Protein AF-0000000070150692 (afdb_homodimer)

Structure (mmCIF, N/CA/C/O backbone):
data_AF-0000000070150692-model_v1
#
loop_
_entity.id
_entity.type
_entity.pdbx_description
1 polymer 'Bone morphogenetic protein 2'
#
loop_
_atom_site.group_PDB
_atom_site.id
_atom_site.type_symbol
_atom_site.label_atom_id
_atom_site.label_alt_id
_atom_site.label_comp_id
_atom_site.label_asym_id
_atom_site.label_entity_id
_atom_site.label_seq_id
_atom_site.pdbx_PDB_ins_code
_atom_site.Cartn_x
_atom_site.Cartn_y
_atom_site.Cartn_z
_atom_site.occupancy
_atom_site.B_iso_or_equiv
_atom_site.auth_seq_id
_atom_site.auth_comp_id
_atom_site.auth_asym_id
_atom_site.auth_atom_id
_atom_site.pdbx_PDB_model_num
ATOM 1 N N . MET A 1 1 ? -30.719 25.016 54.812 1 31.39 1 MET A N 1
ATOM 2 C CA . MET A 1 1 ? -31.125 25.188 53.406 1 31.39 1 MET A CA 1
ATOM 3 C C . MET A 1 1 ? -30 25.859 52.625 1 31.39 1 MET A C 1
ATOM 5 O O . MET A 1 1 ? -29.953 25.734 51.406 1 31.39 1 MET A O 1
ATOM 9 N N . VAL A 1 2 ? -29.156 26.766 53.25 1 43.91 2 VAL A N 1
ATOM 10 C CA . VAL A 1 2 ? -28.094 27.547 52.625 1 43.91 2 VAL A CA 1
ATOM 11 C C . VAL A 1 2 ? -26.891 26.656 52.312 1 43.91 2 VAL A C 1
ATOM 13 O O . VAL A 1 2 ? -26.172 26.891 51.344 1 43.91 2 VAL A O 1
ATOM 16 N N . ALA A 1 3 ? -26.5 25.734 53.219 1 50.25 3 ALA A N 1
ATOM 17 C CA . ALA A 1 3 ? -25.312 24.922 53.031 1 50.25 3 ALA A CA 1
ATOM 18 C C . ALA A 1 3 ? -25.469 23.984 51.812 1 50.25 3 ALA A C 1
ATOM 20 O O . ALA A 1 3 ? -24.484 23.562 51.219 1 50.25 3 ALA A O 1
ATOM 21 N N . GLY A 1 4 ? -26.641 23.5 51.469 1 44.91 4 GLY A N 1
ATOM 22 C CA . GLY A 1 4 ? -26.906 22.641 50.344 1 44.91 4 GLY A CA 1
ATOM 23 C C . GLY A 1 4 ? -26.719 23.344 49 1 44.91 4 GLY A C 1
ATOM 24 O O . GLY A 1 4 ? -26.469 22.703 48 1 44.91 4 GLY A O 1
ATOM 25 N N . ILE A 1 5 ? -27 24.688 48.938 1 50.38 5 ILE A N 1
ATOM 26 C CA . ILE A 1 5 ? -26.891 25.438 47.688 1 50.38 5 ILE A CA 1
ATOM 27 C C . ILE A 1 5 ? -25.422 25.641 47.344 1 50.38 5 ILE A C 1
ATOM 29 O O . ILE A 1 5 ? -25.047 25.594 46.156 1 50.38 5 ILE A O 1
ATOM 33 N N . ARG A 1 6 ? -24.438 25.688 48.344 1 47.22 6 ARG A N 1
ATOM 34 C CA . ARG A 1 6 ? -23.047 25.969 48 1 47.22 6 ARG A CA 1
ATOM 35 C C . ARG A 1 6 ? -22.406 24.734 47.344 1 47.22 6 ARG A C 1
ATOM 37 O O . ARG A 1 6 ? -21.578 24.875 46.469 1 47.22 6 ARG A O 1
ATOM 44 N N . SER A 1 7 ? -22.766 23.531 47.906 1 48.38 7 SER A N 1
ATOM 45 C CA . SER A 1 7 ? -22.141 22.375 47.281 1 48.38 7 SER A CA 1
ATOM 46 C C . SER A 1 7 ? -22.688 22.141 45.875 1 48.38 7 SER A C 1
ATOM 48 O O . SER A 1 7 ? -21.984 21.578 45.031 1 48.38 7 SER A O 1
ATOM 50 N N . LEU A 1 8 ? -23.969 22.438 45.656 1 47.47 8 LEU A N 1
ATOM 51 C CA . LEU A 1 8 ? -24.484 22.312 44.312 1 47.47 8 LEU A CA 1
ATOM 52 C C . LEU A 1 8 ? -23.875 23.375 43.406 1 47.47 8 LEU A C 1
ATOM 54 O O . LEU A 1 8 ? -23.547 23.094 42.25 1 47.47 8 LEU A O 1
ATOM 58 N N . LEU A 1 9 ? -23.625 24.594 43.938 1 45.09 9 LEU A N 1
ATOM 59 C CA . LEU A 1 9 ? -22.984 25.594 43.094 1 45.09 9 LEU A CA 1
ATOM 60 C C . LEU A 1 9 ? -21.531 25.203 42.812 1 45.09 9 LEU A C 1
ATOM 62 O O . LEU A 1 9 ? -21.031 25.391 41.688 1 45.09 9 LEU A O 1
ATOM 66 N N . ALA A 1 10 ? -20.812 24.688 43.812 1 47.94 10 ALA A N 1
ATOM 67 C CA . ALA A 1 10 ? -19.438 24.281 43.531 1 47.94 10 ALA A CA 1
ATOM 68 C C . ALA A 1 10 ? -19.406 23.125 42.531 1 47.94 10 ALA A C 1
ATOM 70 O O . ALA A 1 10 ? -18.516 23.078 41.688 1 47.94 10 ALA A O 1
ATOM 71 N N . LEU A 1 11 ? -20.359 22.141 42.625 1 43.25 11 LEU A N 1
ATOM 72 C CA . LEU A 1 11 ? -20.391 21.109 41.594 1 43.25 11 LEU A CA 1
ATOM 73 C C . LEU A 1 11 ? -20.781 21.703 40.25 1 43.25 11 LEU A C 1
ATOM 75 O O . LEU A 1 11 ? -20.234 21.312 39.219 1 43.25 11 LEU A O 1
ATOM 79 N N . LEU A 1 12 ? -21.75 22.688 40.219 1 42.66 12 LEU A N 1
ATOM 80 C CA . LEU A 1 12 ? -22.062 23.344 38.969 1 42.66 12 LEU A CA 1
ATOM 81 C C . LEU A 1 12 ? -20.891 24.203 38.5 1 42.66 12 LEU A C 1
ATOM 83 O O . LEU A 1 12 ? -20.594 24.25 37.312 1 42.66 12 LEU A O 1
ATOM 87 N N . LEU A 1 13 ? -20.219 24.938 39.438 1 41.47 13 LEU A N 1
ATOM 88 C CA . LEU A 1 13 ? -19.062 25.703 39.031 1 41.47 13 LEU A CA 1
ATOM 89 C C . LEU A 1 13 ? -17.922 24.797 38.562 1 41.47 13 LEU A C 1
ATOM 91 O O . LEU A 1 13 ? -17.203 25.109 37.625 1 41.47 13 LEU A O 1
ATOM 95 N N . TYR A 1 14 ? -17.625 23.703 39.344 1 37.47 14 TYR A N 1
ATOM 96 C CA . TYR A 1 14 ? -16.594 22.797 38.812 1 37.47 14 TYR A CA 1
ATOM 97 C C . TYR A 1 14 ? -16.984 22.281 37.438 1 37.47 14 TYR A C 1
ATOM 99 O O . TYR A 1 14 ? -16.125 22.141 36.562 1 37.47 14 TYR A O 1
ATOM 107 N N . GLN A 1 15 ? -18.219 21.906 37.156 1 38.5 15 GLN A N 1
ATOM 108 C CA . GLN A 1 15 ? -18.625 21.562 35.781 1 38.5 15 GLN A CA 1
ATOM 109 C C . GLN A 1 15 ? -18.469 22.766 34.844 1 38.5 15 GLN A C 1
ATOM 111 O O . GLN A 1 15 ? -18.094 22.594 33.688 1 38.5 15 GLN A O 1
ATOM 116 N N . VAL A 1 16 ? -18.797 24.016 35.156 1 39.44 16 VAL A N 1
ATOM 117 C CA . VAL A 1 16 ? -18.594 25.203 34.312 1 39.44 16 VAL A CA 1
ATOM 118 C C . VAL A 1 16 ? -17.109 25.531 34.219 1 39.44 16 VAL A C 1
ATOM 120 O O . VAL A 1 16 ? -16.625 25.938 33.156 1 39.44 16 VAL A O 1
ATOM 123 N N . LEU A 1 17 ? -16.344 25.734 35.25 1 35.66 17 LEU A N 1
ATOM 124 C CA . LEU A 1 17 ? -14.93 26.078 35.219 1 35.66 17 LEU A CA 1
ATOM 125 C C . LEU A 1 17 ? -14.109 24.938 34.625 1 35.66 17 LEU A C 1
ATOM 127 O O . LEU A 1 17 ? -12.922 25.109 34.344 1 35.66 17 LEU A O 1
ATOM 131 N N . LEU A 1 18 ? -14.32 23.656 35.062 1 36.81 18 LEU A N 1
ATOM 132 C CA . LEU A 1 18 ? -13.758 22.719 34.094 1 36.81 18 LEU A CA 1
ATOM 133 C C . LEU A 1 18 ? -14.203 23.062 32.656 1 36.81 18 LEU A C 1
ATOM 135 O O . LEU A 1 18 ? -15.359 22.828 32.312 1 36.81 18 LEU A O 1
ATOM 139 N N . GLY A 1 19 ? -14.023 24.219 32.25 1 37.12 19 GLY A N 1
ATOM 140 C CA . GLY A 1 19 ? -14.172 24.672 30.859 1 37.12 19 GLY A CA 1
ATOM 141 C C . GLY A 1 19 ? -14.258 23.516 29.875 1 37.12 19 GLY A C 1
ATOM 142 O O . GLY A 1 19 ? -13.297 22.766 29.703 1 37.12 19 GLY A O 1
ATOM 143 N N . GLY A 1 20 ? -15.328 22.781 29.922 1 41.5 20 GLY A N 1
ATOM 144 C CA . GLY A 1 20 ? -15.555 21.641 29.047 1 41.5 20 GLY A CA 1
ATOM 145 C C . GLY A 1 20 ? -14.781 21.734 27.734 1 41.5 20 GLY A C 1
ATOM 146 O O . GLY A 1 20 ? -15.227 22.391 26.797 1 41.5 20 GLY A O 1
ATOM 147 N N . SER A 1 21 ? -13.531 22.031 27.797 1 49.66 21 SER A N 1
ATOM 148 C CA . SER A 1 21 ? -12.695 21.969 26.609 1 49.66 21 SER A CA 1
ATOM 149 C C . SER A 1 21 ? -13.203 20.906 25.641 1 49.66 21 SER A C 1
ATOM 151 O O . SER A 1 21 ? -13.211 19.719 25.953 1 49.66 21 SER A O 1
ATOM 153 N N . ALA A 1 22 ? -14.344 21.234 24.953 1 69.12 22 ALA A N 1
ATOM 154 C CA . ALA A 1 22 ? -15.062 20.484 23.922 1 69.12 22 ALA A CA 1
ATOM 155 C C . ALA A 1 22 ? -14.094 19.766 23 1 69.12 22 ALA A C 1
ATOM 157 O O . ALA A 1 22 ? -13.062 20.312 22.609 1 69.12 22 ALA A O 1
ATOM 158 N N . GLY A 1 23 ? -13.875 18.5 23.25 1 86.25 23 GLY A N 1
ATOM 159 C CA . GLY A 1 23 ? -13.117 17.609 22.375 1 86.25 23 GLY A CA 1
ATOM 160 C C . GLY A 1 23 ? -13.422 17.812 20.906 1 86.25 23 GLY A C 1
ATOM 161 O O . GLY A 1 23 ? -14.031 18.812 20.531 1 86.25 23 GLY A O 1
ATOM 162 N N . LEU A 1 24 ? -12.766 17.109 20.188 1 90.94 24 LEU A N 1
ATOM 163 C CA . LEU A 1 24 ? -12.922 17.188 18.75 1 90.94 24 LEU A CA 1
ATOM 164 C C . LEU A 1 24 ? -14.234 16.547 18.297 1 90.94 24 LEU A C 1
ATOM 166 O O . LEU A 1 24 ? -14.742 16.859 17.219 1 90.94 24 LEU A O 1
ATOM 170 N N . ILE A 1 25 ? -14.805 15.695 19.094 1 91.38 25 ILE A N 1
ATOM 171 C CA . ILE A 1 25 ? -16.062 15.039 18.75 1 91.38 25 ILE A CA 1
ATOM 172 C C . ILE A 1 25 ? -17.219 16.031 18.875 1 91.38 25 ILE A C 1
ATOM 174 O O . ILE A 1 25 ? -17.406 16.641 19.938 1 91.38 25 ILE A O 1
ATOM 178 N N . PRO A 1 26 ? -17.969 16.125 17.844 1 88.94 26 PRO A N 1
ATOM 179 C CA . PRO A 1 26 ? -19.125 17.016 17.938 1 88.94 26 PRO A CA 1
ATOM 180 C C . PRO A 1 26 ? -20.125 16.594 19.016 1 88.94 26 PRO A C 1
ATOM 182 O O . PRO A 1 26 ? -20.297 15.391 19.25 1 88.94 26 PRO A O 1
ATOM 185 N N . GLU A 1 27 ? -20.797 17.625 19.531 1 87.5 27 GLU A N 1
ATOM 186 C CA . GLU A 1 27 ? -21.734 17.359 20.609 1 87.5 27 GLU A CA 1
ATOM 187 C C . GLU A 1 27 ? -22.891 16.484 20.141 1 87.5 27 GLU A C 1
ATOM 189 O O . GLU A 1 27 ? -23.359 15.609 20.891 1 87.5 27 GLU A O 1
ATOM 194 N N . VAL A 1 28 ? -23.312 16.797 18.984 1 86.56 28 VAL A N 1
ATOM 195 C CA . VAL A 1 28 ? -24.438 16.031 18.438 1 86.56 28 VAL A CA 1
ATOM 196 C C . VAL A 1 28 ? -24.062 14.547 18.391 1 86.56 28 VAL A C 1
ATOM 198 O O . VAL A 1 28 ? -24.844 13.688 18.797 1 86.56 28 VAL A O 1
ATOM 201 N N . GLY A 1 29 ? -22.891 14.328 17.953 1 85.25 29 GLY A N 1
ATOM 202 C CA . GLY A 1 29 ? -22.422 12.953 17.875 1 85.25 29 GLY A CA 1
ATOM 203 C C . GLY A 1 29 ? -22.266 12.305 19.25 1 85.25 29 GLY A C 1
ATOM 204 O O . GLY A 1 29 ? -22.641 11.148 19.438 1 85.25 29 GLY A O 1
ATOM 205 N N . ARG A 1 30 ? -21.75 12.992 20.141 1 87.5 30 ARG A N 1
ATOM 206 C CA . ARG A 1 30 ? -21.578 12.5 21.5 1 87.5 30 ARG A CA 1
ATOM 207 C C . ARG A 1 30 ? -22.922 12.156 22.125 1 87.5 30 ARG A C 1
ATOM 209 O O . ARG A 1 30 ? -23.062 11.102 22.75 1 87.5 30 ARG A O 1
ATOM 216 N N . ARG A 1 31 ? -23.859 12.969 21.953 1 87.31 31 ARG A N 1
ATOM 217 C CA . ARG A 1 31 ? -25.188 12.781 22.531 1 87.31 31 ARG A CA 1
ATOM 218 C C . ARG A 1 31 ? -25.875 11.562 21.922 1 87.31 31 ARG A C 1
ATOM 220 O O . ARG A 1 31 ? -26.438 10.734 22.641 1 87.31 31 ARG A O 1
ATOM 227 N N . ARG A 1 32 ? -25.781 11.523 20.641 1 85.5 32 ARG A N 1
ATOM 228 C CA . ARG A 1 32 ? -26.406 10.406 19.953 1 85.5 32 ARG A CA 1
ATOM 229 C C . ARG A 1 32 ? -25.828 9.07 20.422 1 85.5 32 ARG A C 1
ATOM 231 O O . ARG A 1 32 ? -26.562 8.094 20.578 1 85.5 32 ARG A O 1
ATOM 238 N N . PHE A 1 33 ? -24.609 9.07 20.625 1 88.12 33 PHE A N 1
ATOM 239 C CA . PHE A 1 33 ? -23.953 7.848 21.062 1 88.12 33 PHE A CA 1
ATOM 240 C C . PHE A 1 33 ? -24.328 7.512 22.5 1 88.12 33 PHE A C 1
ATOM 242 O O . PHE A 1 33 ? -24.641 6.359 22.812 1 88.12 33 PHE A O 1
ATOM 249 N N . THR A 1 34 ? -24.312 8.43 23.297 1 85.44 34 THR A N 1
ATOM 250 C CA . THR A 1 34 ? -24.641 8.211 24.703 1 85.44 34 THR A CA 1
ATOM 251 C C . THR A 1 34 ? -26.094 7.805 24.875 1 85.44 34 THR A C 1
ATOM 253 O O . THR A 1 34 ? -26.438 6.996 25.734 1 85.44 34 THR A O 1
ATOM 256 N N . GLU A 1 35 ? -26.906 8.297 23.984 1 84.62 35 GLU A N 1
ATOM 257 C CA . GLU A 1 35 ? -28.344 8.031 24.078 1 84.62 35 GLU A CA 1
ATOM 258 C C . GLU A 1 35 ? -28.703 6.695 23.438 1 84.62 35 GLU A C 1
ATOM 260 O O . GLU A 1 35 ? -29.797 6.172 23.656 1 84.62 35 GLU A O 1
ATOM 265 N N . SER A 1 36 ? -27.844 6.215 22.641 1 79.69 36 SER A N 1
ATOM 266 C CA . SER A 1 36 ? -28.141 4.973 21.922 1 79.69 36 SER A CA 1
ATOM 267 C C . SER A 1 36 ? -28.281 3.803 22.891 1 79.69 36 SER A C 1
ATOM 269 O O . SER A 1 36 ? -28.859 2.768 22.547 1 79.69 36 SER A O 1
ATOM 271 N N . GLY A 1 37 ? -27.844 3.924 24.172 1 72.25 37 GLY A N 1
ATOM 272 C CA . GLY A 1 37 ? -28.047 2.916 25.188 1 72.25 37 GLY A CA 1
ATOM 273 C C . GLY A 1 37 ? -27.219 1.663 24.984 1 72.25 37 GLY A C 1
ATOM 274 O O . GLY A 1 37 ? -27.438 0.646 25.641 1 72.25 37 GLY A O 1
ATOM 275 N N . ARG A 1 38 ? -26.312 1.704 24.125 1 72.12 38 ARG A N 1
ATOM 276 C CA . ARG A 1 38 ? -25.547 0.5 23.781 1 72.12 38 ARG A CA 1
ATOM 277 C C . ARG A 1 38 ? -24.578 0.136 24.906 1 72.12 38 ARG A C 1
ATOM 279 O O . ARG A 1 38 ? -24.172 -1.019 25.016 1 72.12 38 ARG A O 1
ATOM 286 N N . SER A 1 39 ? -24.234 1.1 25.672 1 78.06 39 SER A N 1
ATOM 287 C CA . SER A 1 39 ? -23.281 0.906 26.75 1 78.06 39 SER A CA 1
ATOM 288 C C . SER A 1 39 ? -23.656 1.72 27.984 1 78.06 39 SER A C 1
ATOM 290 O O . SER A 1 39 ? -24.516 2.607 27.906 1 78.06 39 SER A O 1
ATOM 292 N N . THR A 1 40 ? -23.094 1.246 29.062 1 84.31 40 THR A N 1
ATOM 293 C CA . THR A 1 40 ? -23.25 2.039 30.281 1 84.31 40 THR A CA 1
ATOM 294 C C . THR A 1 40 ? -22.641 3.426 30.109 1 84.31 40 THR A C 1
ATOM 296 O O . THR A 1 40 ? -21.75 3.619 29.266 1 84.31 40 THR A O 1
ATOM 299 N N . PRO A 1 41 ? -23.188 4.32 30.859 1 82.25 41 PRO A N 1
ATOM 300 C CA . PRO A 1 41 ? -22.672 5.684 30.719 1 82.25 41 PRO A CA 1
ATOM 301 C C . PRO A 1 41 ? -21.156 5.77 30.922 1 82.25 41 PRO A C 1
ATOM 303 O O . PRO A 1 41 ? -20.484 6.5 30.203 1 82.25 41 PRO A O 1
ATOM 306 N N . GLN A 1 42 ? -20.672 5.062 31.922 1 85.38 42 GLN A N 1
ATOM 307 C CA . GLN A 1 42 ? -19.234 5.094 32.156 1 85.38 42 GLN A CA 1
ATOM 308 C C . GLN A 1 42 ? -18.469 4.5 30.984 1 85.38 42 GLN A C 1
ATOM 310 O O . GLN A 1 42 ? -17.438 5.047 30.547 1 85.38 42 GLN A O 1
ATOM 315 N N . ARG A 1 43 ? -18.938 3.473 30.562 1 84.88 43 ARG A N 1
ATOM 316 C CA . ARG A 1 43 ? -18.297 2.824 29.422 1 84.88 43 ARG A CA 1
ATOM 317 C C . ARG A 1 43 ? -18.375 3.695 28.172 1 84.88 43 ARG A C 1
ATOM 319 O O . ARG A 1 43 ? -17.438 3.736 27.375 1 84.88 43 ARG A O 1
ATOM 326 N N . SER A 1 44 ? -19.484 4.293 28.047 1 85.62 44 SER A N 1
ATOM 327 C CA . SER A 1 44 ? -19.672 5.188 26.906 1 85.62 44 SER A CA 1
ATOM 328 C C . SER A 1 44 ? -18.625 6.305 26.906 1 85.62 44 SER A C 1
ATOM 330 O O . SER A 1 44 ? -18.078 6.645 25.859 1 85.62 44 SER A O 1
ATOM 332 N N . GLU A 1 45 ? -18.391 6.789 28.094 1 87.62 45 GLU A N 1
ATOM 333 C CA . GLU A 1 45 ? -17.406 7.863 28.188 1 87.62 45 GLU A CA 1
ATOM 334 C C . GLU A 1 45 ? -16 7.363 27.875 1 87.62 45 GLU A C 1
ATOM 336 O O . GLU A 1 45 ? -15.203 8.086 27.281 1 87.62 45 GLU A O 1
ATOM 341 N N . ASP A 1 46 ? -15.805 6.195 28.25 1 88.44 46 ASP A N 1
ATOM 342 C CA . ASP A 1 46 ? -14.5 5.609 27.969 1 88.44 46 ASP A CA 1
ATOM 343 C C . ASP A 1 46 ? -14.289 5.43 26.469 1 88.44 46 ASP A C 1
ATOM 345 O O . ASP A 1 46 ? -13.219 5.73 25.938 1 88.44 46 ASP A O 1
ATOM 349 N N . ILE A 1 47 ? -15.289 5.012 25.844 1 87 47 ILE A N 1
ATOM 350 C CA . ILE A 1 47 ? -15.227 4.77 24.406 1 87 47 ILE A CA 1
ATOM 351 C C . ILE A 1 47 ? -15.039 6.094 23.672 1 87 47 ILE A C 1
ATOM 353 O O . ILE A 1 47 ? -14.234 6.188 22.734 1 87 47 ILE A O 1
ATOM 357 N N . LEU A 1 48 ? -15.711 7.039 24.125 1 90 48 LEU A N 1
ATOM 358 C CA . LEU A 1 48 ? -15.625 8.352 23.5 1 90 48 LEU A CA 1
ATOM 359 C C . LEU A 1 48 ? -14.25 8.969 23.734 1 90 48 LEU A C 1
ATOM 361 O O . LEU A 1 48 ? -13.695 9.609 22.828 1 90 48 LEU A O 1
ATOM 365 N N . SER A 1 49 ? -13.758 8.727 24.875 1 90.19 49 SER A N 1
ATOM 366 C CA . SER A 1 49 ? -12.438 9.258 25.172 1 90.19 49 SER A CA 1
ATOM 367 C C . SER A 1 49 ? -11.367 8.609 24.312 1 90.19 49 SER A C 1
ATOM 369 O O . SER A 1 49 ? -10.438 9.281 23.844 1 90.19 49 SER A O 1
ATOM 371 N N . GLU A 1 50 ? -11.547 7.387 24.094 1 88.62 50 GLU A N 1
ATOM 372 C CA . GLU A 1 50 ? -10.609 6.68 23.234 1 88.62 50 GLU A CA 1
ATOM 373 C C . GLU A 1 50 ? -10.68 7.195 21.797 1 88.62 50 GLU A C 1
ATOM 375 O O . GLU A 1 50 ? -9.648 7.344 21.141 1 88.62 50 GLU A O 1
ATOM 380 N N . PHE A 1 51 ? -11.836 7.438 21.438 1 90.5 51 PHE A N 1
ATOM 381 C CA . PHE A 1 51 ? -12.008 7.953 20.094 1 90.5 51 PHE A CA 1
ATOM 382 C C . PHE A 1 51 ? -11.445 9.367 19.969 1 90.5 51 PHE A C 1
ATOM 384 O O . PHE A 1 51 ? -10.875 9.727 18.953 1 90.5 51 PHE A O 1
ATOM 391 N N . GLU A 1 52 ? -11.648 10.102 20.953 1 92 52 GLU A N 1
ATOM 392 C CA . GLU A 1 52 ? -11.078 11.453 20.984 1 92 52 GLU A CA 1
ATOM 393 C C . GLU A 1 52 ? -9.562 11.414 20.828 1 92 52 GLU A C 1
ATOM 395 O O . GLU A 1 52 ? -8.992 12.211 20.078 1 92 52 GLU A O 1
ATOM 400 N N . LEU A 1 53 ? -8.984 10.523 21.531 1 90.5 53 LEU A N 1
ATOM 401 C CA . LEU A 1 53 ? -7.535 10.375 21.438 1 90.5 53 LEU A CA 1
ATOM 402 C C . LEU A 1 53 ? -7.117 9.992 20.016 1 90.5 53 LEU A C 1
ATOM 404 O O . LEU A 1 53 ? -6.098 10.461 19.516 1 90.5 53 LEU A O 1
ATOM 408 N N . ARG A 1 54 ? -7.844 9.234 19.391 1 89.75 54 ARG A N 1
ATOM 409 C CA . ARG A 1 54 ? -7.562 8.82 18.016 1 89.75 54 ARG A CA 1
ATOM 410 C C . ARG A 1 54 ? -7.652 10.008 17.062 1 89.75 54 ARG A C 1
ATOM 412 O O . ARG A 1 54 ? -6.809 10.164 16.172 1 89.75 54 ARG A O 1
ATOM 419 N N . LEU A 1 55 ? -8.688 10.766 17.281 1 91.62 55 LEU A N 1
ATOM 420 C CA . LEU A 1 55 ? -8.867 11.961 16.469 1 91.62 55 LEU A CA 1
ATOM 421 C C . LEU A 1 55 ? -7.695 12.922 16.641 1 91.62 55 LEU A C 1
ATOM 423 O O . LEU A 1 55 ? -7.18 13.461 15.664 1 91.62 55 LEU A O 1
ATOM 427 N N . LEU A 1 56 ? -7.355 13.008 17.828 1 92.56 56 LEU A N 1
ATOM 428 C CA . LEU A 1 56 ? -6.23 13.891 18.125 1 92.56 56 LEU A CA 1
ATOM 429 C C . LEU A 1 56 ? -4.949 13.359 17.469 1 92.56 56 LEU A C 1
ATOM 431 O O . LEU A 1 56 ? -4.188 14.133 16.891 1 92.56 56 LEU A O 1
ATOM 435 N N . ASN A 1 57 ? -4.793 12.133 17.531 1 88.25 57 ASN A N 1
ATOM 436 C CA . ASN A 1 57 ? -3.615 11.523 16.922 1 88.25 57 ASN A CA 1
ATOM 437 C C . ASN A 1 57 ? -3.633 11.672 15.406 1 88.25 57 ASN A C 1
ATOM 439 O O . ASN A 1 57 ? -2.586 11.859 14.781 1 88.25 57 ASN A O 1
ATOM 443 N N . MET A 1 58 ? -4.789 11.57 14.844 1 88.62 58 MET A N 1
ATOM 444 C CA . MET A 1 58 ? -4.926 11.742 13.398 1 88.62 58 MET A CA 1
ATOM 445 C C . MET A 1 58 ? -4.426 13.117 12.969 1 88.62 58 MET A C 1
ATOM 447 O O . MET A 1 58 ? -3.754 13.25 11.938 1 88.62 58 MET A O 1
ATOM 451 N N . PHE A 1 59 ? -4.656 14.078 13.852 1 90.69 59 PHE A N 1
ATOM 452 C CA . PHE A 1 59 ? -4.27 15.445 13.516 1 90.69 59 PHE A CA 1
ATOM 453 C C . PHE A 1 59 ? -2.893 15.773 14.086 1 90.69 59 PHE A C 1
ATOM 455 O O . PHE A 1 59 ? -2.342 16.844 13.812 1 90.69 59 PHE A O 1
ATOM 462 N N . GLY A 1 60 ? -2.396 14.844 14.844 1 88.25 60 GLY A N 1
ATOM 463 C CA . GLY A 1 60 ? -1.121 15.117 15.492 1 88.25 60 GLY A CA 1
ATOM 464 C C . GLY A 1 60 ? -1.222 16.141 16.609 1 88.25 60 GLY A C 1
ATOM 465 O O . GLY A 1 60 ? -0.32 16.953 16.797 1 88.25 60 GLY A O 1
ATOM 466 N N . LEU A 1 61 ? -2.336 16.172 17.312 1 92.62 61 LEU A N 1
ATOM 467 C CA . LEU A 1 61 ? -2.596 17.109 18.391 1 92.62 61 LEU A CA 1
ATOM 468 C C . LEU A 1 61 ? -2.607 16.391 19.734 1 92.62 61 LEU A C 1
ATOM 470 O O . LEU A 1 61 ? -2.941 15.195 19.812 1 92.62 61 LEU A O 1
ATOM 474 N N . LYS A 1 62 ? -2.252 17.062 20.75 1 90.94 62 LYS A N 1
ATOM 475 C CA . LYS A 1 62 ? -2.316 16.5 22.094 1 90.94 62 LYS A CA 1
ATOM 476 C C . LYS A 1 62 ? -3.637 16.859 22.766 1 90.94 62 LYS A C 1
ATOM 478 O O . LYS A 1 62 ? -4.152 16.094 23.578 1 90.94 62 LYS A O 1
ATOM 483 N N . ARG A 1 63 ? -4.18 17.969 22.438 1 93.5 63 ARG A N 1
ATOM 484 C CA . ARG A 1 63 ? -5.473 18.453 22.906 1 93.5 63 ARG A CA 1
ATOM 485 C C . ARG A 1 63 ? -6.141 19.344 21.875 1 93.5 63 ARG A C 1
ATOM 487 O O . ARG A 1 63 ? -5.488 19.797 20.922 1 93.5 63 ARG A O 1
ATOM 494 N N . ARG A 1 64 ? -7.398 19.469 22 1 93.88 64 ARG A N 1
ATOM 495 C CA . ARG A 1 64 ? -8.125 20.344 21.062 1 93.88 64 ARG A CA 1
ATOM 496 C C . ARG A 1 64 ? -7.582 21.766 21.125 1 93.88 64 ARG A C 1
ATOM 498 O O . ARG A 1 64 ? -7.434 22.344 22.203 1 93.88 64 ARG A O 1
ATOM 505 N N . PRO A 1 65 ? -7.301 22.297 19.969 1 94.81 65 PRO A N 1
ATOM 506 C CA . PRO A 1 65 ? -6.84 23.688 19.953 1 94.81 65 PRO A CA 1
ATOM 507 C C . PRO A 1 65 ? -7.941 24.672 20.328 1 94.81 65 PRO A C 1
ATOM 509 O O . PRO A 1 65 ? -9.102 24.484 19.953 1 94.81 65 PRO A O 1
ATOM 512 N N . ASN A 1 66 ? -7.613 25.625 21.125 1 92.44 66 ASN A N 1
ATOM 513 C CA . ASN A 1 66 ? -8.492 26.719 21.5 1 92.44 66 ASN A CA 1
ATOM 514 C C . ASN A 1 66 ? -7.812 28.078 21.297 1 92.44 66 ASN A C 1
ATOM 516 O O . ASN A 1 66 ? -7.438 28.734 22.266 1 92.44 66 ASN A O 1
ATOM 520 N N . PRO A 1 67 ? -7.777 28.438 20.047 1 93.12 67 PRO A N 1
ATOM 521 C CA . PRO A 1 67 ? -7.062 29.688 19.75 1 93.12 67 PRO A CA 1
ATOM 522 C C . PRO A 1 67 ? -7.773 30.922 20.297 1 93.12 67 PRO A C 1
ATOM 524 O O . PRO A 1 67 ? -9 30.922 20.422 1 93.12 67 PRO A O 1
ATOM 527 N N . SER A 1 68 ? -6.93 31.875 20.625 1 90.62 68 SER A N 1
ATOM 528 C CA . SER A 1 68 ? -7.473 33.156 21.078 1 90.62 68 SER A CA 1
ATOM 529 C C . SER A 1 68 ? -8.133 33.906 19.922 1 90.62 68 SER A C 1
ATOM 531 O O . SER A 1 68 ? -7.82 33.656 18.75 1 90.62 68 SER A O 1
ATOM 533 N N . LYS A 1 69 ? -9.172 34.719 20.188 1 84.81 69 LYS A N 1
ATOM 534 C CA . LYS A 1 69 ? -9.906 35.469 19.172 1 84.81 69 LYS A CA 1
ATOM 535 C C . LYS A 1 69 ? -8.984 36.375 18.375 1 84.81 69 LYS A C 1
ATOM 537 O O . LYS A 1 69 ? -9.234 36.656 17.203 1 84.81 69 LYS A O 1
ATOM 542 N N . GLY A 1 70 ? -7.871 36.719 18.938 1 81.38 70 GLY A N 1
ATOM 543 C CA . GLY A 1 70 ? -6.977 37.656 18.25 1 81.38 70 GLY A CA 1
ATOM 544 C C . GLY A 1 70 ? -5.734 36.969 17.703 1 81.38 70 GLY A C 1
ATOM 545 O O . GLY A 1 70 ? -4.711 37.625 17.484 1 81.38 70 GLY A O 1
ATOM 546 N N . ALA A 1 71 ? -5.902 35.719 17.406 1 86.19 71 ALA A N 1
ATOM 547 C CA . ALA A 1 71 ? -4.727 35.031 16.859 1 86.19 71 ALA A CA 1
ATOM 548 C C . ALA A 1 71 ? -4.414 35.531 15.445 1 86.19 71 ALA A C 1
ATOM 550 O O . ALA A 1 71 ? -5.32 35.688 14.625 1 86.19 71 ALA A O 1
ATOM 551 N N . VAL A 1 72 ? -3.135 35.844 15.219 1 87.81 72 VAL A N 1
ATOM 552 C CA . VAL A 1 72 ? -2.709 36.375 13.93 1 87.81 72 VAL A CA 1
ATOM 553 C C . VAL A 1 72 ? -2.168 35.25 13.055 1 87.81 72 VAL A C 1
ATOM 555 O O . VAL A 1 72 ? -1.329 34.469 13.492 1 87.81 72 VAL A O 1
ATOM 558 N N . ILE A 1 73 ? -2.701 35.188 11.82 1 92.69 73 ILE A N 1
ATOM 559 C CA . ILE A 1 73 ? -2.178 34.25 10.828 1 92.69 73 ILE A CA 1
ATOM 560 C C . ILE A 1 73 ? -1.183 34.969 9.922 1 92.69 73 ILE A C 1
ATOM 562 O O . ILE A 1 73 ? -1.56 35.875 9.164 1 92.69 73 ILE A O 1
ATOM 566 N N . PRO A 1 74 ? 0.036 34.562 10.023 1 91.12 74 PRO A N 1
ATOM 567 C CA . PRO A 1 74 ? 1.014 35.219 9.156 1 91.12 74 PRO A CA 1
ATOM 568 C C . PRO A 1 74 ? 0.674 35.062 7.672 1 91.12 74 PRO A C 1
ATOM 570 O O . PRO A 1 74 ? 0.338 33.969 7.211 1 91.12 74 PRO A O 1
ATOM 573 N N . PRO A 1 75 ? 0.78 36.188 6.984 1 86.94 75 PRO A N 1
ATOM 574 C CA . PRO A 1 75 ? 0.487 36.125 5.551 1 86.94 75 PRO A CA 1
ATOM 575 C C . PRO A 1 75 ? 1.354 35.094 4.809 1 86.94 75 PRO A C 1
ATOM 577 O O . PRO A 1 75 ? 0.902 34.5 3.838 1 86.94 75 PRO A O 1
ATOM 580 N N . TYR A 1 76 ? 2.525 34.969 5.262 1 85 76 TYR A N 1
ATOM 581 C CA . TYR A 1 76 ? 3.432 34.031 4.648 1 85 76 TYR A CA 1
ATOM 582 C C . TYR A 1 76 ? 2.824 32.625 4.648 1 85 76 TYR A C 1
ATOM 584 O O . TYR A 1 76 ? 2.912 31.891 3.652 1 85 76 TYR A O 1
ATOM 592 N N . MET A 1 77 ? 2.23 32.25 5.672 1 91.38 77 MET A N 1
ATOM 593 C CA . MET A 1 77 ? 1.645 30.922 5.805 1 91.38 77 MET A CA 1
ATOM 594 C C . MET A 1 77 ? 0.422 30.766 4.906 1 91.38 77 MET A C 1
ATOM 596 O O . MET A 1 77 ? 0.192 29.703 4.336 1 91.38 77 MET A O 1
ATOM 600 N N . LEU A 1 78 ? -0.325 31.797 4.812 1 90.69 78 LEU A N 1
ATOM 601 C CA . LEU A 1 78 ? -1.479 31.781 3.92 1 90.69 78 LEU A CA 1
ATOM 602 C C . LEU A 1 78 ? -1.042 31.625 2.467 1 90.69 78 LEU A C 1
ATOM 604 O O . LEU A 1 78 ? -1.655 30.875 1.706 1 90.69 78 LEU A O 1
ATOM 608 N N . ASP A 1 79 ? -0.005 32.312 2.209 1 86 79 ASP A N 1
ATOM 609 C CA . ASP A 1 79 ? 0.529 32.219 0.853 1 86 79 ASP A CA 1
ATOM 610 C C . ASP A 1 79 ? 1.051 30.812 0.564 1 86 79 ASP A C 1
ATOM 612 O O . ASP A 1 79 ? 0.871 30.281 -0.54 1 86 79 ASP A O 1
ATOM 616 N N . LEU A 1 80 ? 1.707 30.328 1.5 1 86.94 80 LEU A N 1
ATOM 617 C CA . LEU A 1 80 ? 2.207 28.969 1.358 1 86.94 80 LEU A CA 1
ATOM 618 C C . LEU A 1 80 ? 1.06 27.984 1.139 1 86.94 80 LEU A C 1
ATOM 620 O O . LEU A 1 80 ? 1.159 27.078 0.303 1 86.94 80 LEU A O 1
ATOM 624 N N . TYR A 1 81 ? 0.031 28.078 1.838 1 91.12 81 TYR A N 1
ATOM 625 C CA . TYR A 1 81 ? -1.144 27.234 1.676 1 91.12 81 TYR A CA 1
ATOM 626 C C . TYR A 1 81 ? -1.72 27.359 0.271 1 91.12 81 TYR A C 1
ATOM 628 O O . TYR A 1 81 ? -2.035 26.359 -0.371 1 91.12 81 TYR A O 1
ATOM 636 N N . ARG A 1 82 ? -1.898 28.562 -0.144 1 87.75 82 ARG A N 1
ATOM 637 C CA . ARG A 1 82 ? -2.467 28.812 -1.465 1 87.75 82 ARG A CA 1
ATOM 638 C C . ARG A 1 82 ? -1.592 28.203 -2.559 1 87.75 82 ARG A C 1
ATOM 640 O O . ARG A 1 82 ? -2.102 27.703 -3.564 1 87.75 82 ARG A O 1
ATOM 647 N N . LEU A 1 83 ? -0.372 28.266 -2.34 1 81.62 83 LEU A N 1
ATOM 648 C CA . LEU A 1 83 ? 0.562 27.688 -3.301 1 81.62 83 LEU A CA 1
ATOM 649 C C . LEU A 1 83 ? 0.401 26.172 -3.371 1 81.62 83 LEU A C 1
ATOM 651 O O . LEU A 1 83 ? 0.323 25.609 -4.461 1 81.62 83 LEU A O 1
ATOM 655 N N . HIS A 1 84 ? 0.245 25.594 -2.316 1 82.81 84 HIS A N 1
ATOM 656 C CA . HIS A 1 84 ? 0.223 24.141 -2.256 1 82.81 84 HIS A CA 1
ATOM 657 C C . HIS A 1 84 ? -1.165 23.594 -2.576 1 82.81 84 HIS A C 1
ATOM 659 O O . HIS A 1 84 ? -1.304 22.438 -3.006 1 82.81 84 HIS A O 1
ATOM 665 N N . SER A 1 85 ? -2.156 24.391 -2.314 1 82.75 85 SER A N 1
ATOM 666 C CA . SER A 1 85 ? -3.52 23.953 -2.602 1 82.75 85 SER A CA 1
ATOM 667 C C . SER A 1 85 ? -3.869 24.156 -4.07 1 82.75 85 SER A C 1
ATOM 669 O O . SER A 1 85 ? -4.938 23.75 -4.527 1 82.75 85 SER A O 1
ATOM 671 N N . GLY A 1 86 ? -3.023 24.641 -4.828 1 73.56 86 GLY A N 1
ATOM 672 C CA . GLY A 1 86 ? -3.225 24.859 -6.254 1 73.56 86 GLY A CA 1
ATOM 673 C C . GLY A 1 86 ? -4.016 26.125 -6.555 1 73.56 86 GLY A C 1
ATOM 674 O O . GLY A 1 86 ? -4.438 26.344 -7.691 1 73.56 86 GLY A O 1
ATOM 675 N N . GLN A 1 87 ? -4.391 26.891 -5.645 1 68.69 87 GLN A N 1
ATOM 676 C CA . GLN A 1 87 ? -5.207 28.094 -5.836 1 68.69 87 GLN A CA 1
ATOM 677 C C . GLN A 1 87 ? -4.395 29.219 -6.461 1 68.69 87 GLN A C 1
ATOM 679 O O . GLN A 1 87 ? -4.949 30.094 -7.129 1 68.69 87 GLN A O 1
ATOM 684 N N . LEU A 1 88 ? -3.203 29.359 -6.078 1 60.97 88 LEU A N 1
ATOM 685 C CA . LEU A 1 88 ? -2.396 30.453 -6.609 1 60.97 88 LEU A CA 1
ATOM 686 C C . LEU A 1 88 ? -1.557 29.984 -7.793 1 60.97 88 LEU A C 1
ATOM 688 O O . LEU A 1 88 ? -1.028 28.875 -7.781 1 60.97 88 LEU A O 1
ATOM 692 N N . GLU A 1 89 ? -1.922 30.562 -8.977 1 56.16 89 GLU A N 1
ATOM 693 C CA . GLU A 1 89 ? -0.996 30.406 -10.094 1 56.16 89 GLU A CA 1
ATOM 694 C C . GLU A 1 89 ? 0.439 30.703 -9.672 1 56.16 89 GLU A C 1
ATOM 696 O O . GLU A 1 89 ? 0.665 31.422 -8.695 1 56.16 89 GLU A O 1
ATOM 701 N N . GLU A 1 90 ? 1.413 30.078 -10.203 1 53.44 90 GLU A N 1
ATOM 702 C CA . GLU A 1 90 ? 2.842 30.047 -9.906 1 53.44 90 GLU A CA 1
ATOM 703 C C . GLU A 1 90 ? 3.375 31.438 -9.586 1 53.44 90 GLU A C 1
ATOM 705 O O . GLU A 1 90 ? 3.594 32.25 -10.492 1 53.44 90 GLU A O 1
ATOM 710 N N . PRO A 1 91 ? 2.826 32.062 -8.648 1 50.78 91 PRO A N 1
ATOM 711 C CA . PRO A 1 91 ? 3.738 33.219 -8.594 1 50.78 91 PRO A CA 1
ATOM 712 C C . PRO A 1 91 ? 5.207 32.812 -8.57 1 50.78 91 PRO A C 1
ATOM 714 O O . PRO A 1 91 ? 5.52 31.641 -8.273 1 50.78 91 PRO A O 1
ATOM 717 N N . ALA A 1 92 ? 6.109 33.688 -8.992 1 48.19 92 ALA A N 1
ATOM 718 C CA . ALA A 1 92 ? 7.562 33.594 -8.883 1 48.19 92 ALA A CA 1
ATOM 719 C C . ALA A 1 92 ? 7.984 33.156 -7.492 1 48.19 92 ALA A C 1
ATOM 721 O O . ALA A 1 92 ? 8.297 34 -6.633 1 48.19 92 ALA A O 1
ATOM 722 N N . MET A 1 93 ? 7.086 32.5 -6.73 1 53.62 93 MET A N 1
ATOM 723 C CA . MET A 1 93 ? 7.688 32.125 -5.457 1 53.62 93 MET A CA 1
ATOM 724 C C . MET A 1 93 ? 9.047 31.453 -5.668 1 53.62 93 MET A C 1
ATOM 726 O O . MET A 1 93 ? 9.281 30.828 -6.699 1 53.62 93 MET A O 1
ATOM 730 N N . ASP A 1 94 ? 9.938 31.859 -4.742 1 60.81 94 ASP A N 1
ATOM 731 C CA . ASP A 1 94 ? 11.359 31.516 -4.68 1 60.81 94 ASP A CA 1
ATOM 732 C C . ASP A 1 94 ? 11.562 30 -4.738 1 60.81 94 ASP A C 1
ATOM 734 O O . ASP A 1 94 ? 10.805 29.25 -4.141 1 60.81 94 ASP A O 1
ATOM 738 N N . TYR A 1 95 ? 12.062 29.562 -5.773 1 61.91 95 TYR A N 1
ATOM 739 C CA . TYR A 1 95 ? 12.555 28.203 -5.973 1 61.91 95 TYR A CA 1
ATOM 740 C C . TYR A 1 95 ? 12.969 27.578 -4.645 1 61.91 95 TYR A C 1
ATOM 742 O O . TYR A 1 95 ? 12.734 26.391 -4.414 1 61.91 95 TYR A O 1
ATOM 750 N N . ARG A 1 96 ? 13.344 28.469 -3.809 1 64.88 96 ARG A N 1
ATOM 751 C CA . ARG A 1 96 ? 13.836 27.938 -2.541 1 64.88 96 ARG A CA 1
ATOM 752 C C . ARG A 1 96 ? 12.688 27.453 -1.667 1 64.88 96 ARG A C 1
ATOM 754 O O . ARG A 1 96 ? 12.789 26.391 -1.034 1 64.88 96 ARG A O 1
ATOM 761 N N . LEU A 1 97 ? 11.688 28.203 -1.777 1 68.38 97 LEU A N 1
ATOM 762 C CA . LEU A 1 97 ? 10.531 27.828 -0.969 1 68.38 97 LEU A CA 1
ATOM 763 C C . LEU A 1 97 ? 9.906 26.531 -1.477 1 68.38 97 LEU A C 1
ATOM 765 O O . LEU A 1 97 ? 9.516 25.672 -0.683 1 68.38 97 LEU A O 1
ATOM 769 N N . GLU A 1 98 ? 9.922 26.422 -2.701 1 70.19 98 GLU A N 1
ATOM 770 C CA . GLU A 1 98 ? 9.352 25.234 -3.316 1 70.19 98 GLU A CA 1
ATOM 771 C C . GLU A 1 98 ? 10.164 23.984 -2.951 1 70.19 98 GLU A C 1
ATOM 773 O O . GLU A 1 98 ? 9.602 22.922 -2.668 1 70.19 98 GLU A O 1
ATOM 778 N N . ARG A 1 99 ? 11.375 24.219 -2.938 1 72.5 99 ARG A N 1
ATOM 779 C CA . ARG A 1 99 ? 12.25 23.094 -2.619 1 72.5 99 ARG A CA 1
ATOM 780 C C . ARG A 1 99 ? 12.086 22.672 -1.165 1 72.5 99 ARG A C 1
ATOM 782 O O . ARG A 1 99 ? 12.023 21.484 -0.867 1 72.5 99 ARG A O 1
ATOM 789 N N . ALA A 1 100 ? 12 23.688 -0.326 1 75.56 100 ALA A N 1
ATOM 790 C CA . ALA A 1 100 ? 11.867 23.375 1.095 1 75.56 100 ALA A CA 1
ATOM 791 C C . ALA A 1 100 ? 10.539 22.672 1.375 1 75.56 100 ALA A C 1
ATOM 793 O O . ALA A 1 100 ? 10.484 21.703 2.129 1 75.56 100 ALA A O 1
ATOM 794 N N . ALA A 1 101 ? 9.586 23.125 0.68 1 73 101 ALA A N 1
ATOM 795 C CA . ALA A 1 101 ? 8.242 22.609 0.915 1 73 101 ALA A CA 1
ATOM 796 C C . ALA A 1 101 ? 8.078 21.203 0.322 1 73 101 ALA A C 1
ATOM 798 O O . ALA A 1 101 ? 7.285 20.406 0.82 1 73 101 ALA A O 1
ATOM 799 N N . SER A 1 102 ? 8.906 20.875 -0.622 1 75.44 102 SER A N 1
ATOM 800 C CA . SER A 1 102 ? 8.758 19.594 -1.323 1 75.44 102 SER A CA 1
ATOM 801 C C . SER A 1 102 ? 9.234 18.438 -0.462 1 75.44 102 SER A C 1
ATOM 803 O O . SER A 1 102 ? 8.859 17.281 -0.7 1 75.44 102 SER A O 1
ATOM 805 N N . ARG A 1 103 ? 9.875 18.797 0.541 1 81.44 103 ARG A N 1
ATOM 806 C CA . ARG A 1 103 ? 10.422 17.719 1.355 1 81.44 103 ARG A CA 1
ATOM 807 C C . ARG A 1 103 ? 9.727 17.641 2.711 1 81.44 103 ARG A C 1
ATOM 809 O O . ARG A 1 103 ? 10.047 16.781 3.535 1 81.44 103 ARG A O 1
ATOM 816 N N . ALA A 1 104 ? 8.852 18.562 2.861 1 90.94 104 ALA A N 1
ATOM 817 C CA . ALA A 1 104 ? 8.203 18.656 4.168 1 90.94 104 ALA A CA 1
ATOM 818 C C . ALA A 1 104 ? 6.707 18.375 4.062 1 90.94 104 ALA A C 1
ATOM 820 O O . ALA A 1 104 ? 6.086 18.656 3.037 1 90.94 104 ALA A O 1
ATOM 821 N N . ASN A 1 105 ? 6.203 17.703 5.082 1 92.38 105 ASN A N 1
ATOM 822 C CA . ASN A 1 105 ? 4.754 17.547 5.125 1 92.38 105 ASN A CA 1
ATOM 823 C C . ASN A 1 105 ? 4.121 18.438 6.199 1 92.38 105 ASN A C 1
ATOM 825 O O . ASN A 1 105 ? 2.9 18.453 6.348 1 92.38 105 ASN A O 1
ATOM 829 N N . THR A 1 106 ? 4.977 19.078 6.938 1 94.88 106 THR A N 1
ATOM 830 C CA . THR A 1 106 ? 4.512 19.969 7.992 1 94.88 106 THR A CA 1
ATOM 831 C C . THR A 1 106 ? 5.348 21.25 8.023 1 94.88 106 THR A C 1
ATOM 833 O O . THR A 1 106 ? 6.578 21.188 7.984 1 94.88 106 THR A O 1
ATOM 836 N N . VAL A 1 107 ? 4.711 22.359 8 1 95.12 107 VAL A N 1
ATOM 837 C CA . VAL A 1 107 ? 5.344 23.672 8.125 1 95.12 107 VAL A CA 1
ATOM 838 C C . VAL A 1 107 ? 4.785 24.391 9.352 1 95.12 107 VAL A C 1
ATOM 840 O O . VAL A 1 107 ? 3.57 24.438 9.547 1 95.12 107 VAL A O 1
ATOM 843 N N . ARG A 1 108 ? 5.652 24.906 10.188 1 96.06 108 ARG A N 1
ATOM 844 C CA . ARG A 1 108 ? 5.234 25.609 11.391 1 96.06 108 ARG A CA 1
ATOM 845 C C . ARG A 1 108 ? 5.84 27.016 11.438 1 96.06 108 ARG A C 1
ATOM 847 O O . ARG A 1 108 ? 6.98 27.219 11.008 1 96.06 108 ARG A O 1
ATOM 854 N N . SER A 1 109 ? 5.086 27.938 11.961 1 96.12 109 SER A N 1
ATOM 855 C CA . SER A 1 109 ? 5.578 29.312 12.07 1 96.12 109 SER A CA 1
ATOM 856 C C . SER A 1 109 ? 5.656 29.75 13.531 1 96.12 109 SER A C 1
ATOM 858 O O . SER A 1 109 ? 4.832 29.344 14.352 1 96.12 109 SER A O 1
ATOM 860 N N . PHE A 1 110 ? 6.664 30.562 13.828 1 95.69 110 PHE A N 1
ATOM 861 C CA . PHE A 1 110 ? 6.918 31.078 15.172 1 95.69 110 PHE A CA 1
ATOM 862 C C . PHE A 1 110 ? 7.16 32.594 15.133 1 95.69 110 PHE A C 1
ATOM 864 O O . PHE A 1 110 ? 8.039 33.062 14.414 1 95.69 110 PHE A O 1
ATOM 871 N N . HIS A 1 111 ? 6.383 33.25 15.883 1 91.5 111 HIS A N 1
ATOM 872 C CA . HIS A 1 111 ? 6.691 34.688 16.078 1 91.5 111 HIS A CA 1
ATOM 873 C C . HIS A 1 111 ? 7.707 34.875 17.203 1 91.5 111 HIS A C 1
ATOM 875 O O . HIS A 1 111 ? 7.785 34.062 18.125 1 91.5 111 HIS A O 1
ATOM 881 N N . HIS A 1 112 ? 8.508 35.875 17.078 1 88.81 112 HIS A N 1
ATOM 882 C CA . HIS A 1 112 ? 9.508 36.156 18.094 1 88.81 112 HIS A CA 1
ATOM 883 C C . HIS A 1 112 ? 8.859 36.625 19.391 1 88.81 112 HIS A C 1
ATOM 885 O O . HIS A 1 112 ? 7.734 37.125 19.391 1 88.81 112 HIS A O 1
ATOM 891 N N . GLU A 1 113 ? 9.547 36.406 20.453 1 86.38 113 GLU A N 1
ATOM 892 C CA . GLU A 1 113 ? 9.117 36.906 21.75 1 86.38 113 GLU A CA 1
ATOM 893 C C . GLU A 1 113 ? 9.469 38.375 21.922 1 86.38 113 GLU A C 1
ATOM 895 O O . GLU A 1 113 ? 10.633 38.719 22.109 1 86.38 113 GLU A O 1
ATOM 900 N N . GLU A 1 114 ? 8.477 39.188 21.875 1 77.94 114 GLU A N 1
ATOM 901 C CA . GLU A 1 114 ? 8.703 40.625 21.891 1 77.94 114 GLU A CA 1
ATOM 902 C C . GLU A 1 114 ? 9.359 41.062 23.203 1 77.94 114 GLU A C 1
ATOM 904 O O . GLU A 1 114 ? 10.133 42.031 23.219 1 77.94 114 GLU A O 1
ATOM 909 N N . SER A 1 115 ? 9.109 40.344 24.25 1 75.44 115 SER A N 1
ATOM 910 C CA . SER A 1 115 ? 9.648 40.719 25.547 1 75.44 115 SER A CA 1
ATOM 911 C C . SER A 1 115 ? 11.164 40.531 25.594 1 75.44 115 SER A C 1
ATOM 913 O O . SER A 1 115 ? 11.844 41.156 26.406 1 75.44 115 SER A O 1
ATOM 915 N N . LEU A 1 116 ? 11.656 39.781 24.703 1 70.12 116 LEU A N 1
ATOM 916 C CA . LEU A 1 116 ? 13.078 39.469 24.75 1 70.12 116 LEU A CA 1
ATOM 917 C C . LEU A 1 116 ? 13.836 40.25 23.656 1 70.12 116 LEU A C 1
ATOM 919 O O . LEU A 1 116 ? 15.031 40 23.453 1 70.12 116 LEU A O 1
ATOM 923 N N . GLU A 1 117 ? 13.031 41.062 23 1 67.88 117 GLU A N 1
ATOM 924 C CA . GLU A 1 117 ? 13.695 41.875 21.969 1 67.88 117 GLU A CA 1
ATOM 925 C C . GLU A 1 117 ? 14.586 42.938 22.594 1 67.88 117 GLU A C 1
ATOM 927 O O . GLU A 1 117 ? 14.156 43.656 23.484 1 67.88 117 GLU A O 1
ATOM 932 N N . GLU A 1 118 ? 16.016 42.75 22.641 1 63.5 118 GLU A N 1
ATOM 933 C CA . GLU A 1 118 ? 16.906 43.75 23.219 1 63.5 118 GLU A CA 1
ATOM 934 C C . GLU A 1 118 ? 17.578 44.594 22.141 1 63.5 118 GLU A C 1
ATOM 936 O O . GLU A 1 118 ? 17.938 44.094 21.078 1 63.5 118 GLU A O 1
ATOM 941 N N . LEU A 1 119 ? 17.359 45.969 22.203 1 55.31 119 LEU A N 1
ATOM 942 C CA . LEU A 1 119 ? 17.875 46.969 21.266 1 55.31 119 LEU A CA 1
ATOM 943 C C . LEU A 1 119 ? 19.312 47.344 21.594 1 55.31 119 LEU A C 1
ATOM 945 O O . LEU A 1 119 ? 19.547 48.031 22.594 1 55.31 119 LEU A O 1
ATOM 949 N N . PRO A 1 120 ? 20.344 46.5 21.297 1 52.25 120 PRO A N 1
ATOM 950 C CA . PRO A 1 120 ? 21.547 47.25 21.578 1 52.25 120 PRO A CA 1
ATOM 951 C C . PRO A 1 120 ? 21.75 48.438 20.609 1 52.25 120 PRO A C 1
ATOM 953 O O . PRO A 1 120 ? 21.547 48.281 19.406 1 52.25 120 PRO A O 1
ATOM 956 N N . GLU A 1 121 ? 21.344 49.625 20.906 1 48.03 121 GLU A N 1
ATOM 957 C CA . GLU A 1 121 ? 21.625 50.781 20.062 1 48.03 121 GLU A CA 1
ATOM 958 C C . GLU A 1 121 ? 23.141 51.031 19.953 1 48.03 121 GLU A C 1
ATOM 960 O O . GLU A 1 121 ? 23.797 51.312 20.953 1 48.03 121 GLU A O 1
ATOM 965 N N . ALA A 1 122 ? 23.938 50.156 19.297 1 45.84 122 ALA A N 1
ATOM 966 C CA . ALA A 1 122 ? 25.281 50.688 19.078 1 45.84 122 ALA A CA 1
ATOM 967 C C . ALA A 1 122 ? 25.281 51.688 17.906 1 45.84 122 ALA A C 1
ATOM 969 O O . ALA A 1 122 ? 24.375 51.656 17.062 1 45.84 122 ALA A O 1
ATOM 970 N N . SER A 1 123 ? 26.25 52.562 17.672 1 48.5 123 SER A N 1
ATOM 971 C CA . SER A 1 123 ? 26.531 53.625 16.688 1 48.5 123 SER A CA 1
ATOM 972 C C . SER A 1 123 ? 26.656 53.031 15.281 1 48.5 123 SER A C 1
ATOM 974 O O . SER A 1 123 ? 27.484 52.156 15.039 1 48.5 123 SER A O 1
ATOM 976 N N . GLY A 1 124 ? 25.656 53.281 14.188 1 53.97 124 GLY A N 1
ATOM 977 C CA . GLY A 1 124 ? 25.625 53.062 12.75 1 53.97 124 GLY A CA 1
ATOM 978 C C . GLY A 1 124 ? 25 51.75 12.367 1 53.97 124 GLY A C 1
ATOM 979 O O . GLY A 1 124 ? 24.703 51.5 11.188 1 53.97 124 GLY A O 1
ATOM 980 N N . THR A 1 125 ? 25.125 50.719 13.125 1 60.91 125 THR A N 1
ATOM 981 C CA . THR A 1 125 ? 24.547 49.406 12.844 1 60.91 125 THR A CA 1
ATOM 982 C C . THR A 1 125 ? 23.312 49.156 13.695 1 60.91 125 THR A C 1
ATOM 984 O O . THR A 1 125 ? 23.297 49.469 14.883 1 60.91 125 THR A O 1
ATOM 987 N N . THR A 1 126 ? 22.266 48.969 12.953 1 74.81 126 THR A N 1
ATOM 988 C CA . THR A 1 126 ? 21.047 48.594 13.688 1 74.81 126 THR A CA 1
ATOM 989 C C . THR A 1 126 ? 20.953 47.094 13.867 1 74.81 126 THR A C 1
ATOM 991 O O . THR A 1 126 ? 20.969 46.344 12.883 1 74.81 126 THR A O 1
ATOM 994 N N . ALA A 1 127 ? 21.375 46.656 15.039 1 80.38 127 ALA A N 1
ATOM 995 C CA . ALA A 1 127 ? 21.266 45.219 15.328 1 80.38 127 ALA A CA 1
ATOM 996 C C . ALA A 1 127 ? 20.172 44.938 16.344 1 80.38 127 ALA A C 1
ATOM 998 O O . ALA A 1 127 ? 19.984 45.719 17.297 1 80.38 127 ALA A O 1
ATOM 999 N N . ARG A 1 128 ? 19.406 43.906 16.031 1 83.38 128 ARG A N 1
ATOM 1000 C CA . ARG A 1 128 ? 18.344 43.469 16.953 1 83.38 128 ARG A CA 1
ATOM 1001 C C . ARG A 1 128 ? 18.406 41.969 17.219 1 83.38 128 ARG A C 1
ATOM 1003 O O . ARG A 1 128 ? 18.812 41.219 16.359 1 83.38 128 ARG A O 1
ATOM 1010 N N . ARG A 1 129 ? 18.062 41.688 18.484 1 87.44 129 ARG A N 1
ATOM 1011 C CA . ARG A 1 129 ? 18.047 40.281 18.891 1 87.44 129 ARG A CA 1
ATOM 1012 C C . ARG A 1 129 ? 16.625 39.75 18.875 1 87.44 129 ARG A C 1
ATOM 1014 O O . ARG A 1 129 ? 15.695 40.406 19.344 1 87.44 129 ARG A O 1
ATOM 1021 N N . PHE A 1 130 ? 16.469 38.594 18.359 1 90.69 130 PHE A N 1
ATOM 1022 C CA . PHE A 1 130 ? 15.18 37.938 18.297 1 90.69 130 PHE A CA 1
ATOM 1023 C C . PHE A 1 130 ? 15.266 36.531 18.906 1 90.69 130 PHE A C 1
ATOM 1025 O O . PHE A 1 130 ? 16.219 35.781 18.656 1 90.69 130 PHE A O 1
ATOM 1032 N N . PHE A 1 131 ? 14.273 36.281 19.734 1 92.62 131 PHE A N 1
ATOM 1033 C CA . PHE A 1 131 ? 14.156 34.938 20.312 1 92.62 131 PHE A CA 1
ATOM 1034 C C . PHE A 1 131 ? 12.859 34.281 19.891 1 92.62 131 PHE A C 1
ATOM 1036 O O . PHE A 1 131 ? 11.789 34.875 19.938 1 92.62 131 PHE A O 1
ATOM 1043 N N . PHE A 1 132 ? 12.961 33.062 19.406 1 95.12 132 PHE A N 1
ATOM 1044 C CA . PHE A 1 132 ? 11.812 32.25 19 1 95.12 132 PHE A CA 1
ATOM 1045 C C . PHE A 1 132 ? 11.711 31 19.859 1 95.12 132 PHE A C 1
ATOM 1047 O O . PHE A 1 132 ? 12.664 30.234 19.969 1 95.12 132 PHE A O 1
ATOM 1054 N N . ASN A 1 133 ? 10.578 30.828 20.469 1 94.25 133 ASN A N 1
ATOM 1055 C CA . ASN A 1 133 ? 10.352 29.641 21.297 1 94.25 133 ASN A CA 1
ATOM 1056 C C . ASN A 1 133 ? 9.984 28.438 20.453 1 94.25 133 ASN A C 1
ATOM 1058 O O . ASN A 1 133 ? 8.867 28.344 19.938 1 94.25 133 ASN A O 1
ATOM 1062 N N . LEU A 1 134 ? 10.852 27.438 20.422 1 95.62 134 LEU A N 1
ATOM 1063 C CA . LEU A 1 134 ? 10.664 26.281 19.547 1 95.62 134 LEU A CA 1
ATOM 1064 C C . LEU A 1 134 ? 10.289 25.047 20.375 1 95.62 134 LEU A C 1
ATOM 1066 O O . LEU A 1 134 ? 10.367 23.922 19.891 1 95.62 134 LEU A O 1
ATOM 1070 N N . THR A 1 135 ? 9.805 25.234 21.547 1 93 135 THR A N 1
ATOM 1071 C CA . THR A 1 135 ? 9.523 24.125 22.453 1 93 135 THR A CA 1
ATOM 1072 C C . THR A 1 135 ? 8.273 23.359 21.984 1 93 135 THR A C 1
ATOM 1074 O O . THR A 1 135 ? 8.07 22.203 22.359 1 93 135 THR A O 1
ATOM 1077 N N . SER A 1 136 ? 7.5 24 21.172 1 92.56 136 SER A N 1
ATOM 1078 C CA . SER A 1 136 ? 6.246 23.391 20.734 1 92.56 136 SER A CA 1
ATOM 1079 C C . SER A 1 136 ? 6.469 22.422 19.578 1 92.56 136 SER A C 1
ATOM 1081 O O . SER A 1 136 ? 5.555 21.703 19.172 1 92.56 136 SER A O 1
ATOM 1083 N N . VAL A 1 137 ? 7.668 22.375 19 1 93.88 137 VAL A N 1
ATOM 1084 C CA . VAL A 1 137 ? 7.965 21.438 17.938 1 93.88 137 VAL A CA 1
ATOM 1085 C C . VAL A 1 137 ? 7.965 20.016 18.484 1 93.88 137 VAL A C 1
ATOM 1087 O O . VAL A 1 137 ? 8.711 19.703 19.422 1 93.88 137 VAL A O 1
ATOM 1090 N N . PRO A 1 138 ? 7.105 19.172 17.906 1 91.12 138 PRO A N 1
ATOM 1091 C CA . PRO A 1 138 ? 7.066 17.797 18.406 1 91.12 138 PRO A CA 1
ATOM 1092 C C . PRO A 1 138 ? 8.391 17.062 18.219 1 91.12 138 PRO A C 1
ATOM 1094 O O . PRO A 1 138 ? 9.07 17.266 17.203 1 91.12 138 PRO A O 1
ATOM 1097 N N . ASN A 1 139 ? 8.672 16.125 19.062 1 87.12 139 ASN A N 1
ATOM 1098 C CA . ASN A 1 139 ? 9.922 15.375 19.031 1 87.12 139 ASN A CA 1
ATOM 1099 C C . ASN A 1 139 ? 9.969 14.422 17.844 1 87.12 139 ASN A C 1
ATOM 1101 O O . ASN A 1 139 ? 11.047 14.102 17.328 1 87.12 139 ASN A O 1
ATOM 1105 N N . GLU A 1 140 ? 8.844 14.047 17.391 1 86.38 140 GLU A N 1
ATOM 1106 C CA . GLU A 1 140 ? 8.773 13.07 16.312 1 86.38 140 GLU A CA 1
ATOM 1107 C C . GLU A 1 140 ? 8.977 13.734 14.945 1 86.38 140 GLU A C 1
ATOM 1109 O O . GLU A 1 140 ? 9.156 13.047 13.938 1 86.38 140 GLU A O 1
ATOM 1114 N N . GLU A 1 141 ? 9.031 14.992 14.938 1 89.94 141 GLU A N 1
ATOM 1115 C CA . GLU A 1 141 ? 9.172 15.719 13.68 1 89.94 141 GLU A CA 1
ATOM 1116 C C . GLU A 1 141 ? 10.633 15.961 13.336 1 89.94 141 GLU A C 1
ATOM 1118 O O . GLU A 1 141 ? 11.414 16.391 14.188 1 89.94 141 GLU A O 1
ATOM 1123 N N . PHE A 1 142 ? 10.984 15.625 12.109 1 91.62 142 PHE A N 1
ATOM 1124 C CA . PHE A 1 142 ? 12.32 15.883 11.602 1 91.62 142 PHE A CA 1
ATOM 1125 C C . PHE A 1 142 ? 12.352 17.172 10.781 1 91.62 142 PHE A C 1
ATOM 1127 O O . PHE A 1 142 ? 11.672 17.266 9.758 1 91.62 142 PHE A O 1
ATOM 1134 N N . ILE A 1 143 ? 13.203 18.062 11.242 1 94 143 ILE A N 1
ATOM 1135 C CA . ILE A 1 143 ? 13.273 19.344 10.555 1 94 143 ILE A CA 1
ATOM 1136 C C . ILE A 1 143 ? 14.18 19.219 9.328 1 94 143 ILE A C 1
ATOM 1138 O O . ILE A 1 143 ? 15.328 18.781 9.438 1 94 143 ILE A O 1
ATOM 1142 N N . THR A 1 144 ? 13.641 19.547 8.211 1 91.94 144 THR A N 1
ATOM 1143 C CA . THR A 1 144 ? 14.406 19.5 6.973 1 91.94 144 THR A CA 1
ATOM 1144 C C . THR A 1 144 ? 15.008 20.859 6.652 1 91.94 144 THR A C 1
ATOM 1146 O O . THR A 1 144 ? 16.125 20.953 6.133 1 91.94 144 THR A O 1
ATOM 1149 N N . SER A 1 145 ? 14.305 21.891 6.934 1 93.81 145 SER A N 1
ATOM 1150 C CA . SER A 1 145 ? 14.789 23.25 6.68 1 93.81 145 SER A CA 1
ATOM 1151 C C . SER A 1 145 ? 14.086 24.266 7.57 1 93.81 145 SER A C 1
ATOM 1153 O O . SER A 1 145 ? 13.086 23.938 8.219 1 93.81 145 SER A O 1
ATOM 1155 N N . ALA A 1 146 ? 14.711 25.453 7.664 1 95.81 146 ALA A N 1
ATOM 1156 C CA . ALA A 1 146 ? 14.164 26.562 8.43 1 95.81 146 ALA A CA 1
ATOM 1157 C C . ALA A 1 146 ? 14.531 27.906 7.797 1 95.81 146 ALA A C 1
ATOM 1159 O O . ALA A 1 146 ? 15.641 28.062 7.285 1 95.81 146 ALA A O 1
ATOM 1160 N N . GLU A 1 147 ? 13.594 28.797 7.887 1 94.56 147 GLU A N 1
ATOM 1161 C CA . GLU A 1 147 ? 13.812 30.109 7.293 1 94.56 147 GLU A CA 1
ATOM 1162 C C . GLU A 1 147 ? 13.344 31.219 8.227 1 94.56 147 GLU A C 1
ATOM 1164 O O . GLU A 1 147 ? 12.312 31.094 8.891 1 94.56 147 GLU A O 1
ATOM 1169 N N . LEU A 1 148 ? 14.133 32.25 8.25 1 94.31 148 LEU A N 1
ATOM 1170 C CA . LEU A 1 148 ? 13.727 33.469 8.953 1 94.31 148 LEU A CA 1
ATOM 1171 C C . LEU A 1 148 ? 13.203 34.5 7.977 1 94.31 148 LEU A C 1
ATOM 1173 O O . LEU A 1 148 ? 13.875 34.844 7.004 1 94.31 148 LEU A O 1
ATOM 1177 N N . GLN A 1 149 ? 12 34.906 8.281 1 91.06 149 GLN A N 1
ATOM 1178 C CA . GLN A 1 149 ? 11.359 35.938 7.449 1 91.06 149 GLN A CA 1
ATOM 1179 C C . GLN A 1 149 ? 11.422 37.312 8.102 1 91.06 149 GLN A C 1
ATOM 1181 O O . GLN A 1 149 ? 10.992 37.469 9.242 1 91.06 149 GLN A O 1
ATOM 1186 N N . VAL A 1 150 ? 12.016 38.219 7.305 1 87.62 150 VAL A N 1
ATOM 1187 C CA . VAL A 1 150 ? 12.109 39.594 7.781 1 87.62 150 VAL A CA 1
ATOM 1188 C C . VAL A 1 150 ? 11.492 40.531 6.758 1 87.62 150 VAL A C 1
ATOM 1190 O O . VAL A 1 150 ? 11.742 40.406 5.555 1 87.62 150 VAL A O 1
ATOM 1193 N N . PHE A 1 151 ? 10.641 41.438 7.309 1 81.88 151 PHE A N 1
ATOM 1194 C CA . PHE A 1 151 ? 9.961 42.375 6.418 1 81.88 151 PHE A CA 1
ATOM 1195 C C . PHE A 1 151 ? 10.758 43.656 6.277 1 81.88 151 PHE A C 1
ATOM 1197 O O . PHE A 1 151 ? 11.18 44.25 7.273 1 81.88 151 PHE A O 1
ATOM 1204 N N . ARG A 1 152 ? 10.953 43.969 5.008 1 77 152 ARG A N 1
ATOM 1205 C CA . ARG A 1 152 ? 11.602 45.25 4.699 1 77 152 ARG A CA 1
ATOM 1206 C C . ARG A 1 152 ? 10.594 46.281 4.203 1 77 152 ARG A C 1
ATOM 1208 O O . ARG A 1 152 ? 9.828 46 3.273 1 77 152 ARG A O 1
ATOM 1215 N N . GLU A 1 153 ? 10.57 47.406 4.859 1 72.19 153 GLU A N 1
ATOM 1216 C CA . GLU A 1 153 ? 9.656 48.469 4.43 1 72.19 153 GLU A CA 1
ATOM 1217 C C . GLU A 1 153 ? 10.383 49.531 3.637 1 72.19 153 GLU A C 1
ATOM 1219 O O . GLU A 1 153 ? 11.5 49.938 3.992 1 72.19 153 GLU A O 1
ATOM 1224 N N . GLN A 1 154 ? 9.688 49.844 2.455 1 65.69 154 GLN A N 1
ATOM 1225 C CA . GLN A 1 154 ? 10.219 50.906 1.626 1 65.69 154 GLN A CA 1
ATOM 1226 C C . GLN A 1 154 ? 10.18 52.25 2.363 1 65.69 154 GLN A C 1
ATOM 1228 O O . GLN A 1 154 ? 9.203 52.562 3.053 1 65.69 154 GLN A O 1
ATOM 1233 N N . VAL A 1 155 ? 11.312 52.938 2.529 1 58.53 155 VAL A N 1
ATOM 1234 C CA . VAL A 1 155 ? 11.328 54.281 3.115 1 58.53 155 VAL A CA 1
ATOM 1235 C C . VAL A 1 155 ? 11.141 55.312 2.02 1 58.53 155 VAL A C 1
ATOM 1237 O O . VAL A 1 155 ? 11.859 55.312 1.017 1 58.53 155 VAL A O 1
ATOM 1240 N N . ARG A 1 156 ? 9.93 55.938 1.994 1 52.97 156 ARG A N 1
ATOM 1241 C CA . ARG A 1 156 ? 9.547 56.969 1.013 1 52.97 156 ARG A CA 1
ATOM 1242 C C . ARG A 1 156 ? 10.625 58.031 0.873 1 52.97 156 ARG A C 1
ATOM 1244 O O . ARG A 1 156 ? 10.852 58.531 -0.222 1 52.97 156 ARG A O 1
ATOM 1251 N N . GLU A 1 157 ? 10.992 58.5 1.989 1 53 157 GLU A N 1
ATOM 1252 C CA . GLU A 1 157 ? 11.781 59.719 1.817 1 53 157 GLU A CA 1
ATOM 1253 C C . GLU A 1 157 ? 12.984 59.469 0.913 1 53 157 GLU A C 1
ATOM 1255 O O . GLU A 1 157 ? 13.492 60.406 0.276 1 53 157 GLU A O 1
ATOM 1260 N N . ALA A 1 158 ? 13.414 58.438 0.927 1 49.22 158 ALA A N 1
ATOM 1261 C CA . ALA A 1 158 ? 14.57 58.156 0.07 1 49.22 158 ALA A CA 1
ATOM 1262 C C . ALA A 1 158 ? 14.156 58.094 -1.398 1 49.22 158 ALA A C 1
ATOM 1264 O O . ALA A 1 158 ? 14.969 57.75 -2.262 1 49.22 158 ALA A O 1
ATOM 1265 N N . LEU A 1 159 ? 12.938 58.219 -1.63 1 46.03 159 LEU A N 1
ATOM 1266 C CA . LEU A 1 159 ? 12.453 58.156 -3.002 1 46.03 159 LEU A CA 1
ATOM 1267 C C . LEU A 1 159 ? 13.164 59.156 -3.889 1 46.03 159 LEU A C 1
ATOM 1269 O O . LEU A 1 159 ? 13.117 59.062 -5.117 1 46.03 159 LEU A O 1
ATOM 1273 N N . ASP A 1 160 ? 13.211 60.375 -3.434 1 46.88 160 ASP A N 1
ATOM 1274 C CA . ASP A 1 160 ? 13.656 61.375 -4.402 1 46.88 160 ASP A CA 1
ATOM 1275 C C . ASP A 1 160 ? 15.023 61 -4.977 1 46.88 160 ASP A C 1
ATOM 1277 O O . ASP A 1 160 ? 15.453 61.562 -5.984 1 46.88 160 ASP A O 1
ATOM 1281 N N . ASN A 1 161 ? 16.047 61.156 -4.109 1 46.72 161 ASN A N 1
ATOM 1282 C CA . ASN A 1 161 ? 17.375 61.031 -4.711 1 46.72 161 ASN A CA 1
ATOM 1283 C C . ASN A 1 161 ? 17.609 59.625 -5.285 1 46.72 161 ASN A C 1
ATOM 1285 O O . ASN A 1 161 ? 17.031 58.656 -4.801 1 46.72 161 ASN A O 1
ATOM 1289 N N . ASN A 1 162 ? 18.469 59.375 -6.266 1 45.09 162 ASN A N 1
ATOM 1290 C CA . ASN A 1 162 ? 18.781 58.312 -7.184 1 45.09 162 ASN A CA 1
ATOM 1291 C C . ASN A 1 162 ? 18.672 56.938 -6.5 1 45.09 162 ASN A C 1
ATOM 1293 O O . ASN A 1 162 ? 18.703 56.844 -5.273 1 45.09 162 ASN A O 1
ATOM 1297 N N . SER A 1 163 ? 18.891 55.688 -7.172 1 47.94 163 SER A N 1
ATOM 1298 C CA . SER A 1 163 ? 18.812 54.25 -7.477 1 47.94 163 SER A CA 1
ATOM 1299 C C . SER A 1 163 ? 19.391 53.406 -6.344 1 47.94 163 SER A C 1
ATOM 1301 O O . SER A 1 163 ? 18.875 52.344 -6.035 1 47.94 163 SER A O 1
ATOM 1303 N N . GLY A 1 164 ? 20.75 53.375 -5.992 1 52.12 164 GLY A N 1
ATOM 1304 C CA . GLY A 1 164 ? 21.797 52.406 -5.746 1 52.12 164 GLY A CA 1
ATOM 1305 C C . GLY A 1 164 ? 21.969 52.062 -4.273 1 52.12 164 GLY A C 1
ATOM 1306 O O . GLY A 1 164 ? 23.047 51.656 -3.852 1 52.12 164 GLY A O 1
ATOM 1307 N N . TYR A 1 165 ? 21.078 52.406 -3.393 1 61.03 165 TYR A N 1
ATOM 1308 C CA . TYR A 1 165 ? 21.562 52.188 -2.033 1 61.03 165 TYR A CA 1
ATOM 1309 C C . TYR A 1 165 ? 21.25 50.75 -1.589 1 61.03 165 TYR A C 1
ATOM 1311 O O . TYR A 1 165 ? 20.125 50.281 -1.745 1 61.03 165 TYR A O 1
ATOM 1319 N N . HIS A 1 166 ? 22.281 50 -1.382 1 71.06 166 HIS A N 1
ATOM 1320 C CA . HIS A 1 166 ? 22.203 48.625 -0.951 1 71.06 166 HIS A CA 1
ATOM 1321 C C . HIS A 1 166 ? 22.453 48.5 0.549 1 71.06 166 HIS A C 1
ATOM 1323 O O . HIS A 1 166 ? 23.203 49.281 1.126 1 71.06 166 HIS A O 1
ATOM 1329 N N . HIS A 1 167 ? 21.531 47.875 1.143 1 76.81 167 HIS A N 1
ATOM 1330 C CA . HIS A 1 167 ? 21.766 47.438 2.514 1 76.81 167 HIS A CA 1
ATOM 1331 C C . HIS A 1 167 ? 22.062 45.938 2.574 1 76.81 167 HIS A C 1
ATOM 1333 O O . HIS A 1 167 ? 21.625 45.188 1.711 1 76.81 167 HIS A O 1
ATOM 1339 N N . ARG A 1 168 ? 22.906 45.719 3.516 1 86.06 168 ARG A N 1
ATOM 1340 C CA . ARG A 1 168 ? 23.219 44.312 3.766 1 86.06 168 ARG A CA 1
ATOM 1341 C C . ARG A 1 168 ? 22.562 43.844 5.062 1 86.06 168 ARG A C 1
ATOM 1343 O O . ARG A 1 168 ? 22.688 44.5 6.098 1 86.06 168 ARG A O 1
ATOM 1350 N N . ILE A 1 169 ? 21.812 42.812 4.973 1 88.5 169 ILE A N 1
ATOM 1351 C CA . ILE A 1 169 ? 21.219 42.219 6.164 1 88.5 169 ILE A CA 1
ATOM 1352 C C . ILE A 1 169 ? 21.953 40.938 6.527 1 88.5 169 ILE A C 1
ATOM 1354 O O . ILE A 1 169 ? 22.109 40.031 5.695 1 88.5 169 ILE A O 1
ATOM 1358 N N . ASN A 1 170 ? 22.469 40.938 7.723 1 92.38 170 ASN A N 1
ATOM 1359 C CA . ASN A 1 170 ? 23.172 39.75 8.242 1 92.38 170 ASN A CA 1
ATOM 1360 C C . ASN A 1 170 ? 22.391 39.094 9.359 1 92.38 170 ASN A C 1
ATOM 1362 O O . ASN A 1 170 ? 21.875 39.75 10.258 1 92.38 170 ASN A O 1
ATOM 1366 N N . ILE A 1 171 ? 22.266 37.812 9.203 1 95.31 171 ILE A N 1
ATOM 1367 C CA . ILE A 1 171 ? 21.625 37.031 10.258 1 95.31 171 ILE A CA 1
ATOM 1368 C C . ILE A 1 171 ? 22.672 36.188 11 1 95.31 171 ILE A C 1
ATOM 1370 O O . ILE A 1 171 ? 23.391 35.406 10.391 1 95.31 171 ILE A O 1
ATOM 1374 N N . TYR A 1 172 ? 22.766 36.406 12.336 1 95.5 172 TYR A N 1
ATOM 1375 C CA . TYR A 1 172 ? 23.719 35.688 13.164 1 95.5 172 TYR A CA 1
ATOM 1376 C C . TYR A 1 172 ? 22.984 34.812 14.18 1 95.5 172 TYR A C 1
ATOM 1378 O O . TYR A 1 172 ? 21.953 35.188 14.719 1 95.5 172 TYR A O 1
ATOM 1386 N N . GLU A 1 173 ? 23.531 33.625 14.414 1 96.81 173 GLU A N 1
ATOM 1387 C CA . GLU A 1 173 ? 23.109 32.812 15.539 1 96.81 173 GLU A CA 1
ATOM 1388 C C . GLU A 1 173 ? 23.844 33.188 16.812 1 96.81 173 GLU A C 1
ATOM 1390 O O . GLU A 1 173 ? 25.062 33.375 16.812 1 96.81 173 GLU A O 1
ATOM 1395 N N . ILE A 1 174 ? 23.109 33.312 17.875 1 94.44 174 ILE A N 1
ATOM 1396 C CA . ILE A 1 174 ? 23.734 33.594 19.156 1 94.44 174 ILE A CA 1
ATOM 1397 C C . ILE A 1 174 ? 24.203 32.281 19.797 1 94.44 174 ILE A C 1
ATOM 1399 O O . ILE A 1 174 ? 23.375 31.438 20.188 1 94.44 174 ILE A O 1
ATOM 1403 N N . ILE A 1 175 ? 25.469 32.125 19.906 1 93.56 175 ILE A N 1
ATOM 1404 C CA . ILE A 1 175 ? 26.031 30.906 20.5 1 93.56 175 ILE A CA 1
ATOM 1405 C C . ILE A 1 175 ? 26.109 31.047 22.016 1 93.56 175 ILE A C 1
ATOM 1407 O O . ILE A 1 175 ? 25.672 30.156 22.75 1 93.56 175 ILE A O 1
ATOM 1411 N N . LYS A 1 176 ? 26.656 32.219 22.438 1 91.19 176 LYS A N 1
ATOM 1412 C CA . LYS A 1 176 ? 26.719 32.562 23.859 1 91.19 176 LYS A CA 1
ATOM 1413 C C . LYS A 1 176 ? 26.172 33.969 24.094 1 91.19 176 LYS A C 1
ATOM 1415 O O . LYS A 1 176 ? 26.625 34.906 23.453 1 91.19 176 LYS A O 1
ATOM 1420 N N . PRO A 1 177 ? 25.188 33.969 24.969 1 87.62 177 PRO A N 1
ATOM 1421 C CA . PRO A 1 177 ? 24.641 35.312 25.234 1 87.62 177 PRO A CA 1
ATOM 1422 C C . PRO A 1 177 ? 25.656 36.219 25.922 1 87.62 177 PRO A C 1
ATOM 1424 O O . PRO A 1 177 ? 26.656 35.75 26.469 1 87.62 177 PRO A O 1
ATOM 1427 N N . ALA A 1 178 ? 25.344 37.531 25.75 1 81.44 178 ALA A N 1
ATOM 1428 C CA . ALA A 1 178 ? 26.188 38.5 26.438 1 81.44 178 ALA A CA 1
ATOM 1429 C C . ALA A 1 178 ? 26.094 38.344 27.953 1 81.44 178 ALA A C 1
ATOM 1431 O O . ALA A 1 178 ? 25.047 38 28.484 1 81.44 178 ALA A O 1
ATOM 1432 N N . THR A 1 179 ? 27.25 38.344 28.547 1 78.5 179 THR A N 1
ATOM 1433 C CA . THR A 1 179 ? 27.312 38.281 30 1 78.5 179 THR A CA 1
ATOM 1434 C C . THR A 1 179 ? 27.719 39.625 30.594 1 78.5 179 THR A C 1
ATOM 1436 O O . THR A 1 179 ? 27.953 40.562 29.859 1 78.5 179 THR A O 1
ATOM 1439 N N . ALA A 1 180 ? 27.625 39.688 31.938 1 72.62 180 ALA A N 1
ATOM 1440 C CA . ALA A 1 180 ? 28.047 40.906 32.656 1 72.62 180 ALA A CA 1
ATOM 1441 C C . ALA A 1 180 ? 29.484 41.281 32.281 1 72.62 180 ALA A C 1
ATOM 1443 O O . ALA A 1 180 ? 29.828 42.469 32.25 1 72.62 180 ALA A O 1
ATOM 1444 N N . ILE A 1 181 ? 30.234 40.281 31.953 1 67.19 181 ILE A N 1
ATOM 1445 C CA . ILE A 1 181 ? 31.656 40.5 31.703 1 67.19 181 ILE A CA 1
ATOM 1446 C C . ILE A 1 181 ? 31.875 40.844 30.219 1 67.19 181 ILE A C 1
ATOM 1448 O O . ILE A 1 181 ? 32.656 41.719 29.875 1 67.19 181 ILE A O 1
ATOM 1452 N N . SER A 1 182 ? 31.141 40.094 29.422 1 67.69 182 SER A N 1
ATOM 1453 C CA . SER A 1 182 ? 31.297 40.312 27.984 1 67.69 182 SER A CA 1
ATOM 1454 C C . SER A 1 182 ? 30.047 40.938 27.375 1 67.69 182 SER A C 1
ATOM 1456 O O . SER A 1 182 ? 28.984 40.344 27.359 1 67.69 182 SER A O 1
ATOM 1458 N N . LYS A 1 183 ? 30.188 42.219 26.969 1 72 183 LYS A N 1
ATOM 1459 C CA . LYS A 1 183 ? 29.078 43.031 26.516 1 72 183 LYS A CA 1
ATOM 1460 C C . LYS A 1 183 ? 28.484 42.5 25.203 1 72 183 LYS A C 1
ATOM 1462 O O . LYS A 1 183 ? 27.281 42.625 24.969 1 72 183 LYS A O 1
ATOM 1467 N N . ASP A 1 184 ? 29.438 41.812 24.422 1 78.12 184 ASP A N 1
ATOM 1468 C CA . ASP A 1 184 ? 28.938 41.375 23.109 1 78.12 184 ASP A CA 1
ATOM 1469 C C . ASP A 1 184 ? 28.719 39.875 23.078 1 78.12 184 ASP A C 1
ATOM 1471 O O . ASP A 1 184 ? 29.562 39.094 23.547 1 78.12 184 ASP A O 1
ATOM 1475 N N . PRO A 1 185 ? 27.641 39.375 22.594 1 85.69 185 PRO A N 1
ATOM 1476 C CA . PRO A 1 185 ? 27.422 37.938 22.453 1 85.69 185 PRO A CA 1
ATOM 1477 C C . PRO A 1 185 ? 28.328 37.312 21.406 1 85.69 185 PRO A C 1
ATOM 1479 O O . PRO A 1 185 ? 28.812 38 20.5 1 85.69 185 PRO A O 1
ATOM 1482 N N . VAL A 1 186 ? 28.656 36.031 21.625 1 91.12 186 VAL A N 1
ATOM 1483 C CA . VAL A 1 186 ? 29.344 35.281 20.609 1 91.12 186 VAL A CA 1
ATOM 1484 C C . VAL A 1 186 ? 28.344 34.812 19.547 1 91.12 186 VAL A C 1
ATOM 1486 O O . VAL A 1 186 ? 27.375 34.125 19.859 1 91.12 186 VAL A O 1
ATOM 1489 N N . THR A 1 187 ? 28.594 35.25 18.344 1 93.69 187 THR A N 1
ATOM 1490 C CA . THR A 1 187 ? 27.609 34.938 17.297 1 93.69 187 THR A CA 1
ATOM 1491 C C . THR A 1 187 ? 28.266 34.219 16.125 1 93.69 187 THR A C 1
ATOM 1493 O O . THR A 1 187 ? 29.5 34.219 16.016 1 93.69 187 THR A O 1
ATOM 1496 N N . ARG A 1 188 ? 27.531 33.562 15.32 1 96.06 188 ARG A N 1
ATOM 1497 C CA . ARG A 1 188 ? 27.922 32.875 14.094 1 96.06 188 ARG A CA 1
ATOM 1498 C C . ARG A 1 188 ? 27.047 33.312 12.914 1 96.06 188 ARG A C 1
ATOM 1500 O O . ARG A 1 188 ? 25.828 33.219 12.992 1 96.06 188 ARG A O 1
ATOM 1507 N N . LEU A 1 189 ? 27.688 33.719 11.797 1 96.56 189 LEU A N 1
ATOM 1508 C CA . LEU A 1 189 ? 26.938 34.156 10.625 1 96.56 189 LEU A CA 1
ATOM 1509 C C . LEU A 1 189 ? 26.25 33 9.945 1 96.56 189 LEU A C 1
ATOM 1511 O O . LEU A 1 189 ? 26.875 31.969 9.664 1 96.56 189 LEU A O 1
ATOM 1515 N N . LEU A 1 190 ? 25 33.125 9.781 1 97.12 190 LEU A N 1
ATOM 1516 C CA . LEU A 1 190 ? 24.234 32.062 9.133 1 97.12 190 LEU A CA 1
ATOM 1517 C C . LEU A 1 190 ? 23.953 32.406 7.672 1 97.12 190 LEU A C 1
ATOM 1519 O O . LEU A 1 190 ? 24.141 31.578 6.789 1 97.12 190 LEU A O 1
ATOM 1523 N N . ASP A 1 191 ? 23.453 33.562 7.398 1 95.75 191 ASP A N 1
ATOM 1524 C CA . ASP A 1 191 ? 23.062 34 6.059 1 95.75 191 ASP A CA 1
ATOM 1525 C C . ASP A 1 191 ? 23.172 35.5 5.914 1 95.75 191 ASP A C 1
ATOM 1527 O O . ASP A 1 191 ? 23.125 36.219 6.91 1 95.75 191 ASP A O 1
ATOM 1531 N N . THR A 1 192 ? 23.406 35.938 4.652 1 94 192 THR A N 1
ATOM 1532 C CA . THR A 1 192 ? 23.531 37.375 4.34 1 94 192 THR A CA 1
ATOM 1533 C C . THR A 1 192 ? 22.922 37.688 2.982 1 94 192 THR A C 1
ATOM 1535 O O . THR A 1 192 ? 22.891 36.844 2.092 1 94 192 THR A O 1
ATOM 1538 N N . ARG A 1 193 ? 22.281 38.875 3.021 1 89.19 193 ARG A N 1
ATOM 1539 C CA . ARG A 1 193 ? 21.703 39.281 1.753 1 89.19 193 ARG A CA 1
ATOM 1540 C C . ARG A 1 193 ? 21.859 40.812 1.551 1 89.19 193 ARG A C 1
ATOM 1542 O O . ARG A 1 193 ? 21.734 41.562 2.5 1 89.19 193 ARG A O 1
ATOM 1549 N N . LEU A 1 194 ? 22.172 41.031 0.236 1 84.94 194 LEU A N 1
ATOM 1550 C CA . LEU A 1 194 ? 22.188 42.438 -0.163 1 84.94 194 LEU A CA 1
ATOM 1551 C C . LEU A 1 194 ? 20.828 42.844 -0.714 1 84.94 194 LEU A C 1
ATOM 1553 O O . LEU A 1 194 ? 20.281 42.188 -1.61 1 84.94 194 LEU A O 1
ATOM 1557 N N . VAL A 1 195 ? 20.203 43.844 -0.059 1 79.31 195 VAL A N 1
ATOM 1558 C CA . VAL A 1 195 ? 18.844 44.219 -0.458 1 79.31 195 VAL A CA 1
ATOM 1559 C C . VAL A 1 195 ? 18.812 45.656 -0.914 1 79.31 195 VAL A C 1
ATOM 1561 O O . VAL A 1 195 ? 19.625 46.469 -0.456 1 79.31 195 VAL A O 1
ATOM 1564 N N . ASN A 1 196 ? 17.922 45.812 -1.963 1 72.75 196 ASN A N 1
ATOM 1565 C CA . ASN A 1 196 ? 17.719 47.156 -2.445 1 72.75 196 ASN A CA 1
ATOM 1566 C C . ASN A 1 196 ? 16.625 47.875 -1.666 1 72.75 196 ASN A C 1
ATOM 1568 O O . ASN A 1 196 ? 15.68 47.25 -1.2 1 72.75 196 ASN A O 1
ATOM 1572 N N . HIS A 1 197 ? 16.766 49.219 -1.397 1 62.5 197 HIS A N 1
ATOM 1573 C CA . HIS A 1 197 ? 15.891 50 -0.527 1 62.5 197 HIS A CA 1
ATOM 1574 C C . HIS A 1 197 ? 14.539 50.25 -1.187 1 62.5 197 HIS A C 1
ATOM 1576 O O . HIS A 1 197 ? 13.586 50.688 -0.522 1 62.5 197 HIS A O 1
ATOM 1582 N N . ASN A 1 198 ? 14.289 49.938 -2.352 1 62.09 198 ASN A N 1
ATOM 1583 C CA . ASN A 1 198 ? 13.156 50.5 -3.078 1 62.09 198 ASN A CA 1
ATOM 1584 C C . ASN A 1 198 ? 11.93 49.594 -3.01 1 62.09 198 ASN A C 1
ATOM 1586 O O . ASN A 1 198 ? 10.898 49.906 -3.607 1 62.09 198 ASN A O 1
ATOM 1590 N N . ALA A 1 199 ? 11.977 48.531 -2.23 1 65.25 199 ALA A N 1
ATOM 1591 C CA . ALA A 1 199 ? 10.781 47.688 -2.297 1 65.25 199 ALA A CA 1
ATOM 1592 C C . ALA A 1 199 ? 10.469 47.062 -0.937 1 65.25 199 ALA A C 1
ATOM 1594 O O . ALA A 1 199 ? 11.375 46.75 -0.171 1 65.25 199 ALA A O 1
ATOM 1595 N N . SER A 1 200 ? 9.148 47.281 -0.528 1 70.88 200 SER A N 1
ATOM 1596 C CA . SER A 1 200 ? 8.656 46.531 0.626 1 70.88 200 SER A CA 1
ATOM 1597 C C . SER A 1 200 ? 8.477 45.062 0.291 1 70.88 200 SER A C 1
ATOM 1599 O O . SER A 1 200 ? 7.672 44.719 -0.574 1 70.88 200 SER A O 1
ATOM 1601 N N . LYS A 1 201 ? 9.32 44.281 0.844 1 75.31 201 LYS A N 1
ATOM 1602 C CA . LYS A 1 201 ? 9.234 42.875 0.528 1 75.31 201 LYS A CA 1
ATOM 1603 C C . LYS A 1 201 ? 9.695 42 1.706 1 75.31 201 LYS A C 1
ATOM 1605 O O . LYS A 1 201 ? 10.438 42.469 2.568 1 75.31 201 LYS A O 1
ATOM 1610 N N . TRP A 1 202 ? 9.188 40.875 1.729 1 78.31 202 TRP A N 1
ATOM 1611 C CA . TRP A 1 202 ? 9.672 39.875 2.68 1 78.31 202 TRP A CA 1
ATOM 1612 C C . TRP A 1 202 ? 10.977 39.25 2.195 1 78.31 202 TRP A C 1
ATOM 1614 O O . TRP A 1 202 ? 11.102 38.875 1.023 1 78.31 202 TRP A O 1
ATOM 1624 N N . GLU A 1 203 ? 11.945 39.312 3.1 1 84.5 203 GLU A N 1
ATOM 1625 C CA . GLU A 1 203 ? 13.211 38.625 2.814 1 84.5 203 GLU A CA 1
ATOM 1626 C C . GLU A 1 203 ? 13.344 37.344 3.621 1 84.5 203 GLU A C 1
ATOM 1628 O O . GLU A 1 203 ? 13.047 37.312 4.816 1 84.5 203 GLU A O 1
ATOM 1633 N N . SER A 1 204 ? 13.734 36.312 2.893 1 89.44 204 SER A N 1
ATOM 1634 C CA . SER A 1 204 ? 13.891 35.031 3.535 1 89.44 204 SER A CA 1
ATOM 1635 C C . SER A 1 204 ? 15.359 34.656 3.734 1 89.44 204 SER A C 1
ATOM 1637 O O . SER A 1 204 ? 16.172 34.812 2.818 1 89.44 204 SER A O 1
ATOM 1639 N N . PHE A 1 205 ? 15.719 34.219 4.934 1 92.62 205 PHE A N 1
ATOM 1640 C CA . PHE A 1 205 ? 17.094 33.844 5.258 1 92.62 205 PHE A CA 1
ATOM 1641 C C . PHE A 1 205 ? 17.141 32.406 5.734 1 92.62 205 PHE A C 1
ATOM 1643 O O . PHE A 1 205 ? 16.297 31.969 6.512 1 92.62 205 PHE A O 1
ATOM 1650 N N . ASP A 1 206 ? 18.156 31.703 5.277 1 94.56 206 ASP A N 1
ATOM 1651 C CA . ASP A 1 206 ? 18.328 30.312 5.668 1 94.56 206 ASP A CA 1
ATOM 1652 C C . ASP A 1 206 ? 18.953 30.203 7.059 1 94.56 206 ASP A C 1
ATOM 1654 O O . ASP A 1 206 ? 20.109 30.578 7.254 1 94.56 206 ASP A O 1
ATOM 1658 N N . VAL A 1 207 ? 18.219 29.688 7.945 1 96.81 207 VAL A N 1
ATOM 1659 C CA . VAL A 1 207 ? 18.734 29.516 9.297 1 96.81 207 VAL A CA 1
ATOM 1660 C C . VAL A 1 207 ? 18.688 28.031 9.688 1 96.81 207 VAL A C 1
ATOM 1662 O O . VAL A 1 207 ? 18.625 27.703 10.875 1 96.81 207 VAL A O 1
ATOM 1665 N N . THR A 1 208 ? 18.688 27.094 8.711 1 95.38 208 THR A N 1
ATOM 1666 C CA . THR A 1 208 ? 18.562 25.656 8.883 1 95.38 208 THR A CA 1
ATOM 1667 C C . THR A 1 208 ? 19.656 25.125 9.828 1 95.38 208 THR A C 1
ATOM 1669 O O . THR A 1 208 ? 19.359 24.375 10.75 1 95.38 208 THR A O 1
ATOM 1672 N N . PRO A 1 209 ? 20.828 25.594 9.695 1 96.75 209 PRO A N 1
ATOM 1673 C CA . PRO A 1 209 ? 21.875 25.031 10.562 1 96.75 209 PRO A CA 1
ATOM 1674 C C . PRO A 1 209 ? 21.625 25.312 12.039 1 96.75 209 PRO A C 1
ATOM 1676 O O . PRO A 1 209 ? 21.812 24.422 12.875 1 96.75 209 PRO A O 1
ATOM 1679 N N . ALA A 1 210 ? 21.203 26.5 12.336 1 97.56 210 ALA A N 1
ATOM 1680 C CA . ALA A 1 210 ? 20.969 26.844 13.734 1 97.56 210 ALA A CA 1
ATOM 1681 C C . ALA A 1 210 ? 19.812 26.047 14.312 1 97.56 210 ALA A C 1
ATOM 1683 O O . ALA A 1 210 ? 19.922 25.469 15.398 1 97.56 210 ALA A O 1
ATOM 1684 N N . VAL A 1 211 ? 18.766 25.984 13.602 1 96.94 211 VAL A N 1
ATOM 1685 C CA . VAL A 1 211 ? 17.578 25.312 14.07 1 96.94 211 VAL A CA 1
ATOM 1686 C C . VAL A 1 211 ? 17.859 23.812 14.227 1 96.94 211 VAL A C 1
ATOM 1688 O O . VAL A 1 211 ? 17.375 23.172 15.164 1 96.94 211 VAL A O 1
ATOM 1691 N N . THR A 1 212 ? 18.641 23.266 13.336 1 94.69 212 THR A N 1
ATOM 1692 C CA . THR A 1 212 ? 19.016 21.859 13.43 1 94.69 212 THR A CA 1
ATOM 1693 C C . THR A 1 212 ? 19.828 21.60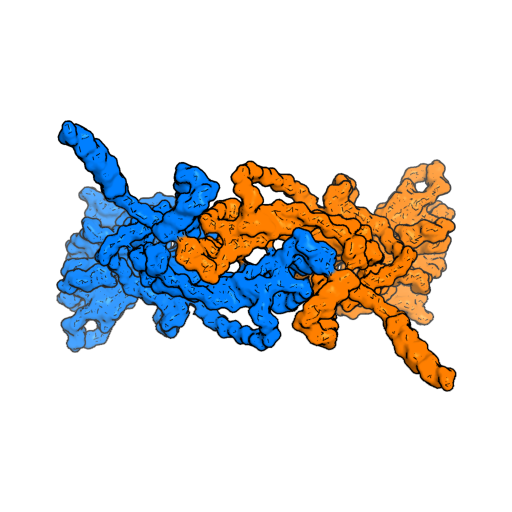9 14.688 1 94.69 212 THR A C 1
ATOM 1695 O O . THR A 1 212 ? 19.625 20.594 15.375 1 94.69 212 THR A O 1
ATOM 1698 N N . ARG A 1 213 ? 20.656 22.5 14.984 1 95.25 213 ARG A N 1
ATOM 1699 C CA . ARG A 1 213 ? 21.469 22.344 16.188 1 95.25 213 ARG A CA 1
ATOM 1700 C C . ARG A 1 213 ? 20.594 22.422 17.438 1 95.25 213 ARG A C 1
ATOM 1702 O O . ARG A 1 213 ? 20.797 21.672 18.391 1 95.25 213 ARG A O 1
ATOM 1709 N N . TRP A 1 214 ? 19.641 23.312 17.438 1 96.75 214 TRP A N 1
ATOM 1710 C CA . TRP A 1 214 ? 18.766 23.5 18.594 1 96.75 214 TRP A CA 1
ATOM 1711 C C . TRP A 1 214 ? 17.859 22.297 18.797 1 96.75 214 TRP A C 1
ATOM 1713 O O . TRP A 1 214 ? 17.688 21.828 19.922 1 96.75 214 TRP A O 1
ATOM 1723 N N . ILE A 1 215 ? 17.328 21.766 17.75 1 94.69 215 ILE A N 1
ATOM 1724 C CA . ILE A 1 215 ? 16.266 20.766 17.859 1 94.69 215 ILE A CA 1
ATOM 1725 C C . ILE A 1 215 ? 16.859 19.359 17.75 1 94.69 215 ILE A C 1
ATOM 1727 O O . ILE A 1 215 ? 16.594 18.5 18.594 1 94.69 215 ILE A O 1
ATOM 1731 N N . ALA A 1 216 ? 17.656 19.078 16.734 1 91.12 216 ALA A N 1
ATOM 1732 C CA . ALA A 1 216 ? 18.172 17.75 16.469 1 91.12 216 ALA A CA 1
ATOM 1733 C C . ALA A 1 216 ? 19.312 17.406 17.422 1 91.12 216 ALA A C 1
ATOM 1735 O O . ALA A 1 216 ? 19.422 16.281 17.906 1 91.12 216 ALA A O 1
ATOM 1736 N N . GLN A 1 217 ? 20.141 18.422 17.703 1 92.19 217 GLN A N 1
ATOM 1737 C CA . GLN A 1 217 ? 21.328 18.141 18.5 1 92.19 217 GLN A CA 1
ATOM 1738 C C . GLN A 1 217 ? 21.125 18.531 19.953 1 92.19 217 GLN A C 1
ATOM 1740 O O . GLN A 1 217 ? 21.953 18.234 20.812 1 92.19 217 GLN A O 1
ATOM 1745 N N . GLY A 1 218 ? 20.141 19.266 20.203 1 92.44 218 GLY A N 1
ATOM 1746 C CA . GLY A 1 218 ? 19.797 19.594 21.578 1 92.44 218 GLY A CA 1
ATOM 1747 C C . GLY A 1 218 ? 20.641 20.734 22.125 1 92.44 218 GLY A C 1
ATOM 1748 O O . GLY A 1 218 ? 20.812 20.844 23.344 1 92.44 218 GLY A O 1
ATOM 1749 N N . GLN A 1 219 ? 21.219 21.547 21.297 1 94.94 219 GLN A N 1
ATOM 1750 C CA . GLN A 1 219 ? 21.969 22.719 21.75 1 94.94 219 GLN A CA 1
ATOM 1751 C C . GLN A 1 219 ? 21.016 23.828 22.219 1 94.94 219 GLN A C 1
ATOM 1753 O O . GLN A 1 219 ? 19.875 23.891 21.781 1 94.94 219 GLN A O 1
ATOM 1758 N N . PRO A 1 220 ? 21.484 24.625 23.109 1 95.12 220 PRO A N 1
ATOM 1759 C CA . PRO A 1 220 ? 20.609 25.688 23.609 1 95.12 220 PRO A CA 1
ATOM 1760 C C . PRO A 1 220 ? 20.25 26.703 22.531 1 95.12 220 PRO A C 1
ATOM 1762 O O . PRO A 1 220 ? 21.094 27.047 21.688 1 95.12 220 PRO A O 1
ATOM 1765 N N . ASN A 1 221 ? 19.078 27.094 22.531 1 95.88 221 ASN A N 1
ATOM 1766 C CA . ASN A 1 221 ? 18.562 28.125 21.641 1 95.88 221 ASN A CA 1
ATOM 1767 C C . ASN A 1 221 ? 18.641 29.5 22.297 1 95.88 221 ASN A C 1
ATOM 1769 O O . ASN A 1 221 ? 17.875 29.797 23.219 1 95.88 221 ASN A O 1
ATOM 1773 N N . HIS A 1 222 ? 19.516 30.375 21.766 1 93.5 222 HIS A N 1
ATOM 1774 C CA . HIS A 1 222 ? 19.641 31.734 22.297 1 93.5 222 HIS A CA 1
ATOM 1775 C C . HIS A 1 222 ? 19.109 32.75 21.312 1 93.5 222 HIS A C 1
ATOM 1777 O O . HIS A 1 222 ? 19.234 33.969 21.547 1 93.5 222 HIS A O 1
ATOM 1783 N N . GLY A 1 223 ? 18.625 32.312 20.219 1 94.88 223 GLY A N 1
ATOM 1784 C CA . GLY A 1 223 ? 18 33.219 19.266 1 94.88 223 GLY A CA 1
ATOM 1785 C C . GLY A 1 223 ? 18.969 33.719 18.203 1 94.88 223 GLY A C 1
ATOM 1786 O O . GLY A 1 223 ? 20 33.094 17.953 1 94.88 223 GLY A O 1
ATOM 1787 N N . PHE A 1 224 ? 18.516 34.781 17.5 1 94.62 224 PHE A N 1
ATOM 1788 C CA . PHE A 1 224 ? 19.25 35.344 16.391 1 94.62 224 PHE A CA 1
ATOM 1789 C C . PHE A 1 224 ? 19.547 36.812 16.609 1 94.62 224 PHE A C 1
ATOM 1791 O O . PHE A 1 224 ? 18.844 37.5 17.375 1 94.62 224 PHE A O 1
ATOM 1798 N N . VAL A 1 225 ? 20.641 37.219 15.961 1 91.69 225 VAL A N 1
ATOM 1799 C CA . VAL A 1 225 ? 20.906 38.656 15.805 1 91.69 225 VAL A CA 1
ATOM 1800 C C . VAL A 1 225 ? 20.734 39.062 14.344 1 91.69 225 VAL A C 1
ATOM 1802 O O . VAL A 1 225 ? 21.297 38.438 13.445 1 91.69 225 VAL A O 1
ATOM 1805 N N . VAL A 1 226 ? 19.875 40 14.148 1 89.81 226 VAL A N 1
ATOM 1806 C CA . VAL A 1 226 ? 19.703 40.562 12.812 1 89.81 226 VAL A CA 1
ATOM 1807 C C . VAL A 1 226 ? 20.406 41.938 12.734 1 89.81 226 VAL A C 1
ATOM 1809 O O . VAL A 1 226 ? 20.062 42.844 13.477 1 89.81 226 VAL A O 1
ATOM 1812 N N . GLU A 1 227 ? 21.281 41.938 11.797 1 87.88 227 GLU A N 1
ATOM 1813 C CA . GLU A 1 227 ? 22.078 43.156 11.625 1 87.88 227 GLU A CA 1
ATOM 1814 C C . GLU A 1 227 ? 21.844 43.781 10.25 1 87.88 227 GLU A C 1
ATOM 1816 O O . GLU A 1 227 ? 21.906 43.094 9.234 1 87.88 227 GLU A O 1
ATOM 1821 N N . VAL A 1 228 ? 21.578 45.062 10.297 1 83.31 228 VAL A N 1
ATOM 1822 C CA . VAL A 1 228 ? 21.453 45.812 9.055 1 83.31 228 VAL A CA 1
ATOM 1823 C C . VAL A 1 228 ? 22.609 46.812 8.914 1 83.31 228 VAL A C 1
ATOM 1825 O O . VAL A 1 228 ? 22.797 47.656 9.766 1 83.31 228 VAL A O 1
ATOM 1828 N N . VAL A 1 229 ? 23.344 46.531 7.789 1 81.19 229 VAL A N 1
ATOM 1829 C CA . VAL A 1 229 ? 24.5 47.375 7.516 1 81.19 229 VAL A CA 1
ATOM 1830 C C . VAL A 1 229 ? 24.219 48.281 6.32 1 81.19 229 VAL A C 1
ATOM 1832 O O . VAL A 1 229 ? 23.844 47.812 5.246 1 81.19 229 VAL A O 1
ATOM 1835 N N . HIS A 1 230 ? 24.359 49.531 6.645 1 74.69 230 HIS A N 1
ATOM 1836 C CA . HIS A 1 230 ? 24.172 50.5 5.562 1 74.69 230 HIS A CA 1
ATOM 1837 C C . HIS A 1 230 ? 25.484 50.75 4.828 1 74.69 230 HIS A C 1
ATOM 1839 O O . HIS A 1 230 ? 26.5 51.094 5.449 1 74.69 230 HIS A O 1
ATOM 1845 N N . LEU A 1 231 ? 25.625 50.281 3.637 1 68.81 231 LEU A N 1
ATOM 1846 C CA . LEU A 1 231 ? 26.891 50.375 2.902 1 68.81 231 LEU A CA 1
ATOM 1847 C C . LEU A 1 231 ? 27.141 51.812 2.469 1 68.81 231 LEU A C 1
ATOM 1849 O O . LEU A 1 231 ? 28.297 52.25 2.371 1 68.81 231 LEU A O 1
ATOM 1853 N N . GLU A 1 232 ? 26.281 52.562 1.896 1 62.56 232 GLU A N 1
ATOM 1854 C CA . GLU A 1 232 ? 26.656 53.906 1.424 1 62.56 232 GLU A CA 1
ATOM 1855 C C . GLU A 1 232 ? 26.406 54.969 2.5 1 62.56 232 GLU A C 1
ATOM 1857 O O . GLU A 1 232 ? 25.531 54.781 3.352 1 62.56 232 GLU A O 1
ATOM 1862 N N . ASP A 1 233 ? 27.438 55.719 2.951 1 53.31 233 ASP A N 1
ATOM 1863 C CA . ASP A 1 233 ? 27.688 56.75 3.953 1 53.31 233 ASP A CA 1
ATOM 1864 C C . ASP A 1 233 ? 26.469 57.625 4.172 1 53.31 233 ASP A C 1
ATOM 1866 O O . ASP A 1 233 ? 26.562 58.719 4.75 1 53.31 233 ASP A O 1
ATOM 1870 N N . GLU A 1 234 ? 25.328 57.594 3.436 1 50.62 234 GLU A N 1
ATOM 1871 C CA . GLU A 1 234 ? 24.469 58.688 3.879 1 50.62 234 GLU A CA 1
ATOM 1872 C C . GLU A 1 234 ? 23.672 58.281 5.121 1 50.62 234 GLU A C 1
ATOM 1874 O O . GLU A 1 234 ? 22.875 57.344 5.082 1 50.62 234 GLU A O 1
ATOM 1879 N N . ARG A 1 235 ? 24.094 58.531 6.344 1 50 235 ARG A N 1
ATOM 1880 C CA . ARG A 1 235 ? 23.719 58.344 7.742 1 50 235 ARG A CA 1
ATOM 1881 C C . ARG A 1 235 ? 22.203 58.344 7.914 1 50 235 ARG A C 1
ATOM 1883 O O . ARG A 1 235 ? 21.688 57.844 8.898 1 50 235 ARG A O 1
ATOM 1890 N N . GLY A 1 236 ? 21.562 59.312 7.418 1 47.22 236 GLY A N 1
ATOM 1891 C CA . GLY A 1 236 ? 20.297 59.719 8.008 1 47.22 236 GLY A CA 1
ATOM 1892 C C . GLY A 1 236 ? 19.219 58.656 7.832 1 47.22 236 GLY A C 1
ATOM 1893 O O . GLY A 1 236 ? 18.406 58.438 8.734 1 47.22 236 GLY A O 1
ATOM 1894 N N . VAL A 1 237 ? 18.953 58.25 6.641 1 47.66 237 VAL A N 1
ATOM 1895 C CA . VAL A 1 237 ? 17.688 57.594 6.27 1 47.66 237 VAL A CA 1
ATOM 1896 C C . VAL A 1 237 ? 17.703 56.125 6.699 1 47.66 237 VAL A C 1
ATOM 1898 O O . VAL A 1 237 ? 16.688 55.438 6.609 1 47.66 237 VAL A O 1
ATOM 1901 N N . SER A 1 238 ? 18.797 55.562 7.07 1 48.72 238 SER A N 1
ATOM 1902 C CA . SER A 1 238 ? 18.984 54.125 7.031 1 48.72 238 SER A CA 1
ATOM 1903 C C . SER A 1 238 ? 18.234 53.406 8.164 1 48.72 238 SER A C 1
ATOM 1905 O O . SER A 1 238 ? 17.906 52.25 8.07 1 48.72 238 SER A O 1
ATOM 1907 N N . GLU A 1 239 ? 18.109 54.031 9.273 1 51.78 239 GLU A N 1
ATOM 1908 C CA . GLU A 1 239 ? 17.703 53.281 10.453 1 51.78 239 GLU A CA 1
ATOM 1909 C C . GLU A 1 239 ? 16.281 52.719 10.289 1 51.78 239 GLU A C 1
ATOM 1911 O O . GLU A 1 239 ? 15.93 51.719 10.906 1 51.78 239 GLU A O 1
ATOM 1916 N N . ARG A 1 240 ? 15.531 53.312 9.352 1 52.88 240 ARG A N 1
ATOM 1917 C CA . ARG A 1 240 ? 14.094 53.031 9.391 1 52.88 240 ARG A CA 1
ATOM 1918 C C . ARG A 1 240 ? 13.719 51.938 8.375 1 52.88 240 ARG A C 1
ATOM 1920 O O . ARG A 1 240 ? 12.555 51.562 8.281 1 52.88 240 ARG A O 1
ATOM 1927 N N . HIS A 1 241 ? 14.711 51.469 7.578 1 54.72 241 HIS A N 1
ATOM 1928 C CA . HIS A 1 241 ? 14.289 50.688 6.406 1 54.72 241 HIS A CA 1
ATOM 1929 C C . HIS A 1 241 ? 13.953 49.25 6.773 1 54.72 241 HIS A C 1
ATOM 1931 O O . HIS A 1 241 ? 13.094 48.625 6.137 1 54.72 241 HIS A O 1
ATOM 1937 N N . VAL A 1 242 ? 14.664 48.75 7.711 1 56.78 242 VAL A N 1
ATOM 1938 C CA . VAL A 1 242 ? 14.398 47.344 8.023 1 56.78 242 VAL A CA 1
ATOM 1939 C C . VAL A 1 242 ? 13.648 47.25 9.352 1 56.78 242 VAL A C 1
ATOM 1941 O O . VAL A 1 242 ? 14.148 47.688 10.391 1 56.78 242 VAL A O 1
ATOM 1944 N N . ARG A 1 243 ? 12.305 47.062 9.125 1 55.53 243 ARG A N 1
ATOM 1945 C CA . ARG A 1 243 ? 11.461 47.031 10.32 1 55.53 243 ARG A CA 1
ATOM 1946 C C . ARG A 1 243 ? 11.68 45.75 11.117 1 55.53 243 ARG A C 1
ATOM 1948 O O . ARG A 1 243 ? 10.945 44.781 10.938 1 55.53 243 ARG A O 1
ATOM 1955 N N . ILE A 1 244 ? 12.844 45.781 11.734 1 57.53 244 ILE A N 1
ATOM 1956 C CA . ILE A 1 244 ? 13.195 44.625 12.539 1 57.53 244 ILE A CA 1
ATOM 1957 C C . ILE A 1 244 ? 12.633 44.812 13.953 1 57.53 244 ILE A C 1
ATOM 1959 O O . ILE A 1 244 ? 12.727 43.875 14.773 1 57.53 244 ILE A O 1
ATOM 1963 N N . SER A 1 245 ? 11.984 46 14.164 1 57.91 245 SER A N 1
ATOM 1964 C CA . SER A 1 245 ? 11.422 46.156 15.5 1 57.91 245 SER A CA 1
ATOM 1965 C C . SER A 1 245 ? 10.18 47.031 15.492 1 57.91 245 SER A C 1
ATOM 1967 O O . SER A 1 245 ? 9.992 47.844 14.586 1 57.91 245 SER A O 1
ATOM 1969 N N . ARG A 1 246 ? 9.25 46.719 16.453 1 58.59 246 ARG A N 1
ATOM 1970 C CA . ARG A 1 246 ? 8.023 47.469 16.625 1 58.59 246 ARG A CA 1
ATOM 1971 C C . ARG A 1 246 ? 8.312 48.969 16.703 1 58.59 246 ARG A C 1
ATOM 1973 O O . ARG A 1 246 ? 7.559 49.781 16.156 1 58.59 246 ARG A O 1
ATOM 1980 N N . SER A 1 247 ? 9.422 49.219 17.344 1 57.38 247 SER A N 1
ATOM 1981 C CA . SER A 1 247 ? 9.742 50.625 17.562 1 57.38 247 SER A CA 1
ATOM 1982 C C . SER A 1 247 ? 10.047 51.312 16.234 1 57.38 247 SER A C 1
ATOM 1984 O O . SER A 1 247 ? 9.891 52.531 16.141 1 57.38 247 SER A O 1
ATOM 1986 N N . LEU A 1 248 ? 10.312 50.5 15.297 1 57.81 248 LEU A N 1
ATOM 1987 C CA . LEU A 1 248 ? 10.68 51.062 14.008 1 57.81 248 LEU A CA 1
ATOM 1988 C C . LEU A 1 248 ? 9.461 51.156 13.094 1 57.81 248 LEU A C 1
ATOM 1990 O O . LEU A 1 248 ? 9.523 51.781 12.039 1 57.81 248 LEU A O 1
ATOM 1994 N N . HIS A 1 249 ? 8.352 50.531 13.727 1 59.62 249 HIS A N 1
ATOM 1995 C CA . HIS A 1 249 ? 7.164 50.469 12.883 1 59.62 249 HIS A CA 1
ATOM 1996 C C . HIS A 1 249 ? 6.121 51.5 13.352 1 59.62 249 HIS A C 1
ATOM 1998 O O . HIS A 1 249 ? 5.793 51.531 14.539 1 59.62 249 HIS A O 1
ATOM 2004 N N . GLN A 1 250 ? 5.68 52.344 12.547 1 60.94 250 GLN A N 1
ATOM 2005 C CA . GLN A 1 250 ? 4.766 53.438 12.867 1 60.94 250 GLN A CA 1
ATOM 2006 C C . GLN A 1 250 ? 3.354 52.938 13.117 1 60.94 250 GLN A C 1
ATOM 2008 O O . GLN A 1 250 ? 2.67 53.375 14.031 1 60.94 250 GLN A O 1
ATOM 2013 N N . ASP A 1 251 ? 2.979 52 12.289 1 66.06 251 ASP A N 1
ATOM 2014 C CA . ASP A 1 251 ? 1.608 51.5 12.398 1 66.06 251 ASP A CA 1
ATOM 2015 C C . ASP A 1 251 ? 1.531 50.281 13.32 1 66.06 251 ASP A C 1
ATOM 2017 O O . ASP A 1 251 ? 1.87 49.188 12.922 1 66.06 251 ASP A O 1
ATOM 2021 N N . GLU A 1 252 ? 1.055 50.531 14.484 1 69.25 252 GLU A N 1
ATOM 2022 C CA . GLU A 1 252 ? 0.969 49.469 15.508 1 69.25 252 GLU A CA 1
ATOM 2023 C C . GLU A 1 252 ? -0.002 48.375 15.086 1 69.25 252 GLU A C 1
ATOM 2025 O O . GLU A 1 252 ? 0.169 47.219 15.469 1 69.25 252 GLU A O 1
ATOM 2030 N N . GLN A 1 253 ? -0.929 48.812 14.281 1 71.38 253 GLN A N 1
ATOM 2031 C CA . GLN A 1 253 ? -1.965 47.844 13.922 1 71.38 253 GLN A CA 1
ATOM 2032 C C . GLN A 1 253 ? -1.438 46.812 12.93 1 71.38 253 GLN A C 1
ATOM 2034 O O . GLN A 1 253 ? -1.893 45.656 12.922 1 71.38 253 GLN A O 1
ATOM 2039 N N . SER A 1 254 ? -0.399 47.156 12.211 1 77.75 254 SER A N 1
ATOM 2040 C CA . SER A 1 254 ? 0.088 46.25 11.164 1 77.75 254 SER A CA 1
ATOM 2041 C C . SER A 1 254 ? 1.299 45.469 11.641 1 77.75 254 SER A C 1
ATOM 2043 O O . SER A 1 254 ? 1.688 44.469 11.008 1 77.75 254 SER A O 1
ATOM 2045 N N . TRP A 1 255 ? 1.752 45.781 12.812 1 79.25 255 TRP A N 1
ATOM 2046 C CA . TRP A 1 255 ? 3.008 45.188 13.281 1 79.25 255 TRP A CA 1
ATOM 2047 C C . TRP A 1 255 ? 2.885 43.688 13.43 1 79.25 255 TRP A C 1
ATOM 2049 O O . TRP A 1 255 ? 3.758 42.938 12.977 1 79.25 255 TRP A O 1
ATOM 2059 N N . PRO A 1 256 ? 1.743 43.344 13.945 1 76.62 256 PRO A N 1
ATOM 2060 C CA . PRO A 1 256 ? 1.663 41.906 14.141 1 76.62 256 PRO A CA 1
ATOM 2061 C C . PRO A 1 256 ? 1.768 41.125 12.836 1 76.62 256 PRO A C 1
ATOM 2063 O O . PRO A 1 256 ? 2.186 39.969 12.836 1 76.62 256 PRO A O 1
ATOM 2066 N N . GLN A 1 257 ? 1.552 41.781 11.773 1 78.44 257 GLN A N 1
ATOM 2067 C CA . GLN A 1 257 ? 1.548 41.094 10.484 1 78.44 257 GLN A CA 1
ATOM 2068 C C . GLN A 1 257 ? 2.939 41.094 9.859 1 78.44 257 GLN A C 1
ATOM 2070 O O . GLN A 1 257 ? 3.248 40.281 9.008 1 78.44 257 GLN A O 1
ATOM 2075 N N . ILE A 1 258 ? 3.717 42.031 10.297 1 79.69 258 ILE A N 1
ATOM 2076 C CA . ILE A 1 258 ? 4.984 42.188 9.594 1 79.69 258 ILE A CA 1
ATOM 2077 C C . ILE A 1 258 ? 6.141 41.812 10.523 1 79.69 258 ILE A C 1
ATOM 2079 O O . ILE A 1 258 ? 7.309 41.938 10.148 1 79.69 258 ILE A O 1
ATOM 2083 N N . ARG A 1 259 ? 5.805 41.312 11.703 1 83.56 259 ARG A N 1
ATOM 2084 C CA . ARG A 1 259 ? 6.848 40.906 12.641 1 83.56 259 ARG A CA 1
ATOM 2085 C C . ARG A 1 259 ? 7.656 39.75 12.094 1 83.56 259 ARG A C 1
ATOM 2087 O O . ARG A 1 259 ? 7.16 38.969 11.273 1 83.56 259 ARG A O 1
ATOM 2094 N N . PRO A 1 260 ? 8.93 39.656 12.5 1 88.94 260 PRO A N 1
ATOM 2095 C CA . PRO A 1 260 ? 9.773 38.562 12.031 1 88.94 260 PRO A CA 1
ATOM 2096 C C . PRO A 1 260 ? 9.172 37.188 12.352 1 88.94 260 PRO A C 1
ATOM 2098 O O . PRO A 1 260 ? 8.578 37 13.414 1 88.94 260 PRO A O 1
ATOM 2101 N N . LEU A 1 261 ? 9.352 36.375 11.344 1 92.75 261 LEU A N 1
ATOM 2102 C CA . LEU A 1 261 ? 8.719 35.062 11.422 1 92.75 261 LEU A CA 1
ATOM 2103 C C . LEU A 1 261 ? 9.734 33.969 11.148 1 92.75 261 LEU A C 1
ATOM 2105 O O . LEU A 1 261 ? 10.445 34 10.141 1 92.75 261 LEU A O 1
ATOM 2109 N N . LEU A 1 262 ? 9.844 33.094 12.18 1 96.25 262 LEU A N 1
ATOM 2110 C CA . LEU A 1 262 ? 10.617 31.875 11.938 1 96.25 262 LEU A CA 1
ATOM 2111 C C . LEU A 1 262 ? 9.727 30.75 11.438 1 96.25 262 LEU A C 1
ATOM 2113 O O . LEU A 1 262 ? 8.695 30.438 12.047 1 96.25 262 LEU A O 1
ATOM 2117 N N . VAL A 1 263 ? 10.109 30.188 10.305 1 95.56 263 VAL A N 1
ATOM 2118 C CA . VAL A 1 263 ? 9.328 29.094 9.711 1 95.56 263 VAL A CA 1
ATOM 2119 C C . VAL A 1 263 ? 10.172 27.828 9.656 1 95.56 263 VAL A C 1
ATOM 2121 O O . VAL A 1 263 ? 11.312 27.859 9.188 1 95.56 263 VAL A O 1
ATOM 2124 N N . THR A 1 264 ? 9.617 26.781 10.125 1 96.25 264 THR A N 1
ATOM 2125 C CA . THR A 1 264 ? 10.305 25.5 10.07 1 96.25 264 THR A CA 1
ATOM 2126 C C . THR A 1 264 ? 9.578 24.531 9.148 1 96.25 264 THR A C 1
ATOM 2128 O O . THR A 1 264 ? 8.344 24.5 9.117 1 96.25 264 THR A O 1
ATOM 2131 N N . PHE A 1 265 ? 10.375 23.812 8.383 1 94.69 265 PHE A N 1
ATOM 2132 C CA . PHE A 1 265 ? 9.891 22.75 7.508 1 94.69 265 PHE A CA 1
ATOM 2133 C C . PHE A 1 265 ? 10.336 21.391 8.016 1 94.69 265 PHE A C 1
ATOM 2135 O O . PHE A 1 265 ? 11.523 21.156 8.25 1 94.69 265 PHE A O 1
ATOM 2142 N N . GLY A 1 266 ? 9.297 20.594 8.234 1 93.88 266 GLY A N 1
ATOM 2143 C CA . GLY A 1 266 ? 9.656 19.281 8.766 1 93.88 266 GLY A CA 1
ATOM 2144 C C . GLY A 1 266 ? 8.773 18.156 8.242 1 93.88 266 GLY A C 1
ATOM 2145 O O . GLY A 1 266 ? 7.914 18.391 7.387 1 93.88 266 GLY A O 1
ATOM 2146 N N . HIS A 1 267 ? 9.148 16.953 8.695 1 91.94 267 HIS A N 1
ATOM 2147 C CA . HIS A 1 267 ? 8.422 15.742 8.352 1 91.94 267 HIS A CA 1
ATOM 2148 C C . HIS A 1 267 ? 8.203 14.867 9.578 1 91.94 267 HIS A C 1
ATOM 2150 O O . HIS A 1 267 ? 9.133 14.648 10.367 1 91.94 267 HIS A O 1
ATOM 2156 N N . ASP A 1 268 ? 7.008 14.422 9.719 1 87.19 268 ASP A N 1
ATOM 2157 C CA . ASP A 1 268 ? 6.719 13.594 10.883 1 87.19 268 ASP A CA 1
ATOM 2158 C C . ASP A 1 268 ? 6.828 12.109 10.547 1 87.19 268 ASP A C 1
ATOM 2160 O O . ASP A 1 268 ? 6.527 11.258 11.383 1 87.19 268 ASP A O 1
ATOM 2164 N N . GLY A 1 269 ? 7.191 11.789 9.469 1 81.5 269 GLY A N 1
ATOM 2165 C CA . GLY A 1 269 ? 7.383 10.398 9.094 1 81.5 269 GLY A CA 1
ATOM 2166 C C . GLY A 1 269 ? 6.117 9.742 8.578 1 81.5 269 GLY A C 1
ATOM 2167 O O . GLY A 1 269 ? 6.141 8.586 8.141 1 81.5 269 GLY A O 1
ATOM 2168 N N . LYS A 1 270 ? 5.023 10.461 8.781 1 76.25 270 LYS A N 1
ATOM 2169 C CA . LYS A 1 270 ? 3.717 9.922 8.422 1 76.25 270 LYS A CA 1
ATOM 2170 C C . LYS A 1 270 ? 3.186 10.578 7.148 1 76.25 270 LYS A C 1
ATOM 2172 O O . LYS A 1 270 ? 3.219 11.805 7.02 1 76.25 270 LYS A O 1
ATOM 2177 N N . GLY A 1 271 ? 3.51 10.078 5.949 1 75.38 271 GLY A N 1
ATOM 2178 C CA . GLY A 1 271 ? 2.834 10.602 4.77 1 75.38 271 GLY A CA 1
ATOM 2179 C C . GLY A 1 271 ? 3.791 11.133 3.719 1 75.38 271 GLY A C 1
ATOM 2180 O O . GLY A 1 271 ? 5.008 10.984 3.846 1 75.38 271 GLY A O 1
ATOM 2181 N N . HIS A 1 272 ? 3.125 11.789 2.777 1 81.19 272 HIS A N 1
ATOM 2182 C CA . HIS A 1 272 ? 3.867 12.352 1.653 1 81.19 272 HIS A CA 1
ATOM 2183 C C . HIS A 1 272 ? 4.098 13.844 1.83 1 81.19 272 HIS A C 1
ATOM 2185 O O . HIS A 1 272 ? 3.334 14.516 2.531 1 81.19 272 HIS A O 1
ATOM 2191 N N . PRO A 1 273 ? 5.137 14.266 1.244 1 81.38 273 PRO A N 1
ATOM 2192 C CA . PRO A 1 273 ? 5.449 15.695 1.33 1 81.38 273 PRO A CA 1
ATOM 2193 C C . PRO A 1 273 ? 4.379 16.578 0.687 1 81.38 273 PRO A C 1
ATOM 2195 O O . PRO A 1 273 ? 3.506 16.062 -0.022 1 81.38 273 PRO A O 1
ATOM 2198 N N . LEU A 1 274 ? 4.527 17.844 1.071 1 79.5 274 LEU A N 1
ATOM 2199 C CA . LEU A 1 274 ? 3.621 18.859 0.54 1 79.5 274 LEU A CA 1
ATOM 2200 C C . LEU A 1 274 ? 3.826 19.047 -0.961 1 79.5 274 LEU A C 1
ATOM 2202 O O . LEU A 1 274 ? 4.945 19.297 -1.415 1 79.5 274 LEU A O 1
ATOM 2206 N N . HIS A 1 275 ? 3.172 18.156 -1.798 1 65.12 275 HIS A N 1
ATOM 2207 C CA . HIS A 1 275 ? 3.348 18.297 -3.238 1 65.12 275 HIS A CA 1
ATOM 2208 C C . HIS A 1 275 ? 2.232 19.141 -3.848 1 65.12 275 HIS A C 1
ATOM 2210 O O . HIS A 1 275 ? 1.125 19.203 -3.307 1 65.12 275 HIS A O 1
ATOM 2216 N N . LYS A 1 276 ? 2.73 19.891 -4.879 1 61.19 276 LYS A N 1
ATOM 2217 C CA . LYS A 1 276 ? 1.733 20.609 -5.672 1 61.19 276 LYS A CA 1
ATOM 2218 C C . LYS A 1 276 ? 0.701 19.641 -6.254 1 61.19 276 LYS A C 1
ATOM 2220 O O . LYS A 1 276 ? 1.061 18.641 -6.871 1 61.19 276 LYS A O 1
ATOM 2225 N N . ARG A 1 277 ? -0.425 19.688 -5.664 1 55.53 277 ARG A N 1
ATOM 2226 C CA . ARG A 1 277 ? -1.498 18.844 -6.172 1 55.53 277 ARG A CA 1
ATOM 2227 C C . ARG A 1 277 ? -1.708 19.062 -7.668 1 55.53 277 ARG A C 1
ATOM 2229 O O . ARG A 1 277 ? -1.896 20.203 -8.117 1 55.53 277 ARG A O 1
ATOM 2236 N N . GLU A 1 278 ? -1.033 18.219 -8.406 1 51.34 278 GLU A N 1
ATOM 2237 C CA . GLU A 1 278 ? -1.426 18.297 -9.812 1 51.34 278 GLU A CA 1
ATOM 2238 C C . GLU A 1 278 ? -2.893 17.906 -9.992 1 51.34 278 GLU A C 1
ATOM 2240 O O . GLU A 1 278 ? -3.373 16.953 -9.367 1 51.34 278 GLU A O 1
ATOM 2245 N N . LYS A 1 279 ? -3.637 18.906 -10.211 1 48.75 279 LYS A N 1
ATOM 2246 C CA . LYS A 1 279 ? -5.012 18.641 -10.617 1 48.75 279 LYS A CA 1
ATOM 2247 C C . LYS A 1 279 ? -5.07 17.453 -11.578 1 48.75 279 LYS A C 1
ATOM 2249 O O . LYS A 1 279 ? -4.594 17.547 -12.719 1 48.75 279 LYS A O 1
ATOM 2254 N N . ARG A 1 280 ? -4.973 16.391 -11.234 1 45.25 280 ARG A N 1
ATOM 2255 C CA . ARG A 1 280 ? -5.156 15.297 -12.188 1 45.25 280 ARG A CA 1
ATOM 2256 C C . ARG A 1 280 ? -6.605 15.211 -12.648 1 45.25 280 ARG A C 1
ATOM 2258 O O . ARG A 1 280 ? -7.523 15.141 -11.828 1 45.25 280 ARG A O 1
ATOM 2265 N N . GLN A 1 281 ? -6.863 15.812 -13.82 1 42.78 281 GLN A N 1
ATOM 2266 C CA . GLN A 1 281 ? -8.117 15.609 -14.539 1 42.78 281 GLN A CA 1
ATOM 2267 C C . GLN A 1 281 ? -8.383 14.125 -14.773 1 42.78 281 GLN A C 1
ATOM 2269 O O . GLN A 1 281 ? -7.723 13.492 -15.594 1 42.78 281 GLN A O 1
ATOM 2274 N N . ALA A 1 282 ? -8.547 13.508 -13.859 1 42.62 282 ALA A N 1
ATOM 2275 C CA . ALA A 1 282 ? -8.914 12.133 -14.18 1 42.62 282 ALA A CA 1
ATOM 2276 C C . ALA A 1 282 ? -10.125 12.086 -15.102 1 42.62 282 ALA A C 1
ATOM 2278 O O . ALA A 1 282 ? -11.188 12.602 -14.758 1 42.62 282 ALA A O 1
ATOM 2279 N N . LYS A 1 283 ? -9.93 11.969 -16.359 1 41.94 283 LYS A N 1
ATOM 2280 C CA . LYS A 1 283 ? -10.969 11.648 -17.328 1 41.94 283 LYS A CA 1
ATOM 2281 C C . LYS A 1 283 ? -11.688 10.352 -16.953 1 41.94 283 LYS A C 1
ATOM 2283 O O . LYS A 1 283 ? -11.086 9.273 -17 1 41.94 283 LYS A O 1
ATOM 2288 N N . HIS A 1 284 ? -12.477 10.414 -16.062 1 44.22 284 HIS A N 1
ATOM 2289 C CA . HIS A 1 284 ? -13.289 9.242 -15.773 1 44.22 284 HIS A CA 1
ATOM 2290 C C . HIS A 1 284 ? -14.164 8.859 -16.953 1 44.22 284 HIS A C 1
ATOM 2292 O O . HIS A 1 284 ? -15.039 9.633 -17.359 1 44.22 284 HIS A O 1
ATOM 2298 N N . LYS A 1 285 ? -13.711 8.141 -17.766 1 44.88 285 LYS A N 1
ATOM 2299 C CA . LYS A 1 285 ? -14.648 7.602 -18.766 1 44.88 285 LYS A CA 1
ATOM 2300 C C . LYS A 1 285 ? -15.836 6.93 -18.078 1 44.88 285 LYS A C 1
ATOM 2302 O O . LYS A 1 285 ? -15.664 6.066 -17.219 1 44.88 285 LYS A O 1
ATOM 2307 N N . GLN A 1 286 ? -17.094 7.527 -18.156 1 44.19 286 GLN A N 1
ATOM 2308 C CA . GLN A 1 286 ? -18.406 7.125 -17.641 1 44.19 286 GLN A CA 1
ATOM 2309 C C . GLN A 1 286 ? -18.938 5.902 -18.375 1 44.19 286 GLN A C 1
ATOM 2311 O O . GLN A 1 286 ? -19.516 6.027 -19.453 1 44.19 286 GLN A O 1
ATOM 2316 N N . ARG A 1 287 ? -18.375 4.836 -18.422 1 48.53 287 ARG A N 1
ATOM 2317 C CA . ARG A 1 287 ? -19.25 3.807 -18.984 1 48.53 287 ARG A CA 1
ATOM 2318 C C . ARG A 1 287 ? -20.5 3.633 -18.141 1 48.53 287 ARG A C 1
ATOM 2320 O O . ARG A 1 287 ? -20.469 3.814 -16.922 1 48.53 287 ARG A O 1
ATOM 2327 N N . LYS A 1 288 ? -21.641 3.424 -18.859 1 51.53 288 LYS A N 1
ATOM 2328 C CA . LYS A 1 288 ? -22.984 3.275 -18.328 1 51.53 288 LYS A CA 1
ATOM 2329 C C . LYS A 1 288 ? -23.031 2.266 -17.172 1 51.53 288 LYS A C 1
ATOM 2331 O O . LYS A 1 288 ? -22.984 1.057 -17.406 1 51.53 288 LYS A O 1
ATOM 2336 N N . ARG A 1 289 ? -22.672 2.627 -16.016 1 58.91 289 ARG A N 1
ATOM 2337 C CA . ARG A 1 289 ? -22.688 1.823 -14.797 1 58.91 289 ARG A CA 1
ATOM 2338 C C . ARG A 1 289 ? -24.109 1.589 -14.312 1 58.91 289 ARG A C 1
ATOM 2340 O O . ARG A 1 289 ? -24.969 2.467 -14.438 1 58.91 289 ARG A O 1
ATOM 2347 N N . LEU A 1 290 ? -24.328 0.304 -14.062 1 59.28 290 LEU A N 1
ATOM 2348 C CA . LEU A 1 290 ? -25.625 0.049 -13.453 1 59.28 290 LEU A CA 1
ATOM 2349 C C . LEU A 1 290 ? -25.812 0.908 -12.211 1 59.28 290 LEU A C 1
ATOM 2351 O O . LEU A 1 290 ? -24.859 1.166 -11.477 1 59.28 290 LEU A O 1
ATOM 2355 N N . LYS A 1 291 ? -26.812 1.607 -11.992 1 63.56 291 LYS A N 1
ATOM 2356 C CA . LYS A 1 291 ? -27.172 2.609 -10.992 1 63.56 291 LYS A CA 1
ATOM 2357 C C . LYS A 1 291 ? -26.797 2.137 -9.586 1 63.56 291 LYS A C 1
ATOM 2359 O O . LYS A 1 291 ? -26.391 2.939 -8.742 1 63.56 291 LYS A O 1
ATOM 2364 N N . SER A 1 292 ? -26.625 0.716 -9.367 1 82.88 292 SER A N 1
ATOM 2365 C CA . SER A 1 292 ? -26.469 0.272 -7.988 1 82.88 292 SER A CA 1
ATOM 2366 C C . SER A 1 292 ? -25.047 -0.263 -7.75 1 82.88 292 SER A C 1
ATOM 2368 O O . SER A 1 292 ? -24.734 -0.717 -6.648 1 82.88 292 SER A O 1
ATOM 2370 N N . SER A 1 293 ? -24.203 -0.008 -8.656 1 87.88 293 SER A N 1
ATOM 2371 C CA . SER A 1 293 ? -22.859 -0.585 -8.531 1 87.88 293 SER A CA 1
ATOM 2372 C C . SER A 1 293 ? -21.953 0.317 -7.711 1 87.88 293 SER A C 1
ATOM 2374 O O . SER A 1 293 ? -22.234 1.499 -7.52 1 87.88 293 SER A O 1
ATOM 2376 N N . CYS A 1 294 ? -20.953 -0.275 -7.148 1 94 294 CYS A N 1
ATOM 2377 C CA . CYS A 1 294 ? -19.969 0.424 -6.348 1 94 294 CYS A CA 1
ATOM 2378 C C . CYS A 1 294 ? -19.375 1.608 -7.109 1 94 294 CYS A C 1
ATOM 2380 O O . CYS A 1 294 ? -18.812 1.437 -8.188 1 94 294 CYS A O 1
ATOM 2382 N N . LYS A 1 295 ? -19.578 2.795 -6.547 1 94.56 295 LYS A N 1
ATOM 2383 C CA . LYS A 1 295 ? -19.062 4 -7.188 1 94.56 295 LYS A CA 1
ATOM 2384 C C . LYS A 1 295 ? -18.812 5.105 -6.164 1 94.56 295 LYS A C 1
ATOM 2386 O O . LYS A 1 295 ? -19.219 4.98 -5 1 94.56 295 LYS A O 1
ATOM 2391 N N . ARG A 1 296 ? -18.156 6.109 -6.641 1 95.38 296 ARG A N 1
ATOM 2392 C CA . ARG A 1 296 ? -17.844 7.262 -5.805 1 95.38 296 ARG A CA 1
ATOM 2393 C C . ARG A 1 296 ? -19.016 8.227 -5.738 1 95.38 296 ARG A C 1
ATOM 2395 O O . ARG A 1 296 ? -19.672 8.484 -6.75 1 95.38 296 ARG A O 1
ATOM 2402 N N . HIS A 1 297 ? -19.391 8.734 -4.594 1 96.19 297 HIS A N 1
ATOM 2403 C CA . HIS A 1 297 ? -20.484 9.688 -4.355 1 96.19 297 HIS A CA 1
ATOM 2404 C C . HIS A 1 297 ? -19.953 10.977 -3.734 1 96.19 297 HIS A C 1
ATOM 2406 O O . HIS A 1 297 ? -18.938 10.969 -3.039 1 96.19 297 HIS A O 1
ATOM 2412 N N . PRO A 1 298 ? -20.625 12.078 -4.012 1 96.5 298 PRO A N 1
ATOM 2413 C CA . PRO A 1 298 ? -20.172 13.352 -3.453 1 96.5 298 PRO A CA 1
ATOM 2414 C C . PRO A 1 298 ? -20.422 13.461 -1.949 1 96.5 298 PRO A C 1
ATOM 2416 O O . PRO A 1 298 ? -21.422 12.961 -1.449 1 96.5 298 PRO A O 1
ATOM 2419 N N . LEU A 1 299 ? -19.453 14.008 -1.237 1 96.56 299 LEU A N 1
ATOM 2420 C CA . LEU A 1 299 ? -19.531 14.344 0.181 1 96.56 299 LEU A CA 1
ATOM 2421 C C . LEU A 1 299 ? -18.656 15.555 0.498 1 96.56 299 LEU A C 1
ATOM 2423 O O . LEU A 1 299 ? -17.438 15.516 0.323 1 96.56 299 LEU A O 1
ATOM 2427 N N . TYR A 1 300 ? -19.281 16.562 0.84 1 96.56 300 TYR A N 1
ATOM 2428 C CA . TYR A 1 300 ? -18.562 17.734 1.315 1 96.56 300 TYR A CA 1
ATOM 2429 C C . TYR A 1 300 ? -18.531 17.781 2.838 1 96.56 300 TYR A C 1
ATOM 2431 O O . TYR A 1 300 ? -19.578 17.719 3.486 1 96.56 300 TYR A O 1
ATOM 2439 N N . VAL A 1 301 ? -17.375 17.828 3.355 1 95.31 301 VAL A N 1
ATOM 2440 C CA . VAL A 1 301 ? -17.188 17.938 4.801 1 95.31 301 VAL A CA 1
ATOM 2441 C C . VAL A 1 301 ? -16.906 19.391 5.176 1 95.31 301 VAL A C 1
ATOM 2443 O O . VAL A 1 301 ? -15.844 19.922 4.879 1 95.31 301 VAL A O 1
ATOM 2446 N N . ASP A 1 302 ? -17.875 19.938 5.812 1 94.56 302 ASP A N 1
ATOM 2447 C CA . ASP A 1 302 ? -17.734 21.297 6.32 1 94.56 302 ASP A CA 1
ATOM 2448 C C . ASP A 1 302 ? -17.203 21.297 7.754 1 94.56 302 ASP A C 1
ATOM 2450 O O . ASP A 1 302 ? -17.828 20.734 8.656 1 94.56 302 ASP A O 1
ATOM 2454 N N . PHE A 1 303 ? -16.125 21.984 8.008 1 94.06 303 PHE A N 1
ATOM 2455 C CA . PHE A 1 303 ? -15.5 21.953 9.32 1 94.06 303 PHE A CA 1
ATOM 2456 C C . PHE A 1 303 ? -16.344 22.703 10.344 1 94.06 303 PHE A C 1
ATOM 2458 O O . PHE A 1 303 ? -16.203 22.5 11.547 1 94.06 303 PHE A O 1
ATOM 2465 N N . SER A 1 304 ? -17.188 23.547 9.891 1 92.44 304 SER A N 1
ATOM 2466 C CA . SER A 1 304 ? -18.109 24.234 10.797 1 92.44 304 SER A CA 1
ATOM 2467 C C . SER A 1 304 ? -19.141 23.266 11.359 1 92.44 304 SER A C 1
ATOM 2469 O O . SER A 1 304 ? -19.594 23.422 12.5 1 92.44 304 SER A O 1
ATOM 2471 N N . ASP A 1 305 ? -19.516 22.234 10.578 1 88.31 305 ASP A N 1
ATOM 2472 C CA . ASP A 1 305 ? -20.516 21.25 11 1 88.31 305 ASP A CA 1
ATOM 2473 C C . ASP A 1 305 ? -20 20.406 12.156 1 88.31 305 ASP A C 1
ATOM 2475 O O . ASP A 1 305 ? -20.781 19.891 12.961 1 88.31 305 ASP A O 1
ATOM 2479 N N . VAL A 1 306 ? -18.688 20.297 12.211 1 88.19 306 VAL A N 1
ATOM 2480 C CA . VAL A 1 306 ? -18.109 19.438 13.25 1 88.19 306 VAL A CA 1
ATOM 2481 C C . VAL A 1 306 ? -17.453 20.312 14.312 1 88.19 306 VAL A C 1
ATOM 2483 O O . VAL A 1 306 ? -16.781 19.797 15.211 1 88.19 306 VAL A O 1
ATOM 2486 N N . GLY A 1 307 ? -17.516 21.594 14.195 1 88.56 307 GLY A N 1
ATOM 2487 C CA . GLY A 1 307 ? -17.016 22.516 15.195 1 88.56 307 GLY A CA 1
ATOM 2488 C C . GLY A 1 307 ? -15.508 22.719 15.133 1 88.56 307 GLY A C 1
ATOM 2489 O O . GLY A 1 307 ? -14.859 22.922 16.156 1 88.56 307 GLY A O 1
ATOM 2490 N N . TRP A 1 308 ? -14.945 22.5 13.984 1 93.25 308 TRP A N 1
ATOM 2491 C CA . TRP A 1 308 ? -13.492 22.609 13.859 1 93.25 308 TRP A CA 1
ATOM 2492 C C . TRP A 1 308 ? -13.102 23.938 13.219 1 93.25 308 TRP A C 1
ATOM 2494 O O . TRP A 1 308 ? -11.922 24.203 13 1 93.25 308 TRP A O 1
ATOM 2504 N N . ASN A 1 309 ? -14.047 24.797 12.922 1 93.06 309 ASN A N 1
ATOM 2505 C CA . ASN A 1 309 ? -13.797 26.047 12.203 1 93.06 309 ASN A CA 1
ATOM 2506 C C . ASN A 1 309 ? -13.094 27.078 13.086 1 93.06 309 ASN A C 1
ATOM 2508 O O . ASN A 1 309 ? -12.586 28.078 12.594 1 93.06 309 ASN A O 1
ATOM 2512 N N . ASP A 1 310 ? -13.055 26.859 14.398 1 93.38 310 ASP A N 1
ATOM 2513 C CA . ASP A 1 310 ? -12.414 27.812 15.305 1 93.38 310 ASP A CA 1
ATOM 2514 C C . ASP A 1 310 ? -10.898 27.688 15.242 1 93.38 310 ASP A C 1
ATOM 2516 O O . ASP A 1 310 ? -10.172 28.641 15.531 1 93.38 310 ASP A O 1
ATOM 2520 N N . TRP A 1 311 ? -10.438 26.516 14.883 1 95.5 311 TRP A N 1
ATOM 2521 C CA . TRP A 1 311 ? -8.992 26.359 14.898 1 95.5 311 TRP A CA 1
ATOM 2522 C C . TRP A 1 311 ? -8.453 26.016 13.516 1 95.5 311 TRP A C 1
ATOM 2524 O O . TRP A 1 311 ? -7.254 26.125 13.258 1 95.5 311 TRP A O 1
ATOM 2534 N N . ILE A 1 312 ? -9.227 25.531 12.641 1 96.38 312 ILE A N 1
ATOM 2535 C CA . ILE A 1 312 ? -8.805 25.344 11.258 1 96.38 312 ILE A CA 1
ATOM 2536 C C . ILE A 1 312 ? -8.961 26.656 10.492 1 96.38 312 ILE A C 1
ATOM 2538 O O . ILE A 1 312 ? -10.055 27.234 10.445 1 96.38 312 ILE A O 1
ATOM 2542 N N . VAL A 1 313 ? -7.902 27.078 9.922 1 96.19 313 VAL A N 1
ATOM 2543 C CA . VAL A 1 313 ? -7.891 28.344 9.203 1 96.19 313 VAL A CA 1
ATOM 2544 C C . VAL A 1 313 ? -8.328 28.125 7.754 1 96.19 313 VAL A C 1
ATOM 2546 O O . VAL A 1 313 ? -9.172 28.859 7.234 1 96.19 313 VAL A O 1
ATOM 2549 N N . ALA A 1 314 ? -7.648 27.156 7.156 1 95.56 314 ALA A N 1
ATOM 2550 C CA . ALA A 1 314 ? -7.957 26.812 5.773 1 95.56 314 ALA A CA 1
ATOM 2551 C C . ALA A 1 314 ? -7.652 25.344 5.5 1 95.56 314 ALA A C 1
ATOM 2553 O O . ALA A 1 314 ? -6.695 24.781 6.043 1 95.56 314 ALA A O 1
ATOM 2554 N N . PRO A 1 315 ? -8.508 24.688 4.656 1 95.81 315 PRO A N 1
ATOM 2555 C CA . PRO A 1 315 ? -9.734 25.188 4.039 1 95.81 315 PRO A CA 1
ATOM 2556 C C . PRO A 1 315 ? -10.93 25.141 4.992 1 95.81 315 PRO A C 1
ATOM 2558 O O . PRO A 1 315 ? -10.828 24.609 6.098 1 95.81 315 PRO A O 1
ATOM 2561 N N . PRO A 1 316 ? -12.039 25.922 4.625 1 96.25 316 PRO A N 1
ATOM 2562 C CA . PRO A 1 316 ? -13.234 25.828 5.461 1 96.25 316 PRO A CA 1
ATOM 2563 C C . PRO A 1 316 ? -13.867 24.438 5.434 1 96.25 316 PRO A C 1
ATOM 2565 O O . PRO A 1 316 ? -14.625 24.078 6.34 1 96.25 316 PRO A O 1
ATOM 2568 N N . GLY A 1 317 ? -13.641 23.719 4.422 1 96.31 317 GLY A N 1
ATOM 2569 C CA . GLY A 1 317 ? -14.094 22.359 4.164 1 96.31 317 GLY A CA 1
ATOM 2570 C C . GLY A 1 317 ? -13.5 21.766 2.91 1 96.31 317 GLY A C 1
ATOM 2571 O O . GLY A 1 317 ? -12.68 22.391 2.24 1 96.31 317 GLY A O 1
ATOM 2572 N N . TYR A 1 318 ? -13.797 20.516 2.697 1 95.69 318 TYR A N 1
ATOM 2573 C CA . TYR A 1 318 ? -13.25 19.891 1.504 1 95.69 318 TYR A CA 1
ATOM 2574 C C . TYR A 1 318 ? -14.172 18.781 0.992 1 95.69 318 TYR A C 1
ATOM 2576 O O . TYR A 1 318 ? -15.062 18.328 1.714 1 95.69 318 TYR A O 1
ATOM 2584 N N . HIS A 1 319 ? -14.039 18.5 -0.24 1 97.06 319 HIS A N 1
ATOM 2585 C CA . HIS A 1 319 ? -14.781 17.391 -0.841 1 97.06 319 HIS A CA 1
ATOM 2586 C C . HIS A 1 319 ? -14.117 16.062 -0.552 1 97.06 319 HIS A C 1
ATOM 2588 O O . HIS A 1 319 ? -13.164 15.672 -1.236 1 97.06 319 HIS A O 1
ATOM 2594 N N . ALA A 1 320 ? -14.664 15.336 0.365 1 97.62 320 ALA A N 1
ATOM 2595 C CA . ALA A 1 320 ? -14.086 14.062 0.79 1 97.62 320 ALA A CA 1
ATOM 2596 C C . ALA A 1 320 ? -14.586 12.914 -0.086 1 97.62 320 ALA A C 1
ATOM 2598 O O . ALA A 1 320 ? -13.875 11.922 -0.283 1 97.62 320 ALA A O 1
ATOM 2599 N N . PHE A 1 321 ? -15.766 12.984 -0.584 1 98 321 PHE A N 1
ATOM 2600 C CA . PHE A 1 321 ? -16.438 11.922 -1.331 1 98 321 PHE A CA 1
ATOM 2601 C C . PHE A 1 321 ? -16.562 10.664 -0.486 1 98 321 PHE A C 1
ATOM 2603 O O . PHE A 1 321 ? -16.078 10.617 0.649 1 98 321 PHE A O 1
ATOM 2610 N N . TYR A 1 322 ? -17.312 9.75 -0.828 1 97.25 322 TYR A N 1
ATOM 2611 C CA . TYR A 1 322 ? -17.391 8.43 -0.206 1 97.25 322 TYR A CA 1
ATOM 2612 C C . TYR A 1 322 ? -17.766 7.367 -1.23 1 97.25 322 TYR A C 1
ATOM 2614 O O . TYR A 1 322 ? -18.203 7.691 -2.34 1 97.25 322 TYR A O 1
ATOM 2622 N N . CYS A 1 323 ? -17.453 6.145 -0.941 1 96.31 323 CYS A N 1
ATOM 2623 C CA . CYS A 1 323 ? -17.781 5.02 -1.813 1 96.31 323 CYS A CA 1
ATOM 2624 C C . CYS A 1 323 ? -19.016 4.285 -1.323 1 96.31 323 CYS A C 1
ATOM 2626 O O . CYS A 1 323 ? -19.172 4.051 -0.124 1 96.31 323 CYS A O 1
ATOM 2628 N N . HIS A 1 324 ? -19.922 3.994 -2.217 1 94.62 324 HIS A N 1
ATOM 2629 C CA . HIS A 1 324 ? -21.141 3.273 -1.883 1 94.62 324 HIS A CA 1
ATOM 2630 C C . HIS A 1 324 ? -21.703 2.547 -3.102 1 94.62 324 HIS A C 1
ATOM 2632 O O . HIS A 1 324 ? -21.516 2.992 -4.234 1 94.62 324 HIS A O 1
ATOM 2638 N N . GLY A 1 325 ? -22.422 1.463 -2.803 1 93.31 325 GLY A N 1
ATOM 2639 C CA . GLY A 1 325 ? -23 0.641 -3.854 1 93.31 325 GLY A CA 1
ATOM 2640 C C . GLY A 1 325 ? -22.797 -0.845 -3.633 1 93.31 325 GLY A C 1
ATOM 2641 O O . GLY A 1 325 ? -22.141 -1.249 -2.668 1 93.31 325 GLY A O 1
ATOM 2642 N N . GLU A 1 326 ? -23.281 -1.635 -4.531 1 91.94 326 GLU A N 1
ATOM 2643 C CA . GLU A 1 326 ? -23.219 -3.088 -4.41 1 91.94 326 GLU A CA 1
ATOM 2644 C C . GLU A 1 326 ? -22.016 -3.645 -5.168 1 91.94 326 GLU A C 1
ATOM 2646 O O . GLU A 1 326 ? -21.578 -3.062 -6.164 1 91.94 326 GLU A O 1
ATOM 2651 N N . CYS A 1 327 ? -21.469 -4.664 -4.633 1 92.44 327 CYS A N 1
ATOM 2652 C CA . CYS A 1 327 ? -20.453 -5.473 -5.301 1 92.44 327 CYS A CA 1
ATOM 2653 C C . CYS A 1 327 ? -21.031 -6.816 -5.734 1 92.44 327 CYS A C 1
ATOM 2655 O O . CYS A 1 327 ? -20.781 -7.84 -5.094 1 92.44 327 CYS A O 1
ATOM 2657 N N . PRO A 1 328 ? -21.688 -6.785 -6.848 1 88.81 328 PRO A N 1
ATOM 2658 C CA . PRO A 1 328 ? -22.422 -7.977 -7.266 1 88.81 328 PRO A CA 1
ATOM 2659 C C . PRO A 1 328 ? -21.531 -9.016 -7.934 1 88.81 328 PRO A C 1
ATOM 2661 O O . PRO A 1 328 ? -20.375 -8.734 -8.25 1 88.81 328 PRO A O 1
ATOM 2664 N N . PHE A 1 329 ? -22.078 -10.25 -8 1 88.81 329 PHE A N 1
ATOM 2665 C CA . PHE A 1 329 ? -21.5 -11.234 -8.906 1 88.81 329 PHE A CA 1
ATOM 2666 C C . PHE A 1 329 ? -22.094 -11.117 -10.297 1 88.81 329 PHE A C 1
ATOM 2668 O O . PHE A 1 329 ? -23.328 -11.086 -10.453 1 88.81 329 PHE A O 1
ATOM 2675 N N . PRO A 1 330 ? -21.328 -11.008 -11.32 1 88.81 330 PRO A N 1
ATOM 2676 C CA . PRO A 1 330 ? -19.859 -10.969 -11.414 1 88.81 330 PRO A CA 1
ATOM 2677 C C . PRO A 1 330 ? -19.297 -9.562 -11.195 1 88.81 330 PRO A C 1
ATOM 2679 O O . PRO A 1 330 ? -19.938 -8.578 -11.562 1 88.81 330 PRO A O 1
ATOM 2682 N N . LEU A 1 331 ? -18.109 -9.609 -10.609 1 88.69 331 LEU A N 1
ATOM 2683 C CA . LEU A 1 331 ? -17.453 -8.328 -10.336 1 88.69 331 LEU A CA 1
ATOM 2684 C C . LEU A 1 331 ? -16.938 -7.699 -11.625 1 88.69 331 LEU A C 1
ATOM 2686 O O . LEU A 1 331 ? -16.359 -8.383 -12.469 1 88.69 331 LEU A O 1
ATOM 2690 N N . ALA A 1 332 ? -17.203 -6.461 -11.703 1 82.62 332 ALA A N 1
ATOM 2691 C CA . ALA A 1 332 ? -16.734 -5.738 -12.875 1 82.62 332 ALA A CA 1
ATOM 2692 C C . ALA A 1 332 ? -15.227 -5.48 -12.797 1 82.62 332 ALA A C 1
ATOM 2694 O O . ALA A 1 332 ? -14.672 -5.395 -11.703 1 82.62 332 ALA A O 1
ATOM 2695 N N . ASP A 1 333 ? -14.57 -5.297 -13.961 1 78.62 333 ASP A N 1
ATOM 2696 C CA . ASP A 1 333 ? -13.117 -5.133 -14.078 1 78.62 333 ASP A CA 1
ATOM 2697 C C . ASP A 1 333 ? -12.672 -3.787 -13.508 1 78.62 333 ASP A C 1
ATOM 2699 O O . ASP A 1 333 ? -11.602 -3.684 -12.914 1 78.62 333 ASP A O 1
ATOM 2703 N N . HIS A 1 334 ? -13.461 -2.826 -13.609 1 77 334 HIS A N 1
ATOM 2704 C CA . HIS A 1 334 ? -13.039 -1.477 -13.25 1 77 334 HIS A CA 1
ATOM 2705 C C . HIS A 1 334 ? -12.992 -1.304 -11.734 1 77 334 HIS A C 1
ATOM 2707 O O . HIS A 1 334 ? -12.531 -0.271 -11.242 1 77 334 HIS A O 1
ATOM 2713 N N . LEU A 1 335 ? -13.383 -2.324 -10.992 1 81.88 335 LEU A N 1
ATOM 2714 C CA . LEU A 1 335 ? -13.477 -2.207 -9.539 1 81.88 335 LEU A CA 1
ATOM 2715 C C . LEU A 1 335 ? -12.156 -2.596 -8.883 1 81.88 335 LEU A C 1
ATOM 2717 O O . LEU A 1 335 ? -12.039 -2.576 -7.652 1 81.88 335 LEU A O 1
ATOM 2721 N N . ASN A 1 336 ? -11.102 -2.781 -9.609 1 80.88 336 ASN A N 1
ATOM 2722 C CA . ASN A 1 336 ? -9.766 -3.07 -9.102 1 80.88 336 ASN A CA 1
ATOM 2723 C C . ASN A 1 336 ? -9.812 -3.934 -7.844 1 80.88 336 ASN A C 1
ATOM 2725 O O . ASN A 1 336 ? -9.195 -3.598 -6.832 1 80.88 336 ASN A O 1
ATOM 2729 N N . SER A 1 337 ? -10.398 -5.051 -7.906 1 90.25 337 SER A N 1
ATOM 2730 C CA . SER A 1 337 ? -10.648 -5.91 -6.754 1 90.25 337 SER A CA 1
ATOM 2731 C C . SER A 1 337 ? -9.453 -6.816 -6.465 1 90.25 337 SER A C 1
ATOM 2733 O O . SER A 1 337 ? -8.672 -7.125 -7.367 1 90.25 337 SER A O 1
ATOM 2735 N N . THR A 1 338 ? -9.266 -7.09 -5.207 1 92.62 338 THR A N 1
ATOM 2736 C CA . THR A 1 338 ? -8.258 -8.07 -4.812 1 92.62 338 THR A CA 1
ATOM 2737 C C . THR A 1 338 ? -8.688 -9.477 -5.219 1 92.62 338 THR A C 1
ATOM 2739 O O . THR A 1 338 ? -9.867 -9.719 -5.48 1 92.62 338 THR A O 1
ATOM 2742 N N . ASN A 1 339 ? -7.707 -10.344 -5.262 1 92.75 339 ASN A N 1
ATOM 2743 C CA . ASN A 1 339 ? -8.031 -11.742 -5.52 1 92.75 339 ASN A CA 1
ATOM 2744 C C . ASN A 1 339 ? -9.031 -12.281 -4.504 1 92.75 339 ASN A C 1
ATOM 2746 O O . ASN A 1 339 ? -9.961 -13.016 -4.863 1 92.75 339 ASN A O 1
ATOM 2750 N N . HIS A 1 340 ? -8.836 -11.906 -3.307 1 96.62 340 HIS A N 1
ATOM 2751 C CA . HIS A 1 340 ? -9.742 -12.359 -2.264 1 96.62 340 HIS A CA 1
ATOM 2752 C C . HIS A 1 340 ? -11.172 -11.906 -2.543 1 96.62 340 HIS A C 1
ATOM 2754 O O . HIS A 1 340 ? -12.117 -12.688 -2.389 1 96.62 340 HIS A O 1
ATOM 2760 N N . ALA A 1 341 ? -11.289 -10.664 -2.932 1 96.38 341 ALA A N 1
ATOM 2761 C CA . ALA A 1 341 ? -12.617 -10.141 -3.227 1 96.38 341 ALA A CA 1
ATOM 2762 C C . ALA A 1 341 ? -13.273 -10.906 -4.375 1 96.38 341 ALA A C 1
ATOM 2764 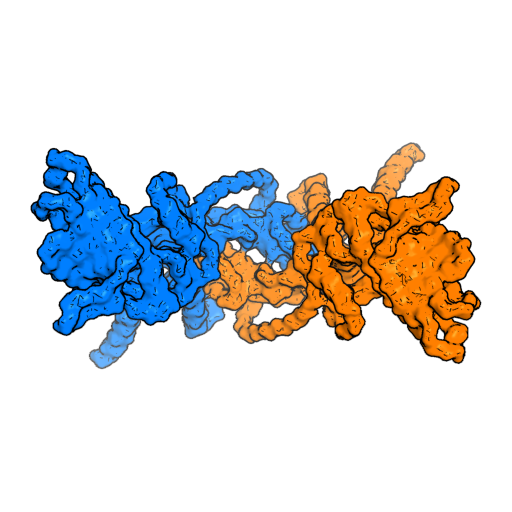O O . ALA A 1 341 ? -14.477 -11.172 -4.348 1 96.38 341 ALA A O 1
ATOM 2765 N N . ILE A 1 342 ? -12.562 -11.227 -5.348 1 93.81 342 ILE A N 1
ATOM 2766 C CA . ILE A 1 342 ? -13.047 -11.984 -6.492 1 93.81 342 ILE A CA 1
ATOM 2767 C C . ILE A 1 342 ? -13.531 -13.359 -6.031 1 93.81 342 ILE A C 1
ATOM 2769 O O . ILE A 1 342 ? -14.641 -13.773 -6.352 1 93.81 342 ILE A O 1
ATOM 2773 N N . VAL A 1 343 ? -12.688 -14.008 -5.266 1 93.31 343 VAL A N 1
ATOM 2774 C CA . VAL A 1 343 ? -13.016 -15.352 -4.789 1 93.31 343 VAL A CA 1
ATOM 2775 C C . VAL A 1 343 ? -14.227 -15.289 -3.859 1 93.31 343 VAL A C 1
ATOM 2777 O O . VAL A 1 343 ? -15.125 -16.125 -3.949 1 93.31 343 VAL A O 1
ATOM 2780 N N . GLN A 1 344 ? -14.211 -14.336 -2.977 1 94.31 344 GLN A N 1
ATOM 2781 C CA . GLN A 1 344 ? -15.336 -14.188 -2.053 1 94.31 344 GLN A CA 1
ATOM 2782 C C . GLN A 1 344 ? -16.641 -14.008 -2.807 1 94.31 344 GLN A C 1
ATOM 2784 O O . GLN A 1 344 ? -17.672 -14.578 -2.426 1 94.31 344 GLN A O 1
ATOM 2789 N N . THR A 1 345 ? -16.641 -13.188 -3.818 1 92.31 345 THR A N 1
ATOM 2790 C CA . THR A 1 345 ? -17.828 -12.961 -4.617 1 92.31 345 THR A CA 1
ATOM 2791 C C . THR A 1 345 ? -18.25 -14.227 -5.352 1 92.31 345 THR A C 1
ATOM 2793 O O . THR A 1 345 ? -19.438 -14.516 -5.48 1 92.31 345 THR A O 1
ATOM 2796 N N . LEU A 1 346 ? -17.281 -14.922 -5.852 1 91.88 346 LEU A N 1
ATOM 2797 C CA . LEU A 1 346 ? -17.547 -16.203 -6.496 1 91.88 346 LEU A CA 1
ATOM 2798 C C . LEU A 1 346 ? -18.203 -17.172 -5.523 1 91.88 346 LEU A C 1
ATOM 2800 O O . LEU A 1 346 ? -19.219 -17.812 -5.855 1 91.88 346 LEU A O 1
ATOM 2804 N N . VAL A 1 347 ? -17.672 -17.25 -4.355 1 91.88 347 VAL A N 1
ATOM 2805 C CA . VAL A 1 347 ? -18.203 -18.156 -3.342 1 91.88 347 VAL A CA 1
ATOM 2806 C C . VAL A 1 347 ? -19.609 -17.719 -2.928 1 91.88 347 VAL A C 1
ATOM 2808 O O . VAL A 1 347 ? -20.484 -18.547 -2.689 1 91.88 347 VAL A O 1
ATOM 2811 N N . ASN A 1 348 ? -19.75 -16.391 -2.809 1 92.25 348 ASN A N 1
ATOM 2812 C CA . ASN A 1 348 ? -21.078 -15.867 -2.498 1 92.25 348 ASN A CA 1
ATOM 2813 C C . ASN A 1 348 ? -22.109 -16.297 -3.539 1 92.25 348 ASN A C 1
ATOM 2815 O O . ASN A 1 348 ? -23.266 -16.516 -3.207 1 92.25 348 ASN A O 1
ATOM 2819 N N . SER A 1 349 ? -21.75 -16.391 -4.816 1 89.75 349 SER A N 1
ATOM 2820 C CA . SER A 1 349 ? -22.656 -16.781 -5.891 1 89.75 349 SER A CA 1
ATOM 2821 C C . SER A 1 349 ? -23.109 -18.219 -5.727 1 89.75 349 SER A C 1
ATOM 2823 O O . SER A 1 349 ? -24.172 -18.609 -6.227 1 89.75 349 SER A O 1
ATOM 2825 N N . VAL A 1 350 ? -22.359 -18.984 -5.031 1 88.25 350 VAL A N 1
ATOM 2826 C CA . VAL A 1 350 ? -22.688 -20.391 -4.805 1 88.25 350 VAL A CA 1
ATOM 2827 C C . VAL A 1 350 ? -23.359 -20.547 -3.443 1 88.25 350 VAL A C 1
ATOM 2829 O O . VAL A 1 350 ? -24.281 -21.344 -3.297 1 88.25 350 VAL A O 1
ATOM 2832 N N . ASN A 1 351 ? -22.859 -19.812 -2.453 1 88.69 351 ASN A N 1
ATOM 2833 C CA . ASN A 1 351 ? -23.344 -19.844 -1.08 1 88.69 351 ASN A CA 1
ATOM 2834 C C . ASN A 1 351 ? -23.656 -18.453 -0.555 1 88.69 351 ASN A C 1
ATOM 2836 O O . ASN A 1 351 ? -22.75 -17.719 -0.15 1 88.69 351 ASN A O 1
ATOM 2840 N N . SER A 1 352 ? -24.859 -18.078 -0.402 1 89.81 352 SER A N 1
ATOM 2841 C CA . SER A 1 352 ? -25.297 -16.734 -0.061 1 89.81 352 SER A CA 1
ATOM 2842 C C . SER A 1 352 ? -25.062 -16.438 1.418 1 89.81 352 SER A C 1
ATOM 2844 O O . SER A 1 352 ? -25.234 -15.297 1.861 1 89.81 352 SER A O 1
ATOM 2846 N N . LYS A 1 353 ? -24.688 -17.422 2.18 1 91.38 353 LYS A N 1
ATOM 2847 C CA . LYS A 1 353 ? -24.375 -17.203 3.59 1 91.38 353 LYS A CA 1
ATOM 2848 C C . LYS A 1 353 ? -23.094 -16.391 3.76 1 91.38 353 LYS A C 1
ATOM 2850 O O . LYS A 1 353 ? -22.891 -15.766 4.801 1 91.38 353 LYS A O 1
ATOM 2855 N N . ILE A 1 354 ? -22.297 -16.5 2.705 1 92 354 ILE A N 1
ATOM 2856 C CA . ILE A 1 354 ? -21.078 -15.711 2.703 1 92 354 ILE A CA 1
ATOM 2857 C C . ILE A 1 354 ? -21.359 -14.312 2.162 1 92 354 ILE A C 1
ATOM 2859 O O . ILE A 1 354 ? -21.953 -14.172 1.09 1 92 354 ILE A O 1
ATOM 2863 N N . PRO A 1 355 ? -21 -13.344 2.898 1 94 355 PRO A N 1
ATOM 2864 C CA . PRO A 1 355 ? -21.281 -11.984 2.434 1 94 355 PRO A CA 1
ATOM 2865 C C . PRO A 1 355 ? -20.516 -11.617 1.172 1 94 355 PRO A C 1
ATOM 2867 O O . PRO A 1 355 ? -19.469 -12.211 0.883 1 94 355 PRO A O 1
ATOM 2870 N N . LYS A 1 356 ? -21.047 -10.633 0.457 1 93.38 356 LYS A N 1
ATOM 2871 C CA . LYS A 1 356 ? -20.344 -10.055 -0.691 1 93.38 356 LYS A CA 1
ATOM 2872 C C . LYS A 1 356 ? -19.234 -9.117 -0.245 1 93.38 356 LYS A C 1
ATOM 2874 O O . LYS A 1 356 ? -19.156 -8.742 0.927 1 93.38 356 LYS A O 1
ATOM 2879 N N . ALA A 1 357 ? -18.359 -8.82 -1.206 1 94.88 357 ALA A N 1
ATOM 2880 C CA . ALA A 1 357 ? -17.344 -7.793 -0.961 1 94.88 357 ALA A CA 1
ATOM 2881 C C . ALA A 1 357 ? -18 -6.43 -0.736 1 94.88 357 ALA A C 1
ATOM 2883 O O . ALA A 1 357 ? -19.156 -6.219 -1.107 1 94.88 357 ALA A O 1
ATOM 2884 N N . CYS A 1 358 ? -17.297 -5.578 -0.103 1 95.25 358 CYS A N 1
ATOM 2885 C CA . CYS A 1 358 ? -17.844 -4.27 0.238 1 95.25 358 CYS A CA 1
ATOM 2886 C C . CYS A 1 358 ? -17.219 -3.18 -0.625 1 95.25 358 CYS A C 1
ATOM 2888 O O . CYS A 1 358 ? -16.062 -3.27 -0.999 1 95.25 358 CYS A O 1
ATOM 2890 N N . CYS A 1 359 ? -18.047 -2.219 -0.924 1 96.06 359 CYS A N 1
ATOM 2891 C CA . CYS A 1 359 ? -17.578 -1.071 -1.694 1 96.06 359 CYS A CA 1
ATOM 2892 C C . CYS A 1 359 ? -16.797 -0.101 -0.812 1 96.06 359 CYS A C 1
ATOM 2894 O O . CYS A 1 359 ? -17.359 0.473 0.126 1 96.06 359 CYS A O 1
ATOM 2896 N N . VAL A 1 360 ? -15.484 0.084 -1.115 1 96.62 360 VAL A N 1
ATOM 2897 C CA . VAL A 1 360 ? -14.648 0.913 -0.252 1 96.62 360 VAL A CA 1
ATOM 2898 C C . VAL A 1 360 ? -13.703 1.755 -1.104 1 96.62 360 VAL A C 1
ATOM 2900 O O . VAL A 1 360 ? -13.5 1.468 -2.287 1 96.62 360 VAL A O 1
ATOM 2903 N N . PRO A 1 361 ? -13.125 2.826 -0.488 1 96.25 361 PRO A N 1
ATOM 2904 C CA . PRO A 1 361 ? -12.094 3.572 -1.209 1 96.25 361 PRO A CA 1
ATOM 2905 C C . PRO A 1 361 ? -10.852 2.734 -1.491 1 96.25 361 PRO A C 1
ATOM 2907 O O . PRO A 1 361 ? -10.32 2.082 -0.587 1 96.25 361 PRO A O 1
ATOM 2910 N N . THR A 1 362 ? -10.43 2.766 -2.738 1 94.5 362 THR A N 1
ATOM 2911 C CA . THR A 1 362 ? -9.227 2.041 -3.115 1 94.5 362 THR A CA 1
ATOM 2912 C C . THR A 1 362 ? -8.086 3.01 -3.428 1 94.5 362 THR A C 1
ATOM 2914 O O . THR A 1 362 ? -6.918 2.621 -3.426 1 94.5 362 THR A O 1
ATOM 2917 N N . GLU A 1 363 ? -8.43 4.191 -3.748 1 94.81 363 GLU A N 1
ATOM 2918 C CA . GLU A 1 363 ? -7.465 5.262 -4 1 94.81 363 GLU A CA 1
ATOM 2919 C C . GLU A 1 363 ? -7.824 6.52 -3.213 1 94.81 363 GLU A C 1
ATOM 2921 O O . GLU A 1 363 ? -8.93 7.051 -3.35 1 94.81 363 GLU A O 1
ATOM 2926 N N . LEU A 1 364 ? -6.871 6.934 -2.426 1 95.56 364 LEU A N 1
ATOM 2927 C CA . LEU A 1 364 ? -7.094 8.109 -1.593 1 95.56 364 LEU A CA 1
ATOM 2928 C C . LEU A 1 364 ? -6.004 9.148 -1.821 1 95.56 364 LEU A C 1
ATOM 2930 O O . LEU A 1 364 ? -4.871 8.805 -2.166 1 95.56 364 LEU A O 1
ATOM 2934 N N . SER A 1 365 ? -6.355 10.383 -1.695 1 94.94 365 SER A N 1
ATOM 2935 C CA . SER A 1 365 ? -5.375 11.461 -1.796 1 94.94 365 SER A CA 1
ATOM 2936 C C . SER A 1 365 ? -5.363 12.312 -0.534 1 94.94 365 SER A C 1
ATOM 2938 O O . SER A 1 365 ? -6.215 12.148 0.342 1 94.94 365 SER A O 1
ATOM 2940 N N . ALA A 1 366 ? -4.371 13.172 -0.527 1 93.56 366 ALA A N 1
ATOM 2941 C CA . ALA A 1 366 ? -4.141 13.992 0.661 1 93.56 366 ALA A CA 1
ATOM 2942 C C . ALA A 1 366 ? -4.727 15.391 0.485 1 93.56 366 ALA A C 1
ATOM 2944 O O . ALA A 1 366 ? -5.086 15.781 -0.628 1 93.56 366 ALA A O 1
ATOM 2945 N N . ILE A 1 367 ? -4.875 16.062 1.626 1 92.88 367 ILE A N 1
ATOM 2946 C CA . ILE A 1 367 ? -5.188 17.484 1.613 1 92.88 367 ILE A CA 1
ATOM 2947 C C . ILE A 1 367 ? -4.262 18.219 2.58 1 92.88 367 ILE A C 1
ATOM 2949 O O . ILE A 1 367 ? -3.768 17.641 3.545 1 92.88 367 ILE A O 1
ATOM 2953 N N . SER A 1 368 ? -4.047 19.453 2.178 1 93.25 368 SER A N 1
ATOM 2954 C CA . SER A 1 368 ? -3.301 20.328 3.078 1 93.25 368 SER A CA 1
ATOM 2955 C C . SER A 1 368 ? -4.238 21.156 3.943 1 93.25 368 SER A C 1
ATOM 2957 O O . SER A 1 368 ? -5.266 21.641 3.465 1 93.25 368 SER A O 1
ATOM 2959 N N . MET A 1 369 ? -3.846 21.25 5.195 1 95.19 369 MET A N 1
ATOM 2960 C CA . MET A 1 369 ? -4.648 22.047 6.125 1 95.19 369 MET A CA 1
ATOM 2961 C C . MET A 1 369 ? -3.783 23.062 6.859 1 95.19 369 MET A C 1
ATOM 2963 O O . MET A 1 369 ? -2.672 22.75 7.289 1 95.19 369 MET A O 1
ATOM 2967 N N . LEU A 1 370 ? -4.262 24.297 6.824 1 96.69 370 LEU A N 1
ATOM 2968 C CA . LEU A 1 370 ? -3.689 25.375 7.621 1 96.69 370 LEU A CA 1
ATOM 2969 C C . LEU A 1 370 ? -4.48 25.578 8.906 1 96.69 370 LEU A C 1
ATOM 2971 O O . LEU A 1 370 ? -5.691 25.797 8.867 1 96.69 370 LEU A O 1
ATOM 2975 N N . TYR A 1 371 ? -3.799 25.469 10.094 1 97.19 371 TYR A N 1
ATOM 2976 C CA . TYR A 1 371 ? -4.551 25.547 11.344 1 97.19 371 TYR A CA 1
ATOM 2977 C C . TYR A 1 371 ? -3.668 26.047 12.477 1 97.19 371 TYR A C 1
ATOM 2979 O O . TYR A 1 371 ? -2.459 26.234 12.305 1 97.19 371 TYR A O 1
ATOM 2987 N N . LEU A 1 372 ? -4.332 26.453 13.594 1 97 372 LEU A N 1
ATOM 2988 C CA . LEU A 1 372 ? -3.641 26.781 14.836 1 97 372 LEU A CA 1
ATOM 2989 C C . LEU A 1 372 ? -3.604 25.578 15.766 1 97 372 LEU A C 1
ATOM 2991 O O . LEU A 1 372 ? -4.637 24.953 16.016 1 97 372 LEU A O 1
ATOM 2995 N N . ASP A 1 373 ? -2.463 25.266 16.219 1 95.19 373 ASP A N 1
ATOM 2996 C CA . ASP A 1 373 ? -2.361 24.109 17.109 1 95.19 373 ASP A CA 1
ATOM 2997 C C . ASP A 1 373 ? -2.666 24.484 18.547 1 95.19 373 ASP A C 1
ATOM 2999 O O . ASP A 1 373 ? -3.166 25.578 18.812 1 95.19 373 ASP A O 1
ATOM 3003 N N . GLU A 1 374 ? -2.486 23.547 19.484 1 93.88 374 GLU A N 1
ATOM 3004 C CA . GLU A 1 374 ? -2.838 23.734 20.891 1 93.88 374 GLU A CA 1
ATOM 3005 C C . GLU A 1 374 ? -1.979 24.828 21.531 1 93.88 374 GLU A C 1
ATOM 3007 O O . GLU A 1 374 ? -2.344 25.391 22.562 1 93.88 374 GLU A O 1
ATOM 3012 N N . ASN A 1 375 ? -0.852 25.125 20.938 1 92.5 375 ASN A N 1
ATOM 3013 C CA . ASN A 1 375 ? 0.033 26.188 21.422 1 92.5 375 ASN A CA 1
ATOM 3014 C C . ASN A 1 375 ? -0.162 27.484 20.656 1 92.5 375 ASN A C 1
ATOM 3016 O O . ASN A 1 375 ? 0.672 28.391 20.719 1 92.5 375 ASN A O 1
ATOM 3020 N N . GLU A 1 376 ? -1.154 27.516 19.828 1 93.12 376 GLU A N 1
ATOM 3021 C CA . GLU A 1 376 ? -1.54 28.672 19.031 1 93.12 376 GLU A CA 1
ATOM 3022 C C . GLU A 1 376 ? -0.471 29.016 18 1 93.12 376 GLU A C 1
ATOM 3024 O O . GLU A 1 376 ? -0.215 30.188 17.719 1 93.12 376 GLU A O 1
ATOM 3029 N N . LYS A 1 377 ? 0.23 28.016 17.625 1 95.25 377 LYS A N 1
ATOM 3030 C CA . LYS A 1 377 ? 1.135 28.156 16.484 1 95.25 377 LYS A CA 1
ATOM 3031 C C . LYS A 1 377 ? 0.425 27.828 15.172 1 95.25 377 LYS A C 1
ATOM 3033 O O . LYS A 1 377 ? -0.378 26.906 15.102 1 95.25 377 LYS A O 1
ATOM 3038 N N . VAL A 1 378 ? 0.769 28.625 14.172 1 96.38 378 VAL A N 1
ATOM 3039 C CA . VAL A 1 378 ? 0.167 28.375 12.867 1 96.38 378 VAL A CA 1
ATOM 3040 C C . VAL A 1 378 ? 0.923 27.25 12.156 1 96.38 378 VAL A C 1
ATOM 3042 O O . VAL A 1 378 ? 2.139 27.344 11.969 1 96.38 378 VAL A O 1
ATOM 3045 N N . VAL A 1 379 ? 0.134 26.188 11.742 1 96.5 379 VAL A N 1
ATOM 3046 C CA . VAL A 1 379 ? 0.732 25 11.164 1 96.5 379 VAL A CA 1
ATOM 3047 C C . VAL A 1 379 ? 0.08 24.688 9.82 1 96.5 379 VAL A C 1
ATOM 3049 O O . VAL A 1 379 ? -1.143 24.781 9.68 1 96.5 379 VAL A O 1
ATOM 3052 N N . LEU A 1 380 ? 0.925 24.438 8.867 1 95.31 380 LEU A N 1
ATOM 3053 C CA . LEU A 1 380 ? 0.489 23.891 7.586 1 95.31 380 LEU A CA 1
ATOM 3054 C C . LEU A 1 380 ? 0.919 22.438 7.445 1 95.31 380 LEU A C 1
ATOM 3056 O O . LEU A 1 380 ? 2.115 22.141 7.438 1 95.31 380 LEU A O 1
ATOM 3060 N N . LYS A 1 381 ? -0.075 21.578 7.277 1 94.19 381 LYS A N 1
ATOM 3061 C CA . LYS A 1 381 ? 0.252 20.156 7.258 1 94.19 381 LYS A CA 1
ATOM 3062 C C . LYS A 1 381 ? -0.554 19.422 6.195 1 94.19 381 LYS A C 1
ATOM 3064 O O . LYS A 1 381 ? -1.702 19.766 5.922 1 94.19 381 LYS A O 1
ATOM 3069 N N . ASN A 1 382 ? 0.161 18.453 5.641 1 92.94 382 ASN A N 1
ATOM 3070 C CA . ASN A 1 382 ? -0.481 17.562 4.684 1 92.94 382 ASN A CA 1
ATOM 3071 C C . ASN A 1 382 ? -1.035 16.312 5.363 1 92.94 382 ASN A C 1
ATOM 3073 O O . ASN A 1 382 ? -0.302 15.602 6.051 1 92.94 382 ASN A O 1
ATOM 3077 N N . TYR A 1 383 ? -2.326 16.062 5.211 1 93.06 383 TYR A N 1
ATOM 3078 C CA . TYR A 1 383 ? -2.963 14.891 5.785 1 93.06 383 TYR A CA 1
ATOM 3079 C C . TYR A 1 383 ? -3.305 13.867 4.707 1 93.06 383 TYR A C 1
ATOM 3081 O O . TYR A 1 383 ? -4.031 14.18 3.76 1 93.06 383 TYR A O 1
ATOM 3089 N N . GLN A 1 384 ? -2.832 12.648 4.988 1 92.69 384 GLN A N 1
ATOM 3090 C CA . GLN A 1 384 ? -3.004 11.602 3.99 1 92.69 384 GLN A CA 1
ATOM 3091 C C . GLN A 1 384 ? -4.391 10.969 4.09 1 92.69 384 GLN A C 1
ATOM 3093 O O . GLN A 1 384 ? -5.062 11.094 5.113 1 92.69 384 GLN A O 1
ATOM 3098 N N . ASP A 1 385 ? -4.84 10.391 2.965 1 94.94 385 ASP A N 1
ATOM 3099 C CA . ASP A 1 385 ? -6.031 9.555 2.92 1 94.94 385 ASP A CA 1
ATOM 3100 C C . ASP A 1 385 ? -7.266 10.32 3.385 1 94.94 385 ASP A C 1
ATOM 3102 O O . ASP A 1 385 ? -8.016 9.844 4.234 1 94.94 385 ASP A O 1
ATOM 3106 N N . MET A 1 386 ? -7.387 11.453 2.746 1 96.12 386 MET A N 1
ATOM 3107 C CA . MET A 1 386 ? -8.492 12.312 3.158 1 96.12 386 MET A CA 1
ATOM 3108 C C . MET A 1 386 ? -9.578 12.352 2.092 1 96.12 386 MET A C 1
ATOM 3110 O O . MET A 1 386 ? -10.758 12.539 2.406 1 96.12 386 MET A O 1
ATOM 3114 N N . VAL A 1 387 ? -9.172 12.102 0.834 1 97.25 387 VAL A N 1
ATOM 3115 C CA . VAL A 1 387 ? -10.109 12.281 -0.271 1 97.25 387 VAL A CA 1
ATOM 3116 C C . VAL A 1 387 ? -10.195 10.984 -1.084 1 97.25 387 VAL A C 1
ATOM 3118 O O . VAL A 1 387 ? -9.164 10.406 -1.445 1 97.25 387 VAL A O 1
ATOM 3121 N N . VAL A 1 388 ? -11.438 10.625 -1.384 1 97.62 388 VAL A N 1
ATOM 3122 C CA . VAL A 1 388 ? -11.641 9.438 -2.203 1 97.62 388 VAL A CA 1
ATOM 3123 C C . VAL A 1 388 ? -11.438 9.781 -3.678 1 97.62 388 VAL A C 1
ATOM 3125 O O . VAL A 1 388 ? -12.125 10.656 -4.215 1 97.62 388 VAL A O 1
ATOM 3128 N N . GLU A 1 389 ? -10.516 9.07 -4.309 1 96.25 389 GLU A N 1
ATOM 3129 C CA . GLU A 1 389 ? -10.273 9.25 -5.738 1 96.25 389 GLU A CA 1
ATOM 3130 C C . GLU A 1 389 ? -10.859 8.094 -6.543 1 96.25 389 GLU A C 1
ATOM 3132 O O . GLU A 1 389 ? -11.281 8.273 -7.688 1 96.25 389 GLU A O 1
ATOM 3137 N N . GLY A 1 390 ? -10.867 7.004 -5.906 1 95.5 390 GLY A N 1
ATOM 3138 C CA . GLY A 1 390 ? -11.383 5.816 -6.574 1 95.5 390 GLY A CA 1
ATOM 3139 C C . GLY A 1 390 ? -11.992 4.812 -5.613 1 95.5 390 GLY A C 1
ATOM 3140 O O . GLY A 1 390 ? -11.562 4.699 -4.465 1 95.5 390 GLY A O 1
ATOM 3141 N N . CYS A 1 391 ? -12.984 4.113 -6.094 1 95.69 391 CYS A N 1
ATOM 3142 C CA . CYS A 1 391 ? -13.672 3.1 -5.301 1 95.69 391 CYS A CA 1
ATOM 3143 C C . CYS A 1 391 ? -13.5 1.716 -5.918 1 95.69 391 CYS A C 1
ATOM 3145 O O . CYS A 1 391 ? -13.25 1.594 -7.121 1 95.69 391 CYS A O 1
ATOM 3147 N N . GLY A 1 392 ? -13.633 0.728 -5.113 1 95.44 392 GLY A N 1
ATOM 3148 C CA . GLY A 1 392 ? -13.57 -0.663 -5.535 1 95.44 392 GLY A CA 1
ATOM 3149 C C . GLY A 1 392 ? -14.133 -1.625 -4.508 1 95.44 392 GLY A C 1
ATOM 3150 O O . GLY A 1 392 ? -14.547 -1.211 -3.424 1 95.44 392 GLY A O 1
ATOM 3151 N N . CYS A 1 393 ? -14.164 -2.93 -4.898 1 95.06 393 CYS A N 1
ATOM 3152 C CA . CYS A 1 393 ? -14.727 -3.959 -4.027 1 95.06 393 CYS A CA 1
ATOM 3153 C C . CYS A 1 393 ? -13.617 -4.734 -3.326 1 95.06 393 CYS A C 1
ATOM 3155 O O . CYS A 1 393 ? -12.672 -5.191 -3.969 1 95.06 393 CYS A O 1
ATOM 3157 N N . ARG A 1 394 ? -13.805 -4.734 -1.988 1 95 394 ARG A N 1
ATOM 3158 C CA . ARG A 1 394 ? -12.812 -5.445 -1.188 1 95 394 ARG A CA 1
ATOM 3159 C C . ARG A 1 394 ? -13.477 -6.367 -0.175 1 95 394 ARG A C 1
ATOM 3161 O O . ARG A 1 394 ? -14.602 -6.105 0.26 1 95 394 ARG A O 1
ATOM 3168 N N . MET B 1 1 ? -39.781 -35.531 -43.125 1 32.72 1 MET B N 1
ATOM 3169 C CA . MET B 1 1 ? -39.625 -35.625 -41.688 1 32.72 1 MET B CA 1
ATOM 3170 C C . MET B 1 1 ? -38.188 -35.875 -41.312 1 32.72 1 MET B C 1
ATOM 3172 O O . MET B 1 1 ? -37.812 -35.688 -40.156 1 32.72 1 MET B O 1
ATOM 3176 N N . VAL B 1 2 ? -37.344 -36.469 -42.219 1 44.5 2 VAL B N 1
ATOM 3177 C CA . VAL B 1 2 ? -35.938 -36.875 -41.969 1 44.5 2 VAL B CA 1
ATOM 3178 C C . VAL B 1 2 ? -35.031 -35.625 -42.031 1 44.5 2 VAL B C 1
ATOM 3180 O O . VAL B 1 2 ? -34 -35.562 -41.375 1 44.5 2 VAL B O 1
ATOM 3183 N N . ALA B 1 3 ? -35.25 -34.656 -42.938 1 51.09 3 ALA B N 1
ATOM 3184 C CA . ALA B 1 3 ? -34.375 -33.5 -43.094 1 51.09 3 ALA B CA 1
ATOM 3185 C C . ALA B 1 3 ? -34.406 -32.625 -41.875 1 51.09 3 ALA B C 1
ATOM 3187 O O . ALA B 1 3 ? -33.438 -31.906 -41.594 1 51.09 3 ALA B O 1
ATOM 3188 N N . GLY B 1 4 ? -35.5 -32.469 -41.156 1 45.22 4 GLY B N 1
ATOM 3189 C CA . GLY B 1 4 ? -35.594 -31.656 -39.938 1 45.22 4 GLY B CA 1
ATOM 3190 C C . GLY B 1 4 ? -34.812 -32.219 -38.781 1 45.22 4 GLY B C 1
ATOM 3191 O O . GLY B 1 4 ? -34.438 -31.469 -37.844 1 45.22 4 GLY B O 1
ATOM 3192 N N . ILE B 1 5 ? -34.656 -33.562 -38.656 1 51.06 5 ILE B N 1
ATOM 3193 C CA . ILE B 1 5 ? -33.938 -34.188 -37.562 1 51.06 5 ILE B CA 1
ATOM 3194 C C . ILE B 1 5 ? -32.438 -33.938 -37.688 1 51.06 5 ILE B C 1
ATOM 3196 O O . ILE B 1 5 ? -31.75 -33.719 -36.719 1 51.06 5 ILE B O 1
ATOM 3200 N N . ARG B 1 6 ? -31.875 -33.75 -38.969 1 47.84 6 ARG B N 1
ATOM 3201 C CA . ARG B 1 6 ? -30.438 -33.594 -39.094 1 47.84 6 ARG B CA 1
ATOM 3202 C C . ARG B 1 6 ? -30 -32.188 -38.625 1 47.84 6 ARG B C 1
ATOM 3204 O O . ARG B 1 6 ? -28.922 -32.031 -38.062 1 47.84 6 ARG B O 1
ATOM 3211 N N . SER B 1 7 ? -30.875 -31.188 -38.969 1 48.84 7 SER B N 1
ATOM 3212 C CA . SER B 1 7 ? -30.453 -29.859 -38.531 1 48.84 7 SER B CA 1
ATOM 3213 C C . SER B 1 7 ? -30.547 -29.719 -37 1 48.84 7 SER B C 1
ATOM 3215 O O . SER B 1 7 ? -29.797 -28.953 -36.406 1 48.84 7 SER B O 1
ATOM 3217 N N . LEU B 1 8 ? -31.562 -30.359 -36.406 1 47.97 8 LEU B N 1
ATOM 3218 C CA . LEU B 1 8 ? -31.609 -30.312 -34.938 1 47.97 8 LEU B CA 1
ATOM 3219 C C . LEU B 1 8 ? -30.469 -31.109 -34.312 1 47.97 8 LEU B C 1
ATOM 3221 O O . LEU B 1 8 ? -29.875 -30.688 -33.344 1 47.97 8 LEU B O 1
ATOM 3225 N N . LEU B 1 9 ? -30.062 -32.219 -34.938 1 45.38 9 LEU B N 1
ATOM 3226 C CA . LEU B 1 9 ? -28.922 -32.969 -34.406 1 45.38 9 LEU B CA 1
ATOM 3227 C C . LEU B 1 9 ? -27.625 -32.156 -34.594 1 45.38 9 LEU B C 1
ATOM 3229 O O . LEU B 1 9 ? -26.766 -32.156 -33.719 1 45.38 9 LEU B O 1
ATOM 3233 N N . ALA B 1 10 ? -27.438 -31.5 -35.75 1 48.09 10 ALA B N 1
ATOM 3234 C CA . ALA B 1 10 ? -26.219 -30.703 -35.938 1 48.09 10 ALA B CA 1
ATOM 3235 C C . ALA B 1 10 ? -26.188 -29.547 -34.938 1 48.09 10 ALA B C 1
ATOM 3237 O O . ALA B 1 10 ? -25.125 -29.203 -34.406 1 48.09 10 ALA B O 1
ATOM 3238 N N . LEU B 1 11 ? -27.375 -28.859 -34.688 1 43.53 11 LEU B N 1
ATOM 3239 C CA . LEU B 1 11 ? -27.359 -27.844 -33.656 1 43.53 11 LEU B CA 1
ATOM 3240 C C . LEU B 1 11 ? -27.109 -28.453 -32.281 1 43.53 11 LEU B C 1
ATOM 3242 O O . LEU B 1 11 ? -26.391 -27.875 -31.469 1 43.53 11 LEU B O 1
ATOM 3246 N N . LEU B 1 12 ? -27.719 -29.656 -31.984 1 42.38 12 LEU B N 1
ATOM 3247 C CA . LEU B 1 12 ? -27.391 -30.297 -30.719 1 42.38 12 LEU B CA 1
ATOM 3248 C C . LEU B 1 12 ? -25.953 -30.781 -30.719 1 42.38 12 LEU B C 1
ATOM 3250 O O . LEU B 1 12 ? -25.266 -30.703 -29.688 1 42.38 12 LEU B O 1
ATOM 3254 N N . LEU B 1 13 ? -25.438 -31.344 -31.875 1 41.38 13 LEU B N 1
ATOM 3255 C CA . LEU B 1 13 ? -24.031 -31.75 -31.891 1 41.38 13 LEU B CA 1
ATOM 3256 C C . LEU B 1 13 ? -23.125 -30.531 -31.797 1 41.38 13 LEU B C 1
ATOM 3258 O O . LEU B 1 13 ? -22.078 -30.578 -31.156 1 41.38 13 LEU B O 1
ATOM 3262 N N . TYR B 1 14 ? -23.375 -29.422 -32.562 1 37.94 14 TYR B N 1
ATOM 3263 C CA . TYR B 1 14 ? -22.547 -28.25 -32.344 1 37.94 14 TYR B CA 1
ATOM 3264 C C . TYR B 1 14 ? -22.578 -27.797 -30.906 1 37.94 14 TYR B C 1
ATOM 3266 O O . TYR B 1 14 ? -21.562 -27.391 -30.344 1 37.94 14 TYR B O 1
ATOM 3274 N N . GLN B 1 15 ? -23.719 -27.766 -30.188 1 38.75 15 GLN B N 1
ATOM 3275 C CA . GLN B 1 15 ? -23.719 -27.484 -28.766 1 38.75 15 GLN B CA 1
ATOM 3276 C C . GLN B 1 15 ? -22.953 -28.562 -28 1 38.75 15 GLN B C 1
ATOM 3278 O O . GLN B 1 15 ? -22.297 -28.266 -27 1 38.75 15 GLN B O 1
ATOM 3283 N N . VAL B 1 16 ? -23.016 -29.875 -28.219 1 39.41 16 VAL B N 1
ATOM 3284 C CA . VAL B 1 16 ? -22.25 -30.922 -27.562 1 39.41 16 VAL B CA 1
ATOM 3285 C C . VAL B 1 16 ? -20.781 -30.844 -27.984 1 39.41 16 VAL B C 1
ATOM 3287 O O . VAL B 1 16 ? -19.875 -31.047 -27.172 1 39.41 16 VAL B O 1
ATOM 3290 N N . LEU B 1 17 ? -20.359 -30.859 -29.234 1 35.53 17 LEU B N 1
ATOM 3291 C CA . LEU B 1 17 ? -18.969 -30.812 -29.672 1 35.53 17 LEU B CA 1
ATOM 3292 C C . LEU B 1 17 ? -18.344 -29.469 -29.328 1 35.53 17 LEU B C 1
ATOM 3294 O O . LEU B 1 17 ? -17.141 -29.281 -29.469 1 35.53 17 LEU B O 1
ATOM 3298 N N . LEU B 1 18 ? -19.031 -28.297 -29.578 1 36.97 18 LEU B N 1
ATOM 3299 C CA . LEU B 1 18 ? -18.453 -27.219 -28.797 1 36.97 18 LEU B CA 1
ATOM 3300 C C . LEU B 1 18 ? -18.297 -27.641 -27.328 1 36.97 18 LEU B C 1
ATOM 3302 O O . LEU B 1 18 ? -19.266 -27.703 -26.578 1 36.97 18 LEU B O 1
ATOM 3306 N N . GLY B 1 19 ? -17.719 -28.734 -27.078 1 37 19 GLY B N 1
ATOM 3307 C CA . GLY B 1 19 ? -17.266 -29.172 -25.781 1 37 19 GLY B CA 1
ATOM 3308 C C . GLY B 1 19 ? -17.234 -28.062 -24.75 1 37 19 GLY B C 1
ATOM 3309 O O . GLY B 1 19 ? -16.469 -27.094 -24.875 1 37 19 GLY B O 1
ATOM 3310 N N . GLY B 1 20 ? -18.391 -27.578 -24.375 1 41.81 20 GLY B N 1
ATOM 3311 C CA . GLY B 1 20 ? -18.578 -26.5 -23.406 1 41.81 20 GLY B CA 1
ATOM 3312 C C . GLY B 1 20 ? -17.422 -26.375 -22.438 1 41.81 20 GLY B C 1
ATOM 3313 O O . GLY B 1 20 ? -17.391 -27.078 -21.422 1 41.81 20 GLY B O 1
ATOM 3314 N N . SER B 1 21 ? -16.234 -26.406 -22.906 1 49.84 21 SER B N 1
ATOM 3315 C CA . SER B 1 21 ? -15.094 -26.094 -22.047 1 49.84 21 SER B CA 1
ATOM 3316 C C . SER B 1 21 ? -15.492 -25.141 -20.922 1 49.84 21 SER B C 1
ATOM 3318 O O . SER B 1 21 ? -15.867 -23.984 -21.188 1 49.84 21 SER B O 1
ATOM 3320 N N . ALA B 1 22 ? -16.266 -25.672 -19.906 1 69.69 22 ALA B N 1
ATOM 3321 C CA . ALA B 1 22 ? -16.75 -25.078 -18.672 1 69.69 22 ALA B CA 1
ATOM 3322 C C . ALA B 1 22 ? -15.734 -24.094 -18.094 1 69.69 22 ALA B C 1
ATOM 3324 O O . ALA B 1 22 ? -14.531 -24.359 -18.094 1 69.69 22 ALA B O 1
ATOM 3325 N N . GLY B 1 23 ? -15.922 -22.828 -18.359 1 86.56 23 GLY B N 1
ATOM 3326 C CA . GLY B 1 23 ? -15.148 -21.75 -17.766 1 86.56 23 GLY B CA 1
ATOM 3327 C C . GLY B 1 23 ? -14.883 -21.953 -16.281 1 86.56 23 GLY B C 1
ATOM 3328 O O . GLY B 1 23 ? -15.07 -23.062 -15.766 1 86.56 23 GLY B O 1
ATOM 3329 N N . LEU B 1 24 ? -14.211 -21.078 -15.797 1 91.25 24 LEU B N 1
ATOM 3330 C CA . LEU B 1 24 ? -13.844 -21.141 -14.391 1 91.25 24 LEU B CA 1
ATOM 3331 C C . LEU B 1 24 ? -15.047 -20.828 -13.5 1 91.25 24 LEU B C 1
ATOM 3333 O O . LEU B 1 24 ? -15.062 -21.203 -12.32 1 91.25 24 LEU B O 1
ATOM 3337 N N . ILE B 1 25 ? -16.031 -20.172 -14.016 1 91.5 25 ILE B N 1
ATOM 3338 C CA . ILE B 1 25 ? -17.219 -19.828 -13.234 1 91.5 25 ILE B CA 1
ATOM 3339 C C . ILE B 1 25 ? -18.078 -21.078 -13.016 1 91.5 25 ILE B C 1
ATOM 3341 O O . ILE B 1 25 ? -18.438 -21.766 -13.969 1 91.5 25 ILE B O 1
ATOM 3345 N N . PRO B 1 26 ? -18.391 -21.297 -11.781 1 89.06 26 PRO B N 1
ATOM 3346 C CA . PRO B 1 26 ? -19.25 -22.453 -11.516 1 89.06 26 PRO B CA 1
ATOM 3347 C C . PRO B 1 26 ? -20.625 -22.328 -12.172 1 89.06 26 PRO B C 1
ATOM 3349 O O . PRO B 1 26 ? -21.156 -21.234 -12.281 1 89.06 26 PRO B O 1
ATOM 3352 N N . GLU B 1 27 ? -21.156 -23.531 -12.469 1 87.62 27 GLU B N 1
ATOM 3353 C CA . GLU B 1 27 ? -22.438 -23.562 -13.164 1 87.62 27 GLU B CA 1
ATOM 3354 C C . GLU B 1 27 ? -23.547 -22.969 -12.297 1 87.62 27 GLU B C 1
ATOM 3356 O O . GLU B 1 27 ? -24.422 -22.281 -12.797 1 87.62 27 GLU B O 1
ATOM 3361 N N . VAL B 1 28 ? -23.469 -23.328 -11.078 1 86.69 28 VAL B N 1
ATOM 3362 C CA . VAL B 1 28 ? -24.484 -22.828 -10.156 1 86.69 28 VAL B CA 1
ATOM 3363 C C . VAL B 1 28 ? -24.484 -21.312 -10.172 1 86.69 28 VAL B C 1
ATOM 3365 O O . VAL B 1 28 ? -25.547 -20.688 -10.25 1 86.69 28 VAL B O 1
ATOM 3368 N N . GLY B 1 29 ? -23.344 -20.781 -10.133 1 85.31 29 GLY B N 1
ATOM 3369 C CA . GLY B 1 29 ? -23.234 -19.328 -10.164 1 85.31 29 GLY B CA 1
ATOM 3370 C C . GLY B 1 29 ? -23.703 -18.719 -11.469 1 85.31 29 GLY B C 1
ATOM 3371 O O . GLY B 1 29 ? -24.391 -17.703 -11.477 1 85.31 29 GLY B O 1
ATOM 3372 N N . ARG B 1 30 ? -23.375 -19.312 -12.516 1 87.81 30 ARG B N 1
ATOM 3373 C CA . ARG B 1 30 ? -23.797 -18.859 -13.836 1 87.81 30 ARG B CA 1
ATOM 3374 C C . ARG B 1 30 ? -25.312 -18.875 -13.961 1 87.81 30 ARG B C 1
ATOM 3376 O O . ARG B 1 30 ? -25.906 -17.922 -14.453 1 87.81 30 ARG B O 1
ATOM 3383 N N . ARG B 1 31 ? -25.906 -19.875 -13.508 1 87.44 31 ARG B N 1
ATOM 3384 C CA . ARG B 1 31 ? -27.359 -20.047 -13.586 1 87.44 31 ARG B CA 1
ATOM 3385 C C . ARG B 1 31 ? -28.078 -19.016 -12.734 1 87.44 31 ARG B C 1
ATOM 3387 O O . ARG B 1 31 ? -29.031 -18.375 -13.188 1 87.44 31 ARG B O 1
ATOM 3394 N N . ARG B 1 32 ? -27.547 -18.891 -11.562 1 85.75 32 ARG B N 1
ATOM 3395 C CA . ARG B 1 32 ? -28.172 -17.938 -10.656 1 85.75 32 ARG B CA 1
ATOM 3396 C C . ARG B 1 32 ? -28.125 -16.531 -11.227 1 85.75 32 ARG B C 1
ATOM 3398 O O . ARG B 1 32 ? -29.094 -15.766 -11.094 1 85.75 32 ARG B O 1
ATOM 3405 N N . PHE B 1 33 ? -27.094 -16.234 -11.828 1 88.12 33 PHE B N 1
ATOM 3406 C CA . PHE B 1 33 ? -26.938 -14.914 -12.414 1 88.12 33 PHE B CA 1
ATOM 3407 C C . PHE B 1 33 ? -27.859 -14.742 -13.617 1 88.12 33 PHE B C 1
ATOM 3409 O O . PHE B 1 33 ? -28.531 -13.719 -13.758 1 88.12 33 PHE B O 1
ATOM 3416 N N . THR B 1 34 ? -27.891 -15.664 -14.43 1 85.56 34 THR B N 1
ATOM 3417 C CA . THR B 1 34 ? -28.719 -15.594 -15.625 1 85.56 34 THR B CA 1
ATOM 3418 C C . THR B 1 34 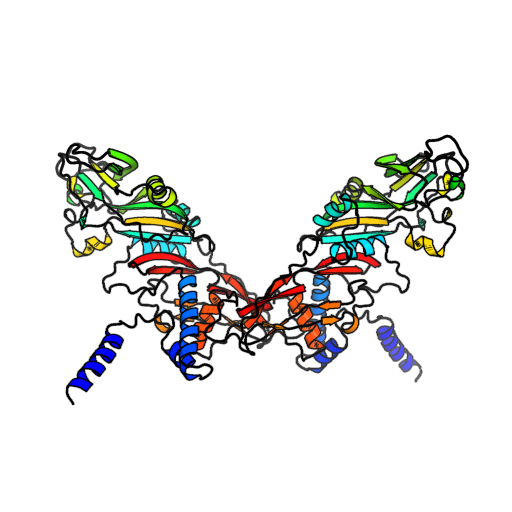? -30.203 -15.57 -15.266 1 85.56 34 THR B C 1
ATOM 3420 O O . THR B 1 34 ? -31 -14.906 -15.93 1 85.56 34 THR B O 1
ATOM 3423 N N . GLU B 1 35 ? -30.5 -16.188 -14.164 1 84.69 35 GLU B N 1
ATOM 3424 C CA . GLU B 1 35 ? -31.906 -16.297 -13.758 1 84.69 35 GLU B CA 1
ATOM 3425 C C . GLU B 1 35 ? -32.344 -15.055 -12.977 1 84.69 35 GLU B C 1
ATOM 3427 O O . GLU B 1 35 ? -33.531 -14.82 -12.781 1 84.69 35 GLU B O 1
ATOM 3432 N N . SER B 1 36 ? -31.406 -14.352 -12.484 1 79.62 36 SER B N 1
ATOM 3433 C CA . SER B 1 36 ? -31.734 -13.188 -11.664 1 79.62 36 SER B CA 1
ATOM 3434 C C . SER B 1 36 ? -32.469 -12.133 -12.477 1 79.62 36 SER B C 1
ATOM 3436 O O . SER B 1 36 ? -33.125 -11.25 -11.914 1 79.62 36 SER B O 1
ATOM 3438 N N . GLY B 1 37 ? -32.469 -12.195 -13.82 1 72.38 37 GLY B N 1
ATOM 3439 C CA . GLY B 1 37 ? -33.25 -11.312 -14.672 1 72.38 37 GLY B CA 1
ATOM 3440 C C . GLY B 1 37 ? -32.75 -9.883 -14.695 1 72.38 37 GLY B C 1
ATOM 3441 O O . GLY B 1 37 ? -33.406 -8.977 -15.18 1 72.38 37 GLY B O 1
ATOM 3442 N N . ARG B 1 38 ? -31.609 -9.656 -14.195 1 72.06 38 ARG B N 1
ATOM 3443 C CA . ARG B 1 38 ? -31.094 -8.297 -14.086 1 72.06 38 ARG B CA 1
ATOM 3444 C C . ARG B 1 38 ? -30.672 -7.754 -15.445 1 72.06 38 ARG B C 1
ATOM 3446 O O . ARG B 1 38 ? -30.609 -6.539 -15.648 1 72.06 38 ARG B O 1
ATOM 3453 N N . SER B 1 39 ? -30.406 -8.641 -16.344 1 77.81 39 SER B N 1
ATOM 3454 C CA . SER B 1 39 ? -29.953 -8.258 -17.672 1 77.81 39 SER B CA 1
ATOM 3455 C C . SER B 1 39 ? -30.516 -9.195 -18.75 1 77.81 39 SER B C 1
ATOM 3457 O O . SER B 1 39 ? -31.047 -10.258 -18.422 1 77.81 39 SER B O 1
ATOM 3459 N N . THR B 1 40 ? -30.5 -8.641 -19.922 1 84.12 40 THR B N 1
ATOM 3460 C CA . THR B 1 40 ? -30.859 -9.492 -21.047 1 84.12 40 THR B CA 1
ATOM 3461 C C . THR B 1 40 ? -29.906 -10.68 -21.156 1 84.12 40 THR B C 1
ATOM 3463 O O . THR B 1 40 ? -28.766 -10.617 -20.688 1 84.12 40 THR B O 1
ATOM 3466 N N . PRO B 1 41 ? -30.438 -11.711 -21.719 1 82.06 41 PRO B N 1
ATOM 3467 C CA . PRO B 1 41 ? -29.594 -12.906 -21.812 1 82.06 41 PRO B CA 1
ATOM 3468 C C . PRO B 1 41 ? -28.266 -12.625 -22.531 1 82.06 41 PRO B C 1
ATOM 3470 O O . PRO B 1 41 ? -27.219 -13.133 -22.109 1 82.06 41 PRO B O 1
ATOM 3473 N N . GLN B 1 42 ? -28.328 -11.867 -23.609 1 85.44 42 GLN B N 1
ATOM 3474 C CA . GLN B 1 42 ? -27.094 -11.555 -24.328 1 85.44 42 GLN B CA 1
ATOM 3475 C C . GLN B 1 42 ? -26.141 -10.742 -23.438 1 85.44 42 GLN B C 1
ATOM 3477 O O . GLN B 1 42 ? -24.938 -11.008 -23.422 1 85.44 42 GLN B O 1
ATOM 3482 N N . ARG B 1 43 ? -26.688 -9.836 -22.844 1 85.06 43 ARG B N 1
ATOM 3483 C CA . ARG B 1 43 ? -25.859 -9.008 -21.969 1 85.06 43 ARG B CA 1
ATOM 3484 C C . ARG B 1 43 ? -25.312 -9.812 -20.797 1 85.06 43 ARG B C 1
ATOM 3486 O O . ARG B 1 43 ? -24.172 -9.594 -20.375 1 85.06 43 ARG B O 1
ATOM 3493 N N . SER B 1 44 ? -26.141 -10.672 -20.328 1 85.75 44 SER B N 1
ATOM 3494 C CA . SER B 1 44 ? -25.703 -11.531 -19.234 1 85.75 44 SER B CA 1
ATOM 3495 C C . SER B 1 44 ? -24.484 -12.359 -19.641 1 85.75 44 SER B C 1
ATOM 3497 O O . SER B 1 44 ? -23.547 -12.516 -18.859 1 85.75 44 SER B O 1
ATOM 3499 N N . GLU B 1 45 ? -24.531 -12.82 -20.859 1 87.75 45 GLU B N 1
ATOM 3500 C CA . GLU B 1 45 ? -23.422 -13.633 -21.328 1 87.75 45 GLU B CA 1
ATOM 3501 C C . GLU B 1 45 ? -22.156 -12.781 -21.484 1 87.75 45 GLU B C 1
ATOM 3503 O O . GLU B 1 45 ? -21.047 -13.266 -21.234 1 87.75 45 GLU B O 1
ATOM 3508 N N . ASP B 1 46 ? -22.375 -11.617 -21.875 1 88.62 46 ASP B N 1
ATOM 3509 C CA . ASP B 1 46 ? -21.234 -10.719 -22.016 1 88.62 46 ASP B CA 1
ATOM 3510 C C . ASP B 1 46 ? -20.594 -10.43 -20.672 1 88.62 46 ASP B C 1
ATOM 3512 O O . ASP B 1 46 ? -19.359 -10.43 -20.547 1 88.62 46 ASP B O 1
ATOM 3516 N N . ILE B 1 47 ? -21.391 -10.234 -19.719 1 87.31 47 ILE B N 1
ATOM 3517 C CA . ILE B 1 47 ? -20.906 -9.922 -18.375 1 87.31 47 ILE B CA 1
ATOM 3518 C C . ILE B 1 47 ? -20.172 -11.133 -17.812 1 87.31 47 ILE B C 1
ATOM 3520 O O . ILE B 1 47 ? -19.094 -10.984 -17.203 1 87.31 47 ILE B O 1
ATOM 3524 N N . LEU B 1 48 ? -20.703 -12.227 -18.047 1 90.25 48 LEU B N 1
ATOM 3525 C CA . LEU B 1 48 ? -20.094 -13.453 -17.547 1 90.25 48 LEU B CA 1
ATOM 3526 C C . LEU B 1 48 ? -18.766 -13.727 -18.266 1 90.25 48 LEU B C 1
ATOM 3528 O O . LEU B 1 48 ? -17.797 -14.172 -17.625 1 90.25 48 LEU B O 1
ATOM 3532 N N . SER B 1 49 ? -18.766 -13.422 -19.484 1 90.38 49 SER B N 1
ATOM 3533 C CA . SER B 1 49 ? -17.531 -13.617 -20.25 1 90.38 49 SER B CA 1
ATOM 3534 C C . SER B 1 49 ? -16.422 -12.688 -19.766 1 90.38 49 SER B C 1
ATOM 3536 O O . SER B 1 49 ? -15.266 -13.094 -19.672 1 90.38 49 SER B O 1
ATOM 3538 N N . GLU B 1 50 ? -16.828 -11.539 -19.469 1 88.88 50 GLU B N 1
ATOM 3539 C CA . GLU B 1 50 ? -15.859 -10.586 -18.938 1 88.88 50 GLU B CA 1
ATOM 3540 C C . GLU B 1 50 ? -15.312 -11.039 -17.594 1 88.88 50 GLU B C 1
ATOM 3542 O O . GLU B 1 50 ? -14.117 -10.898 -17.328 1 88.88 50 GLU B O 1
ATOM 3547 N N . PHE B 1 51 ? -16.188 -11.539 -16.875 1 90.69 51 PHE B N 1
ATOM 3548 C CA . PHE B 1 51 ? -15.75 -12.023 -15.562 1 90.69 51 PHE B CA 1
ATOM 3549 C C . PHE B 1 51 ? -14.859 -13.25 -15.711 1 90.69 51 PHE B C 1
ATOM 3551 O O . PHE B 1 51 ? -13.898 -13.414 -14.945 1 90.69 51 PHE B O 1
ATOM 3558 N N . GLU B 1 52 ? -15.188 -14.055 -16.594 1 92.12 52 GLU B N 1
ATOM 3559 C CA . GLU B 1 52 ? -14.352 -15.219 -16.859 1 92.12 52 GLU B CA 1
ATOM 3560 C C . GLU B 1 52 ? -12.93 -14.805 -17.234 1 92.12 52 GLU B C 1
ATOM 3562 O O . GLU B 1 52 ? -11.961 -15.398 -16.766 1 92.12 52 GLU B O 1
ATOM 3567 N N . LEU B 1 53 ? -12.852 -13.836 -18.047 1 90.69 53 LEU B N 1
ATOM 3568 C CA . LEU B 1 53 ? -11.539 -13.336 -18.438 1 90.69 53 LEU B CA 1
ATOM 3569 C C . LEU B 1 53 ? -10.781 -12.789 -17.234 1 90.69 53 LEU B C 1
ATOM 3571 O O . LEU B 1 53 ? -9.57 -12.977 -17.125 1 90.69 53 LEU B O 1
ATOM 3575 N N . ARG B 1 54 ? -11.414 -12.211 -16.375 1 89.88 54 ARG B N 1
ATOM 3576 C CA . ARG B 1 54 ? -10.797 -11.688 -15.156 1 89.88 54 ARG B CA 1
ATOM 3577 C C . ARG B 1 54 ? -10.258 -12.812 -14.281 1 89.88 54 ARG B C 1
ATOM 3579 O O . ARG B 1 54 ? -9.156 -12.719 -13.742 1 89.88 54 ARG B O 1
ATOM 3586 N N . LEU B 1 55 ? -11.094 -13.812 -14.172 1 91.75 55 LEU B N 1
ATOM 3587 C CA . LEU B 1 55 ? -10.68 -14.977 -13.398 1 91.75 55 LEU B CA 1
ATOM 3588 C C . LEU B 1 55 ? -9.438 -15.625 -14 1 91.75 55 LEU B C 1
ATOM 3590 O O . LEU B 1 55 ? -8.508 -15.977 -13.281 1 91.75 55 LEU B O 1
ATOM 3594 N N . LEU B 1 56 ? -9.516 -15.672 -15.227 1 92.62 56 LEU B N 1
ATOM 3595 C CA . LEU B 1 56 ? -8.375 -16.25 -15.922 1 92.62 56 LEU B CA 1
ATOM 3596 C C . LEU B 1 56 ? -7.125 -15.398 -15.727 1 92.62 56 LEU B C 1
ATOM 3598 O O . LEU B 1 56 ? -6.039 -15.93 -15.469 1 92.62 56 LEU B O 1
ATOM 3602 N N . ASN B 1 57 ? -7.301 -14.188 -15.789 1 88.31 57 ASN B N 1
ATOM 3603 C CA . ASN B 1 57 ? -6.176 -13.273 -15.586 1 88.31 57 ASN B CA 1
ATOM 3604 C C . ASN B 1 57 ? -5.641 -13.359 -14.156 1 88.31 57 ASN B C 1
ATOM 3606 O O . ASN B 1 57 ? -4.43 -13.258 -13.938 1 88.31 57 ASN B O 1
ATOM 3610 N N . MET B 1 58 ? -6.523 -13.516 -13.227 1 88.69 58 MET B N 1
ATOM 3611 C CA . MET B 1 58 ? -6.113 -13.656 -11.836 1 88.69 58 MET B CA 1
ATOM 3612 C C . MET B 1 58 ? -5.176 -14.844 -11.664 1 88.69 58 MET B C 1
ATOM 3614 O O . MET B 1 58 ? -4.188 -14.758 -10.93 1 88.69 58 MET B O 1
ATOM 3618 N N . PHE B 1 59 ? -5.453 -15.875 -12.445 1 90.75 59 PHE B N 1
ATOM 3619 C CA . PHE B 1 59 ? -4.648 -17.094 -12.32 1 90.75 59 PHE B CA 1
ATOM 3620 C C . PHE B 1 59 ? -3.516 -17.094 -13.336 1 90.75 59 PHE B C 1
ATOM 3622 O O . PHE B 1 59 ? -2.662 -17.984 -13.32 1 90.75 59 PHE B O 1
ATOM 3629 N N . GLY B 1 60 ? -3.553 -16.109 -14.188 1 88.31 60 GLY B N 1
ATOM 3630 C CA . GLY B 1 60 ? -2.545 -16.094 -15.234 1 88.31 60 GLY B CA 1
ATOM 3631 C C . GLY B 1 60 ? -2.766 -17.156 -16.297 1 88.31 60 GLY B C 1
ATOM 3632 O O . GLY B 1 60 ? -1.807 -17.734 -16.812 1 88.31 60 GLY B O 1
ATOM 3633 N N . LEU B 1 61 ? -4 -17.484 -16.578 1 92.69 61 LEU B N 1
ATOM 3634 C CA . LEU B 1 61 ? -4.375 -18.516 -17.547 1 92.69 61 LEU B CA 1
ATOM 3635 C C . LEU B 1 61 ? -5.016 -17.875 -18.781 1 92.69 61 LEU B C 1
ATOM 3637 O O . LEU B 1 61 ? -5.637 -16.812 -18.688 1 92.69 61 LEU B O 1
ATOM 3641 N N . LYS B 1 62 ? -4.867 -18.484 -19.875 1 91.12 62 LYS B N 1
ATOM 3642 C CA . LYS B 1 62 ? -5.52 -18.031 -21.094 1 91.12 62 LYS B CA 1
ATOM 3643 C C . LYS B 1 62 ? -6.863 -18.719 -21.297 1 91.12 62 LYS B C 1
ATOM 3645 O O . LYS B 1 62 ? -7.793 -18.141 -21.859 1 91.12 62 LYS B O 1
ATOM 3650 N N . ARG B 1 63 ? -6.977 -19.906 -20.844 1 93.69 63 ARG B N 1
ATOM 3651 C CA . ARG B 1 63 ? -8.195 -20.703 -20.875 1 93.69 63 ARG B CA 1
ATOM 3652 C C . ARG B 1 63 ? -8.227 -21.688 -19.703 1 93.69 63 ARG B C 1
ATOM 3654 O O . ARG B 1 63 ? -7.203 -21.938 -19.062 1 93.69 63 ARG B O 1
ATOM 3661 N N . ARG B 1 64 ? -9.367 -22.125 -19.391 1 93.94 64 ARG B N 1
ATOM 3662 C CA . ARG B 1 64 ? -9.5 -23.109 -18.312 1 93.94 64 ARG B CA 1
ATOM 3663 C C . ARG B 1 64 ? -8.68 -24.359 -18.609 1 93.94 64 ARG B C 1
ATOM 3665 O O . ARG B 1 64 ? -8.766 -24.922 -19.703 1 93.94 64 ARG B O 1
ATOM 3672 N N . PRO B 1 65 ? -7.906 -24.766 -17.641 1 94.88 65 PRO B N 1
ATOM 3673 C CA . PRO B 1 65 ? -7.145 -26 -17.844 1 94.88 65 PRO B CA 1
ATOM 3674 C C . PRO B 1 65 ? -8.031 -27.234 -17.859 1 94.88 65 PRO B C 1
ATOM 3676 O O . PRO B 1 65 ? -9 -27.312 -17.109 1 94.88 65 PRO B O 1
ATOM 3679 N N . ASN B 1 66 ? -7.762 -28.109 -18.766 1 92.44 66 ASN B N 1
ATOM 3680 C CA . ASN B 1 66 ? -8.414 -29.406 -18.875 1 92.44 66 ASN B CA 1
ATOM 3681 C C . ASN B 1 66 ? -7.395 -30.531 -18.969 1 92.44 66 ASN B C 1
ATOM 3683 O O . ASN B 1 66 ? -7.211 -31.141 -20.031 1 92.44 66 ASN B O 1
ATOM 3687 N N . PRO B 1 67 ? -6.852 -30.828 -17.812 1 93.19 67 PRO B N 1
ATOM 3688 C CA . PRO B 1 67 ? -5.797 -31.844 -17.828 1 93.19 67 PRO B CA 1
ATOM 3689 C C . PRO B 1 67 ? -6.324 -33.25 -18.156 1 93.19 67 PRO B C 1
ATOM 3691 O O . PRO B 1 67 ? -7.48 -33.562 -17.875 1 93.19 67 PRO B O 1
ATOM 3694 N N . SER B 1 68 ? -5.434 -33.969 -18.797 1 90.62 68 SER B N 1
ATOM 3695 C CA . SER B 1 68 ? -5.766 -35.344 -19.078 1 90.62 68 SER B CA 1
ATOM 3696 C C . SER B 1 68 ? -5.793 -36.188 -17.812 1 90.62 68 SER B C 1
ATOM 3698 O O . SER B 1 68 ? -5.172 -35.844 -16.812 1 90.62 68 SER B O 1
ATOM 3700 N N . LYS B 1 69 ? -6.621 -37.25 -17.734 1 84.75 69 LYS B N 1
ATOM 3701 C CA . LYS B 1 69 ? -6.766 -38.094 -16.562 1 84.75 69 LYS B CA 1
ATOM 3702 C C . LYS B 1 69 ? -5.43 -38.719 -16.172 1 84.75 69 LYS B C 1
ATOM 3704 O O . LYS B 1 69 ? -5.191 -39.031 -15 1 84.75 69 LYS B O 1
ATOM 3709 N N . GLY B 1 70 ? -4.516 -38.812 -17.094 1 81.19 70 GLY B N 1
ATOM 3710 C CA . GLY B 1 70 ? -3.248 -39.469 -16.797 1 81.19 70 GLY B CA 1
ATOM 3711 C C . GLY B 1 70 ? -2.094 -38.469 -16.672 1 81.19 70 GLY B C 1
ATOM 3712 O O . GLY B 1 70 ? -0.933 -38.875 -16.844 1 81.19 70 GLY B O 1
ATOM 3713 N N . ALA B 1 71 ? -2.449 -37.312 -16.266 1 86.06 71 ALA B N 1
ATOM 3714 C CA . ALA B 1 71 ? -1.367 -36.344 -16.141 1 86.06 71 ALA B CA 1
ATOM 3715 C C . ALA B 1 71 ? -0.488 -36.656 -14.93 1 86.06 71 ALA B C 1
ATOM 3717 O O . ALA B 1 71 ? -0.994 -37 -13.859 1 86.06 71 ALA B O 1
ATOM 3718 N N . VAL B 1 72 ? 0.832 -36.625 -15.156 1 87.75 72 VAL B N 1
ATOM 3719 C CA . VAL B 1 72 ? 1.786 -37 -14.109 1 87.75 72 VAL B CA 1
ATOM 3720 C C . VAL B 1 72 ? 2.299 -35.719 -13.422 1 87.75 72 VAL B C 1
ATOM 3722 O O . VAL B 1 72 ? 2.719 -34.781 -14.094 1 87.75 72 VAL B O 1
ATOM 3725 N N . ILE B 1 73 ? 2.213 -35.75 -12.086 1 92.62 73 ILE B N 1
ATOM 3726 C CA . ILE B 1 73 ? 2.793 -34.688 -11.297 1 92.62 73 ILE B CA 1
ATOM 3727 C C . ILE B 1 73 ? 4.184 -35.094 -10.812 1 92.62 73 ILE B C 1
ATOM 3729 O O . ILE B 1 73 ? 4.32 -36 -10.008 1 92.62 73 ILE B O 1
ATOM 3733 N N . PRO B 1 74 ? 5.152 -34.375 -11.305 1 91.12 74 PRO B N 1
ATOM 3734 C CA . PRO B 1 74 ? 6.5 -34.719 -10.852 1 91.12 74 PRO B CA 1
ATOM 3735 C C . PRO B 1 74 ? 6.66 -34.625 -9.336 1 91.12 74 PRO B C 1
ATOM 3737 O O . PRO B 1 74 ? 6.242 -33.625 -8.742 1 91.12 74 PRO B O 1
ATOM 3740 N N . PRO B 1 75 ? 7.262 -35.625 -8.773 1 86.94 75 PRO B N 1
ATOM 3741 C CA . PRO B 1 75 ? 7.469 -35.562 -7.324 1 86.94 75 PRO B CA 1
ATOM 3742 C C . PRO B 1 75 ? 8.258 -34.344 -6.875 1 86.94 75 PRO B C 1
ATOM 3744 O O . PRO B 1 75 ? 8.023 -33.812 -5.785 1 86.94 75 PRO B O 1
ATOM 3747 N N . TYR B 1 76 ? 9.141 -33.969 -7.699 1 85.19 76 TYR B N 1
ATOM 3748 C CA . TYR B 1 76 ? 9.93 -32.781 -7.387 1 85.19 76 TYR B CA 1
ATOM 3749 C C . TYR B 1 76 ? 9.039 -31.578 -7.117 1 85.19 76 TYR B C 1
ATOM 3751 O O . TYR B 1 76 ? 9.273 -30.812 -6.18 1 85.19 76 TYR B O 1
ATOM 3759 N N . MET B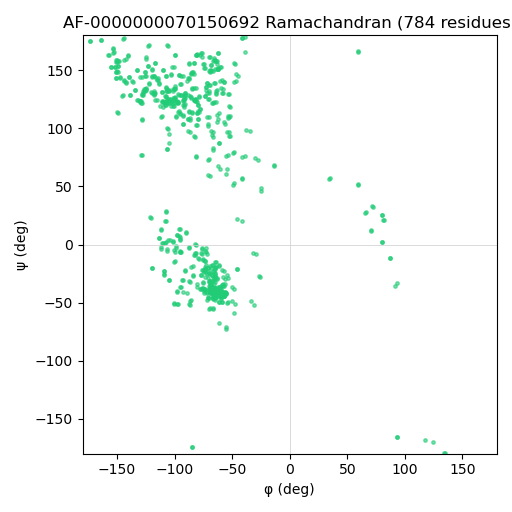 1 77 ? 8.055 -31.406 -7.863 1 91.44 77 MET B N 1
ATOM 3760 C CA . MET B 1 77 ? 7.148 -30.266 -7.738 1 91.44 77 MET B CA 1
ATOM 3761 C C . MET B 1 77 ? 6.305 -30.391 -6.473 1 91.44 77 MET B C 1
ATOM 3763 O O . MET B 1 77 ? 6.027 -29.375 -5.812 1 91.44 77 MET B O 1
ATOM 3767 N N . LEU B 1 78 ? 5.91 -31.562 -6.176 1 90.69 78 LEU B N 1
ATOM 3768 C CA . LEU B 1 78 ? 5.16 -31.797 -4.949 1 90.69 78 LEU B CA 1
ATOM 3769 C C . LEU B 1 78 ? 6.012 -31.484 -3.723 1 90.69 78 LEU B C 1
ATOM 3771 O O . LEU B 1 78 ? 5.527 -30.875 -2.766 1 90.69 78 LEU B O 1
ATOM 3775 N N . ASP B 1 79 ? 7.203 -31.859 -3.859 1 85.94 79 ASP B N 1
ATOM 3776 C CA . ASP B 1 79 ? 8.125 -31.578 -2.762 1 85.94 79 ASP B CA 1
ATOM 3777 C C . ASP B 1 79 ? 8.352 -30.078 -2.604 1 85.94 79 ASP B C 1
ATOM 3779 O O . ASP B 1 79 ? 8.43 -29.578 -1.483 1 85.94 79 ASP B O 1
ATOM 3783 N N . LEU B 1 80 ? 8.516 -29.5 -3.688 1 86.88 80 LEU B N 1
ATOM 3784 C CA . LEU B 1 80 ? 8.68 -28.047 -3.662 1 86.88 80 LEU B CA 1
ATOM 3785 C C . LEU B 1 80 ? 7.469 -27.375 -3.023 1 86.88 80 LEU B C 1
ATOM 3787 O O . LEU B 1 80 ? 7.617 -26.438 -2.23 1 86.88 80 LEU B O 1
ATOM 3791 N N . TYR B 1 81 ? 6.324 -27.75 -3.342 1 91.06 81 TYR B N 1
ATOM 3792 C CA . TYR B 1 81 ? 5.102 -27.219 -2.756 1 91.06 81 TYR B CA 1
ATOM 3793 C C . TYR B 1 81 ? 5.082 -27.422 -1.245 1 91.06 81 TYR B C 1
ATOM 3795 O O . TYR B 1 81 ? 4.766 -26.5 -0.49 1 91.06 81 TYR B O 1
ATOM 3803 N N . ARG B 1 82 ? 5.363 -28.609 -0.84 1 87.69 82 ARG B N 1
ATOM 3804 C CA . ARG B 1 82 ? 5.355 -28.922 0.583 1 87.69 82 ARG B CA 1
ATOM 3805 C C . ARG B 1 82 ? 6.375 -28.078 1.343 1 87.69 82 ARG B C 1
ATOM 3807 O O . ARG B 1 82 ? 6.129 -27.672 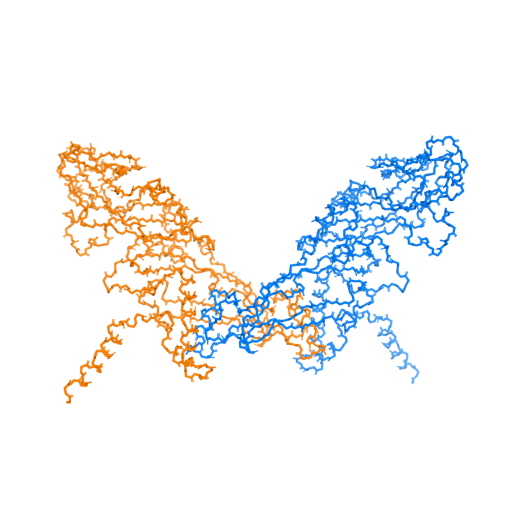2.482 1 87.69 82 ARG B O 1
ATOM 3814 N N . LEU B 1 83 ? 7.418 -27.859 0.721 1 81.56 83 LEU B N 1
ATOM 3815 C CA . LEU B 1 83 ? 8.445 -27.016 1.331 1 81.56 83 LEU B CA 1
ATOM 3816 C C . LEU B 1 83 ? 7.953 -25.594 1.519 1 81.56 83 LEU B C 1
ATOM 3818 O O . LEU B 1 83 ? 8.109 -25.016 2.596 1 81.56 83 LEU B O 1
ATOM 3822 N N . HIS B 1 84 ? 7.312 -25.109 0.602 1 82.81 84 HIS B N 1
ATOM 3823 C CA . HIS B 1 84 ? 6.914 -23.703 0.618 1 82.81 84 HIS B CA 1
ATOM 3824 C C . HIS B 1 84 ? 5.625 -23.516 1.409 1 82.81 84 HIS B C 1
ATOM 3826 O O . HIS B 1 84 ? 5.359 -22.406 1.909 1 82.81 84 HIS B O 1
ATOM 3832 N N . SER B 1 85 ? 4.832 -24.531 1.469 1 82.75 85 SER B N 1
ATOM 3833 C CA . SER B 1 85 ? 3.582 -24.438 2.219 1 82.75 85 SER B CA 1
ATOM 3834 C C . SER B 1 85 ? 3.814 -24.672 3.709 1 82.75 85 SER B C 1
ATOM 3836 O O . SER B 1 85 ? 2.896 -24.516 4.516 1 82.75 85 SER B O 1
ATOM 3838 N N . GLY B 1 86 ? 4.961 -24.891 4.121 1 73.62 86 GLY B N 1
ATOM 3839 C CA . GLY B 1 86 ? 5.312 -25.094 5.516 1 73.62 86 GLY B CA 1
ATOM 3840 C C . GLY B 1 86 ? 5.012 -26.5 6.012 1 73.62 86 GLY B C 1
ATOM 3841 O O . GLY B 1 86 ? 5.066 -26.766 7.211 1 73.62 86 GLY B O 1
ATOM 3842 N N . GLN B 1 87 ? 4.551 -27.375 5.238 1 68.88 87 GLN B N 1
ATOM 3843 C CA . GLN B 1 87 ? 4.172 -28.734 5.641 1 68.88 87 GLN B CA 1
ATOM 3844 C C . GLN B 1 87 ? 5.402 -29.594 5.898 1 68.88 87 GLN B C 1
ATOM 3846 O O . GLN B 1 87 ? 5.34 -30.562 6.664 1 68.88 87 GLN B O 1
ATOM 3851 N N . LEU B 1 88 ? 6.402 -29.453 5.145 1 61.31 88 LEU B N 1
ATOM 3852 C CA . LEU B 1 88 ? 7.586 -30.281 5.316 1 61.31 88 LEU B CA 1
ATOM 3853 C C . LEU B 1 88 ? 8.633 -29.578 6.172 1 61.31 88 LEU B C 1
ATOM 3855 O O . LEU B 1 88 ? 8.828 -28.359 6.035 1 61.31 88 LEU B O 1
ATOM 3859 N N . GLU B 1 89 ? 8.836 -30.156 7.391 1 56.31 89 GLU B N 1
ATOM 3860 C CA . GLU B 1 89 ? 10.016 -29.734 8.141 1 56.31 89 GLU B CA 1
ATOM 3861 C C . GLU B 1 89 ? 11.25 -29.672 7.246 1 56.31 89 GLU B C 1
ATOM 3863 O O . GLU B 1 89 ? 11.312 -30.344 6.219 1 56.31 89 GLU B O 1
ATOM 3868 N N . GLU B 1 90 ? 12.148 -28.781 7.434 1 53.72 90 GLU B N 1
ATOM 3869 C CA . GLU B 1 90 ? 13.328 -28.391 6.664 1 53.72 90 GLU B CA 1
ATOM 3870 C C . GLU B 1 90 ? 14.062 -29.625 6.141 1 53.72 90 GLU B C 1
ATOM 3872 O O . GLU B 1 90 ? 14.773 -30.297 6.891 1 53.72 90 GLU B O 1
ATOM 3877 N N . PRO B 1 91 ? 13.422 -30.438 5.422 1 50.75 91 PRO B N 1
ATOM 3878 C CA . PRO B 1 91 ? 14.523 -31.312 5.039 1 50.75 91 PRO B CA 1
ATOM 3879 C C . PRO B 1 91 ? 15.758 -30.562 4.559 1 50.75 91 PRO B C 1
ATOM 3881 O O . PRO B 1 91 ? 15.656 -29.375 4.223 1 50.75 91 PRO B O 1
ATOM 3884 N N . ALA B 1 92 ? 16.938 -31.156 4.656 1 48.41 92 ALA B N 1
ATOM 3885 C CA . ALA B 1 92 ? 18.203 -30.734 4.059 1 48.41 92 ALA B CA 1
ATOM 3886 C C . ALA B 1 92 ? 18 -30.25 2.627 1 48.41 92 ALA B C 1
ATOM 3888 O O . ALA B 1 92 ? 18.156 -31.016 1.676 1 48.41 92 ALA B O 1
ATOM 3889 N N . MET B 1 93 ? 16.766 -29.875 2.232 1 53.56 93 MET B N 1
ATOM 3890 C CA . MET B 1 93 ? 16.766 -29.422 0.846 1 53.56 93 MET B CA 1
ATOM 3891 C C . MET B 1 93 ? 17.906 -28.453 0.585 1 53.56 93 MET B C 1
ATOM 3893 O O . MET B 1 93 ? 18.328 -27.719 1.487 1 53.56 93 MET B O 1
ATOM 3897 N N . ASP B 1 94 ? 18.484 -28.656 -0.63 1 60.72 94 ASP B N 1
ATOM 3898 C CA . ASP B 1 94 ? 19.656 -28 -1.182 1 60.72 94 ASP B CA 1
ATOM 3899 C C . ASP B 1 94 ? 19.5 -26.469 -1.136 1 60.72 94 ASP B C 1
ATOM 3901 O O . ASP B 1 94 ? 18.422 -25.953 -1.419 1 60.72 94 ASP B O 1
ATOM 3905 N N . TYR B 1 95 ? 20.219 -25.875 -0.307 1 61.78 95 TYR B N 1
ATOM 3906 C CA . TYR B 1 95 ? 20.391 -24.438 -0.237 1 61.78 95 TYR B CA 1
ATOM 3907 C C . TYR B 1 95 ? 20.156 -23.781 -1.597 1 61.78 95 TYR B C 1
ATOM 3909 O O . TYR B 1 95 ? 19.562 -22.703 -1.685 1 61.78 95 TYR B O 1
ATOM 3917 N N . ARG B 1 96 ? 20.422 -24.609 -2.559 1 64.81 96 ARG B N 1
ATOM 3918 C CA . ARG B 1 96 ? 20.297 -24.047 -3.896 1 64.81 96 ARG B CA 1
ATOM 3919 C C . ARG B 1 96 ? 18.844 -23.891 -4.301 1 64.81 96 ARG B C 1
ATOM 3921 O O . ARG B 1 96 ? 18.453 -22.875 -4.883 1 64.81 96 ARG B O 1
ATOM 3928 N N . LEU B 1 97 ? 18.156 -24.859 -3.889 1 68.25 97 LEU B N 1
ATOM 3929 C CA . LEU B 1 97 ? 16.734 -24.812 -4.234 1 68.25 97 LEU B CA 1
ATOM 3930 C C . LEU B 1 97 ? 16.031 -23.688 -3.492 1 68.25 97 LEU B C 1
ATOM 3932 O O . LEU B 1 97 ? 15.195 -22.984 -4.07 1 68.25 97 LEU B O 1
ATOM 3936 N N . GLU B 1 98 ? 16.438 -23.516 -2.34 1 70.25 98 GLU B N 1
ATOM 3937 C CA . GLU B 1 98 ? 15.844 -22.469 -1.522 1 70.25 98 GLU B CA 1
ATOM 3938 C C . GLU B 1 98 ? 16.156 -21.078 -2.094 1 70.25 98 GLU B C 1
ATOM 3940 O O . GLU B 1 98 ? 15.281 -20.203 -2.125 1 70.25 98 GLU B O 1
ATOM 3945 N N . ARG B 1 99 ? 17.297 -21.016 -2.529 1 72.44 99 ARG B N 1
ATOM 3946 C CA . ARG B 1 99 ? 17.703 -19.719 -3.08 1 72.44 99 ARG B CA 1
ATOM 3947 C C . ARG B 1 99 ? 16.969 -19.422 -4.375 1 72.44 99 ARG B C 1
ATOM 3949 O O . ARG B 1 99 ? 16.5 -18.297 -4.582 1 72.44 99 ARG B O 1
ATOM 3956 N N . ALA B 1 100 ? 16.844 -20.453 -5.18 1 75.62 100 ALA B N 1
ATOM 3957 C CA . ALA B 1 100 ? 16.172 -20.25 -6.453 1 75.62 100 ALA B CA 1
ATOM 3958 C C . ALA B 1 100 ? 14.695 -19.922 -6.238 1 75.62 100 ALA B C 1
ATOM 3960 O O . ALA B 1 100 ? 14.148 -19.031 -6.891 1 75.62 100 ALA B O 1
ATOM 3961 N N . ALA B 1 101 ? 14.172 -20.547 -5.285 1 73.25 101 ALA B N 1
ATOM 3962 C CA . ALA B 1 101 ? 12.742 -20.391 -5.027 1 73.25 101 ALA B CA 1
ATOM 3963 C C . ALA B 1 101 ? 12.453 -19.047 -4.348 1 73.25 101 ALA B C 1
ATOM 3965 O O . ALA B 1 101 ? 11.359 -18.484 -4.508 1 73.25 101 ALA B O 1
ATOM 3966 N N . SER B 1 102 ? 13.445 -18.469 -3.721 1 75.5 102 SER B N 1
ATOM 3967 C CA . SER B 1 102 ? 13.234 -17.25 -2.951 1 75.5 102 SER B CA 1
ATOM 3968 C C . SER B 1 102 ? 13.078 -16.047 -3.867 1 75.5 102 SER B C 1
ATOM 3970 O O . SER B 1 102 ? 12.523 -15.016 -3.461 1 75.5 102 SER B O 1
ATOM 3972 N N . ARG B 1 103 ? 13.406 -16.266 -5.043 1 81.5 103 ARG B N 1
ATOM 3973 C CA . ARG B 1 103 ? 13.352 -15.117 -5.945 1 81.5 103 ARG B CA 1
ATOM 3974 C C . ARG B 1 103 ? 12.242 -15.281 -6.973 1 81.5 103 ARG B C 1
ATOM 3976 O O . ARG B 1 103 ? 12.023 -14.398 -7.805 1 81.5 103 ARG B O 1
ATOM 3983 N N . ALA B 1 104 ? 11.641 -16.422 -6.875 1 90.94 104 ALA B N 1
ATOM 3984 C CA . ALA B 1 104 ? 10.633 -16.719 -7.887 1 90.94 104 ALA B CA 1
ATOM 3985 C C . ALA B 1 104 ? 9.242 -16.812 -7.27 1 90.94 104 ALA B C 1
ATOM 3987 O O . ALA B 1 104 ? 9.094 -17.203 -6.105 1 90.94 104 ALA B O 1
ATOM 3988 N N . ASN B 1 105 ? 8.273 -16.328 -8.023 1 92.38 105 ASN B N 1
ATOM 3989 C CA . ASN B 1 105 ? 6.906 -16.547 -7.562 1 92.38 105 ASN B CA 1
ATOM 3990 C C . ASN B 1 105 ? 6.188 -17.594 -8.398 1 92.38 105 ASN B C 1
ATOM 3992 O O . ASN B 1 105 ? 5.031 -17.922 -8.125 1 92.38 105 ASN B O 1
ATOM 3996 N N . THR B 1 106 ? 6.871 -18.047 -9.406 1 94.88 106 THR B N 1
ATOM 3997 C CA . THR B 1 106 ? 6.316 -19.078 -10.281 1 94.88 106 THR B CA 1
ATOM 3998 C C . THR B 1 106 ? 7.383 -20.109 -10.641 1 94.88 106 THR B C 1
ATOM 4000 O O . THR B 1 106 ? 8.5 -19.75 -11.023 1 94.88 106 THR B O 1
ATOM 4003 N N . VAL B 1 107 ? 7.078 -21.328 -10.461 1 95.12 107 VAL B N 1
ATOM 4004 C CA . VAL B 1 107 ? 7.934 -22.453 -10.859 1 95.12 107 VAL B CA 1
ATOM 4005 C C . VAL B 1 107 ? 7.191 -23.344 -11.852 1 95.12 107 VAL B C 1
ATOM 4007 O O . VAL B 1 107 ? 6.031 -23.703 -11.625 1 95.12 107 VAL B O 1
ATOM 4010 N N . ARG B 1 108 ? 7.832 -23.672 -12.945 1 96.06 108 ARG B N 1
ATOM 4011 C CA . ARG B 1 108 ? 7.219 -24.516 -13.961 1 96.06 108 ARG B CA 1
ATOM 4012 C C . ARG B 1 108 ? 8.094 -25.719 -14.273 1 96.06 108 ARG B C 1
ATOM 4014 O O . ARG B 1 108 ? 9.328 -25.625 -14.266 1 96.06 108 ARG B O 1
ATOM 4021 N N . SER B 1 109 ? 7.457 -26.828 -14.555 1 96.06 109 SER B N 1
ATOM 4022 C CA . SER B 1 109 ? 8.195 -28.031 -14.891 1 96.06 109 SER B CA 1
ATOM 4023 C C . SER B 1 109 ? 7.887 -28.5 -16.297 1 96.06 109 SER B C 1
ATOM 4025 O O . SER B 1 109 ? 6.758 -28.359 -16.781 1 96.06 109 SER B O 1
ATOM 4027 N N . PHE B 1 110 ? 8.906 -29.062 -16.969 1 95.69 110 PHE B N 1
ATOM 4028 C CA . PHE B 1 110 ? 8.805 -29.562 -18.328 1 95.69 110 PHE B CA 1
ATOM 4029 C C . PHE B 1 110 ? 9.414 -30.953 -18.438 1 95.69 110 PHE B C 1
ATOM 4031 O O . PHE B 1 110 ? 10.57 -31.172 -18.078 1 95.69 110 PHE B O 1
ATOM 4038 N N . HIS B 1 111 ? 8.609 -31.828 -18.906 1 91.56 111 HIS B N 1
ATOM 4039 C CA . HIS B 1 111 ? 9.172 -33.125 -19.266 1 91.56 111 HIS B CA 1
ATOM 4040 C C . HIS B 1 111 ? 9.766 -33.125 -20.672 1 91.56 111 HIS B C 1
ATOM 4042 O O . HIS B 1 111 ? 9.32 -32.344 -21.531 1 91.56 111 HIS B O 1
ATOM 4048 N N . HIS B 1 112 ? 10.781 -33.906 -20.859 1 88.94 112 HIS B N 1
ATOM 4049 C CA . HIS B 1 112 ? 11.414 -33.969 -22.172 1 88.94 112 HIS B CA 1
ATOM 4050 C C . HIS B 1 112 ? 10.5 -34.625 -23.203 1 88.94 112 HIS B C 1
ATOM 4052 O O . HIS B 1 112 ? 9.594 -35.375 -22.828 1 88.94 112 HIS B O 1
ATOM 4058 N N . GLU B 1 113 ? 10.711 -34.281 -24.422 1 86.69 113 GLU B N 1
ATOM 4059 C CA . GLU B 1 113 ? 10 -34.938 -25.516 1 86.69 113 GLU B CA 1
ATOM 4060 C C . GLU B 1 113 ? 10.625 -36.281 -25.859 1 86.69 113 GLU B C 1
ATOM 4062 O O . GLU B 1 113 ? 11.711 -36.344 -26.438 1 86.69 113 GLU B O 1
ATOM 4067 N N . GLU B 1 114 ? 9.938 -37.312 -25.516 1 78.44 114 GLU B N 1
ATOM 4068 C CA . GLU B 1 114 ? 10.492 -38.656 -25.672 1 78.44 114 GLU B CA 1
ATOM 4069 C C . GLU B 1 114 ? 10.75 -38.969 -27.141 1 78.44 114 GLU B C 1
ATOM 4071 O O . GLU B 1 114 ? 11.68 -39.719 -27.469 1 78.44 114 GLU B O 1
ATOM 4076 N N . SER B 1 115 ? 9.984 -38.406 -28 1 76.06 115 SER B N 1
ATOM 4077 C CA . SER B 1 115 ? 10.125 -38.688 -29.422 1 76.06 115 SER B CA 1
ATOM 4078 C C . SER B 1 115 ? 11.438 -38.125 -29.969 1 76.06 115 SER B C 1
ATOM 4080 O O . SER B 1 115 ? 11.93 -38.594 -31 1 76.06 115 SER B O 1
ATOM 4082 N N . LEU B 1 116 ? 11.992 -37.219 -29.297 1 70.19 116 LEU B N 1
ATOM 4083 C CA . LEU B 1 116 ? 13.195 -36.562 -29.797 1 70.19 116 LEU B CA 1
ATOM 4084 C C . LEU B 1 116 ? 14.438 -37.062 -29.078 1 70.19 116 LEU B C 1
ATOM 4086 O O . LEU B 1 116 ? 15.539 -36.562 -29.281 1 70.19 116 LEU B O 1
ATOM 4090 N N . GLU B 1 117 ? 14.141 -38.062 -28.203 1 67.94 117 GLU B N 1
ATOM 4091 C CA . GLU B 1 117 ? 15.289 -38.625 -27.5 1 67.94 117 GLU B CA 1
ATOM 4092 C C . GLU B 1 117 ? 16.156 -39.438 -28.438 1 67.94 117 GLU B C 1
ATOM 4094 O O . GLU B 1 117 ? 15.648 -40.312 -29.156 1 67.94 117 GLU B O 1
ATOM 4099 N N . GLU B 1 118 ? 17.391 -38.938 -28.938 1 63.97 118 GLU B N 1
ATOM 4100 C CA . GLU B 1 118 ? 18.266 -39.688 -29.828 1 63.97 118 GLU B CA 1
ATOM 4101 C C . GLU B 1 118 ? 19.438 -40.312 -29.078 1 63.97 118 GLU B C 1
ATOM 4103 O O . GLU B 1 118 ? 20 -39.688 -28.172 1 63.97 118 GLU B O 1
ATOM 4108 N N . LEU B 1 119 ? 19.531 -41.719 -29.109 1 55.44 119 LEU B N 1
ATOM 4109 C CA . LEU B 1 119 ? 20.562 -42.5 -28.438 1 55.44 119 LEU B CA 1
ATOM 4110 C C . LEU B 1 119 ? 21.844 -42.531 -29.25 1 55.44 119 LEU B C 1
ATOM 4112 O O . LEU B 1 119 ? 21.906 -43.188 -30.297 1 55.44 119 LEU B O 1
ATOM 4116 N N . PRO B 1 120 ? 22.656 -41.438 -29.266 1 52.41 120 PRO B N 1
ATOM 4117 C CA . PRO B 1 120 ? 23.859 -41.875 -29.984 1 52.41 120 PRO B CA 1
ATOM 4118 C C . PRO B 1 120 ? 24.656 -42.938 -29.219 1 52.41 120 PRO B C 1
ATOM 4120 O O . PRO B 1 120 ? 24.828 -42.812 -28 1 52.41 120 PRO B O 1
ATOM 4123 N N . GLU B 1 121 ? 24.469 -44.219 -29.406 1 48.34 121 GLU B N 1
ATOM 4124 C CA . GLU B 1 121 ? 25.297 -45.219 -28.781 1 48.34 121 GLU B CA 1
ATOM 4125 C C . GLU B 1 121 ? 26.766 -45.094 -29.188 1 48.34 121 GLU B C 1
ATOM 4127 O O . GLU B 1 121 ? 27.109 -45.25 -30.359 1 48.34 121 GLU B O 1
ATOM 4132 N N . ALA B 1 122 ? 27.5 -43.969 -28.828 1 45.91 122 ALA B N 1
ATOM 4133 C CA . ALA B 1 122 ? 28.922 -44.156 -29.094 1 45.91 122 ALA B CA 1
ATOM 4134 C C . ALA B 1 122 ? 29.578 -45.062 -28.047 1 45.91 122 ALA B C 1
ATOM 4136 O O . ALA B 1 122 ? 29.031 -45.25 -26.953 1 45.91 122 ALA B O 1
ATOM 4137 N N . SER B 1 123 ? 30.75 -45.688 -28.219 1 48.25 123 SER B N 1
ATOM 4138 C CA . SER B 1 123 ? 31.609 -46.594 -27.438 1 48.25 123 SER B CA 1
ATOM 4139 C C . SER B 1 123 ? 32.062 -45.906 -26.141 1 48.25 123 SER B C 1
ATOM 4141 O O . SER B 1 123 ? 32.656 -44.844 -26.156 1 48.25 123 SER B O 1
ATOM 4143 N N . GLY B 1 124 ? 31.578 -46.406 -24.797 1 53.97 124 GLY B N 1
ATOM 4144 C CA . GLY B 1 124 ? 31.984 -46.125 -23.422 1 53.97 124 GLY B CA 1
ATOM 4145 C C . GLY B 1 124 ? 31.219 -45 -22.766 1 53.97 124 GLY B C 1
ATOM 4146 O O . GLY B 1 124 ? 31.266 -44.812 -21.547 1 53.97 124 GLY B O 1
ATOM 4147 N N . THR B 1 125 ? 30.844 -43.969 -23.469 1 60.88 125 THR B N 1
ATOM 4148 C CA . THR B 1 125 ? 30.109 -42.844 -22.938 1 60.88 125 THR B CA 1
ATOM 4149 C C . THR B 1 125 ? 28.625 -42.938 -23.297 1 60.88 125 THR B C 1
ATOM 4151 O O . THR B 1 125 ? 28.281 -43.312 -24.422 1 60.88 125 THR B O 1
ATOM 4154 N N . THR B 1 126 ? 27.875 -43 -22.234 1 74.81 126 THR B N 1
ATOM 4155 C CA . THR B 1 126 ? 26.438 -42.969 -22.484 1 74.81 126 THR B CA 1
ATOM 4156 C C . THR B 1 126 ? 25.922 -41.562 -22.562 1 74.81 126 THR B C 1
ATOM 4158 O O . THR B 1 126 ? 26.078 -40.781 -21.609 1 74.81 126 THR B O 1
ATOM 4161 N N . ALA B 1 127 ? 25.797 -41.062 -23.781 1 80.31 127 ALA B N 1
ATOM 4162 C CA . ALA B 1 127 ? 25.266 -39.719 -23.953 1 80.31 127 ALA B CA 1
ATOM 4163 C C . ALA B 1 127 ? 23.844 -39.75 -24.531 1 80.31 127 ALA B C 1
ATOM 4165 O O . ALA B 1 127 ? 23.547 -40.594 -25.391 1 80.31 127 ALA B O 1
ATOM 4166 N N . ARG B 1 128 ? 23 -38.938 -23.922 1 83.5 128 ARG B N 1
ATOM 4167 C CA . ARG B 1 128 ? 21.625 -38.812 -24.406 1 83.5 128 ARG B CA 1
ATOM 4168 C C . ARG B 1 128 ? 21.234 -37.375 -24.625 1 83.5 128 ARG B C 1
ATOM 4170 O O . ARG B 1 128 ? 21.688 -36.469 -23.906 1 83.5 128 ARG B O 1
ATOM 4177 N N . ARG B 1 129 ? 20.422 -37.219 -25.703 1 87.56 129 ARG B N 1
ATOM 4178 C CA . ARG B 1 129 ? 19.922 -35.906 -26 1 87.56 129 ARG B CA 1
ATOM 4179 C C . ARG B 1 129 ? 18.5 -35.719 -25.5 1 87.56 129 ARG B C 1
ATOM 4181 O O . ARG B 1 129 ? 17.656 -36.594 -25.641 1 87.56 129 ARG B O 1
ATOM 4188 N N . PHE B 1 130 ? 18.25 -34.625 -24.891 1 90.69 130 PHE B N 1
ATOM 4189 C CA . PHE B 1 130 ? 16.922 -34.281 -24.375 1 90.69 130 PHE B CA 1
ATOM 4190 C C . PHE B 1 130 ? 16.453 -32.938 -24.906 1 90.69 130 PHE B C 1
ATOM 4192 O O . PHE B 1 130 ? 17.234 -31.984 -24.969 1 90.69 130 PHE B O 1
ATOM 4199 N N . PHE B 1 131 ? 15.195 -32.969 -25.344 1 92.69 131 PHE B N 1
ATOM 4200 C CA . PHE B 1 131 ? 14.57 -31.734 -25.781 1 92.69 131 PHE B CA 1
ATOM 4201 C C . PHE B 1 131 ? 13.367 -31.375 -24.922 1 92.69 131 PHE B C 1
ATOM 4203 O O . PHE B 1 131 ? 12.539 -32.25 -24.625 1 92.69 131 PHE B O 1
ATOM 4210 N N . PHE B 1 132 ? 13.336 -30.172 -24.438 1 95.19 132 PHE B N 1
ATOM 4211 C CA . PHE B 1 132 ? 12.234 -29.656 -23.641 1 95.19 132 PHE B CA 1
ATOM 4212 C C . PHE B 1 132 ? 11.539 -28.516 -24.359 1 95.19 132 PHE B C 1
ATOM 4214 O O . PHE B 1 132 ? 12.18 -27.531 -24.734 1 95.19 132 PHE B O 1
ATOM 4221 N N . ASN B 1 133 ? 10.258 -28.641 -24.547 1 94.31 133 ASN B N 1
ATOM 4222 C CA . ASN B 1 133 ? 9.484 -27.594 -25.188 1 94.31 133 ASN B CA 1
ATOM 4223 C C . ASN B 1 133 ? 9.141 -26.469 -24.219 1 94.31 133 ASN B C 1
ATOM 4225 O O . ASN B 1 133 ? 8.281 -26.625 -23.344 1 94.31 133 ASN B O 1
ATOM 4229 N N . LEU B 1 134 ? 9.703 -25.281 -24.438 1 95.69 134 LEU B N 1
ATOM 4230 C CA . LEU B 1 134 ? 9.539 -24.172 -23.516 1 95.69 134 LEU B CA 1
ATOM 4231 C C . LEU B 1 134 ? 8.617 -23.109 -24.109 1 95.69 134 LEU B C 1
ATOM 4233 O O . LEU B 1 134 ? 8.578 -21.969 -23.625 1 95.69 134 LEU B O 1
ATOM 4237 N N . THR B 1 135 ? 7.824 -23.453 -25.062 1 93.06 135 THR B N 1
ATOM 4238 C CA . THR B 1 135 ? 6.984 -22.484 -25.75 1 93.06 135 THR B CA 1
ATOM 4239 C C . THR B 1 135 ? 5.824 -22.031 -24.875 1 93.06 135 THR B C 1
ATOM 4241 O O . THR B 1 135 ? 5.227 -20.984 -25.109 1 93.06 135 THR B O 1
ATOM 4244 N N . SER B 1 136 ? 5.555 -22.812 -23.859 1 92.56 136 SER B N 1
ATOM 4245 C CA . SER B 1 136 ? 4.41 -22.516 -23 1 92.56 136 SER B CA 1
ATOM 4246 C C . SER B 1 136 ? 4.77 -21.469 -21.938 1 92.56 136 SER B C 1
ATOM 4248 O O . SER B 1 136 ? 3.895 -20.984 -21.219 1 92.56 136 SER B O 1
ATOM 4250 N N . VAL B 1 137 ? 6.039 -21.125 -21.812 1 93.88 137 VAL B N 1
ATOM 4251 C CA . VAL B 1 137 ? 6.441 -20.078 -20.875 1 93.88 137 VAL B CA 1
ATOM 4252 C C . VAL B 1 137 ? 5.898 -18.734 -21.328 1 93.88 137 VAL B C 1
ATOM 4254 O O . VAL B 1 137 ? 6.184 -18.281 -22.438 1 93.88 137 VAL B O 1
ATOM 4257 N N . PRO B 1 138 ? 5.105 -18.094 -20.453 1 91.12 138 PRO B N 1
ATOM 4258 C CA . PRO B 1 138 ? 4.566 -16.797 -20.844 1 91.12 138 PRO B CA 1
ATOM 4259 C C . PRO B 1 138 ? 5.652 -15.75 -21.078 1 91.12 138 PRO B C 1
ATOM 4261 O O . PRO B 1 138 ? 6.66 -15.734 -20.359 1 91.12 138 PRO B O 1
ATOM 4264 N N . ASN B 1 139 ? 5.395 -14.812 -21.938 1 87.12 139 ASN B N 1
ATOM 4265 C CA . ASN B 1 139 ? 6.359 -13.773 -22.281 1 87.12 139 ASN B CA 1
ATOM 4266 C C . ASN B 1 139 ? 6.57 -12.789 -21.141 1 87.12 139 ASN B C 1
ATOM 4268 O O . ASN B 1 139 ? 7.637 -12.188 -21.016 1 87.12 139 ASN B O 1
ATOM 4272 N N . GLU B 1 140 ? 5.602 -12.688 -20.328 1 86.31 140 GLU B N 1
ATOM 4273 C CA . GLU B 1 140 ? 5.664 -11.711 -19.234 1 86.31 140 GLU B CA 1
ATOM 4274 C C . GLU B 1 140 ? 6.469 -12.242 -18.062 1 86.31 140 GLU B C 1
ATOM 4276 O O . GLU B 1 140 ? 6.793 -11.5 -17.141 1 86.31 140 GLU B O 1
ATOM 4281 N N . GLU B 1 141 ? 6.832 -13.453 -18.125 1 89.88 141 GLU B N 1
ATOM 4282 C CA . GLU B 1 141 ? 7.562 -14.062 -17.031 1 89.88 141 GLU B CA 1
ATOM 4283 C C . GLU B 1 141 ? 9.07 -13.922 -17.219 1 89.88 141 GLU B C 1
ATOM 4285 O O . GLU B 1 141 ? 9.594 -14.188 -18.297 1 89.88 141 GLU B O 1
ATOM 4290 N N . PHE B 1 142 ? 9.711 -13.445 -16.156 1 91.62 142 PHE B N 1
ATOM 4291 C CA . PHE B 1 142 ? 11.164 -13.344 -16.141 1 91.62 142 PHE B CA 1
ATOM 4292 C C . PHE B 1 142 ? 11.789 -14.539 -15.438 1 91.62 142 PHE B C 1
ATOM 4294 O O . PHE B 1 142 ? 11.531 -14.773 -14.258 1 91.62 142 PHE B O 1
ATOM 4301 N N . ILE B 1 143 ? 12.641 -15.211 -16.203 1 94.06 143 ILE B N 1
ATOM 4302 C CA . ILE B 1 143 ? 13.25 -16.406 -15.633 1 94.06 143 ILE B CA 1
ATOM 4303 C C . ILE B 1 143 ? 14.461 -16.016 -14.781 1 94.06 143 ILE B C 1
ATOM 4305 O O . ILE B 1 143 ? 15.352 -15.312 -15.25 1 94.06 143 ILE B O 1
ATOM 4309 N N . THR B 1 144 ? 14.414 -16.438 -13.555 1 91.88 144 THR B N 1
ATOM 4310 C CA . THR B 1 144 ? 15.516 -16.141 -12.648 1 91.88 144 THR B CA 1
ATOM 4311 C C . THR B 1 144 ? 16.5 -17.297 -12.609 1 91.88 144 THR B C 1
ATOM 4313 O O . THR B 1 144 ? 17.719 -17.078 -12.5 1 91.88 144 THR B O 1
ATOM 4316 N N . SER B 1 145 ? 16.031 -18.484 -12.688 1 93.81 145 SER B N 1
ATOM 4317 C CA . SER B 1 145 ? 16.891 -19.656 -12.68 1 93.81 145 SER B CA 1
ATOM 4318 C C . SER B 1 145 ? 16.203 -20.859 -13.32 1 93.81 145 SER B C 1
ATOM 4320 O O . SER B 1 145 ? 14.992 -20.828 -13.578 1 93.81 145 SER B O 1
ATOM 4322 N N . ALA B 1 146 ? 17.031 -21.859 -13.672 1 95.81 146 ALA B N 1
ATOM 4323 C CA . ALA B 1 146 ? 16.547 -23.109 -14.25 1 95.81 146 ALA B CA 1
ATOM 4324 C C . ALA B 1 146 ? 17.422 -24.281 -13.836 1 95.81 146 ALA B C 1
ATOM 4326 O O . ALA B 1 146 ? 18.641 -24.141 -13.734 1 95.81 146 ALA B O 1
ATOM 4327 N N . GLU B 1 147 ? 16.766 -25.391 -13.648 1 94.56 147 GLU B N 1
ATOM 4328 C CA . GLU B 1 147 ? 17.484 -26.578 -13.227 1 94.56 147 GLU B CA 1
ATOM 4329 C C . GLU B 1 147 ? 17.016 -27.812 -13.992 1 94.56 147 GLU B C 1
ATOM 4331 O O . GLU B 1 147 ? 15.828 -27.969 -14.258 1 94.56 147 GLU B O 1
ATOM 4336 N N . LEU B 1 148 ? 17.984 -28.625 -14.312 1 94.31 148 LEU B N 1
ATOM 4337 C CA . LEU B 1 148 ? 17.688 -29.922 -14.891 1 94.31 148 LEU B CA 1
ATOM 4338 C C . LEU B 1 148 ? 17.797 -31.016 -13.836 1 94.31 148 LEU B C 1
ATOM 4340 O O . LEU B 1 148 ? 18.812 -31.141 -13.164 1 94.31 148 LEU B O 1
ATOM 4344 N N . GLN B 1 149 ? 16.703 -31.734 -13.742 1 91.06 149 GLN B N 1
ATOM 4345 C CA . GLN B 1 149 ? 16.656 -32.844 -12.789 1 91.06 149 GLN B CA 1
ATOM 4346 C C . GLN B 1 149 ? 16.828 -34.188 -13.484 1 91.06 149 GLN B C 1
ATOM 4348 O O . GLN B 1 149 ? 16.078 -34.5 -14.414 1 91.06 149 GLN B O 1
ATOM 4353 N N . VAL B 1 150 ? 17.844 -34.875 -12.977 1 87.69 150 VAL B N 1
ATOM 4354 C CA . VAL B 1 150 ? 18.109 -36.188 -13.516 1 87.69 150 VAL B CA 1
ATOM 4355 C C . VAL B 1 150 ? 18.141 -37.219 -12.391 1 87.69 150 VAL B C 1
ATOM 4357 O O . VAL B 1 150 ? 18.75 -37 -11.344 1 87.69 150 VAL B O 1
ATOM 4360 N N . PHE B 1 151 ? 17.391 -38.344 -12.641 1 82.06 151 PHE B N 1
ATOM 4361 C CA . PHE B 1 151 ? 17.312 -39.375 -11.617 1 82.06 151 PHE B CA 1
ATOM 4362 C C . PHE B 1 151 ? 18.406 -40.406 -11.812 1 82.06 151 PHE B C 1
ATOM 4364 O O . PHE B 1 151 ? 18.609 -40.906 -12.922 1 82.06 151 PHE B O 1
ATOM 4371 N N . ARG B 1 152 ? 19.094 -40.625 -10.703 1 77 152 ARG B N 1
ATOM 4372 C CA . ARG B 1 152 ? 20.094 -41.688 -10.688 1 77 152 ARG B CA 1
ATOM 4373 C C . ARG B 1 152 ? 19.609 -42.906 -9.93 1 77 152 ARG B C 1
ATOM 4375 O O . ARG B 1 152 ? 19.156 -42.781 -8.789 1 77 152 ARG B O 1
ATOM 4382 N N . GLU B 1 153 ? 19.641 -44.031 -10.609 1 72.31 153 GLU B N 1
ATOM 4383 C CA . GLU B 1 153 ? 19.219 -45.25 -9.938 1 72.31 153 GLU B CA 1
ATOM 4384 C C . GLU B 1 153 ? 20.422 -46.062 -9.492 1 72.31 153 GLU B C 1
ATOM 4386 O O . GLU B 1 153 ? 21.406 -46.188 -10.227 1 72.31 153 GLU B O 1
ATOM 4391 N N . GLN B 1 154 ? 20.266 -46.5 -8.156 1 65.81 154 GLN B N 1
ATOM 4392 C CA . GLN B 1 154 ? 21.312 -47.344 -7.609 1 65.81 154 GLN B CA 1
ATOM 4393 C C . GLN B 1 154 ? 21.344 -48.688 -8.352 1 65.81 154 GLN B C 1
ATOM 4395 O O . GLN B 1 154 ? 20.312 -49.25 -8.68 1 65.81 154 GLN B O 1
ATOM 4400 N N . VAL B 1 155 ? 22.484 -49.062 -8.938 1 58.31 155 VAL B N 1
ATOM 4401 C CA . VAL B 1 155 ? 22.641 -50.375 -9.547 1 58.31 155 VAL B CA 1
ATOM 4402 C C . VAL B 1 155 ? 23.094 -51.375 -8.5 1 58.31 155 VAL B C 1
ATOM 4404 O O . VAL B 1 155 ? 24.094 -51.156 -7.805 1 58.31 155 VAL B O 1
ATOM 4407 N N . ARG B 1 156 ? 22.172 -52.312 -8.094 1 53.19 156 ARG B N 1
ATOM 4408 C CA . ARG B 1 156 ? 22.406 -53.312 -7.082 1 53.19 156 ARG B CA 1
ATOM 4409 C C . ARG B 1 156 ? 23.703 -54.062 -7.359 1 53.19 156 ARG B C 1
ATOM 4411 O O . ARG B 1 156 ? 24.422 -54.469 -6.426 1 53.19 156 ARG B O 1
ATOM 4418 N N . GLU B 1 157 ? 23.797 -54.469 -8.57 1 52.97 157 GLU B N 1
ATOM 4419 C CA . GLU B 1 157 ? 24.891 -55.438 -8.727 1 52.97 157 GLU B CA 1
ATOM 4420 C C . GLU B 1 157 ? 26.219 -54.844 -8.289 1 52.97 157 GLU B C 1
ATOM 4422 O O . GLU B 1 157 ? 27.141 -55.562 -7.895 1 52.97 157 GLU B O 1
ATOM 4427 N N . ALA B 1 158 ? 26.328 -53.688 -8.391 1 49.72 158 ALA B N 1
ATOM 4428 C CA . ALA B 1 158 ? 27.578 -53.062 -7.973 1 49.72 158 ALA B CA 1
ATOM 4429 C C . ALA B 1 158 ? 27.703 -53.062 -6.453 1 49.72 158 ALA B C 1
ATOM 4431 O O . ALA B 1 158 ? 28.641 -52.469 -5.902 1 49.72 158 ALA B O 1
ATOM 4432 N N . LEU B 1 159 ? 26.688 -53.438 -5.809 1 46.53 159 LEU B N 1
ATOM 4433 C CA . LEU B 1 159 ? 26.703 -53.438 -4.348 1 46.53 159 LEU B CA 1
ATOM 4434 C C . LEU B 1 159 ? 27.891 -54.219 -3.812 1 46.53 159 LEU B C 1
ATOM 4436 O O . LEU B 1 159 ? 28.25 -54.094 -2.641 1 46.53 159 LEU B O 1
ATOM 4440 N N . ASP B 1 160 ? 28.078 -55.406 -4.301 1 47.09 160 ASP B N 1
ATOM 4441 C CA . ASP B 1 160 ? 29.062 -56.25 -3.604 1 47.09 160 ASP B CA 1
ATOM 4442 C C . ASP B 1 160 ? 30.406 -55.531 -3.521 1 47.09 160 ASP B C 1
ATOM 4444 O O . ASP B 1 160 ? 31.266 -55.938 -2.734 1 47.09 160 ASP B O 1
ATOM 4448 N N . ASN B 1 161 ? 31.078 -55.406 -4.699 1 47 161 ASN B N 1
ATOM 4449 C CA . ASN B 1 161 ? 32.469 -54.969 -4.586 1 47 161 ASN B CA 1
ATOM 4450 C C . ASN B 1 161 ? 32.531 -53.531 -4.043 1 47 161 ASN B C 1
ATOM 4452 O O . ASN B 1 161 ? 31.578 -52.781 -4.172 1 47 161 ASN B O 1
ATOM 4456 N N . ASN B 1 162 ? 33.656 -53.031 -3.479 1 45.47 162 ASN B N 1
ATOM 4457 C CA . ASN B 1 162 ? 34.031 -51.844 -2.697 1 45.47 162 ASN B CA 1
ATOM 4458 C C . ASN B 1 162 ? 33.312 -50.594 -3.197 1 45.47 162 ASN B C 1
ATOM 4460 O O . ASN B 1 162 ? 32.844 -50.562 -4.34 1 45.47 162 ASN B O 1
ATOM 4464 N N . SER B 1 163 ? 33.25 -49.375 -2.473 1 48.66 163 SER B N 1
ATOM 4465 C CA . SER B 1 163 ? 32.844 -48.031 -2.102 1 48.66 163 SER B CA 1
ATOM 4466 C C . SER B 1 163 ? 32.875 -47.094 -3.307 1 48.66 163 SER B C 1
ATOM 4468 O O . SER B 1 163 ? 32.125 -46.125 -3.357 1 48.66 163 SER B O 1
ATOM 4470 N N . GLY B 1 164 ? 33.969 -46.812 -4.07 1 52.53 164 GLY B N 1
ATOM 4471 C CA . GLY B 1 164 ? 34.625 -45.625 -4.617 1 52.53 164 GLY B CA 1
ATOM 4472 C C . GLY B 1 164 ? 34.219 -45.344 -6.051 1 52.53 164 GLY B C 1
ATOM 4473 O O . GLY B 1 164 ? 34.969 -44.656 -6.781 1 52.53 164 GLY B O 1
ATOM 4474 N N . TYR B 1 165 ? 33.219 -45.906 -6.613 1 61.19 165 TYR B N 1
ATOM 4475 C CA . TYR B 1 165 ? 33.125 -45.625 -8.039 1 61.19 165 TYR B CA 1
ATOM 4476 C C . TYR B 1 165 ? 32.344 -44.344 -8.297 1 61.19 165 TYR B C 1
ATOM 4478 O O . TYR B 1 165 ? 31.266 -44.156 -7.754 1 61.19 165 TYR B O 1
ATOM 4486 N N . HIS B 1 166 ? 33.031 -43.375 -8.805 1 71.38 166 HIS B N 1
ATOM 4487 C CA . HIS B 1 166 ? 32.469 -42.062 -9.125 1 71.38 166 HIS B CA 1
ATOM 4488 C C . HIS B 1 166 ? 32.156 -41.938 -10.617 1 71.38 166 HIS B C 1
ATOM 4490 O O . HIS B 1 166 ? 32.844 -42.562 -11.445 1 71.38 166 HIS B O 1
ATOM 4496 N N . HIS B 1 167 ? 30.953 -41.594 -10.828 1 76.94 167 HIS B N 1
ATOM 4497 C CA . HIS B 1 167 ? 30.609 -41.156 -12.18 1 76.94 167 HIS B CA 1
ATOM 4498 C C . HIS B 1 167 ? 30.484 -39.656 -12.273 1 76.94 167 HIS B C 1
ATOM 4500 O O . HIS B 1 167 ? 30.172 -39 -11.281 1 76.94 167 HIS B O 1
ATOM 4506 N N . ARG B 1 168 ? 30.875 -39.281 -13.43 1 86.19 168 ARG B N 1
ATOM 4507 C CA . ARG B 1 168 ? 30.719 -37.844 -13.703 1 86.19 168 ARG B CA 1
ATOM 4508 C C . ARG B 1 168 ? 29.578 -37.625 -14.688 1 86.19 168 ARG B C 1
ATOM 4510 O O . ARG B 1 168 ? 29.5 -38.281 -15.727 1 86.19 168 ARG B O 1
ATOM 4517 N N . ILE B 1 169 ? 28.672 -36.781 -14.305 1 88.56 169 ILE B N 1
ATOM 4518 C CA . ILE B 1 169 ? 27.578 -36.406 -15.195 1 88.56 169 ILE B CA 1
ATOM 4519 C C . ILE B 1 169 ? 27.812 -35 -15.734 1 88.56 169 ILE B C 1
ATOM 4521 O O . ILE B 1 169 ? 28.016 -34.062 -14.961 1 88.56 169 ILE B O 1
ATOM 4525 N N . ASN B 1 170 ? 27.875 -34.938 -17.031 1 92.44 170 ASN B N 1
ATOM 4526 C CA . ASN B 1 170 ? 28.047 -33.656 -17.703 1 92.44 170 ASN B CA 1
ATOM 4527 C C . ASN B 1 170 ? 26.781 -33.25 -18.469 1 92.44 170 ASN B C 1
ATOM 4529 O O . ASN B 1 170 ? 26.188 -34.062 -19.172 1 92.44 170 ASN B O 1
ATOM 4533 N N . ILE B 1 171 ? 26.422 -32 -18.219 1 95.31 171 ILE B N 1
ATOM 4534 C CA . ILE B 1 171 ? 25.297 -31.469 -18.953 1 95.31 171 ILE B CA 1
ATOM 4535 C C . ILE B 1 171 ? 25.781 -30.438 -19.969 1 95.31 171 ILE B C 1
ATOM 4537 O O . ILE B 1 171 ? 26.453 -29.469 -19.609 1 95.31 171 ILE B O 1
ATOM 4541 N N . TYR B 1 172 ? 25.469 -30.688 -21.266 1 95.5 172 TYR B N 1
ATOM 4542 C CA . TYR B 1 172 ? 25.859 -29.781 -22.344 1 95.5 172 TYR B CA 1
ATOM 4543 C C . TYR B 1 172 ? 24.656 -29.156 -23 1 95.5 172 TYR B C 1
ATOM 4545 O O . TYR B 1 172 ? 23.625 -29.812 -23.188 1 95.5 172 TYR B O 1
ATOM 4553 N N . GLU B 1 173 ? 24.766 -27.891 -23.359 1 96.88 173 GLU B N 1
ATOM 4554 C CA . GLU B 1 173 ? 23.812 -27.25 -24.234 1 96.88 173 GLU B CA 1
ATOM 4555 C C . GLU B 1 173 ? 24.141 -27.5 -25.703 1 96.88 173 GLU B C 1
ATOM 4557 O O . GLU B 1 173 ? 25.281 -27.359 -26.125 1 96.88 173 GLU B O 1
ATOM 4562 N N . ILE B 1 174 ? 23.141 -27.844 -26.453 1 94.44 174 ILE B N 1
ATOM 4563 C CA . ILE B 1 174 ? 23.344 -28.016 -27.875 1 94.44 174 ILE B CA 1
ATOM 4564 C C . ILE B 1 174 ? 23.219 -26.656 -28.578 1 94.44 174 ILE B C 1
ATOM 4566 O O . ILE B 1 174 ? 22.141 -26.078 -28.641 1 94.44 174 ILE B O 1
ATOM 4570 N N . ILE B 1 175 ? 24.297 -26.203 -29.125 1 93.69 175 ILE B N 1
ATOM 4571 C CA . ILE B 1 175 ? 24.312 -24.922 -29.828 1 93.69 175 ILE B CA 1
ATOM 4572 C C . ILE B 1 175 ? 23.891 -25.109 -31.281 1 93.69 175 ILE B C 1
ATOM 4574 O O . ILE B 1 175 ? 23.031 -24.391 -31.797 1 93.69 175 ILE B O 1
ATOM 4578 N N . LYS B 1 176 ? 24.531 -26.109 -31.922 1 91.19 176 LYS B N 1
ATOM 4579 C CA . LYS B 1 176 ? 24.188 -26.5 -33.281 1 91.19 176 LYS B CA 1
ATOM 4580 C C . LYS B 1 176 ? 23.969 -28 -33.406 1 91.19 176 LYS B C 1
ATOM 4582 O O . LYS B 1 176 ? 24.828 -28.797 -33 1 91.19 176 LYS B O 1
ATOM 4587 N N . PRO B 1 177 ? 22.766 -28.297 -33.875 1 87.62 177 PRO B N 1
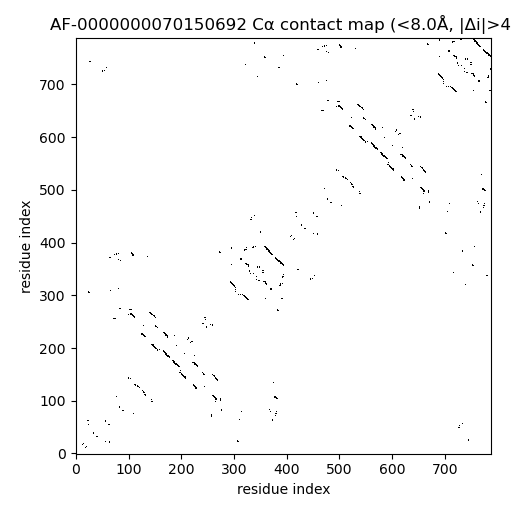ATOM 4588 C CA . PRO B 1 177 ? 22.516 -29.734 -34 1 87.62 177 PRO B CA 1
ATOM 4589 C C . PRO B 1 177 ? 23.422 -30.406 -35.031 1 87.62 177 PRO B C 1
ATOM 4591 O O . PRO B 1 177 ? 24.016 -29.734 -35.844 1 87.62 177 PRO B O 1
ATOM 4594 N N . ALA B 1 178 ? 23.516 -31.734 -34.812 1 81.5 178 ALA B N 1
ATOM 4595 C CA . ALA B 1 178 ? 24.297 -32.5 -35.781 1 81.5 178 ALA B CA 1
ATOM 4596 C C . ALA B 1 178 ? 23.656 -32.469 -37.156 1 81.5 178 ALA B C 1
ATOM 4598 O O . ALA B 1 178 ? 22.438 -32.406 -37.281 1 81.5 178 ALA B O 1
ATOM 4599 N N . THR B 1 179 ? 24.5 -32.188 -38.125 1 78.69 179 THR B N 1
ATOM 4600 C CA . THR B 1 179 ? 24.047 -32.156 -39.5 1 78.69 179 THR B CA 1
ATOM 4601 C C . THR B 1 179 ? 24.547 -33.406 -40.25 1 78.69 179 THR B C 1
ATOM 4603 O O . THR B 1 179 ? 25.25 -34.25 -39.688 1 78.69 179 THR B O 1
ATOM 4606 N N . ALA B 1 180 ? 24.031 -33.594 -41.5 1 72.81 180 ALA B N 1
ATOM 4607 C CA . ALA B 1 180 ? 24.469 -34.688 -42.344 1 72.81 180 ALA B CA 1
ATOM 4608 C C . ALA B 1 180 ? 25.984 -34.688 -42.531 1 72.81 180 ALA B C 1
ATOM 4610 O O . ALA B 1 180 ? 26.609 -35.75 -42.656 1 72.81 180 ALA B O 1
ATOM 4611 N N . ILE B 1 181 ? 26.547 -33.531 -42.406 1 67.38 181 ILE B N 1
ATOM 4612 C CA . ILE B 1 181 ? 27.984 -33.375 -42.688 1 67.38 181 ILE B CA 1
ATOM 4613 C C . ILE B 1 181 ? 28.75 -33.562 -41.375 1 67.38 181 ILE B C 1
ATOM 4615 O O . ILE B 1 181 ? 29.797 -34.219 -41.344 1 67.38 181 ILE B O 1
ATOM 4619 N N . SER B 1 182 ? 28.172 -33 -40.344 1 67.31 182 SER B N 1
ATOM 4620 C CA . SER B 1 182 ? 28.859 -33.094 -39.062 1 67.31 182 SER B CA 1
ATOM 4621 C C . SER B 1 182 ? 28.094 -33.969 -38.094 1 67.31 182 SER B C 1
ATOM 4623 O O . SER B 1 182 ? 26.969 -33.656 -37.688 1 67.31 182 SER B O 1
ATOM 4625 N N . LYS B 1 183 ? 28.656 -35.156 -37.812 1 71.94 183 LYS B N 1
ATOM 4626 C CA . LYS B 1 183 ? 28.016 -36.219 -37.031 1 71.94 183 LYS B CA 1
ATOM 4627 C C . LYS B 1 183 ? 27.781 -35.781 -35.594 1 71.94 183 LYS B C 1
ATOM 4629 O O . LYS B 1 183 ? 26.812 -36.156 -34.938 1 71.94 183 LYS B O 1
ATOM 4634 N N . ASP B 1 184 ? 28.75 -34.812 -35.125 1 78.19 184 ASP B N 1
ATOM 4635 C CA . ASP B 1 184 ? 28.641 -34.469 -33.719 1 78.19 184 ASP B CA 1
ATOM 4636 C C . ASP B 1 184 ? 28.078 -33.062 -33.531 1 78.19 184 ASP B C 1
ATOM 4638 O O . ASP B 1 184 ? 28.5 -32.125 -34.25 1 78.19 184 ASP B O 1
ATOM 4642 N N . PRO B 1 185 ? 27.141 -32.812 -32.719 1 85.62 185 PRO B N 1
ATOM 4643 C CA . PRO B 1 185 ? 26.641 -31.484 -32.438 1 85.62 185 PRO B CA 1
ATOM 4644 C C . PRO B 1 185 ? 27.656 -30.594 -31.719 1 85.62 185 PRO B C 1
ATOM 4646 O O . PRO B 1 185 ? 28.578 -31.109 -31.078 1 85.62 185 PRO B O 1
ATOM 4649 N N . VAL B 1 186 ? 27.562 -29.312 -31.984 1 91.19 186 VAL B N 1
ATOM 4650 C CA . VAL B 1 186 ? 28.359 -28.344 -31.234 1 91.19 186 VAL B CA 1
ATOM 4651 C C . VAL B 1 186 ? 27.688 -28.094 -29.875 1 91.19 186 VAL B C 1
ATOM 4653 O O . VAL B 1 186 ? 26.531 -27.688 -29.812 1 91.19 186 VAL B O 1
ATOM 4656 N N . THR B 1 187 ? 28.438 -28.391 -28.844 1 93.62 187 THR B N 1
ATOM 4657 C CA . THR B 1 187 ? 27.828 -28.312 -27.531 1 93.62 187 THR B CA 1
ATOM 4658 C C . THR B 1 187 ? 28.641 -27.391 -26.609 1 93.62 187 THR B C 1
ATOM 4660 O O . THR B 1 187 ? 29.797 -27.062 -26.922 1 93.62 187 THR B O 1
ATOM 4663 N N . ARG B 1 188 ? 28.078 -26.891 -25.562 1 96.12 188 ARG B N 1
ATOM 4664 C CA . ARG B 1 188 ? 28.688 -26.078 -24.516 1 96.12 188 ARG B CA 1
ATOM 4665 C C . ARG B 1 188 ? 28.391 -26.656 -23.141 1 96.12 188 ARG B C 1
ATOM 4667 O O . ARG B 1 188 ? 27.234 -26.875 -22.797 1 96.12 188 ARG B O 1
ATOM 4674 N N . LEU B 1 189 ? 29.453 -26.859 -22.312 1 96.62 189 LEU B N 1
ATOM 4675 C CA . LEU B 1 189 ? 29.297 -27.406 -20.984 1 96.62 189 LEU B CA 1
ATOM 4676 C C . LEU B 1 189 ? 28.609 -26.406 -20.062 1 96.62 189 LEU B C 1
ATOM 4678 O O . LEU B 1 189 ? 29.016 -25.25 -19.969 1 96.62 189 LEU B O 1
ATOM 4682 N N . LEU B 1 190 ? 27.562 -26.844 -19.484 1 97.12 190 LEU B N 1
ATOM 4683 C CA . LEU B 1 190 ? 26.812 -25.984 -18.562 1 97.12 190 LEU B CA 1
ATOM 4684 C C . LEU B 1 190 ? 27.141 -26.312 -17.125 1 97.12 190 LEU B C 1
ATOM 4686 O O . LEU B 1 190 ? 27.406 -25.422 -16.312 1 97.12 190 LEU B O 1
ATOM 4690 N N . ASP B 1 191 ? 27.062 -27.547 -16.734 1 95.75 191 ASP B N 1
ATOM 4691 C CA . ASP B 1 191 ? 27.266 -28 -15.359 1 95.75 191 ASP B CA 1
ATOM 4692 C C . ASP B 1 191 ? 27.797 -29.438 -15.328 1 95.75 191 ASP B C 1
ATOM 4694 O O . ASP B 1 191 ? 27.594 -30.188 -16.281 1 95.75 191 ASP B O 1
ATOM 4698 N N . THR B 1 192 ? 28.531 -29.75 -14.25 1 94 192 THR B N 1
ATOM 4699 C CA . THR B 1 192 ? 29.109 -31.062 -14.062 1 94 192 THR B CA 1
ATOM 4700 C C . THR B 1 192 ? 29.094 -31.469 -12.586 1 94 192 THR B C 1
ATOM 4702 O O . THR B 1 192 ? 29.172 -30.609 -11.703 1 94 192 THR B O 1
ATOM 4705 N N . ARG B 1 193 ? 28.797 -32.781 -12.461 1 89.19 193 ARG B N 1
ATOM 4706 C CA . ARG B 1 193 ? 28.797 -33.281 -11.086 1 89.19 193 ARG B CA 1
ATOM 4707 C C . ARG B 1 193 ? 29.375 -34.688 -11.016 1 89.19 193 ARG B C 1
ATOM 4709 O O . ARG B 1 193 ? 29.141 -35.5 -11.891 1 89.19 193 ARG B O 1
ATOM 4716 N N . LEU B 1 194 ? 30.188 -34.781 -9.898 1 85.06 194 LEU B N 1
ATOM 4717 C CA . LEU B 1 194 ? 30.672 -36.094 -9.586 1 85.06 194 LEU B CA 1
ATOM 4718 C C . LEU B 1 194 ? 29.719 -36.812 -8.617 1 85.06 194 LEU B C 1
ATOM 4720 O O . LEU B 1 194 ? 29.391 -36.281 -7.566 1 85.06 194 LEU B O 1
ATOM 4724 N N . VAL B 1 195 ? 29.188 -37.969 -9.07 1 79.44 195 VAL B N 1
ATOM 4725 C CA . VAL B 1 195 ? 28.188 -38.656 -8.242 1 79.44 195 VAL B CA 1
ATOM 4726 C C . VAL B 1 195 ? 28.672 -40.031 -7.875 1 79.44 195 VAL B C 1
ATOM 4728 O O . VAL B 1 195 ? 29.438 -40.656 -8.617 1 79.44 195 VAL B O 1
ATOM 4731 N N . ASN B 1 196 ? 28.234 -40.344 -6.594 1 73.12 196 ASN B N 1
ATOM 4732 C CA . ASN B 1 196 ? 28.562 -41.688 -6.137 1 73.12 196 ASN B CA 1
ATOM 4733 C C . ASN B 1 196 ? 27.484 -42.688 -6.539 1 73.12 196 ASN B C 1
ATOM 4735 O O . ASN B 1 196 ? 26.297 -42.344 -6.633 1 73.12 196 ASN B O 1
ATOM 4739 N N . HIS B 1 197 ? 27.844 -43.969 -6.906 1 62.72 197 HIS B N 1
ATOM 4740 C CA . HIS B 1 197 ? 26.953 -44.969 -7.469 1 62.72 197 HIS B CA 1
ATOM 4741 C C . HIS B 1 197 ? 26.016 -45.531 -6.406 1 62.72 197 HIS B C 1
ATOM 4743 O O . HIS B 1 197 ? 25.031 -46.219 -6.73 1 62.72 197 HIS B O 1
ATOM 4749 N N . ASN B 1 198 ? 26.094 -45.25 -5.195 1 62.53 198 ASN B N 1
ATOM 4750 C CA . ASN B 1 198 ? 25.453 -46.062 -4.156 1 62.53 198 ASN B CA 1
ATOM 4751 C C . ASN B 1 198 ? 24.094 -45.469 -3.764 1 62.53 198 ASN B C 1
ATOM 4753 O O . ASN B 1 198 ? 23.438 -46 -2.861 1 62.53 198 ASN B O 1
ATOM 4757 N N . ALA B 1 199 ? 23.609 -44.438 -4.48 1 65.44 199 ALA B N 1
ATOM 4758 C CA . ALA B 1 199 ? 22.344 -43.938 -3.975 1 65.44 199 ALA B CA 1
ATOM 4759 C C . ALA B 1 199 ? 21.438 -43.469 -5.121 1 65.44 199 ALA B C 1
ATOM 4761 O O . ALA B 1 199 ? 21.922 -43 -6.145 1 65.44 199 ALA B O 1
ATOM 4762 N N . SER B 1 200 ? 20.156 -44.031 -5.047 1 71.12 200 SER B N 1
ATOM 4763 C CA . SER B 1 200 ? 19.141 -43.469 -5.934 1 71.12 200 SER B CA 1
ATOM 4764 C C . SER B 1 200 ? 18.719 -42.094 -5.488 1 71.12 200 SER B C 1
ATOM 4766 O O . SER B 1 200 ? 18.188 -41.906 -4.387 1 71.12 200 SER B O 1
ATOM 4768 N N . LYS B 1 201 ? 19.109 -41.125 -6.262 1 75.5 201 LYS B N 1
ATOM 4769 C CA . LYS B 1 201 ? 18.781 -39.781 -5.871 1 75.5 201 LYS B CA 1
ATOM 4770 C C . LYS B 1 201 ? 18.594 -38.875 -7.094 1 75.5 201 LYS B C 1
ATOM 4772 O O . LYS B 1 201 ? 19.094 -39.188 -8.18 1 75.5 201 LYS B O 1
ATOM 4777 N N . TRP B 1 202 ? 17.844 -37.906 -6.898 1 78.56 202 TRP B N 1
ATOM 4778 C CA . TRP B 1 202 ? 17.703 -36.875 -7.91 1 78.56 202 TRP B CA 1
ATOM 4779 C C . TRP B 1 202 ? 18.906 -35.906 -7.867 1 78.56 202 TRP B C 1
ATOM 4781 O O . TRP B 1 202 ? 19.328 -35.469 -6.793 1 78.56 202 TRP B O 1
ATOM 4791 N N . GLU B 1 203 ? 19.469 -35.75 -9.039 1 84.62 203 GLU B N 1
ATOM 4792 C CA . GLU B 1 203 ? 20.562 -34.781 -9.172 1 84.62 203 GLU B CA 1
ATOM 4793 C C . GLU B 1 203 ? 20.094 -33.531 -9.922 1 84.62 203 GLU B C 1
ATOM 4795 O O . GLU B 1 203 ? 19.406 -33.625 -10.938 1 84.62 203 GLU B O 1
ATOM 4800 N N . SER B 1 204 ? 20.438 -32.406 -9.336 1 89.5 204 SER B N 1
ATOM 4801 C CA . SER B 1 204 ? 20.047 -31.141 -9.93 1 89.5 204 SER B CA 1
ATOM 4802 C C . SER B 1 204 ? 21.219 -30.453 -10.602 1 89.5 204 SER B C 1
ATOM 4804 O O . SER B 1 204 ? 22.312 -30.359 -10.023 1 89.5 204 SER B O 1
ATOM 4806 N N . PHE B 1 205 ? 21.047 -29.984 -11.828 1 92.62 205 PHE B N 1
ATOM 4807 C CA . PHE B 1 205 ? 22.078 -29.297 -12.578 1 92.62 205 PHE B CA 1
ATOM 4808 C C . PHE B 1 205 ? 21.609 -27.906 -12.984 1 92.62 205 PHE B C 1
ATOM 4810 O O . PHE B 1 205 ? 20.469 -27.719 -13.398 1 92.62 205 PHE B O 1
ATOM 4817 N N . ASP B 1 206 ? 22.5 -26.953 -12.867 1 94.56 206 ASP B N 1
ATOM 4818 C CA . ASP B 1 206 ? 22.188 -25.578 -13.234 1 94.56 206 ASP B CA 1
ATOM 4819 C C . ASP B 1 206 ? 22.25 -25.375 -14.742 1 94.56 206 ASP B C 1
ATOM 4821 O O . ASP B 1 206 ? 23.328 -25.469 -15.336 1 94.56 206 ASP B O 1
ATOM 4825 N N . VAL B 1 207 ? 21.172 -25.109 -15.312 1 96.88 207 VAL B N 1
ATOM 4826 C CA . VAL B 1 207 ? 21.125 -24.875 -16.75 1 96.88 207 VAL B CA 1
ATOM 4827 C C . VAL B 1 207 ? 20.594 -23.469 -17.031 1 96.88 207 VAL B C 1
ATOM 4829 O O . VAL B 1 207 ? 20.047 -23.203 -18.109 1 96.88 207 VAL B O 1
ATOM 4832 N N . THR B 1 208 ? 20.688 -22.516 -16.078 1 95.44 208 THR B N 1
ATOM 4833 C CA . THR B 1 208 ? 20.172 -21.156 -16.141 1 95.44 208 THR B CA 1
ATOM 4834 C C . THR B 1 208 ? 20.703 -20.422 -17.359 1 95.44 208 THR B C 1
ATOM 4836 O O . THR B 1 208 ? 19.938 -19.797 -18.094 1 95.44 208 THR B O 1
ATOM 4839 N N . PRO B 1 209 ? 21.938 -20.562 -17.672 1 96.81 209 PRO B N 1
ATOM 4840 C CA . PRO B 1 209 ? 22.453 -19.812 -18.797 1 96.81 209 PRO B CA 1
ATOM 4841 C C . PRO B 1 209 ? 21.781 -20.203 -20.125 1 96.81 209 PRO B C 1
ATOM 4843 O O . PRO B 1 209 ? 21.453 -19.328 -20.938 1 96.81 209 PRO B O 1
ATOM 4846 N N . ALA B 1 210 ? 21.594 -21.469 -20.312 1 97.56 210 ALA B N 1
ATOM 4847 C CA . ALA B 1 210 ? 21 -21.938 -21.562 1 97.56 210 ALA B CA 1
ATOM 4848 C C . ALA B 1 210 ? 19.547 -21.469 -21.672 1 97.56 210 ALA B C 1
ATOM 4850 O O . ALA B 1 210 ? 19.141 -20.938 -22.703 1 97.56 210 ALA B O 1
ATOM 4851 N N . VAL B 1 211 ? 18.844 -21.641 -20.656 1 96.94 211 VAL B N 1
ATOM 4852 C CA . VAL B 1 211 ? 17.422 -21.297 -20.656 1 96.94 211 VAL B CA 1
ATOM 4853 C C . VAL B 1 211 ? 17.25 -19.781 -20.828 1 96.94 211 VAL B C 1
ATOM 4855 O O . VAL B 1 211 ? 16.328 -19.328 -21.531 1 96.94 211 VAL B O 1
ATOM 4858 N N . THR B 1 212 ? 18.125 -19.016 -20.234 1 94.75 212 THR B N 1
ATOM 4859 C CA . THR B 1 212 ? 18.094 -17.562 -20.391 1 94.75 212 THR B CA 1
ATOM 4860 C C . THR B 1 212 ? 18.344 -17.172 -21.844 1 94.75 212 THR B C 1
ATOM 4862 O O . THR B 1 212 ? 17.672 -16.281 -22.375 1 94.75 212 THR B O 1
ATOM 4865 N N . ARG B 1 213 ? 19.203 -17.844 -22.438 1 95.31 213 ARG B N 1
ATOM 4866 C CA . ARG B 1 213 ? 19.5 -17.562 -23.844 1 95.31 213 ARG B CA 1
ATOM 4867 C C . ARG B 1 213 ? 18.297 -17.906 -24.719 1 95.31 213 ARG B C 1
ATOM 4869 O O . ARG B 1 213 ? 17.969 -17.156 -25.656 1 95.31 213 ARG B O 1
ATOM 4876 N N . TRP B 1 214 ? 17.656 -19 -24.422 1 96.75 214 TRP B N 1
ATOM 4877 C CA . TRP B 1 214 ? 16.531 -19.453 -25.234 1 96.75 214 TRP B CA 1
ATOM 4878 C C . TRP B 1 214 ? 15.328 -18.516 -25.062 1 96.75 214 TRP B C 1
ATOM 4880 O O . TRP B 1 214 ? 14.68 -18.156 -26.031 1 96.75 214 TRP B O 1
ATOM 4890 N N . ILE B 1 215 ? 15.062 -18.078 -23.875 1 94.75 215 ILE B N 1
ATOM 4891 C CA . ILE B 1 215 ? 13.82 -17.391 -23.578 1 94.75 215 ILE B CA 1
ATOM 4892 C C . ILE B 1 215 ? 14.055 -15.875 -23.609 1 94.75 215 ILE B C 1
ATOM 4894 O O . ILE B 1 215 ? 13.32 -15.141 -24.266 1 94.75 215 ILE B O 1
ATOM 4898 N N . ALA B 1 216 ? 15.047 -15.367 -22.906 1 91.19 216 ALA B N 1
ATOM 4899 C CA . ALA B 1 216 ? 15.281 -13.93 -22.781 1 91.19 216 ALA B CA 1
ATOM 4900 C C . ALA B 1 216 ? 15.914 -13.367 -24.047 1 91.19 216 ALA B C 1
ATOM 4902 O O . ALA B 1 216 ? 15.57 -12.258 -24.484 1 91.19 216 ALA B O 1
ATOM 4903 N N . GLN B 1 217 ? 16.812 -14.156 -24.641 1 92.25 217 GLN B N 1
ATOM 4904 C CA . GLN B 1 217 ? 17.562 -13.625 -25.766 1 92.25 217 GLN B CA 1
ATOM 4905 C C . GLN B 1 217 ? 16.969 -14.125 -27.094 1 92.25 217 GLN B C 1
ATOM 4907 O O . GLN B 1 217 ? 17.359 -13.656 -28.172 1 92.25 217 GLN B O 1
ATOM 4912 N N . GLY B 1 218 ? 16.188 -15.07 -27.031 1 92.56 218 GLY B N 1
ATOM 4913 C CA . GLY B 1 218 ? 15.5 -15.547 -28.219 1 92.56 218 GLY B CA 1
ATOM 4914 C C . GLY B 1 218 ? 16.359 -16.469 -29.078 1 92.56 218 GLY B C 1
ATOM 4915 O O . GLY B 1 218 ? 16.1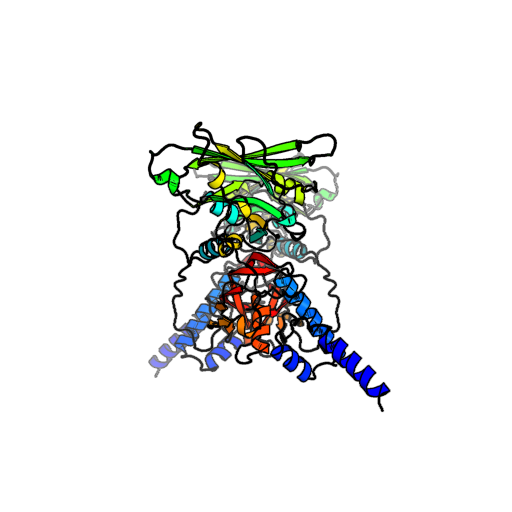25 -16.594 -30.281 1 92.56 218 GLY B O 1
ATOM 4916 N N . GLN B 1 219 ? 17.375 -17.062 -28.516 1 95 219 GLN B N 1
ATOM 4917 C CA . GLN B 1 219 ? 18.188 -18.031 -29.25 1 95 219 GLN B CA 1
ATOM 4918 C C . GLN B 1 219 ? 17.438 -19.359 -29.422 1 95 219 GLN B C 1
ATOM 4920 O O . GLN B 1 219 ? 16.547 -19.688 -28.625 1 95 219 GLN B O 1
ATOM 4925 N N . PRO B 1 220 ? 17.75 -20.062 -30.453 1 95.25 220 PRO B N 1
ATOM 4926 C CA . PRO B 1 220 ? 17.047 -21.328 -30.656 1 95.25 220 PRO B CA 1
ATOM 4927 C C . PRO B 1 220 ? 17.344 -22.359 -29.578 1 95.25 220 PRO B C 1
ATOM 4929 O O . PRO B 1 220 ? 18.469 -22.438 -29.094 1 95.25 220 PRO B O 1
ATOM 4932 N N . ASN B 1 221 ? 16.375 -23.016 -29.203 1 95.94 221 ASN B N 1
ATOM 4933 C CA . ASN B 1 221 ? 16.453 -24.109 -28.234 1 95.94 221 ASN B CA 1
ATOM 4934 C C . ASN B 1 221 ? 16.641 -25.453 -28.922 1 95.94 221 ASN B C 1
ATOM 4936 O O . ASN B 1 221 ? 15.703 -25.969 -29.547 1 95.94 221 ASN B O 1
ATOM 4940 N N . HIS B 1 222 ? 17.828 -26.062 -28.766 1 93.5 222 HIS B N 1
ATOM 4941 C CA . HIS B 1 222 ? 18.109 -27.359 -29.375 1 93.5 222 HIS B CA 1
ATOM 4942 C C . HIS B 1 222 ? 18.219 -28.453 -28.312 1 93.5 222 HIS B C 1
ATOM 4944 O O . HIS B 1 222 ? 18.516 -29.594 -28.641 1 93.5 222 HIS B O 1
ATOM 4950 N N . GLY B 1 223 ? 18.031 -28.078 -27.109 1 94.94 223 GLY B N 1
ATOM 4951 C CA . GLY B 1 223 ? 18.016 -29.078 -26.047 1 94.94 223 GLY B CA 1
ATOM 4952 C C . GLY B 1 223 ? 19.375 -29.266 -25.391 1 94.94 223 GLY B C 1
ATOM 4953 O O . GLY B 1 223 ? 20.234 -28.391 -25.484 1 94.94 223 GLY B O 1
ATOM 4954 N N . PHE B 1 224 ? 19.453 -30.391 -24.625 1 94.62 224 PHE B N 1
ATOM 4955 C CA . PHE B 1 224 ? 20.641 -30.703 -23.844 1 94.62 224 PHE B CA 1
ATOM 4956 C C . PHE B 1 224 ? 21.203 -32.062 -24.219 1 94.62 224 PHE B C 1
ATOM 4958 O O . PHE B 1 224 ? 20.469 -32.906 -24.719 1 94.62 224 PHE B O 1
ATOM 4965 N N . VAL B 1 225 ? 22.516 -32.156 -23.984 1 91.75 225 VAL B N 1
ATOM 4966 C CA . VAL B 1 225 ? 23.156 -33.469 -24 1 91.75 225 VAL B CA 1
ATOM 4967 C C . VAL B 1 225 ? 23.594 -33.844 -22.578 1 91.75 225 VAL B C 1
ATOM 4969 O O . VAL B 1 225 ? 24.266 -33.062 -21.906 1 91.75 225 VAL B O 1
ATOM 4972 N N . VAL B 1 226 ? 23.109 -34.969 -22.141 1 89.81 226 VAL B N 1
ATOM 4973 C CA . VAL B 1 226 ? 23.547 -35.5 -20.859 1 89.81 226 VAL B CA 1
ATOM 4974 C C . VAL B 1 226 ? 24.547 -36.625 -21.078 1 89.81 226 VAL B C 1
ATOM 4976 O O . VAL B 1 226 ? 24.203 -37.656 -21.703 1 89.81 226 VAL B O 1
ATOM 4979 N N . GLU B 1 227 ? 25.672 -36.375 -20.5 1 88 227 GLU B N 1
ATOM 4980 C CA . GLU B 1 227 ? 26.734 -37.375 -20.656 1 88 227 GLU B CA 1
ATOM 4981 C C . GLU B 1 227 ? 27.141 -37.969 -19.312 1 88 227 GLU B C 1
ATOM 4983 O O . GLU B 1 227 ? 27.375 -37.219 -18.344 1 88 227 GLU B O 1
ATOM 4988 N N . VAL B 1 228 ? 27.203 -39.281 -19.328 1 83.38 228 VAL B N 1
ATOM 4989 C CA . VAL B 1 228 ? 27.688 -40 -18.141 1 83.38 228 VAL B CA 1
ATOM 4990 C C . VAL B 1 228 ? 29.047 -40.625 -18.438 1 83.38 228 VAL B C 1
ATOM 4992 O O . VAL B 1 228 ? 29.156 -41.469 -19.344 1 83.38 228 VAL B O 1
ATOM 4995 N N . VAL B 1 229 ? 30.031 -40.125 -17.625 1 81.25 229 VAL B N 1
ATOM 4996 C CA . VAL B 1 229 ? 31.391 -40.656 -17.797 1 81.25 229 VAL B CA 1
ATOM 4997 C C . VAL B 1 229 ? 31.75 -41.562 -16.625 1 81.25 229 VAL B C 1
ATOM 4999 O O . VAL B 1 229 ? 31.672 -41.125 -15.461 1 81.25 229 VAL B O 1
ATOM 5002 N N . HIS B 1 230 ? 32.062 -42.75 -17.031 1 74.69 230 HIS B N 1
ATOM 5003 C CA . HIS B 1 230 ? 32.531 -43.688 -15.992 1 74.69 230 HIS B CA 1
ATOM 5004 C C . HIS B 1 230 ? 34.031 -43.562 -15.766 1 74.69 230 HIS B C 1
ATOM 5006 O O . HIS B 1 230 ? 34.812 -43.656 -16.719 1 74.69 230 HIS B O 1
ATOM 5012 N N . LEU B 1 231 ? 34.438 -43 -14.672 1 68.94 231 LEU B N 1
ATOM 5013 C CA . LEU B 1 231 ? 35.844 -42.75 -14.422 1 68.94 231 LEU B CA 1
ATOM 5014 C C . LEU B 1 231 ? 36.594 -44.062 -14.164 1 68.94 231 LEU B C 1
ATOM 5016 O O . LEU B 1 231 ? 37.781 -44.188 -14.492 1 68.94 231 LEU B O 1
ATOM 5020 N N . GLU B 1 232 ? 36.188 -45 -13.383 1 62.75 232 GLU B N 1
ATOM 5021 C CA . GLU B 1 232 ? 37 -46.188 -13.125 1 62.75 232 GLU B CA 1
ATOM 5022 C C . GLU B 1 232 ? 36.656 -47.312 -14.102 1 62.75 232 GLU B C 1
ATOM 5024 O O . GLU B 1 232 ? 35.531 -47.406 -14.586 1 62.75 232 GLU B O 1
ATOM 5029 N N . ASP B 1 233 ? 37.625 -47.781 -14.938 1 53.47 233 ASP B N 1
ATOM 5030 C CA . ASP B 1 233 ? 37.75 -48.781 -16.016 1 53.47 233 ASP B CA 1
ATOM 5031 C C . ASP B 1 233 ? 36.781 -49.938 -15.844 1 53.47 233 ASP B C 1
ATOM 5033 O O . ASP B 1 233 ? 36.938 -50.969 -16.469 1 53.47 233 ASP B O 1
ATOM 5037 N N . GLU B 1 234 ? 36 -50.156 -14.758 1 50.72 234 GLU B N 1
ATOM 5038 C CA . GLU B 1 234 ? 35.312 -51.438 -14.922 1 50.72 234 GLU B CA 1
ATOM 5039 C C . GLU B 1 234 ? 34.062 -51.281 -15.805 1 50.72 234 GLU B C 1
ATOM 5041 O O . GLU B 1 234 ? 33.125 -50.562 -15.445 1 50.72 234 GLU B O 1
ATOM 5046 N N . ARG B 1 235 ? 34.094 -51.469 -17.109 1 50.16 235 ARG B N 1
ATOM 5047 C CA . ARG B 1 235 ? 33.219 -51.406 -18.281 1 50.16 235 ARG B CA 1
ATOM 5048 C C . ARG B 1 235 ? 31.812 -51.812 -17.938 1 50.16 235 ARG B C 1
ATOM 5050 O O . ARG B 1 235 ? 30.859 -51.469 -18.641 1 50.16 235 ARG B O 1
ATOM 5057 N N . GLY B 1 236 ? 31.641 -52.906 -17.266 1 47.56 236 GLY B N 1
ATOM 5058 C CA . GLY B 1 236 ? 30.375 -53.594 -17.406 1 47.56 236 GLY B CA 1
ATOM 5059 C C . GLY B 1 236 ? 29.188 -52.844 -16.844 1 47.56 236 GLY B C 1
ATOM 5060 O O . GLY B 1 236 ? 28.094 -52.906 -17.391 1 47.56 236 GLY B O 1
ATOM 5061 N N . VAL B 1 237 ? 29.266 -52.469 -15.602 1 47.91 237 VAL B N 1
ATOM 5062 C CA . VAL B 1 237 ? 28.078 -52.156 -14.797 1 47.91 237 VAL B CA 1
ATOM 5063 C C . VAL B 1 237 ? 27.578 -50.75 -15.133 1 47.91 237 VAL B C 1
ATOM 5065 O O . VAL B 1 237 ? 26.5 -50.344 -14.688 1 47.91 237 VAL B O 1
ATOM 5068 N N . SER B 1 238 ? 28.297 -49.938 -15.844 1 49.12 238 SER B N 1
ATOM 5069 C CA . SER B 1 238 ? 28.125 -48.5 -15.805 1 49.12 238 SER B CA 1
ATOM 5070 C C . SER B 1 238 ? 26.875 -48.062 -16.578 1 49.12 238 SER B C 1
ATOM 5072 O O . SER B 1 238 ? 26.312 -47 -16.328 1 49.12 238 SER B O 1
ATOM 5074 N N . GLU B 1 239 ? 26.547 -48.75 -17.625 1 52.19 239 GLU B N 1
ATOM 5075 C CA . GLU B 1 239 ? 25.578 -48.156 -18.547 1 52.19 239 GLU B CA 1
ATOM 5076 C C . GLU B 1 239 ? 24.219 -47.969 -17.875 1 52.19 239 GLU B C 1
ATOM 5078 O O . GLU B 1 239 ? 23.438 -47.125 -18.297 1 52.19 239 GLU B O 1
ATOM 5083 N N . ARG B 1 240 ? 24 -48.688 -16.781 1 53.31 240 ARG B N 1
ATOM 5084 C CA . ARG B 1 240 ? 22.625 -48.75 -16.312 1 53.31 240 ARG B CA 1
ATOM 5085 C C . ARG B 1 240 ? 22.375 -47.781 -15.18 1 53.31 240 ARG B C 1
ATOM 5087 O O . ARG B 1 240 ? 21.25 -47.656 -14.688 1 53.31 240 ARG B O 1
ATOM 5094 N N . HIS B 1 241 ? 23.422 -47.031 -14.742 1 55.03 241 HIS B N 1
ATOM 5095 C CA . HIS B 1 241 ? 23.266 -46.344 -13.469 1 55.03 241 HIS B CA 1
ATOM 5096 C C . HIS B 1 241 ? 22.469 -45.062 -13.633 1 55.03 241 HIS B C 1
ATOM 5098 O O . HIS B 1 241 ? 21.75 -44.625 -12.727 1 55.03 241 HIS B O 1
ATOM 5104 N N . VAL B 1 242 ? 22.672 -44.406 -14.734 1 56.97 242 VAL B N 1
ATOM 5105 C CA . VAL B 1 242 ? 21.984 -43.125 -14.883 1 56.97 242 VAL B CA 1
ATOM 5106 C C . VAL B 1 242 ? 20.828 -43.281 -15.867 1 56.97 242 VAL B C 1
ATOM 5108 O O . VAL B 1 242 ? 21.047 -43.625 -17.031 1 56.97 242 VAL B O 1
ATOM 5111 N N . ARG B 1 243 ? 19.656 -43.438 -15.188 1 55.72 243 ARG B N 1
ATOM 5112 C CA . ARG B 1 243 ? 18.484 -43.656 -16.016 1 55.72 243 ARG B CA 1
ATOM 5113 C C . ARG B 1 243 ? 18.094 -42.406 -16.781 1 55.72 243 ARG B C 1
ATOM 5115 O O . ARG B 1 243 ? 17.266 -41.594 -16.328 1 55.72 243 ARG B O 1
ATOM 5122 N N . ILE B 1 244 ? 18.953 -42.188 -17.766 1 57.75 244 ILE B N 1
ATOM 5123 C CA . ILE B 1 244 ? 18.719 -41 -18.594 1 57.75 244 ILE B CA 1
ATOM 5124 C C . ILE B 1 244 ? 17.766 -41.344 -19.734 1 57.75 244 ILE B C 1
ATOM 5126 O O . ILE B 1 244 ? 17.344 -40.469 -20.5 1 57.75 244 ILE B O 1
ATOM 5130 N N . SER B 1 245 ? 17.406 -42.688 -19.766 1 58.09 245 SER B N 1
ATOM 5131 C CA . SER B 1 245 ? 16.484 -43.031 -20.844 1 58.09 245 SER B CA 1
ATOM 5132 C C . SER B 1 245 ? 15.57 -44.188 -20.453 1 58.09 245 SER B C 1
ATOM 5134 O O . SER B 1 245 ? 15.914 -44.969 -19.578 1 58.09 245 SER B O 1
ATOM 5136 N N . ARG B 1 246 ? 14.328 -44.156 -21.016 1 58.84 246 ARG B N 1
ATOM 5137 C CA . ARG B 1 246 ? 13.344 -45.219 -20.812 1 58.84 246 ARG B CA 1
ATOM 5138 C C . ARG B 1 246 ? 13.953 -46.594 -21.031 1 58.84 246 ARG B C 1
ATOM 5140 O O . ARG B 1 246 ? 13.656 -47.531 -20.297 1 58.84 246 ARG B O 1
ATOM 5147 N N . SER B 1 247 ? 14.805 -46.562 -22.031 1 57.47 247 SER B N 1
ATOM 5148 C CA . SER B 1 247 ? 15.375 -47.875 -22.406 1 57.47 247 SER B CA 1
ATOM 5149 C C . SER B 1 247 ? 16.266 -48.406 -21.297 1 57.47 247 SER B C 1
ATOM 5151 O O . SER B 1 247 ? 16.469 -49.625 -21.203 1 57.47 247 SER B O 1
ATOM 5153 N N . LEU B 1 248 ? 16.625 -47.5 -20.469 1 57.94 248 LEU B N 1
ATOM 5154 C CA . LEU B 1 248 ? 17.531 -47.906 -19.406 1 57.94 248 LEU B CA 1
ATOM 5155 C C . LEU B 1 248 ? 16.766 -48.25 -18.141 1 57.94 248 LEU B C 1
ATOM 5157 O O . LEU B 1 248 ? 17.328 -48.812 -17.188 1 57.94 248 LEU B O 1
ATOM 5161 N N . HIS B 1 249 ? 15.383 -47.938 -18.312 1 59.53 249 HIS B N 1
ATOM 5162 C CA . HIS B 1 249 ? 14.578 -48.188 -17.125 1 59.53 249 HIS B CA 1
ATOM 5163 C C . HIS B 1 249 ? 13.727 -49.438 -17.266 1 59.53 249 HIS B C 1
ATOM 5165 O O . HIS B 1 249 ? 13.039 -49.625 -18.266 1 59.53 249 HIS B O 1
ATOM 5171 N N . GLN B 1 250 ? 13.812 -50.344 -16.406 1 60.97 250 GLN B N 1
ATOM 5172 C CA . GLN B 1 250 ? 13.141 -51.625 -16.438 1 60.97 250 GLN B CA 1
ATOM 5173 C C . GLN B 1 250 ? 11.648 -51.5 -16.172 1 60.97 250 GLN B C 1
ATOM 5175 O O . GLN B 1 250 ? 10.828 -52.156 -16.812 1 60.97 250 GLN B O 1
ATOM 5180 N N . ASP B 1 251 ? 11.352 -50.656 -15.219 1 65.94 251 ASP B N 1
ATOM 5181 C CA . ASP B 1 251 ? 9.953 -50.531 -14.828 1 65.94 251 ASP B CA 1
ATOM 5182 C C . ASP B 1 251 ? 9.266 -49.406 -15.609 1 65.94 251 ASP B C 1
ATOM 5184 O O . ASP B 1 251 ? 9.438 -48.219 -15.305 1 65.94 251 ASP B O 1
ATOM 5188 N N . GLU B 1 252 ? 8.492 -49.781 -16.562 1 69.19 252 GLU B N 1
ATOM 5189 C CA . GLU B 1 252 ? 7.805 -48.844 -17.438 1 69.19 252 GLU B CA 1
ATOM 5190 C C . GLU B 1 252 ? 6.793 -48 -16.656 1 69.19 252 GLU B C 1
ATOM 5192 O O . GLU B 1 252 ? 6.527 -46.844 -17.016 1 69.19 252 GLU B O 1
ATOM 5197 N N . GLN B 1 253 ? 6.348 -48.625 -15.594 1 71.44 253 GLN B N 1
ATOM 5198 C CA . GLN B 1 253 ? 5.289 -47.938 -14.859 1 71.44 253 GLN B CA 1
ATOM 5199 C C . GLN B 1 253 ? 5.852 -46.75 -14.062 1 71.44 253 GLN B C 1
ATOM 5201 O O . GLN B 1 253 ? 5.16 -45.75 -13.852 1 71.44 253 GLN B O 1
ATOM 5206 N N . SER B 1 254 ? 7.133 -46.812 -13.758 1 77.81 254 SER B N 1
ATOM 5207 C CA . SER B 1 254 ? 7.711 -45.781 -12.898 1 77.81 254 SER B CA 1
ATOM 5208 C C . SER B 1 254 ? 8.445 -44.719 -13.727 1 77.81 254 SER B C 1
ATOM 5210 O O . SER B 1 254 ? 8.766 -43.656 -13.227 1 77.81 254 SER B O 1
ATOM 5212 N N . TRP B 1 255 ? 8.539 -44.969 -15.008 1 79.31 255 TRP B N 1
ATOM 5213 C CA . TRP B 1 255 ? 9.367 -44.125 -15.844 1 79.31 255 TRP B CA 1
ATOM 5214 C C . TRP B 1 255 ? 8.828 -42.688 -15.875 1 79.31 255 TRP B C 1
ATOM 5216 O O . TRP B 1 255 ? 9.586 -41.75 -15.719 1 79.31 255 TRP B O 1
ATOM 5226 N N . PRO B 1 256 ? 7.527 -42.688 -15.953 1 76.75 256 PRO B N 1
ATOM 5227 C CA . PRO B 1 256 ? 7.023 -41.312 -16.047 1 76.75 256 PRO B CA 1
ATOM 5228 C C . PRO B 1 256 ? 7.371 -40.469 -14.812 1 76.75 256 PRO B C 1
ATOM 5230 O O . PRO B 1 256 ? 7.461 -39.25 -14.906 1 76.75 256 PRO B O 1
ATOM 5233 N N . GLN B 1 257 ? 7.711 -41.094 -13.781 1 78.38 257 GLN B N 1
ATOM 5234 C CA . GLN B 1 257 ? 7.977 -40.406 -12.539 1 78.38 257 GLN B CA 1
ATOM 5235 C C . GLN B 1 257 ? 9.453 -40.031 -12.422 1 78.38 257 GLN B C 1
ATOM 5237 O O . GLN B 1 257 ? 9.812 -39.094 -11.703 1 78.38 257 GLN B O 1
ATOM 5242 N N . ILE B 1 258 ? 10.234 -40.75 -13.141 1 79.75 258 ILE B N 1
ATOM 5243 C CA . ILE B 1 258 ? 11.664 -40.562 -12.914 1 79.75 258 ILE B CA 1
ATOM 5244 C C . ILE B 1 258 ? 12.305 -39.938 -14.164 1 79.75 258 ILE B C 1
ATOM 5246 O O . ILE B 1 258 ? 13.523 -39.781 -14.227 1 79.75 258 ILE B O 1
ATOM 5250 N N . ARG B 1 259 ? 11.469 -39.594 -15.133 1 83.75 259 ARG B N 1
ATOM 5251 C CA . ARG B 1 259 ? 11.992 -38.969 -16.344 1 83.75 259 ARG B CA 1
ATOM 5252 C C . ARG B 1 259 ? 12.633 -37.625 -16.047 1 83.75 259 ARG B C 1
ATOM 5254 O O . ARG B 1 259 ? 12.266 -36.969 -15.078 1 83.75 259 ARG B O 1
ATOM 5261 N N . PRO B 1 260 ? 13.633 -37.25 -16.875 1 89.06 260 PRO B N 1
ATOM 5262 C CA . PRO B 1 260 ? 14.281 -35.969 -16.672 1 89.06 260 PRO B CA 1
ATOM 5263 C C . PRO B 1 260 ? 13.297 -34.812 -16.703 1 89.06 260 PRO B C 1
ATOM 5265 O O . PRO B 1 260 ? 12.344 -34.812 -17.484 1 89.06 260 PRO B O 1
ATOM 5268 N N . LEU B 1 261 ? 13.602 -33.938 -15.789 1 92.81 261 LEU B N 1
ATOM 5269 C CA . LEU B 1 261 ? 12.68 -32.812 -15.594 1 92.81 261 LEU B CA 1
ATOM 5270 C C . LEU B 1 261 ? 13.422 -31.484 -15.625 1 92.81 261 LEU B C 1
ATOM 5272 O O . LEU B 1 261 ? 14.414 -31.297 -14.922 1 92.81 261 LEU B O 1
ATOM 5276 N N . LEU B 1 262 ? 12.953 -30.641 -16.594 1 96.25 262 LEU B N 1
ATOM 5277 C CA . LEU B 1 262 ? 13.445 -29.266 -16.578 1 96.25 262 LEU B CA 1
ATOM 5278 C C . LEU B 1 262 ? 12.523 -28.375 -15.75 1 96.25 262 LEU B C 1
ATOM 5280 O O . LEU B 1 262 ? 11.312 -28.375 -15.961 1 96.25 262 LEU B O 1
ATOM 5284 N N . VAL B 1 263 ? 13.117 -27.688 -14.805 1 95.56 263 VAL B N 1
ATOM 5285 C CA . VAL B 1 263 ? 12.344 -26.812 -13.938 1 95.56 263 VAL B CA 1
ATOM 5286 C C . VAL B 1 263 ? 12.82 -25.359 -14.109 1 95.56 263 VAL B C 1
ATOM 5288 O O . VAL B 1 263 ? 14.023 -25.094 -14.062 1 95.56 263 VAL B O 1
ATOM 5291 N N . THR B 1 264 ? 11.906 -24.5 -14.328 1 96.25 264 THR B N 1
ATOM 5292 C CA . THR B 1 264 ? 12.234 -23.094 -14.453 1 96.25 264 THR B CA 1
ATOM 5293 C C . THR B 1 264 ? 11.641 -22.281 -13.297 1 96.25 264 THR B C 1
ATOM 5295 O O . THR B 1 264 ? 10.523 -22.562 -12.852 1 96.25 264 THR B O 1
ATOM 5298 N N . PHE B 1 265 ? 12.453 -21.375 -12.805 1 94.69 265 PHE B N 1
ATOM 5299 C CA . PHE B 1 265 ? 12.047 -20.422 -11.773 1 94.69 265 PHE B CA 1
ATOM 5300 C C . PHE B 1 265 ? 11.938 -19.016 -12.344 1 94.69 265 PHE B C 1
ATOM 5302 O O . PHE B 1 265 ? 12.875 -18.516 -12.969 1 94.69 265 PHE B O 1
ATOM 5309 N N . GLY B 1 266 ? 10.727 -18.484 -12.164 1 93.88 266 GLY B N 1
ATOM 5310 C CA . GLY B 1 266 ? 10.547 -17.156 -12.727 1 93.88 266 GLY B CA 1
ATOM 5311 C C . GLY B 1 266 ? 9.648 -16.266 -11.891 1 93.88 266 GLY B C 1
ATOM 5312 O O . GLY B 1 266 ? 9.211 -16.672 -10.805 1 93.88 266 GLY B O 1
ATOM 5313 N N . HIS B 1 267 ? 9.547 -15.039 -12.383 1 91.94 267 HIS B N 1
ATOM 5314 C CA . HIS B 1 267 ? 8.703 -14.023 -11.766 1 91.94 267 HIS B CA 1
ATOM 5315 C C . HIS B 1 267 ? 7.875 -13.281 -12.805 1 91.94 267 HIS B C 1
ATOM 5317 O O . HIS B 1 267 ? 8.398 -12.875 -13.844 1 91.94 267 HIS B O 1
ATOM 5323 N N . ASP B 1 268 ? 6.629 -13.148 -12.516 1 87.25 268 ASP B N 1
ATOM 5324 C CA . ASP B 1 268 ? 5.77 -12.469 -13.477 1 87.25 268 ASP B CA 1
ATOM 5325 C C . ASP B 1 268 ? 5.621 -10.992 -13.141 1 87.25 268 ASP B C 1
ATOM 5327 O O . ASP B 1 268 ? 4.863 -10.273 -13.789 1 87.25 268 ASP B O 1
ATOM 5331 N N . GLY B 1 269 ? 6.25 -10.547 -12.234 1 81.44 269 GLY B N 1
ATOM 5332 C CA . GLY B 1 269 ? 6.207 -9.141 -11.883 1 81.44 269 GLY B CA 1
ATOM 5333 C C . GLY B 1 269 ? 5.074 -8.789 -10.938 1 81.44 269 GLY B C 1
ATOM 5334 O O . GLY B 1 269 ? 4.969 -7.648 -10.484 1 81.44 269 GLY B O 1
ATOM 5335 N N . LYS B 1 270 ? 4.219 -9.781 -10.812 1 76.56 270 LYS B N 1
ATOM 5336 C CA . LYS B 1 270 ? 3.037 -9.57 -9.984 1 76.56 270 LYS B CA 1
ATOM 5337 C C . LYS B 1 270 ? 3.164 -10.289 -8.648 1 76.56 270 LYS B C 1
ATOM 5339 O O . LYS B 1 270 ? 3.6 -11.438 -8.594 1 76.56 270 LYS B O 1
ATOM 5344 N N . GLY B 1 271 ? 3.617 -9.617 -7.574 1 75.31 271 GLY B N 1
ATOM 5345 C CA . GLY B 1 271 ? 3.533 -10.242 -6.262 1 75.31 271 GLY B CA 1
ATOM 5346 C C . GLY B 1 271 ? 4.891 -10.477 -5.625 1 75.31 271 GLY B C 1
ATOM 5347 O O . GLY B 1 271 ? 5.914 -10.031 -6.148 1 75.31 271 GLY B O 1
ATOM 5348 N N . HIS B 1 272 ? 4.789 -11.258 -4.559 1 81.12 272 HIS B N 1
ATOM 5349 C CA . HIS B 1 272 ? 5.98 -11.562 -3.775 1 81.12 272 HIS B CA 1
ATOM 5350 C C . HIS B 1 272 ? 6.5 -12.961 -4.082 1 81.12 272 HIS B C 1
ATOM 5352 O O . HIS B 1 272 ? 5.738 -13.828 -4.516 1 81.12 272 HIS B O 1
ATOM 5358 N N . PRO B 1 273 ? 7.754 -13.086 -3.9 1 81.38 273 PRO B N 1
ATOM 5359 C CA . PRO B 1 273 ? 8.367 -14.398 -4.148 1 81.38 273 PRO B CA 1
ATOM 5360 C C . PRO B 1 273 ? 7.82 -15.484 -3.225 1 81.38 273 PRO B C 1
ATOM 5362 O O . PRO B 1 273 ? 7.141 -15.18 -2.242 1 81.38 273 PRO B O 1
ATOM 5365 N N . LEU B 1 274 ? 8.148 -16.703 -3.689 1 79.81 274 LEU B N 1
ATOM 5366 C CA . LEU B 1 274 ? 7.746 -17.891 -2.936 1 79.81 274 LEU B CA 1
ATOM 5367 C C . LEU B 1 274 ? 8.469 -17.953 -1.594 1 79.81 274 LEU B C 1
ATOM 5369 O O . LEU B 1 274 ? 9.695 -17.906 -1.543 1 79.81 274 LEU B O 1
ATOM 5373 N N . HIS B 1 275 ? 7.938 -17.172 -0.556 1 64.69 275 HIS B N 1
ATOM 5374 C CA . HIS B 1 275 ? 8.617 -17.219 0.735 1 64.69 275 HIS B CA 1
ATOM 5375 C C . HIS B 1 275 ? 8.016 -18.281 1.641 1 64.69 275 HIS B C 1
ATOM 5377 O O . HIS B 1 275 ? 6.844 -18.641 1.5 1 64.69 275 HIS B O 1
ATOM 5383 N N . LYS B 1 276 ? 9.008 -18.844 2.404 1 61.06 276 LYS B N 1
ATOM 5384 C CA . LYS B 1 276 ? 8.555 -19.75 3.451 1 61.06 276 LYS B CA 1
ATOM 5385 C C . LYS B 1 276 ? 7.574 -19.062 4.395 1 61.06 276 LYS B C 1
ATOM 5387 O O . LYS B 1 276 ? 7.855 -17.969 4.898 1 61.06 276 LYS B O 1
ATOM 5392 N N . ARG B 1 277 ? 6.359 -19.406 4.195 1 55.72 277 ARG B N 1
ATOM 5393 C CA . ARG B 1 277 ? 5.348 -18.828 5.074 1 55.72 277 ARG B CA 1
ATOM 5394 C C . ARG B 1 277 ? 5.719 -19.031 6.543 1 55.72 277 ARG B C 1
ATOM 5396 O O . ARG B 1 277 ? 5.957 -20.156 6.98 1 55.72 277 ARG B O 1
ATOM 5403 N N . GLU B 1 278 ? 6.367 -18.047 7.066 1 51.19 278 GLU B N 1
ATOM 5404 C CA . GLU B 1 278 ? 6.492 -18.141 8.516 1 51.19 278 GLU B CA 1
ATOM 5405 C C . GLU B 1 278 ? 5.125 -18.109 9.195 1 51.19 278 GLU B C 1
ATOM 5407 O O . GLU B 1 278 ? 4.246 -17.344 8.797 1 51.19 278 GLU B O 1
ATOM 5412 N N . LYS B 1 279 ? 4.781 -19.188 9.656 1 49.28 279 LYS B N 1
ATOM 5413 C CA . LYS B 1 279 ? 3.6 -19.234 10.516 1 49.28 279 LYS B CA 1
ATOM 5414 C C . LYS B 1 279 ? 3.58 -18.047 11.477 1 49.28 279 LYS B C 1
ATOM 5416 O O . LYS B 1 279 ? 4.391 -17.984 12.406 1 49.28 279 LYS B O 1
ATOM 5421 N N . ARG B 1 280 ? 3.301 -17.062 11.086 1 45.47 280 ARG B N 1
ATOM 5422 C CA . ARG B 1 280 ? 3.182 -16.016 12.102 1 45.47 280 ARG B CA 1
ATOM 5423 C C . ARG B 1 280 ? 2 -16.297 13.031 1 45.47 280 ARG B C 1
ATOM 5425 O O . ARG B 1 280 ? 0.875 -16.484 12.562 1 45.47 280 ARG B O 1
ATOM 5432 N N . GLN B 1 281 ? 2.285 -16.891 14.164 1 42.84 281 GLN B N 1
ATOM 5433 C CA . GLN B 1 281 ? 1.335 -16.984 15.266 1 42.84 281 GLN B CA 1
ATOM 5434 C C . GLN B 1 281 ? 0.838 -15.609 15.68 1 42.84 281 GLN B C 1
ATOM 5436 O O . GLN B 1 281 ? 1.575 -14.836 16.297 1 42.84 281 GLN B O 1
ATOM 5441 N N . ALA B 1 282 ? 0.295 -15 14.891 1 42.72 282 ALA B N 1
ATOM 5442 C CA . ALA B 1 282 ? -0.236 -13.742 15.422 1 42.72 282 ALA B CA 1
ATOM 5443 C C . ALA B 1 282 ? -1.087 -13.992 16.672 1 42.72 282 ALA B C 1
ATOM 5445 O O . ALA B 1 282 ? -2.066 -14.742 16.609 1 42.72 282 ALA B O 1
ATOM 5446 N N . LYS B 1 283 ? -0.57 -13.859 17.812 1 42.66 283 LYS B N 1
ATOM 5447 C CA . LYS B 1 283 ? -1.298 -13.789 19.078 1 42.66 283 LYS B CA 1
ATOM 5448 C C . LYS B 1 283 ? -2.375 -12.711 19.047 1 42.66 283 LYS B C 1
ATOM 5450 O O . LYS B 1 283 ? -2.066 -11.523 18.938 1 42.66 283 LYS B O 1
ATOM 5455 N N . HIS B 1 284 ? -3.371 -12.953 18.469 1 44.19 284 HIS B N 1
ATOM 5456 C CA . HIS B 1 284 ? -4.496 -12.031 18.516 1 44.19 284 HIS B CA 1
ATOM 5457 C C . HIS B 1 284 ? -5 -11.852 19.953 1 44.19 284 HIS B C 1
ATOM 5459 O O . HIS B 1 284 ? -5.48 -12.805 20.562 1 44.19 284 HIS B O 1
ATOM 5465 N N . LYS B 1 285 ? -4.48 -11.016 20.625 1 44.84 285 LYS B N 1
ATOM 5466 C CA . LYS B 1 285 ? -5.133 -10.688 21.891 1 44.84 285 LYS B CA 1
ATOM 5467 C C . LYS B 1 285 ? -6.609 -10.367 21.672 1 44.84 285 LYS B C 1
ATOM 5469 O O . LYS B 1 285 ? -6.953 -9.516 20.859 1 44.84 285 LYS B O 1
ATOM 5474 N N . GLN B 1 286 ? -7.594 -11.234 22.141 1 44.28 286 GLN B N 1
ATOM 5475 C CA . GLN B 1 286 ? -9.055 -11.188 22.094 1 44.28 286 GLN B CA 1
ATOM 5476 C C . GLN B 1 286 ? -9.586 -10.102 23.031 1 44.28 286 GLN B C 1
ATOM 5478 O O . GLN B 1 286 ? -9.719 -10.32 24.234 1 44.28 286 GLN B O 1
ATOM 5483 N N . ARG B 1 287 ? -9.312 -8.93 22.938 1 47.66 287 ARG B N 1
ATOM 5484 C CA . ARG B 1 287 ? -10.164 -8.109 23.797 1 47.66 287 ARG B CA 1
ATOM 5485 C C . ARG B 1 287 ? -11.633 -8.281 23.438 1 47.66 287 ARG B C 1
ATOM 5487 O O . ARG B 1 287 ? -11.977 -8.508 22.281 1 47.66 287 ARG B O 1
ATOM 5494 N N . LYS B 1 288 ? -12.461 -8.305 24.5 1 51.34 288 LYS B N 1
ATOM 5495 C CA . LYS B 1 288 ? -13.906 -8.5 24.469 1 51.34 288 LYS B CA 1
ATOM 5496 C C . LYS B 1 288 ? -14.57 -7.574 23.453 1 51.34 288 LYS B C 1
ATOM 5498 O O . LYS B 1 288 ? -14.75 -6.387 23.719 1 51.34 288 LYS B O 1
ATOM 5503 N N . ARG B 1 289 ? -14.531 -7.867 22.203 1 58.84 289 ARG B N 1
ATOM 5504 C CA . ARG B 1 289 ? -15.156 -7.145 21.109 1 58.84 289 ARG B CA 1
ATOM 5505 C C . ARG B 1 289 ? -16.672 -7.297 21.141 1 58.84 289 ARG B C 1
ATOM 5507 O O . ARG B 1 289 ? -17.188 -8.344 21.547 1 58.84 289 ARG B O 1
ATOM 5514 N N . LEU B 1 290 ? -17.266 -6.133 21.047 1 59.09 290 LEU B N 1
ATOM 5515 C CA . LEU B 1 290 ? -18.719 -6.246 20.922 1 59.09 290 LEU B CA 1
ATOM 5516 C C . LEU B 1 290 ? -19.094 -7.184 19.781 1 59.09 290 LEU B C 1
ATOM 5518 O O . LEU B 1 290 ? -18.406 -7.227 18.766 1 59.09 290 LEU B O 1
ATOM 5522 N N . LYS B 1 291 ? -19.891 -8.109 19.906 1 63.56 291 LYS B N 1
ATOM 5523 C CA . LYS B 1 291 ? -20.297 -9.219 19.031 1 63.56 291 LYS B CA 1
ATOM 5524 C C . LYS B 1 291 ? -20.562 -8.734 17.609 1 63.56 291 LYS B C 1
ATOM 5526 O O . LYS B 1 291 ? -20.281 -9.453 16.656 1 63.56 291 LYS B O 1
ATOM 5531 N N . SER B 1 292 ? -20.844 -7.344 17.406 1 82.69 292 SER B N 1
ATOM 5532 C CA . SER B 1 292 ? -21.266 -6.938 16.062 1 82.69 292 SER B CA 1
ATOM 5533 C C . SER B 1 292 ? -20.203 -6.082 15.391 1 82.69 292 SER B C 1
ATOM 5535 O O . SER B 1 292 ? -20.391 -5.621 14.266 1 82.69 292 SER B O 1
ATOM 5537 N N . SER B 1 293 ? -19.062 -6.07 15.945 1 87.81 293 SER B N 1
ATOM 5538 C CA . SER B 1 293 ? -18.031 -5.188 15.406 1 87.81 293 SER B CA 1
ATOM 5539 C C . SER B 1 293 ? -17.25 -5.867 14.289 1 87.81 293 SER B C 1
ATOM 5541 O O . SER B 1 293 ? -17.281 -7.094 14.164 1 87.81 293 SER B O 1
ATOM 5543 N N . CYS B 1 294 ? -16.688 -5.07 13.445 1 93.94 294 CYS B N 1
ATOM 5544 C CA . CYS B 1 294 ? -15.883 -5.535 12.328 1 93.94 294 CYS B CA 1
ATOM 5545 C C . CYS B 1 294 ? -14.805 -6.504 12.805 1 93.94 294 CYS B C 1
ATOM 5547 O O . CYS B 1 294 ? -13.969 -6.148 13.633 1 93.94 294 CYS B O 1
ATOM 5549 N N . LYS B 1 295 ? -14.883 -7.727 12.297 1 94.56 295 LYS B N 1
ATOM 5550 C CA . LYS B 1 295 ? -13.906 -8.742 12.68 1 94.56 295 LYS B CA 1
ATOM 5551 C C . LYS B 1 295 ? -13.75 -9.797 11.586 1 94.56 295 LYS B C 1
ATOM 5553 O O . LYS B 1 295 ? -14.531 -9.82 10.625 1 94.56 295 LYS B O 1
ATOM 5558 N N . ARG B 1 296 ? -12.719 -10.586 11.758 1 95.31 296 ARG B N 1
ATOM 5559 C CA . ARG B 1 296 ? -12.438 -11.664 10.812 1 95.31 296 ARG B CA 1
ATOM 5560 C C . ARG B 1 296 ? -13.297 -12.891 11.109 1 95.31 296 ARG B C 1
ATOM 5562 O O . ARG B 1 296 ? -13.484 -13.258 12.273 1 95.31 296 ARG B O 1
ATOM 5569 N N . HIS B 1 297 ? -13.898 -13.523 10.141 1 96.19 297 HIS B N 1
ATOM 5570 C CA . HIS B 1 297 ? -14.727 -14.719 10.242 1 96.19 297 HIS B CA 1
ATOM 5571 C C . HIS B 1 297 ? -14.141 -15.867 9.43 1 96.19 297 HIS B C 1
ATOM 5573 O O . HIS B 1 297 ? -13.453 -15.641 8.43 1 96.19 297 HIS B O 1
ATOM 5579 N N . PRO B 1 298 ? -14.391 -17.094 9.859 1 96.5 298 PRO B N 1
ATOM 5580 C CA . PRO B 1 298 ? -13.852 -18.234 9.133 1 96.5 298 PRO B CA 1
ATOM 5581 C C . PRO B 1 298 ? -14.555 -18.469 7.797 1 96.5 298 PRO B C 1
ATOM 5583 O O . PRO B 1 298 ? -15.766 -18.266 7.691 1 96.5 298 PRO B O 1
ATOM 5586 N N . LEU B 1 299 ? -13.789 -18.797 6.777 1 96.5 299 LEU B N 1
ATOM 5587 C CA . LEU B 1 299 ? -14.258 -19.203 5.457 1 96.5 299 LEU B CA 1
ATOM 5588 C C . LEU B 1 299 ? -13.273 -20.172 4.809 1 96.5 299 LEU B C 1
ATOM 5590 O O . LEU B 1 299 ? -12.117 -19.828 4.562 1 96.5 299 LEU B O 1
ATOM 5594 N N . TYR B 1 300 ? -13.703 -21.312 4.648 1 96.62 300 TYR B N 1
ATOM 5595 C CA . TYR B 1 300 ? -12.922 -22.297 3.902 1 96.62 300 TYR B CA 1
ATOM 5596 C C . TYR B 1 300 ? -13.406 -22.391 2.461 1 96.62 300 TYR B C 1
ATOM 5598 O O . TYR B 1 300 ? -14.586 -22.641 2.211 1 96.62 300 TYR B O 1
ATOM 5606 N N . VAL B 1 301 ? -12.508 -22.172 1.575 1 95.31 301 VAL B N 1
ATOM 5607 C CA . VAL B 1 301 ? -12.805 -22.297 0.151 1 95.31 301 VAL B CA 1
ATOM 5608 C C . VAL B 1 301 ? -12.328 -23.656 -0.359 1 95.31 301 VAL B C 1
ATOM 5610 O O . VAL B 1 301 ? -11.117 -23.906 -0.465 1 95.31 301 VAL B O 1
ATOM 5613 N N . ASP B 1 302 ? -13.281 -24.438 -0.657 1 94.62 302 ASP B N 1
ATOM 5614 C CA . ASP B 1 302 ? -12.992 -25.75 -1.24 1 94.62 302 ASP B CA 1
ATOM 5615 C C . ASP B 1 302 ? -12.992 -25.688 -2.766 1 94.62 302 ASP B C 1
ATOM 5617 O O . ASP B 1 302 ? -14.008 -25.328 -3.373 1 94.62 302 ASP B O 1
ATOM 5621 N N . PHE B 1 303 ? -11.93 -26.094 -3.396 1 94.12 303 PHE B N 1
ATOM 5622 C CA . PHE B 1 303 ? -11.812 -25.969 -4.844 1 94.12 303 PHE B CA 1
ATOM 5623 C C . PHE B 1 303 ? -12.75 -26.953 -5.551 1 94.12 303 PHE B C 1
ATOM 5625 O O . PHE B 1 303 ? -13.07 -26.766 -6.727 1 94.12 303 PHE B O 1
ATOM 5632 N N . SER B 1 304 ? -13.156 -27.953 -4.879 1 92.56 304 SER B N 1
ATOM 5633 C CA . SER B 1 304 ? -14.133 -28.875 -5.449 1 92.56 304 SER B CA 1
ATOM 5634 C C . SER B 1 304 ? -15.5 -28.219 -5.586 1 92.56 304 SER B C 1
ATOM 5636 O O . SER B 1 304 ? -16.266 -28.531 -6.504 1 92.56 304 SER B O 1
ATOM 5638 N N . ASP B 1 305 ? -15.828 -27.281 -4.676 1 88.5 305 ASP B N 1
ATOM 5639 C CA . ASP B 1 305 ? -17.109 -26.594 -4.691 1 88.5 305 ASP B CA 1
ATOM 5640 C C . ASP B 1 305 ? -17.234 -25.688 -5.918 1 88.5 305 ASP B C 1
ATOM 5642 O O . ASP B 1 305 ? -18.344 -25.422 -6.387 1 88.5 305 ASP B O 1
ATOM 5646 N N . VAL B 1 306 ? -16.109 -25.266 -6.41 1 88.38 306 VAL B N 1
ATOM 5647 C CA . VAL B 1 306 ? -16.141 -24.344 -7.543 1 88.38 306 VAL B CA 1
ATOM 5648 C C . VAL B 1 306 ? -15.68 -25.078 -8.805 1 88.38 306 VAL B C 1
ATOM 5650 O O . VAL B 1 306 ? -15.508 -24.453 -9.859 1 88.38 306 VAL B O 1
ATOM 5653 N N . GLY B 1 307 ? -15.375 -26.312 -8.727 1 88.75 307 GLY B N 1
ATOM 5654 C CA . GLY B 1 307 ? -15.039 -27.141 -9.883 1 88.75 307 GLY B CA 1
ATOM 5655 C C . GLY B 1 307 ? -13.609 -26.953 -10.344 1 88.75 307 GLY B C 1
ATOM 5656 O O . GLY B 1 307 ? -13.312 -27.047 -11.539 1 88.75 307 GLY B O 1
ATOM 5657 N N . TRP B 1 308 ? -12.758 -26.547 -9.445 1 93.31 308 TRP B N 1
ATOM 5658 C CA . TRP B 1 308 ? -11.367 -26.297 -9.828 1 93.31 308 TRP B CA 1
ATOM 5659 C C . TRP B 1 308 ? -10.477 -27.469 -9.406 1 93.31 308 TRP B C 1
ATOM 5661 O O . TRP B 1 308 ? -9.258 -27.438 -9.617 1 93.31 308 TRP B O 1
ATOM 5671 N N . ASN B 1 309 ? -11.023 -28.531 -8.844 1 93.12 309 ASN B N 1
ATOM 5672 C CA . ASN B 1 309 ? -10.258 -29.641 -8.297 1 93.12 309 ASN B CA 1
ATOM 5673 C C . ASN B 1 309 ? -9.656 -30.5 -9.406 1 93.12 309 ASN B C 1
ATOM 5675 O O . ASN B 1 309 ? -8.781 -31.328 -9.148 1 93.12 309 ASN B O 1
ATOM 5679 N N . ASP B 1 310 ? -10.109 -30.344 -10.641 1 93.38 310 ASP B N 1
ATOM 5680 C CA . ASP B 1 310 ? -9.602 -31.156 -11.742 1 93.38 310 ASP B CA 1
ATOM 5681 C C . ASP B 1 310 ? -8.227 -30.656 -12.195 1 93.38 310 ASP B C 1
ATOM 5683 O O . ASP B 1 310 ? -7.434 -31.422 -12.75 1 93.38 310 ASP B O 1
ATOM 5687 N N . TRP B 1 311 ? -7.98 -29.391 -11.977 1 95.5 311 TRP B N 1
ATOM 5688 C CA . TRP B 1 311 ? -6.707 -28.891 -12.484 1 95.5 311 TRP B CA 1
ATOM 5689 C C . TRP B 1 311 ? -5.84 -28.359 -11.352 1 95.5 311 TRP B C 1
ATOM 5691 O O . TRP B 1 311 ? -4.633 -28.172 -11.523 1 95.5 311 TRP B O 1
ATOM 5701 N N . ILE B 1 312 ? -6.363 -28.031 -10.242 1 96.38 312 ILE B N 1
ATOM 5702 C CA . ILE B 1 312 ? -5.559 -27.688 -9.078 1 96.38 312 ILE B CA 1
ATOM 5703 C C . ILE B 1 312 ? -5.121 -28.969 -8.359 1 96.38 312 ILE B C 1
ATOM 5705 O O . ILE B 1 312 ? -5.957 -29.781 -7.973 1 96.38 312 ILE B O 1
ATOM 5709 N N . VAL B 1 313 ? -3.855 -29.094 -8.203 1 96.19 313 VAL B N 1
ATOM 5710 C CA . VAL B 1 313 ? -3.289 -30.281 -7.586 1 96.19 313 VAL B CA 1
ATOM 5711 C C . VAL B 1 313 ? -3.254 -30.109 -6.07 1 96.19 313 VAL B C 1
ATOM 5713 O O . VAL B 1 313 ? -3.658 -31 -5.324 1 96.19 313 VAL B O 1
ATOM 5716 N N . ALA B 1 314 ? -2.672 -28.984 -5.695 1 95.56 314 ALA B N 1
ATOM 5717 C CA . ALA B 1 314 ? -2.568 -28.656 -4.273 1 95.56 314 ALA B CA 1
ATOM 5718 C C . ALA B 1 314 ? -2.557 -27.156 -4.059 1 95.56 314 ALA B C 1
ATOM 5720 O O . ALA B 1 314 ? -2.004 -26.406 -4.867 1 95.56 314 ALA B O 1
ATOM 5721 N N . PRO B 1 315 ? -3.215 -26.688 -2.953 1 95.81 315 PRO B N 1
ATOM 5722 C CA . PRO B 1 315 ? -4 -27.453 -1.978 1 95.81 315 PRO B CA 1
ATOM 5723 C C . PRO B 1 315 ? -5.414 -27.75 -2.465 1 95.81 315 PRO B C 1
ATOM 5725 O O . PRO B 1 315 ? -5.828 -27.25 -3.516 1 95.81 315 PRO B O 1
ATOM 5728 N N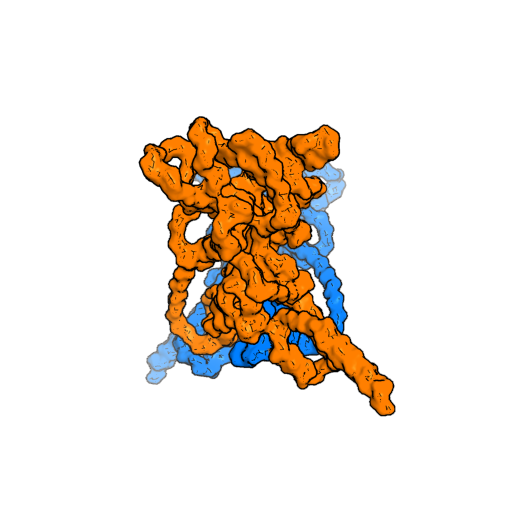 . PRO B 1 316 ? -6.113 -28.75 -1.772 1 96.25 316 PRO B N 1
ATOM 5729 C CA . PRO B 1 316 ? -7.508 -29 -2.145 1 96.25 316 PRO B CA 1
ATOM 5730 C C . PRO B 1 316 ? -8.414 -27.797 -1.848 1 96.25 316 PRO B C 1
ATOM 5732 O O . PRO B 1 316 ? -9.492 -27.672 -2.43 1 96.25 316 PRO B O 1
ATOM 5735 N N . GLY B 1 317 ? -8.039 -27.016 -0.949 1 96.38 317 GLY B N 1
ATOM 5736 C CA . GLY B 1 317 ? -8.695 -25.797 -0.497 1 96.38 317 GLY B CA 1
ATOM 5737 C C . GLY B 1 317 ? -7.875 -25 0.508 1 96.38 317 GLY B C 1
ATOM 5738 O O . GLY B 1 317 ? -6.75 -25.391 0.833 1 96.38 317 GLY B O 1
ATOM 5739 N N . TYR B 1 318 ? -8.383 -23.859 0.865 1 95.75 318 TYR B N 1
ATOM 5740 C CA . TYR B 1 318 ? -7.629 -23.062 1.829 1 95.75 318 TYR B CA 1
ATOM 5741 C C . TYR B 1 318 ? -8.562 -22.219 2.674 1 95.75 318 TYR B C 1
ATOM 5743 O O . TYR B 1 318 ? -9.727 -22.016 2.318 1 95.75 318 TYR B O 1
ATOM 5751 N N . HIS B 1 319 ? -8.102 -21.844 3.799 1 97.12 319 HIS B N 1
ATOM 5752 C CA . HIS B 1 319 ? -8.844 -20.938 4.664 1 97.12 319 HIS B CA 1
ATOM 5753 C C . HIS B 1 319 ? -8.664 -19.484 4.227 1 97.12 319 HIS B C 1
ATOM 5755 O O . HIS B 1 319 ? -7.668 -18.844 4.562 1 97.12 319 HIS B O 1
ATOM 5761 N N . ALA B 1 320 ? -9.648 -18.969 3.578 1 97.62 320 ALA B N 1
ATOM 5762 C CA . ALA B 1 320 ? -9.594 -17.609 3.037 1 97.62 320 ALA B CA 1
ATOM 5763 C C . ALA B 1 320 ? -10.031 -16.594 4.078 1 97.62 320 ALA B C 1
ATOM 5765 O O . ALA B 1 320 ? -9.57 -15.445 4.062 1 97.62 320 ALA B O 1
ATOM 5766 N N . PHE B 1 321 ? -10.922 -16.922 4.953 1 98 321 PHE B N 1
ATOM 5767 C CA . PHE B 1 321 ? -11.539 -16.031 5.926 1 98 321 PHE B CA 1
ATOM 5768 C C . PHE B 1 321 ? -12.25 -14.875 5.227 1 98 321 PHE B C 1
ATOM 5770 O O . PHE B 1 321 ? -12.211 -14.766 3.998 1 98 321 PHE B O 1
ATOM 5777 N N . TYR B 1 322 ? -13.031 -14.156 5.848 1 97.25 322 TYR B N 1
ATOM 5778 C CA . TYR B 1 322 ? -13.648 -12.93 5.348 1 97.25 322 TYR B CA 1
ATOM 5779 C C . TYR B 1 322 ? -13.906 -11.953 6.484 1 97.25 322 TYR B C 1
ATOM 5781 O O . TYR B 1 322 ? -13.844 -12.32 7.66 1 97.25 322 TYR B O 1
ATOM 5789 N N . CYS B 1 323 ? -14.031 -10.703 6.156 1 96.31 323 CYS B N 1
ATOM 5790 C CA . CYS B 1 323 ? -14.305 -9.656 7.133 1 96.31 323 CYS B CA 1
ATOM 5791 C C . CYS B 1 323 ? -15.781 -9.273 7.125 1 96.31 323 CYS B C 1
ATOM 5793 O O . CYS B 1 323 ? -16.391 -9.148 6.059 1 96.31 323 CYS B O 1
ATOM 5795 N N . HIS B 1 324 ? -16.359 -9.164 8.289 1 94.62 324 HIS B N 1
ATOM 5796 C CA . HIS B 1 324 ? -17.75 -8.789 8.422 1 94.62 324 HIS B CA 1
ATOM 5797 C C . HIS B 1 324 ? -18.031 -8.164 9.781 1 94.62 324 HIS B C 1
ATOM 5799 O O . HIS B 1 324 ? -17.359 -8.492 10.766 1 94.62 324 HIS B O 1
ATOM 5805 N N . GLY B 1 325 ? -19.062 -7.312 9.789 1 93.31 325 GLY B N 1
ATOM 5806 C CA . GLY B 1 325 ? -19.438 -6.609 11.008 1 93.31 325 GLY B CA 1
ATOM 5807 C C . GLY B 1 325 ? -19.688 -5.129 10.789 1 93.31 325 GLY B C 1
ATOM 5808 O O . GLY B 1 325 ? -19.531 -4.625 9.68 1 93.31 325 GLY B O 1
ATOM 5809 N N . GLU B 1 326 ? -20.016 -4.441 11.828 1 92 326 GLU B N 1
ATOM 5810 C CA . GLU B 1 326 ? -20.344 -3.021 11.75 1 92 326 GLU B CA 1
ATOM 5811 C C . GLU B 1 326 ? -19.141 -2.154 12.086 1 92 326 GLU B C 1
ATOM 5813 O O . GLU B 1 326 ? -18.266 -2.566 12.852 1 92 326 GLU B O 1
ATOM 5818 N N . CYS B 1 327 ? -19.078 -1.062 11.445 1 92.44 327 CYS B N 1
ATOM 5819 C CA . CYS B 1 327 ? -18.141 -0 11.773 1 92.44 327 CYS B CA 1
ATOM 5820 C C . CYS B 1 327 ? -18.844 1.177 12.438 1 92.44 327 CYS B C 1
ATOM 5822 O O . CYS B 1 327 ? -19.078 2.201 11.797 1 92.44 327 CYS B O 1
ATOM 5824 N N . PRO B 1 328 ? -19.047 1.036 13.688 1 88.75 328 PRO B N 1
ATOM 5825 C CA . PRO B 1 328 ? -19.875 2.023 14.391 1 88.75 328 PRO B CA 1
ATOM 5826 C C . PRO B 1 328 ? -19.094 3.285 14.758 1 88.75 328 PRO B C 1
ATOM 5828 O O . PRO B 1 328 ? -17.859 3.309 14.648 1 88.75 328 PRO B O 1
ATOM 5831 N N . PHE B 1 329 ? -19.875 4.332 15.062 1 88.62 329 PHE B N 1
ATOM 5832 C CA . PHE B 1 329 ? -19.281 5.477 15.75 1 88.62 329 PHE B CA 1
ATOM 5833 C C . PHE B 1 329 ? -19.328 5.277 17.266 1 88.62 329 PHE B C 1
ATOM 5835 O O . PHE B 1 329 ? -20.391 4.957 17.812 1 88.62 329 PHE B O 1
ATOM 5842 N N . PRO B 1 330 ? -18.266 5.418 17.953 1 88.75 330 PRO B N 1
ATOM 5843 C CA . PRO B 1 330 ? -16.891 5.746 17.562 1 88.75 330 PRO B CA 1
ATOM 5844 C C . PRO B 1 330 ? -16.109 4.52 17.094 1 88.75 330 PRO B C 1
ATOM 5846 O O . PRO B 1 330 ? -16.312 3.42 17.625 1 88.75 330 PRO B O 1
ATOM 5849 N N . LEU B 1 331 ? -15.234 4.828 16.141 1 88.62 331 LEU B N 1
ATOM 5850 C CA . LEU B 1 331 ? -14.422 3.736 15.609 1 88.62 331 LEU B CA 1
ATOM 5851 C C . LEU B 1 331 ? -13.359 3.309 16.625 1 88.62 331 LEU B C 1
ATOM 5853 O O . LEU B 1 331 ? -12.711 4.152 17.25 1 88.62 331 LEU B O 1
ATOM 5857 N N . ALA B 1 332 ? -13.273 2.049 16.734 1 82.44 332 ALA B N 1
ATOM 5858 C CA . ALA B 1 332 ? -12.266 1.519 17.641 1 82.44 332 ALA B CA 1
ATOM 5859 C C . ALA B 1 332 ? -10.867 1.638 17.047 1 82.44 332 ALA B C 1
ATOM 5861 O O . ALA B 1 332 ? -10.703 1.643 15.828 1 82.44 332 ALA B O 1
ATOM 5862 N N . ASP B 1 333 ? -9.812 1.674 17.906 1 78.31 333 ASP B N 1
ATOM 5863 C CA . ASP B 1 333 ? -8.422 1.878 17.516 1 78.31 333 ASP B CA 1
ATOM 5864 C C . ASP B 1 333 ? -7.879 0.661 16.781 1 78.31 333 ASP B C 1
ATOM 5866 O O . ASP B 1 333 ? -7.074 0.799 15.852 1 78.31 333 ASP B O 1
ATOM 5870 N N . HIS B 1 334 ? -8.32 -0.455 17.094 1 76.75 334 HIS B N 1
ATOM 5871 C CA . HIS B 1 334 ? -7.73 -1.675 16.562 1 76.75 334 HIS B CA 1
ATOM 5872 C C . HIS B 1 334 ? -8.148 -1.899 15.117 1 76.75 334 HIS B C 1
ATOM 5874 O O . HIS B 1 334 ? -7.652 -2.814 14.453 1 76.75 334 HIS B O 1
ATOM 5880 N N . LEU B 1 335 ? -9.008 -1.032 14.602 1 81.5 335 LEU B N 1
ATOM 5881 C CA . LEU B 1 335 ? -9.555 -1.234 13.266 1 81.5 335 LEU B CA 1
ATOM 5882 C C . LEU B 1 335 ? -8.672 -0.562 12.219 1 81.5 335 LEU B C 1
ATOM 5884 O O . LEU B 1 335 ? -8.984 -0.602 11.023 1 81.5 335 LEU B O 1
ATOM 5888 N N . ASN B 1 336 ? -7.508 -0.103 12.547 1 80.62 336 ASN B N 1
ATOM 5889 C CA . ASN B 1 336 ? -6.535 0.483 11.625 1 80.62 336 ASN B CA 1
ATOM 5890 C C . ASN B 1 336 ? -7.219 1.255 10.5 1 80.62 336 ASN B C 1
ATOM 5892 O O . ASN B 1 336 ? -6.918 1.04 9.328 1 80.62 336 ASN B O 1
ATOM 5896 N N . SER B 1 337 ? -8.008 2.189 10.805 1 90.25 337 SER B N 1
ATOM 5897 C CA . SER B 1 337 ? -8.836 2.908 9.844 1 90.25 337 SER B CA 1
ATOM 5898 C C . SER B 1 337 ? -8.078 4.066 9.211 1 90.25 337 SER B C 1
ATOM 5900 O O . SER B 1 337 ? -7.137 4.602 9.812 1 90.25 337 SER B O 1
ATOM 5902 N N . THR B 1 338 ? -8.398 4.332 7.969 1 92.56 338 THR B N 1
ATOM 5903 C CA . THR B 1 338 ? -7.852 5.508 7.301 1 92.56 338 THR B CA 1
ATOM 5904 C C . THR B 1 338 ? -8.453 6.785 7.887 1 92.56 338 THR B C 1
ATOM 5906 O O . THR B 1 338 ? -9.492 6.742 8.547 1 92.56 338 THR B O 1
ATOM 5909 N N . ASN B 1 339 ? -7.773 7.859 7.637 1 92.75 339 ASN B N 1
ATOM 5910 C CA . ASN B 1 339 ? -8.328 9.148 8.047 1 92.75 339 ASN B CA 1
ATOM 5911 C C . ASN B 1 339 ? -9.711 9.375 7.453 1 92.75 339 ASN B C 1
ATOM 5913 O O . ASN B 1 339 ? -10.609 9.875 8.133 1 92.75 339 ASN B O 1
ATOM 5917 N N . HIS B 1 340 ? -9.836 9.016 6.25 1 96.62 340 HIS B N 1
ATOM 5918 C CA . HIS B 1 340 ? -11.133 9.18 5.598 1 96.62 340 HIS B CA 1
ATOM 5919 C C . HIS B 1 340 ? -12.219 8.406 6.324 1 96.62 340 HIS B C 1
ATOM 5921 O O . HIS B 1 340 ? -13.328 8.914 6.531 1 96.62 340 HIS B O 1
ATOM 5927 N N . ALA B 1 341 ? -11.891 7.188 6.676 1 96.38 341 ALA B N 1
ATOM 5928 C CA . ALA B 1 341 ? -12.867 6.363 7.379 1 96.38 341 ALA B CA 1
ATOM 5929 C C . ALA B 1 341 ? -13.266 6.996 8.711 1 96.38 341 ALA B C 1
ATOM 5931 O O . ALA B 1 341 ? -14.43 6.953 9.102 1 96.38 341 ALA B O 1
ATOM 5932 N N . ILE B 1 342 ? -12.367 7.516 9.398 1 93.81 342 ILE B N 1
ATOM 5933 C CA . ILE B 1 342 ? -12.609 8.188 10.672 1 93.81 342 ILE B CA 1
ATOM 5934 C C . ILE B 1 342 ? -13.539 9.375 10.453 1 93.81 342 ILE B C 1
ATOM 5936 O O . ILE B 1 342 ? -14.547 9.516 11.156 1 93.81 342 ILE B O 1
ATOM 5940 N N . VAL B 1 343 ? -13.203 10.172 9.484 1 93.38 343 VAL B N 1
ATOM 5941 C CA . VAL B 1 343 ? -13.992 11.367 9.203 1 93.38 343 VAL B CA 1
ATOM 5942 C C . VAL B 1 343 ? -15.391 10.969 8.742 1 93.38 343 VAL B C 1
ATOM 5944 O O . VAL B 1 343 ? -16.391 11.562 9.164 1 93.38 343 VAL B O 1
ATOM 5947 N N . GLN B 1 344 ? -15.438 10.008 7.859 1 94.25 344 GLN B N 1
ATOM 5948 C CA . GLN B 1 344 ? -16.734 9.547 7.367 1 94.25 344 GLN B CA 1
ATOM 5949 C C . GLN B 1 344 ? -17.625 9.086 8.516 1 94.25 344 GLN B C 1
ATOM 5951 O O . GLN B 1 344 ? -18.828 9.367 8.523 1 94.25 344 GLN B O 1
ATOM 5956 N N . THR B 1 345 ? -17.078 8.344 9.43 1 92.31 345 THR B N 1
ATOM 5957 C CA . THR B 1 345 ? -17.828 7.859 10.57 1 92.31 345 THR B CA 1
ATOM 5958 C C . THR B 1 345 ? -18.281 9.016 11.461 1 92.31 345 THR B C 1
ATOM 5960 O O . THR B 1 345 ? -19.391 9.008 12 1 92.31 345 THR B O 1
ATOM 5963 N N . LEU B 1 346 ? -17.391 9.953 11.633 1 91.94 346 LEU B N 1
ATOM 5964 C CA . LEU B 1 346 ? -17.734 11.148 12.383 1 91.94 346 LEU B CA 1
ATOM 5965 C C . LEU B 1 346 ? -18.906 11.883 11.734 1 91.94 346 LEU B C 1
ATOM 5967 O O . LEU B 1 346 ? -19.859 12.266 12.414 1 91.94 346 LEU B O 1
ATOM 5971 N N . VAL B 1 347 ? -18.828 12.039 10.461 1 91.94 347 VAL B N 1
ATOM 5972 C CA . VAL B 1 347 ? -19.875 12.742 9.727 1 91.94 347 VAL B CA 1
ATOM 5973 C C . VAL B 1 347 ? -21.188 11.953 9.797 1 91.94 347 VAL B C 1
ATOM 5975 O O . VAL B 1 347 ? -22.266 12.531 9.906 1 91.94 347 VAL B O 1
ATOM 5978 N N . ASN B 1 348 ? -21.031 10.633 9.68 1 92.25 348 ASN B N 1
ATOM 5979 C CA . ASN B 1 348 ? -22.219 9.781 9.812 1 92.25 348 ASN B CA 1
ATOM 5980 C C . ASN B 1 348 ? -22.891 9.984 11.164 1 92.25 348 ASN B C 1
ATOM 5982 O O . ASN B 1 348 ? -24.125 9.906 11.258 1 92.25 348 ASN B O 1
ATOM 5986 N N . SER B 1 349 ? -22.156 10.227 12.234 1 89.81 349 SER B N 1
ATOM 5987 C CA . SER B 1 349 ? -22.703 10.422 13.562 1 89.81 349 SER B CA 1
ATOM 5988 C C . SER B 1 349 ? -23.531 11.703 13.633 1 89.81 349 SER B C 1
ATOM 5990 O O . SER B 1 349 ? -24.406 11.836 14.484 1 89.81 349 SER B O 1
ATOM 5992 N N . VAL B 1 350 ? -23.281 12.594 12.758 1 88.25 350 VAL B N 1
ATOM 5993 C CA . VAL B 1 350 ? -23.984 13.867 12.719 1 88.25 350 VAL B CA 1
ATOM 5994 C C . VAL B 1 350 ? -25.109 13.797 11.68 1 88.25 350 VAL B C 1
ATOM 5996 O O . VAL B 1 350 ? -26.203 14.32 11.898 1 88.25 350 VAL B O 1
ATOM 5999 N N . ASN B 1 351 ? -24.812 13.164 10.539 1 88.75 351 ASN B N 1
ATOM 6000 C CA . ASN B 1 351 ? -25.734 13.016 9.414 1 88.75 351 ASN B CA 1
ATOM 6001 C C . ASN B 1 351 ? -25.844 11.562 8.969 1 88.75 351 ASN B C 1
ATOM 6003 O O . ASN B 1 351 ? -24.969 11.062 8.25 1 88.75 351 ASN B O 1
ATOM 6007 N N . SER B 1 352 ? -26.906 10.891 9.203 1 89.81 352 SER B N 1
ATOM 6008 C CA . SER B 1 352 ? -27.078 9.461 8.969 1 89.81 352 SER B CA 1
ATOM 6009 C C . SER B 1 352 ? -27.297 9.164 7.492 1 89.81 352 SER B C 1
ATOM 6011 O O . SER B 1 352 ? -27.328 8.008 7.082 1 89.81 352 SER B O 1
ATOM 6013 N N . LYS B 1 353 ? -27.453 10.195 6.699 1 91.5 353 LYS B N 1
ATOM 6014 C CA . LYS B 1 353 ? -27.609 9.992 5.258 1 91.5 353 LYS B CA 1
ATOM 6015 C C . LYS B 1 353 ? -26.297 9.516 4.633 1 91.5 353 LYS B C 1
ATOM 6017 O O . LYS B 1 353 ? -26.297 8.922 3.553 1 91.5 353 LYS B O 1
ATOM 6022 N N . ILE B 1 354 ? -25.234 9.867 5.359 1 92.06 354 ILE B N 1
ATOM 6023 C CA . ILE B 1 354 ? -23.922 9.406 4.91 1 92.06 354 ILE B CA 1
ATOM 6024 C C . ILE B 1 354 ? -23.656 8.008 5.453 1 92.06 354 ILE B C 1
ATOM 6026 O O . ILE B 1 354 ? -23.797 7.762 6.656 1 92.06 354 ILE B O 1
ATOM 6030 N N . PRO B 1 355 ? -23.328 7.133 4.594 1 94.06 355 PRO B N 1
ATOM 6031 C CA . PRO B 1 355 ? -23.109 5.766 5.066 1 94.06 355 PRO B CA 1
ATOM 6032 C C . PRO B 1 355 ? -21.891 5.652 5.977 1 94.06 355 PRO B C 1
ATOM 6034 O O . PRO B 1 355 ? -20.984 6.5 5.922 1 94.06 355 PRO B O 1
ATOM 6037 N N . LYS B 1 356 ? -21.891 4.602 6.793 1 93.5 356 LYS B N 1
ATOM 6038 C CA . LYS B 1 356 ? -20.734 4.266 7.609 1 93.5 356 LYS B CA 1
ATOM 6039 C C . LYS B 1 356 ? -19.641 3.615 6.77 1 93.5 356 LYS B C 1
ATOM 6041 O O . LYS B 1 356 ? -19.875 3.215 5.629 1 93.5 356 LYS B O 1
ATOM 6046 N N . ALA B 1 357 ? -18.438 3.582 7.371 1 94.88 357 ALA B N 1
ATOM 6047 C CA . ALA B 1 357 ? -17.359 2.824 6.754 1 94.88 357 ALA B CA 1
ATOM 6048 C C . ALA B 1 357 ? -17.688 1.335 6.699 1 94.88 357 ALA B C 1
ATOM 6050 O O . ALA B 1 357 ? -18.562 0.863 7.43 1 94.88 357 ALA B O 1
ATOM 6051 N N . CYS B 1 358 ? -17.062 0.657 5.836 1 95.31 358 CYS B N 1
ATOM 6052 C CA . CYS B 1 358 ? -17.344 -0.759 5.641 1 95.31 358 CYS B CA 1
ATOM 6053 C C . CYS B 1 358 ? -16.219 -1.626 6.191 1 95.31 358 CYS B C 1
ATOM 6055 O O . CYS B 1 358 ? -15.047 -1.235 6.148 1 95.31 358 CYS B O 1
ATOM 6057 N N . CYS B 1 359 ? -16.625 -2.744 6.707 1 96.06 359 CYS B N 1
ATOM 6058 C CA . CYS B 1 359 ? -15.656 -3.707 7.227 1 96.06 359 CYS B CA 1
ATOM 6059 C C . CYS B 1 359 ? -15.008 -4.496 6.09 1 96.06 359 CYS B C 1
ATOM 6061 O O . CYS B 1 359 ? -15.695 -5.234 5.375 1 96.06 359 CYS B O 1
ATOM 6063 N N . VAL B 1 360 ? -13.664 -4.332 5.918 1 96.56 360 VAL B N 1
ATOM 6064 C CA . VAL B 1 360 ? -12.992 -4.969 4.785 1 96.56 360 VAL B CA 1
ATOM 6065 C C . VAL B 1 360 ? -11.633 -5.516 5.23 1 96.56 360 VAL B C 1
ATOM 6067 O O . VAL B 1 360 ? -11.125 -5.133 6.285 1 96.56 360 VAL B O 1
ATOM 6070 N N . PRO B 1 361 ? -11.055 -6.438 4.414 1 96.25 361 PRO B N 1
ATOM 6071 C CA . PRO B 1 361 ? -9.688 -6.871 4.707 1 96.25 361 PRO B CA 1
ATOM 6072 C C . PRO B 1 361 ? -8.664 -5.742 4.586 1 96.25 361 PRO B C 1
ATOM 6074 O O . PRO B 1 361 ? -8.656 -5.023 3.584 1 96.25 361 PRO B O 1
ATOM 6077 N N . THR B 1 362 ? -7.871 -5.621 5.609 1 94.5 362 THR B N 1
ATOM 6078 C CA . THR B 1 362 ? -6.824 -4.605 5.586 1 94.5 362 THR B CA 1
ATOM 6079 C C . THR B 1 362 ? -5.449 -5.25 5.453 1 94.5 362 THR B C 1
ATOM 6081 O O . THR B 1 362 ? -4.48 -4.586 5.07 1 94.5 362 THR B O 1
ATOM 6084 N N . GLU B 1 363 ? -5.352 -6.461 5.824 1 94.81 363 GLU B N 1
ATOM 6085 C CA . GLU B 1 363 ? -4.133 -7.25 5.691 1 94.81 363 GLU B CA 1
ATOM 6086 C C . GLU B 1 363 ? -4.414 -8.586 5.02 1 94.81 363 GLU B C 1
ATOM 6088 O O . GLU B 1 363 ? -5.238 -9.367 5.5 1 94.81 363 GLU B O 1
ATOM 6093 N N . LEU B 1 364 ? -3.705 -8.789 3.941 1 95.56 364 LEU B N 1
ATOM 6094 C CA . LEU B 1 364 ? -3.9 -10.016 3.184 1 95.56 364 LEU B CA 1
ATOM 6095 C C . LEU B 1 364 ? -2.576 -10.75 2.982 1 95.56 364 LEU B C 1
ATOM 6097 O O . LEU B 1 364 ? -1.516 -10.117 2.939 1 95.56 364 LEU B O 1
ATOM 6101 N N . SER B 1 365 ? -2.639 -12.031 2.922 1 94.94 365 SER B N 1
ATOM 6102 C CA . SER B 1 365 ? -1.45 -12.828 2.639 1 94.94 365 SER B CA 1
ATOM 6103 C C . SER B 1 365 ? -1.656 -13.719 1.413 1 94.94 365 SER B C 1
ATOM 6105 O O . SER B 1 365 ? -2.768 -13.805 0.887 1 94.94 365 SER B O 1
ATOM 6107 N N . ALA B 1 366 ? -0.544 -14.305 1.031 1 93.62 366 ALA B N 1
ATOM 6108 C CA . ALA B 1 366 ? -0.538 -15.094 -0.198 1 93.62 366 ALA B CA 1
ATOM 6109 C C . ALA B 1 366 ? -0.664 -16.578 0.104 1 93.62 366 ALA B C 1
ATOM 6111 O O . ALA B 1 366 ? -0.507 -17 1.252 1 93.62 366 ALA B O 1
ATOM 6112 N N . ILE B 1 367 ? -1.018 -17.312 -0.949 1 92.94 367 ILE B N 1
ATOM 6113 C CA . ILE B 1 367 ? -0.944 -18.781 -0.896 1 92.94 367 ILE B CA 1
ATOM 6114 C C . ILE B 1 367 ? -0.249 -19.297 -2.148 1 92.94 367 ILE B C 1
ATOM 6116 O O . ILE B 1 367 ? -0.268 -18.656 -3.197 1 92.94 367 ILE B O 1
ATOM 6120 N N . SER B 1 368 ? 0.389 -20.422 -1.896 1 93.25 368 SER B N 1
ATOM 6121 C CA . SER B 1 368 ? 0.978 -21.125 -3.033 1 93.25 368 SER B CA 1
ATOM 6122 C C . SER B 1 368 ? 0.039 -22.203 -3.566 1 93.25 368 SER B C 1
ATOM 6124 O O . SER B 1 368 ? -0.613 -22.906 -2.789 1 93.25 368 SER B O 1
ATOM 6126 N N . MET B 1 369 ? -0.01 -22.25 -4.875 1 95.19 369 MET B N 1
ATOM 6127 C CA . MET B 1 369 ? -0.858 -23.266 -5.512 1 95.19 369 MET B CA 1
ATOM 6128 C C . MET B 1 369 ? -0.071 -24.062 -6.539 1 95.19 369 MET B C 1
ATOM 6130 O O . MET B 1 369 ? 0.713 -23.5 -7.305 1 95.19 369 MET B O 1
ATOM 6134 N N . LEU B 1 370 ? -0.195 -25.359 -6.41 1 96.69 370 LEU B N 1
ATOM 6135 C CA . LEU B 1 370 ? 0.322 -26.297 -7.398 1 96.69 370 LEU B CA 1
ATOM 6136 C C . LEU B 1 370 ? -0.782 -26.75 -8.352 1 96.69 370 LEU B C 1
ATOM 6138 O O . LEU B 1 370 ? -1.813 -27.266 -7.914 1 96.69 370 LEU B O 1
ATOM 6142 N N . TYR B 1 371 ? -0.588 -26.516 -9.68 1 97.19 371 TYR B N 1
ATOM 6143 C CA . TYR B 1 371 ? -1.671 -26.844 -10.602 1 97.19 371 TYR B CA 1
ATOM 6144 C C . TYR B 1 371 ? -1.129 -27.172 -11.992 1 97.19 371 TYR B C 1
ATOM 6146 O O . TYR B 1 371 ? 0.071 -27.047 -12.242 1 97.19 371 TYR B O 1
ATOM 6154 N N . LEU B 1 372 ? -2.008 -27.781 -12.836 1 97 372 LEU B N 1
ATOM 6155 C CA . LEU B 1 372 ? -1.724 -27.969 -14.258 1 97 372 LEU B CA 1
ATOM 6156 C C . LEU B 1 372 ? -2.303 -26.844 -15.086 1 97 372 LEU B C 1
ATOM 6158 O O . LEU B 1 372 ? -3.482 -26.5 -14.953 1 97 372 LEU B O 1
ATOM 6162 N N . ASP B 1 373 ? -1.506 -26.281 -15.883 1 95.25 373 ASP B N 1
ATOM 6163 C CA . ASP B 1 373 ? -1.998 -25.172 -16.703 1 95.25 373 ASP B CA 1
ATOM 6164 C C . ASP B 1 373 ? -2.67 -25.672 -17.969 1 95.25 373 ASP B C 1
ATOM 6166 O O . ASP B 1 373 ? -2.945 -26.875 -18.094 1 95.25 373 ASP B O 1
ATOM 6170 N N . GLU B 1 374 ? -3.057 -24.766 -18.875 1 94 374 GLU B N 1
ATOM 6171 C CA . GLU B 1 374 ? -3.803 -25.094 -20.078 1 94 374 GLU B CA 1
ATOM 6172 C C . GLU B 1 374 ? -2.969 -25.969 -21.016 1 94 374 GLU B C 1
ATOM 6174 O O . GLU B 1 374 ? -3.514 -26.641 -21.891 1 94 374 GLU B O 1
ATOM 6179 N N . ASN B 1 375 ? -1.666 -25.953 -20.859 1 92.56 375 ASN B N 1
ATOM 6180 C CA . ASN B 1 375 ? -0.768 -26.766 -21.656 1 92.56 375 ASN B CA 1
ATOM 6181 C C . ASN B 1 375 ? -0.364 -28.047 -20.922 1 92.56 375 ASN B C 1
ATOM 6183 O O . ASN B 1 375 ? 0.586 -28.719 -21.312 1 92.56 375 ASN B O 1
ATOM 6187 N N . GLU B 1 376 ? -0.983 -28.297 -19.812 1 93.12 376 GLU B N 1
ATOM 6188 C CA . GLU B 1 376 ? -0.778 -29.469 -18.984 1 93.12 376 GLU B CA 1
ATOM 6189 C C . GLU B 1 376 ? 0.627 -29.5 -18.391 1 93.12 376 GLU B C 1
ATOM 6191 O O . GLU B 1 376 ? 1.241 -30.562 -18.281 1 93.12 376 GLU B O 1
ATOM 6196 N N . LYS B 1 377 ? 1.146 -28.328 -18.25 1 95.25 377 LYS B N 1
ATOM 6197 C CA . LYS B 1 377 ? 2.387 -28.203 -17.484 1 95.25 377 LYS B CA 1
ATOM 6198 C C . LYS B 1 377 ? 2.107 -28.016 -16 1 95.25 377 LYS B C 1
ATOM 6200 O O . LYS B 1 377 ? 1.17 -27.297 -15.625 1 95.25 377 LYS B O 1
ATOM 6205 N N . VAL B 1 378 ? 2.957 -28.641 -15.211 1 96.38 378 VAL B N 1
ATOM 6206 C CA . VAL B 1 378 ? 2.793 -28.5 -13.766 1 96.38 378 VAL B CA 1
ATOM 6207 C C . VAL B 1 378 ? 3.447 -27.188 -13.305 1 96.38 378 VAL B C 1
ATOM 6209 O O . VAL B 1 378 ? 4.637 -26.969 -13.539 1 96.38 378 VAL B O 1
ATOM 6212 N N . VAL B 1 379 ? 2.607 -26.344 -12.602 1 96.56 379 VAL B N 1
ATOM 6213 C CA . VAL B 1 379 ? 3.051 -25 -12.203 1 96.56 379 VAL B CA 1
ATOM 6214 C C . VAL B 1 379 ? 2.84 -24.812 -10.703 1 96.56 379 VAL B C 1
ATOM 6216 O O . VAL B 1 379 ? 1.802 -25.203 -10.164 1 96.56 379 VAL B O 1
ATOM 6219 N N . LEU B 1 380 ? 3.871 -24.328 -10.086 1 95.31 380 LEU B N 1
ATOM 6220 C CA . LEU B 1 380 ? 3.771 -23.844 -8.711 1 95.31 380 LEU B CA 1
ATOM 6221 C C . LEU B 1 380 ? 3.852 -22.312 -8.664 1 95.31 380 LEU B C 1
ATOM 6223 O O . LEU B 1 380 ? 4.867 -21.734 -9.047 1 95.31 380 LEU B O 1
ATOM 6227 N N . LYS B 1 381 ? 2.793 -21.719 -8.141 1 94.19 381 LYS B N 1
ATOM 6228 C CA . LYS B 1 381 ? 2.746 -20.266 -8.172 1 94.19 381 LYS B CA 1
ATOM 6229 C C . LYS B 1 381 ? 2.191 -19.703 -6.863 1 94.19 381 LYS B C 1
ATOM 6231 O O . LYS B 1 381 ? 1.329 -20.328 -6.234 1 94.19 381 LYS B O 1
ATOM 6236 N N . ASN B 1 382 ? 2.781 -18.578 -6.539 1 92.94 382 ASN B N 1
ATOM 6237 C CA . ASN B 1 382 ? 2.297 -17.828 -5.383 1 92.94 382 ASN B CA 1
ATOM 6238 C C . ASN B 1 382 ? 1.255 -16.781 -5.789 1 92.94 382 ASN B C 1
ATOM 6240 O O . ASN B 1 382 ? 1.507 -15.953 -6.66 1 92.94 382 ASN B O 1
ATOM 6244 N N . TYR B 1 383 ? 0.082 -16.844 -5.188 1 93 383 TYR B N 1
ATOM 6245 C CA . TYR B 1 383 ? -0.981 -15.891 -5.461 1 93 383 TYR B CA 1
ATOM 6246 C C . TYR B 1 383 ? -1.177 -14.938 -4.285 1 93 383 TYR B C 1
ATOM 6248 O O . TYR B 1 383 ? -1.438 -15.383 -3.162 1 93 383 TYR B O 1
ATOM 6256 N N . GLN B 1 384 ? -1.147 -13.656 -4.664 1 92.69 384 GLN B N 1
ATOM 6257 C CA . GLN B 1 384 ? -1.227 -12.641 -3.621 1 92.69 384 GLN B CA 1
ATOM 6258 C C . GLN B 1 384 ? -2.676 -12.375 -3.217 1 92.69 384 GLN B C 1
ATOM 6260 O O . GLN B 1 384 ? -3.602 -12.711 -3.957 1 92.69 384 GLN B O 1
ATOM 6265 N N . ASP B 1 385 ? -2.84 -11.875 -1.976 1 95 385 ASP B N 1
ATOM 6266 C CA . ASP B 1 385 ? -4.117 -11.359 -1.49 1 95 385 ASP B CA 1
ATOM 6267 C C . ASP B 1 385 ? -5.199 -12.43 -1.544 1 95 385 ASP B C 1
ATOM 6269 O O . ASP B 1 385 ? -6.293 -12.195 -2.064 1 95 385 ASP B O 1
ATOM 6273 N N . MET B 1 386 ? -4.812 -13.523 -0.948 1 96.19 386 MET B N 1
ATOM 6274 C CA . MET B 1 386 ? -5.742 -14.648 -0.996 1 96.19 386 MET B CA 1
ATOM 6275 C C . MET B 1 386 ? -6.359 -14.906 0.375 1 96.19 386 MET B C 1
ATOM 6277 O O . MET B 1 386 ? -7.488 -15.391 0.473 1 96.19 386 MET B O 1
ATOM 6281 N N . VAL B 1 387 ? -5.621 -14.516 1.423 1 97.31 387 VAL B N 1
ATOM 6282 C CA . VAL B 1 387 ? -6.051 -14.859 2.773 1 97.31 387 VAL B CA 1
ATOM 6283 C C . VAL B 1 387 ? -6.172 -13.594 3.619 1 97.31 387 VAL B C 1
ATOM 6285 O O . VAL B 1 387 ? -5.266 -12.766 3.633 1 97.31 387 VAL B O 1
ATOM 6288 N N . VAL B 1 388 ? -7.297 -13.539 4.336 1 97.62 388 VAL B N 1
ATOM 6289 C CA . VAL B 1 388 ? -7.496 -12.398 5.227 1 97.62 388 VAL B CA 1
ATOM 6290 C C . VAL B 1 388 ? -6.73 -12.625 6.531 1 97.62 388 VAL B C 1
ATOM 6292 O O . VAL B 1 388 ? -6.957 -13.617 7.23 1 97.62 388 VAL B O 1
ATOM 6295 N N . GLU B 1 389 ? -5.859 -11.672 6.836 1 96.25 389 GLU B N 1
ATOM 6296 C CA . GLU B 1 389 ? -5.113 -11.727 8.086 1 96.25 389 GLU B CA 1
ATOM 6297 C C . GLU B 1 389 ? -5.656 -10.719 9.094 1 96.25 389 GLU B C 1
ATOM 6299 O O . GLU B 1 389 ? -5.609 -10.953 10.305 1 96.25 389 GLU B O 1
ATOM 6304 N N . GLY B 1 390 ? -6.148 -9.688 8.555 1 95.5 390 GLY B N 1
ATOM 6305 C CA . GLY B 1 390 ? -6.684 -8.633 9.406 1 95.5 390 GLY B CA 1
ATOM 6306 C C . GLY B 1 390 ? -7.809 -7.855 8.75 1 95.5 390 GLY B C 1
ATOM 6307 O O . GLY B 1 390 ? -7.832 -7.695 7.531 1 95.5 390 GLY B O 1
ATOM 6308 N N . CYS B 1 391 ? -8.719 -7.398 9.57 1 95.69 391 CYS B N 1
ATOM 6309 C CA . CYS B 1 391 ? -9.859 -6.621 9.102 1 95.69 391 CYS B CA 1
ATOM 6310 C C . CYS B 1 391 ? -9.828 -5.211 9.688 1 95.69 391 CYS B C 1
ATOM 6312 O O . CYS B 1 391 ? -9.227 -4.98 10.734 1 95.69 391 CYS B O 1
ATOM 6314 N N . GLY B 1 392 ? -10.469 -4.32 9.016 1 95.44 392 GLY B N 1
ATOM 6315 C CA . GLY B 1 392 ? -10.609 -2.941 9.453 1 95.44 392 GLY B CA 1
ATOM 6316 C C . GLY B 1 392 ? -11.703 -2.193 8.719 1 95.44 392 GLY B C 1
ATOM 6317 O O . GLY B 1 392 ? -12.344 -2.742 7.812 1 95.44 392 GLY B O 1
ATOM 6318 N N . CYS B 1 393 ? -11.922 -0.925 9.156 1 95.12 393 CYS B N 1
ATOM 6319 C CA . CYS B 1 393 ? -12.977 -0.103 8.578 1 95.12 393 CYS B CA 1
ATOM 6320 C C . CYS B 1 393 ? -12.398 0.89 7.57 1 95.12 393 CYS B C 1
ATOM 6322 O O . CYS B 1 393 ? -11.438 1.597 7.875 1 95.12 393 CYS B O 1
ATOM 6324 N N . ARG B 1 394 ? -13.031 0.788 6.375 1 95 394 ARG B N 1
ATOM 6325 C CA . ARG B 1 394 ? -12.57 1.683 5.316 1 95 394 ARG B CA 1
ATOM 6326 C C . ARG B 1 394 ? -13.75 2.371 4.637 1 95 394 ARG B C 1
ATOM 6328 O O . ARG B 1 394 ? -14.859 1.829 4.602 1 95 394 ARG B O 1
#

Radius of gyration: 38.01 Å; Cα contacts (8 Å, |Δi|>4): 1486; chains: 2; bounding box: 77×118×96 Å

Solvent-accessible surface area (backbone atoms only — not comparable to full-atom values): 43676 Å² total; per-residue (Å²): 121,68,72,64,51,53,56,51,46,49,53,50,43,48,58,58,68,49,56,70,73,66,60,68,66,34,65,64,31,52,49,53,51,60,66,63,62,82,52,54,71,68,54,40,50,52,51,49,50,52,30,43,52,49,54,28,53,75,72,70,40,93,53,65,44,73,54,60,94,78,64,82,77,52,59,68,57,53,50,52,47,33,46,42,70,55,73,44,72,83,59,89,62,56,69,62,56,54,56,50,39,49,69,10,24,32,34,40,46,37,60,51,43,72,89,60,48,47,73,56,82,53,94,85,39,55,37,39,36,42,31,61,81,66,80,80,61,59,86,70,44,44,76,77,39,29,34,38,36,40,35,30,43,48,52,65,81,61,61,75,59,89,89,82,53,44,32,36,40,38,36,24,39,35,78,37,76,53,44,97,86,40,82,67,52,45,65,44,82,60,36,74,46,81,39,65,57,86,49,63,42,78,43,79,38,59,40,34,69,60,52,42,37,32,65,78,67,62,41,82,79,65,31,35,36,43,34,41,40,67,68,62,84,69,75,80,73,58,79,56,28,57,34,80,40,72,89,55,42,86,55,71,85,52,38,80,63,42,50,49,33,41,35,38,23,17,30,63,82,72,70,60,45,42,52,69,56,69,80,70,78,71,78,71,80,78,67,93,63,66,92,56,40,53,33,73,41,90,37,73,48,50,30,63,82,45,66,42,51,77,27,38,70,33,59,69,48,48,74,26,38,45,42,46,47,43,45,54,73,70,60,64,80,85,26,73,53,44,55,33,27,52,49,40,25,54,46,22,51,70,37,74,88,44,66,61,30,37,29,22,64,72,33,60,36,63,46,68,37,33,28,39,40,68,82,59,35,49,33,40,34,42,42,59,37,43,24,56,75,36,37,21,31,55,122,69,73,65,52,53,56,52,46,49,53,50,42,50,60,57,69,49,58,71,73,65,60,71,64,34,66,63,32,52,49,53,52,62,66,64,61,83,51,54,70,71,57,41,51,51,51,49,50,53,32,43,52,48,54,27,53,75,71,70,41,94,53,65,44,73,55,60,95,80,65,81,76,50,59,68,58,54,50,50,48,33,47,42,70,54,72,44,73,83,59,89,62,55,69,62,56,54,54,49,39,49,68,10,23,33,35,39,46,37,61,52,42,71,88,61,48,47,74,57,82,53,93,86,40,56,38,38,37,42,32,62,80,67,80,81,60,59,86,70,45,44,75,78,38,29,34,39,36,40,35,29,43,47,52,65,81,62,62,75,59,89,90,79,53,44,33,36,40,37,36,25,39,34,77,37,75,54,46,98,85,40,83,66,52,45,64,44,82,59,38,74,44,81,38,65,57,85,49,65,44,79,42,80,37,58,40,34,69,59,54,42,36,32,66,77,67,62,41,82,79,67,31,34,36,42,33,42,40,67,68,62,85,70,76,78,74,58,78,54,26,56,35,82,41,70,88,54,43,86,55,71,84,54,37,81,64,43,51,49,33,40,35,38,24,17,29,62,83,70,73,60,43,41,53,70,56,68,80,71,76,71,78,70,80,79,66,92,62,65,89,58,41,53,33,74,41,92,36,72,50,49,30,63,82,45,67,43,50,79,29,39,70,33,60,69,49,47,72,27,36,45,43,45,47,43,44,53,72,70,60,64,79,84,25,72,52,44,56,34,27,51,50,39,25,54,46,22,50,69,39,74,86,44,66,60,31,37,29,23,62,72,33,62,36,63,45,68,37,34,26,39,38,68,82,58,34,49,32,39,35,43,40,59,37,42,25,56,74,35,38,22,32,56

Foldseek 3Di:
DVVVVVVVVVVVVCVVVVVPLPFLFFPVRLVCQCVVPPDDNVVSVVVVVVVSVVVCVLVVAPTAADADPPQDDAPVVVVVQCQLQVNDDDDPPDPVVQVLQQAFQKKWKWFWDQVPWDFPPDPQKGKIWTATDPVPPDLLKFFPWKKKKFWWAQDVVVPPDDDDWKKKKWKWFFQADADPVRNHTDIHTQFMDIDTRHDTDIDITTPGVVVCCCRVVVGDGPGMMIIIHGDDPPRDRRNLGTPQDPVSPPDNVCCVRRHMMMMTGIYSPPDGGSHRPDPPPPPPPDDPDDPAAKWWAWDKDASVVSPSCSWWPPDRIDTAIWIHGDQAPPGDPQQPDDPVLRVQRVVCVVPVVRDHFGKGAPDFAKHWTWGQGNVRITMIGIRTRRHRPTIHTD/DVVVVVVVVVVVVVVVVVVPLPFLFFPVRLVCQCVVPPDDNVVSVVVVVVVSVVVCVLVVAPTAADADPPQDDAVVVVVVQCQLQVNDDPDPPDPVVQVLQQAFQKKWKWFWDQVPWDFPPDPQKGKIWTATDPVPPDLLKFFDWKKKKFWWAQQVVVVPDDWDWKKKKWKWFFQADADPVRNHTDIHTQFMDIDTRHDTDIDITTPGVVVCCCRVVVHDGPGMMIIIHGDDPPRDRRNLGTPQDPVSDDDNVCCVRRHMMMMTGIYSPPDGGSHRPDPPPPPPPDDPDDPAAKWWAWDKDASVVSPSCSWWPPDRIDTAIWIGGDQAPPGDPQQPDDPVLRVQRVVCVVPVVRDHFGKGAPDFAKHWTWGQGNVRITMIGIRTRRHRPTIHTD

Secondary structure (DSSP, 8-state):
--HHHHHHHHHHHHHHHS-----SS-HHHHHHHHHT-SS-HHHHHHHHHHHHHHHHHHHT-SS-----TT----HHHHHHHHHHTT-S------HHHHHHHHT-SEEEEEEB-GGG----B-SSEEEEEE-B--TTS-TTPEEEEEEEEEEE---SGGGSS-S--EEEEEEEEEEE---SS-SS-EEEEEEEEEEETT--EEEEEE-HHHHHHHHTS------EEEEEEE-SS--SSGGGSB--SGGG-S-TTTHHHHS-EEEEEEE-SSS-------------------TTBSEEE--EEETTTTT-TTTEEE-SEEE--EEESB-PSSPPGGG---HHHHHHHHHHHH-TTSPPP-EEEEEEEEEEEEEE-TT--EEEEEEEEEEEEEEEE-/--HHHHHHHHHHHHHHHS-----SS-HHHHHHHHHT-SS-HHHHHHHHHHHHHHHHHHHT-SS-----TT----HHHHHHHHHHHT-S------HHHHHHHHT-SEEEEEEB-GGG----B-SS-EEEEE-B--TTS-TTPEEEEEEEEEEE---SGGGSS-S--EEEEEEEEEEE---SS-SS-EEEEEEEEEEETT--EEEEEE-HHHHHHHHTS------EEEEEEE-SS--SSGGGSB--SGGG-S-TTTHHHHS-EEEEEEE-SSS-------------------TTBSEEE--EEETTTTT-TTTEEE-SEEE--EEESB-PSSPPGGG---HHHHHHHHHHHH-TTSPPP-EEEEEEEEEEEEEE-TT--EEEEEEEEEEEEEEEE-

Sequence (788 aa):
MVAGIRSLLALLLYQVLLGGSAGLIPEVGRRRFTESGRSTPQRSEDILSEFELRLLNMFGLKRRPNPSKGAVIPPYMLDLYRLHSGQLEEPAMDYRLERAASRANTVRSFHHEESLEELPEASGTTARRFFFNLTSVPNEEFITSAELQVFREQVREALDNNSGYHHRINIYEIIKPATAISKDPVTRLLDTRLVNHNASKWESFDVTPAVTRWIAQGQPNHGFVVEVVHLEDERGVSERHVRISRSLHQDEQSWPQIRPLLVTFGHDGKGHPLHKREKRQAKHKQRKRLKSSCKRHPLYVDFSDVGWNDWIVAPPGYHAFYCHGECPFPLADHLNSTNHAIVQTLVNSVNSKIPKACCVPTELSAISMLYLDENEKVVLKNYQDMVVEGCGCRMVAGIRSLLALLLYQVLLGGSAGLIPEVGRRRFTESGRSTPQRSEDILSEFELRLLNMFGLKRRPNPSKGAVIPPYMLDLYRLHSGQLEEPAMDYRLERAASRANTVRSFHHEESLEELPEASGTTARRFFFNLTSVPNEEFITSAELQVFREQVREALDNNSGYHHRINIYEIIKPATAISKDPVTRLLDTRLVNHNASKWESFDVTPAVTRWIAQGQPNHGFVVEVVHLEDERGVSERHVRISRSLHQDEQSWPQIRPLLVTFGHDGKGHPLHKREKRQAKHKQRKRLKSSCKRHPLYVDFSDVGWNDWIVAPPGYHAFYCHGECPFPLADHLNSTNHAIVQTLVNSVNSKIPKACCVPTELSAISMLYLDENEKVVLKNYQDMVVEGCGCR

Nearest PDB structures (foldseek):
  2qj9-assembly1_A  TM=9.605E-01  e=1.016E-17  Homo sapiens
  2h64-assembly1_A-2  TM=9.794E-01  e=2.464E-17  Homo sapiens
  2h62-assembly1_B  TM=9.654E-01  e=2.087E-17  Homo sapiens
  1reu-assembly1_A  TM=9.456E-01  e=3.837E-17  Homo sapiens
  4mid-assembly1_A-2  TM=9.199E-01  e=3.400E-15  Homo sapiens

Organism: Ornithorhynchus anatinus (NCBI:txid9258)

InterPro domains:
  IPR001111 TGF-beta, propeptide [PF00688] (44-265)
  IPR001839 Transforming growth factor-beta, C-terminal [PF00019] (293-393)
  IPR001839 Transforming growth factor-beta, C-terminal [PS51362] (277-394)
  IPR001839 Transforming growth factor-beta, C-terminal [SM00204] (294-394)
  IPR015615 Transforming growth factor-beta-like [PTHR11848] (9-394)
  IPR017948 Transforming growth factor beta, conserved site [PS00250] (312-327)
  IPR029034 Cystine-knot cytokine [G3DSA:2.10.90.10] (286-394)
  IPR029034 Cystine-knot cytokine [SSF57501] (288-394)
  IPR047953 Bone morphogenetic protein 2, TGF-beta-like domain [cd19390] (292-394)

pLDDT: mean 80.38, std 17.46, range [31.39, 98.0]